Protein AF-A0A0P6F4J8-F1 (afdb_monomer)

Organism: NCBI:txid35525

Secondary structure (DSSP, 8-state):
--SSHHHHHHHHHHHHHHHHHHHHHHHHHHHTSTTS--TTHHHHHHHHHHHHHHHHHHHHHHHHHHHHHHHHHHHHHHHHHHHHHHHTTS----------------SSSHHHHHHHHHHHHHHHTT--------------------TTSHHHHHHHHHHHHHHHHHHHHHHHHHHHHHHHHHHHHHHHHHHHHHHHHHHHHHHHHHHHHHHHHHHHSPPP-----------------PPPPPHHHHHHHHHHHHHHHHHHHHHHHHHHHHHHHHHHHHHHHHHHHHHHHHHHHHHHHHHHHHHHHHHHHHHHHHHHHHHHHHHHHHHHHHHHHHHHHHHHHHHHHHHHHHHHHHHHHHHHHHHHHHHHHHHHHHHHHHHHHSSSS-----------------HHHHHHHHHHHHHHHHHHHHHHHHHHHHHHHHHHHHHHHHHHHHHHHHHHHHHHHHHHHHHHHHHHHHHHHHHHHHHHHHHHHHHHHHHHHHHHHHHHHHHHHHHHHHHHHHHHHHHHHHHHHHHHHHHHHHHHHHHHHHHHHH-SSS-HHHHHHHHHHHHHHHHHHHHHHHHHHHHHHHHHHHHHHHHHHHHHHHHHHHHHHHHHHHHHHHHHHHHHHHHHHHHHHHHHHHHHHHHHHHHT-HHHHHHHHHHHHHHHHHHHHHHHHHHHHHHHHHHHHHHHHHHHHHHHHHHHHHHHHHHHHHHHHTTSSS--------SSSHHHHHHHHHHHHHHHHHHHHHHHHHHHHHHHHHHHHHHHHHHHHHHHHHHHHHHHHHHHHHHHHHHHHHHHHHHHHHHHHHHHHHHHHHHHHHHHHHHHHHHHHHHHHHHHHHHHHHHHHHHHHHHHHHHHHHHHHHHHHHHHHHHHHHHHHHHHHHHHHHHHHHHHHHHHHHHHHHHHHHHHHHHHHHHHHHHHHHHHHHHHHHHHHHHHHHHHHHHHHHHHHHHHHHHHHHHHHHHHHHHHHHHHHHHHHHHHHHHHHHHHHHHHHHHHHHHHHHHHHHHHHHHHHHHHHHHHHHTTSS-------

Foldseek 3Di:
DPPPPPPVVVVVVVVVVVVVVVVVVVVVVVVVVPPDDDPVVVVVVVVVVVVVVVVVVVVVVVVVVVVVVVVVVVVVVVVVVVVVVVVPPDDDDDDDDDDDDDDDDPPPPVVVVVVVVVVVVCVVVVDDDDDDDDDDDDDDDDDDDDDPPCVLVVVLVVLVVVLVVLVVVLVVLVVVLVVVVVVLVVVVVVLVVVVVVLVVVVVVLVVVVVVVVVVVDDDDDDDDDDDDDDDDDDDDDDDDDDPVNVVVSVVVVVVSVVVVVVSVVVVVVSVVVVVVSVVSVVVSVVSVVVSVVSVVVSVVSVVVVVVVVVVVVVVVVVVVVVVVVVVVVVVVVVVVVVVVVVVVVVVVVVVVVVVVVVVVVVVVVVVVVVVVVVVVVVVVVPPPDDDDDDDDYDDDDDDDDDPPVVVVVVVVVVVVVVVVVVVVVVVVVVVVVVVVVVVVVVVVVVVVVVVLVVVLVVLVVVLVVLVVVLVVLVVVLVVLVVVLVVLVVVLVVLVVVLVVLVVVLVVLVVVLVVLVVVLVVLVVVLVVLVVVLVVLVVVVVVVVVVPPDDDPPVVVVSVVVNVVSVVVSVVSVVVSVVSVVVSVVSVVVSVVSVVVSVVSVVVSVVSVVVSVVSVVVSVVSVVVSVVSVVVSVVSVVVSCCSVPCVVVVVVVVVVVVVVVVVVVVVVVVVVVVVVVVVVVVVVVVVVVVVVVVVVVVVVVVVVVVVVVVVVPPPDDDDDDDPDPVPVVVVVVVVVVVVVVVVVVVVVVVVVVVVVVVVVVVVVVVVVVVVVVVVVVVVVVVVVVVVVVVVVVVVVVVVVVVVVVVVVVVVVVVVVVVVVVVVVVVVVVVVVVVVVVVVVVVVVVVVVVVVVVVVVVVVVVVVVVVVVVVVVVVVVVVVVVVVVVVVVVVVVVVVVVVVVVVVVVVVVVVVVVVVVVVVVVVVVVVVVVVVVVVVVVVVVVVVVVVVVVVVVVVVVVVVVVVVVVVVVVVVVVVVVVVVVVVVVVVVVVVVVVVVVVVVVVVVVVVVVVVVVVVVVVVVVVVVVVPPDDDDDDD

pLDDT: mean 71.0, std 16.62, range [27.22, 94.56]

Mean predicted aligned error: 25.78 Å

Structure (mmCIF, N/CA/C/O backbone):
data_AF-A0A0P6F4J8-F1
#
_entry.id   AF-A0A0P6F4J8-F1
#
loop_
_atom_site.group_PDB
_atom_site.id
_atom_site.type_symbol
_atom_site.label_atom_id
_atom_site.label_alt_id
_atom_site.label_comp_id
_atom_site.label_asym_id
_atom_site.label_entity_id
_atom_site.label_seq_id
_atom_site.pdbx_PDB_ins_code
_atom_site.Cartn_x
_atom_site.Cartn_y
_atom_site.Cartn_z
_atom_site.occupancy
_atom_site.B_iso_or_equiv
_atom_site.auth_seq_id
_atom_site.auth_comp_id
_atom_site.auth_asym_id
_atom_site.auth_atom_id
_atom_site.pdbx_PDB_model_num
ATOM 1 N N . MET A 1 1 ? -58.043 21.688 27.753 1.00 37.03 1 MET A N 1
ATOM 2 C CA . MET A 1 1 ? -56.648 21.914 28.200 1.00 37.03 1 MET A CA 1
ATOM 3 C C . MET A 1 1 ? -56.377 23.415 28.419 1.00 37.03 1 MET A C 1
ATOM 5 O O . MET A 1 1 ? -55.490 23.967 27.793 1.00 37.03 1 MET A O 1
ATOM 9 N N . SER A 1 2 ? -57.148 24.103 29.277 1.00 36.81 2 SER A N 1
ATOM 10 C CA . SER A 1 2 ? -57.028 25.565 29.519 1.00 36.81 2 SER A CA 1
ATOM 11 C C . SER A 1 2 ? -56.662 25.908 30.976 1.00 36.81 2 SER A C 1
ATOM 13 O O . SER A 1 2 ? -56.719 27.070 31.363 1.00 36.81 2 SER A O 1
ATOM 15 N N . TRP A 1 3 ? -56.304 24.917 31.799 1.00 38.75 3 TRP A N 1
ATOM 16 C CA . TRP A 1 3 ? -56.063 25.109 33.239 1.00 38.75 3 TRP A CA 1
ATOM 17 C C . TRP A 1 3 ? -54.592 24.994 33.675 1.00 38.75 3 TRP A C 1
ATOM 19 O O . TRP A 1 3 ? -54.271 25.388 34.786 1.00 38.75 3 TRP A O 1
ATOM 29 N N . PHE A 1 4 ? -53.673 24.561 32.800 1.00 37.16 4 PHE A N 1
ATOM 30 C CA . PHE A 1 4 ? -52.240 24.449 33.135 1.00 37.16 4 PHE A CA 1
ATOM 31 C C . PHE A 1 4 ? -51.382 25.669 32.742 1.00 37.16 4 PHE A C 1
ATOM 33 O O . PHE A 1 4 ? -50.273 25.826 33.242 1.00 37.16 4 PHE A O 1
ATOM 40 N N . GLY A 1 5 ? -51.888 26.576 31.897 1.00 37.84 5 GLY A N 1
ATOM 41 C CA . GLY A 1 5 ? -51.100 27.709 31.380 1.00 37.84 5 GLY A CA 1
ATOM 42 C C . GLY A 1 5 ? -50.872 28.865 32.365 1.00 37.84 5 GLY A C 1
ATOM 43 O O . GLY A 1 5 ? -49.982 29.679 32.148 1.00 37.84 5 GLY A O 1
ATOM 44 N N . GLY A 1 6 ? -51.651 28.952 33.450 1.00 40.09 6 GLY A N 1
ATOM 45 C CA . GLY A 1 6 ? -51.560 30.058 34.418 1.00 40.09 6 GLY A CA 1
ATOM 46 C C . GLY A 1 6 ? -50.529 29.861 35.537 1.00 40.09 6 GLY A C 1
ATOM 47 O O . GLY A 1 6 ? -50.125 30.832 36.170 1.00 40.09 6 GLY A O 1
ATOM 48 N N . GLY A 1 7 ? -50.098 28.620 35.797 1.00 43.34 7 GLY A N 1
ATOM 49 C CA . GLY A 1 7 ? -49.161 28.306 36.885 1.00 43.34 7 GLY A CA 1
ATOM 50 C C . GLY A 1 7 ? -47.693 28.544 36.521 1.00 43.34 7 GLY A C 1
ATOM 51 O O . GLY A 1 7 ? -46.921 29.022 37.349 1.00 43.34 7 GLY A O 1
ATOM 52 N N . LEU A 1 8 ? -47.317 28.269 35.268 1.00 44.97 8 LEU A N 1
ATOM 53 C CA . LEU A 1 8 ? -45.930 28.355 34.797 1.00 44.97 8 LEU A CA 1
ATOM 54 C C . LEU A 1 8 ? -45.448 29.798 34.595 1.00 44.97 8 LEU A C 1
ATOM 56 O O . LEU A 1 8 ? -44.313 30.112 34.939 1.00 44.97 8 LEU A O 1
ATOM 60 N N . SER A 1 9 ? -46.318 30.705 34.148 1.00 50.47 9 SER A N 1
ATOM 61 C CA . SER A 1 9 ? -45.982 32.130 33.997 1.00 50.47 9 SER A CA 1
ATOM 62 C C . SER A 1 9 ? -45.728 32.822 35.343 1.00 50.47 9 SER A C 1
ATOM 64 O O . SER A 1 9 ? -44.845 33.672 35.452 1.00 50.47 9 SER A O 1
ATOM 66 N N . ASN A 1 10 ? -46.437 32.404 36.396 1.00 47.03 10 ASN A N 1
ATOM 67 C CA . ASN A 1 10 ? -46.235 32.900 37.759 1.00 47.03 10 ASN A CA 1
ATOM 68 C C . ASN A 1 10 ? -44.957 32.346 38.413 1.00 47.03 10 ASN A C 1
ATOM 70 O O . ASN A 1 10 ? -44.356 33.023 39.246 1.00 47.03 10 ASN A O 1
ATOM 74 N N . LEU A 1 11 ? -44.526 31.136 38.042 1.00 46.44 11 LEU A N 1
ATOM 75 C CA . LEU A 1 11 ? -43.260 30.566 38.508 1.00 46.44 11 LEU A CA 1
ATOM 76 C C . LEU A 1 11 ? -42.067 31.219 37.794 1.00 46.44 11 LEU A C 1
ATOM 78 O O . LEU A 1 11 ? -41.093 31.590 38.439 1.00 46.44 11 LEU A O 1
ATOM 82 N N . GLN A 1 12 ? -42.182 31.451 36.484 1.00 54.62 12 GLN A N 1
ATOM 83 C CA . GLN A 1 12 ? -41.150 32.103 35.676 1.00 54.62 12 GLN A CA 1
ATOM 84 C C . GLN A 1 12 ? -40.943 33.572 36.081 1.00 54.62 12 GLN A C 1
ATOM 86 O O . GLN A 1 12 ? -39.805 34.029 36.172 1.00 54.62 12 GLN A O 1
ATOM 91 N N . GLY A 1 13 ? -42.020 34.289 36.431 1.00 57.09 13 GLY A N 1
ATOM 92 C CA . GLY A 1 13 ? -41.932 35.642 36.994 1.00 57.09 13 GLY A CA 1
ATOM 93 C C . GLY A 1 13 ? -41.244 35.691 38.365 1.00 57.09 13 GLY A C 1
ATOM 94 O O . GLY A 1 13 ? -40.462 36.604 38.620 1.00 57.09 13 GLY A O 1
ATOM 95 N N . LYS A 1 14 ? -41.474 34.687 39.225 1.00 53.94 14 LYS A N 1
ATOM 96 C CA . LYS A 1 14 ? -40.840 34.584 40.554 1.00 53.94 14 LYS A CA 1
ATOM 97 C C . LYS A 1 14 ? -39.374 34.163 40.488 1.00 53.94 14 LYS A C 1
ATOM 99 O O . LYS A 1 14 ? -38.564 34.673 41.253 1.00 53.94 14 LYS A O 1
ATOM 104 N N . ILE A 1 15 ? -39.027 33.270 39.562 1.00 52.97 15 ILE A N 1
ATOM 105 C CA . ILE A 1 15 ? -37.636 32.879 39.314 1.00 52.97 15 ILE A CA 1
ATOM 106 C C . ILE A 1 15 ? -36.874 34.081 38.752 1.00 52.97 15 ILE A C 1
ATOM 108 O O . ILE A 1 15 ? -35.831 34.431 39.285 1.00 52.97 15 ILE A O 1
ATOM 112 N N . SER A 1 16 ? -37.444 34.807 37.784 1.00 53.22 16 SER A N 1
ATOM 113 C CA . SER A 1 16 ? -36.813 36.011 37.234 1.00 53.22 16 SER A CA 1
ATOM 114 C C . SER A 1 16 ? -36.637 37.131 38.268 1.00 53.22 16 SER A C 1
ATOM 116 O O . SER A 1 16 ? -35.628 37.832 38.215 1.00 53.22 16 SER A O 1
ATOM 118 N N . SER A 1 17 ? -37.573 37.309 39.212 1.00 52.72 17 SER A N 1
ATOM 119 C CA . SER A 1 17 ? -37.408 38.289 40.296 1.00 52.72 17 SER A CA 1
ATOM 120 C C . SER A 1 17 ? -36.361 37.852 41.319 1.00 52.72 17 SER A C 1
ATOM 122 O O . SER A 1 17 ? -35.613 38.689 41.808 1.00 52.72 17 SER A O 1
ATOM 124 N N . PHE A 1 18 ? -36.276 36.552 41.614 1.00 55.88 18 PHE A N 1
ATOM 125 C CA . PHE A 1 18 ? -35.283 36.000 42.535 1.00 55.88 18 PHE A CA 1
ATOM 126 C C . PHE A 1 18 ? -33.866 36.084 41.951 1.00 55.88 18 PHE A C 1
ATOM 128 O O . PHE A 1 18 ? -32.946 36.524 42.631 1.00 55.88 18 PHE A O 1
ATOM 135 N N . THR A 1 19 ? -33.690 35.777 40.661 1.00 59.25 19 THR A N 1
ATOM 136 C CA . THR A 1 19 ? -32.399 35.924 39.971 1.00 59.25 19 THR A CA 1
ATOM 137 C C . THR A 1 19 ? -31.962 37.388 39.886 1.00 59.25 19 THR A C 1
ATOM 139 O O . THR A 1 19 ? -30.786 37.683 40.069 1.00 59.25 19 THR A O 1
ATOM 142 N N . ALA A 1 20 ? -32.896 38.324 39.678 1.00 54.84 20 ALA A N 1
ATOM 143 C CA . ALA A 1 20 ? -32.588 39.755 39.710 1.00 54.84 20 ALA A CA 1
ATOM 144 C C . ALA A 1 20 ? -32.183 40.237 41.114 1.00 54.84 20 ALA A C 1
ATOM 146 O O . ALA A 1 20 ? -31.305 41.083 41.230 1.00 54.84 20 ALA A O 1
ATOM 147 N N . GLN A 1 21 ? -32.785 39.684 42.170 1.00 55.25 21 GLN A N 1
ATOM 148 C CA . GLN A 1 21 ? -32.488 40.048 43.557 1.00 55.25 21 GLN A CA 1
ATOM 149 C C . GLN A 1 21 ? -31.117 39.519 44.010 1.00 55.25 21 GLN A C 1
ATOM 151 O O . GLN A 1 21 ? -30.344 40.273 44.591 1.00 55.25 21 GLN A O 1
ATOM 156 N N . VAL A 1 22 ? -30.769 38.281 43.636 1.00 56.81 22 VAL A N 1
ATOM 157 C CA . VAL A 1 22 ? -29.449 37.679 43.905 1.00 56.81 22 VAL A CA 1
ATOM 158 C C . VAL A 1 22 ? -28.335 38.400 43.141 1.00 56.81 22 VAL A C 1
ATOM 160 O O . VAL A 1 22 ? -27.270 38.652 43.694 1.00 56.81 22 VAL A O 1
ATOM 163 N N . LEU A 1 23 ? -28.573 38.797 41.887 1.00 55.44 23 LEU A N 1
ATOM 164 C CA . LEU A 1 23 ? -27.588 39.563 41.114 1.00 55.44 23 LEU A CA 1
ATOM 165 C C . LEU A 1 23 ? -27.377 40.982 41.667 1.00 55.44 23 LEU A C 1
ATOM 167 O O . LEU A 1 23 ? -26.270 41.505 41.568 1.00 55.44 23 LEU A O 1
ATOM 171 N N . ASN A 1 24 ? -28.403 41.587 42.275 1.00 56.62 24 ASN A N 1
ATOM 172 C CA . ASN A 1 24 ? -28.284 42.900 42.912 1.00 56.62 24 ASN A CA 1
ATOM 173 C C . ASN A 1 24 ? -27.569 42.823 44.275 1.00 56.62 24 ASN A C 1
ATOM 175 O O . ASN A 1 24 ? -26.752 43.688 44.564 1.00 56.62 24 ASN A O 1
ATOM 179 N N . GLU A 1 25 ? -27.807 41.773 45.073 1.00 55.16 25 GLU A N 1
ATOM 180 C CA . GLU A 1 25 ? -27.063 41.524 46.324 1.00 55.16 25 GLU A CA 1
ATOM 181 C C . GLU A 1 25 ? -25.579 41.228 46.059 1.00 55.16 25 GLU A C 1
ATOM 183 O O . GLU A 1 25 ? -24.707 41.711 46.782 1.00 55.16 25 GLU A O 1
ATOM 188 N N . VAL A 1 26 ? -25.266 40.499 44.982 1.00 51.97 26 VAL A N 1
ATOM 189 C CA . VAL A 1 26 ? -23.876 40.266 44.563 1.00 51.97 26 VAL A CA 1
ATOM 190 C C . VAL A 1 26 ? -23.226 41.571 44.085 1.00 51.97 26 VAL A C 1
ATOM 192 O O . VAL A 1 26 ? -22.080 41.835 44.443 1.00 51.97 26 VAL A O 1
ATOM 195 N N . ALA A 1 27 ? -23.951 42.433 43.364 1.00 48.09 27 ALA A N 1
ATOM 196 C CA . ALA A 1 27 ? -23.444 43.740 42.940 1.00 48.09 27 ALA A CA 1
ATOM 197 C C . ALA A 1 27 ? -23.188 44.706 44.117 1.00 48.09 27 ALA A C 1
ATOM 199 O O . ALA A 1 27 ? -22.175 45.403 44.110 1.00 48.09 27 ALA A O 1
ATOM 200 N N . GLU A 1 28 ? -24.042 44.712 45.148 1.00 50.22 28 GLU A N 1
ATOM 201 C CA . GLU A 1 28 ? -23.827 45.510 46.368 1.00 50.22 28 GLU A CA 1
ATOM 202 C C . GLU A 1 28 ? -22.652 44.971 47.208 1.00 50.22 28 GLU A C 1
ATOM 204 O O . GLU A 1 28 ? -21.875 45.759 47.746 1.00 50.22 28 GLU A O 1
ATOM 209 N N . SER A 1 29 ? -22.431 43.648 47.234 1.00 48.00 29 SER A N 1
ATOM 210 C CA . SER A 1 29 ? -21.296 43.035 47.951 1.00 48.00 29 SER A CA 1
ATOM 211 C C . SER A 1 29 ? -19.921 43.318 47.326 1.00 48.00 29 SER A C 1
ATOM 213 O O . SER A 1 29 ? -18.907 43.328 48.025 1.00 48.00 29 SER A O 1
ATOM 215 N N . VAL A 1 30 ? -19.872 43.590 46.016 1.00 51.03 30 VAL A N 1
ATOM 216 C CA . VAL A 1 30 ? -18.635 43.960 45.307 1.00 51.03 30 VAL A CA 1
ATOM 217 C C . VAL A 1 30 ? -18.252 45.418 45.592 1.00 51.03 30 VAL A C 1
ATOM 219 O O . VAL A 1 30 ? -17.070 45.747 45.607 1.00 51.03 30 VAL A O 1
ATOM 222 N N . GLN A 1 31 ? -19.222 46.278 45.918 1.00 48.44 31 GLN A N 1
ATOM 223 C CA . GLN A 1 31 ? -18.997 47.708 46.151 1.00 48.44 31 GLN A CA 1
ATOM 224 C C . GLN A 1 31 ? -18.470 48.038 47.564 1.00 48.44 31 GLN A C 1
ATOM 226 O O . GLN A 1 31 ? -17.896 49.107 47.768 1.00 48.44 31 GLN A O 1
ATOM 231 N N . GLU A 1 32 ? -18.602 47.129 48.540 1.00 44.91 32 GLU A N 1
ATOM 232 C CA . GLU A 1 32 ? -18.052 47.308 49.899 1.00 44.91 32 GLU A CA 1
ATOM 233 C C . GLU A 1 32 ? -16.570 46.899 50.039 1.00 44.91 32 GLU A C 1
ATOM 235 O O . GLU A 1 32 ? -15.912 47.316 50.995 1.00 44.91 32 GLU A O 1
ATOM 240 N N . ASN A 1 33 ? -16.001 46.162 49.075 1.00 43.16 33 ASN A N 1
ATOM 241 C CA . ASN A 1 33 ? -14.606 45.689 49.120 1.00 43.16 33 ASN A CA 1
ATOM 242 C C . ASN A 1 33 ? -13.600 46.557 48.331 1.00 43.16 33 ASN A C 1
ATOM 244 O O . ASN A 1 33 ? -12.413 46.237 48.282 1.00 43.16 33 ASN A O 1
ATOM 248 N N . ASP A 1 34 ? -14.031 47.704 47.798 1.00 44.19 34 ASP A N 1
ATOM 249 C CA . ASP A 1 34 ? -13.248 48.593 46.917 1.00 44.19 34 ASP A CA 1
ATOM 250 C C . ASP A 1 34 ? -12.061 49.335 47.580 1.00 44.19 34 ASP A C 1
ATOM 252 O O . ASP A 1 34 ? -11.400 50.155 46.945 1.00 44.19 34 ASP A O 1
ATOM 256 N N . ASN A 1 35 ? -11.736 49.069 48.851 1.00 50.19 35 ASN A N 1
ATOM 257 C CA . ASN A 1 35 ? -10.659 49.783 49.555 1.00 50.19 35 ASN A CA 1
ATOM 258 C C . ASN A 1 35 ? -9.322 49.034 49.671 1.00 50.19 35 ASN A C 1
ATOM 260 O O . ASN A 1 35 ? -8.403 49.568 50.295 1.00 50.19 35 ASN A O 1
ATOM 264 N N . GLN A 1 36 ? -9.157 47.843 49.083 1.00 52.78 36 GLN A N 1
ATOM 265 C CA . GLN A 1 36 ? -7.867 47.133 49.116 1.00 52.78 36 GLN A CA 1
ATOM 266 C C . GLN A 1 36 ? -7.599 46.295 47.863 1.00 52.78 36 GLN A C 1
ATOM 268 O O . GLN A 1 36 ? -7.577 45.073 47.949 1.00 52.78 36 GLN A O 1
ATOM 273 N N . ILE A 1 37 ? -7.345 46.920 46.708 1.00 43.56 37 ILE A N 1
ATOM 274 C CA . ILE A 1 37 ? -6.884 46.177 45.525 1.00 43.56 37 ILE A CA 1
ATOM 275 C C . ILE A 1 37 ? -5.767 46.929 44.776 1.00 43.56 37 ILE A C 1
ATOM 277 O O . ILE A 1 37 ? -5.863 48.120 44.484 1.00 43.56 37 ILE A O 1
ATOM 281 N N . THR A 1 38 ? -4.671 46.210 44.517 1.00 55.75 38 THR A N 1
ATOM 282 C CA . THR A 1 38 ? -3.453 46.612 43.796 1.00 55.75 38 THR A CA 1
ATOM 283 C C . THR A 1 38 ? -3.625 46.574 42.265 1.00 55.75 38 THR A C 1
ATOM 285 O O . THR A 1 38 ? -4.481 45.854 41.756 1.00 55.75 38 THR A O 1
ATOM 288 N N . PRO A 1 39 ? -2.781 47.299 41.498 1.00 50.81 39 PRO A N 1
ATOM 289 C CA . PRO A 1 39 ? -2.942 47.488 40.047 1.00 50.81 39 PRO A CA 1
ATOM 290 C C . PRO A 1 39 ? -2.789 46.230 39.164 1.00 50.81 39 PRO A C 1
ATOM 292 O O . PRO A 1 39 ? -3.039 46.311 37.966 1.00 50.81 39 PRO A O 1
ATOM 295 N N . GLU A 1 40 ? -2.426 45.067 39.714 1.00 49.56 40 GLU A N 1
ATOM 296 C CA . GLU A 1 40 ? -2.385 43.795 38.964 1.00 49.56 40 GLU A CA 1
ATOM 297 C C . GLU A 1 40 ? -3.767 43.137 38.811 1.00 49.56 40 GLU A C 1
ATOM 299 O O . GLU A 1 40 ? -3.983 42.392 37.863 1.00 49.56 40 GLU A O 1
ATOM 304 N N . GLN A 1 41 ? -4.747 43.459 39.663 1.00 46.41 41 GLN A N 1
ATOM 305 C CA . GLN A 1 41 ? -6.102 42.886 39.559 1.00 46.41 41 GLN A CA 1
ATOM 306 C C . GLN A 1 41 ? -7.022 43.671 38.607 1.00 46.41 41 GLN A C 1
ATOM 308 O O . GLN A 1 41 ? -8.098 43.201 38.245 1.00 46.41 41 GLN A O 1
ATOM 313 N N . THR A 1 42 ? -6.608 44.856 38.146 1.00 50.16 42 THR A N 1
ATOM 314 C CA . THR A 1 42 ? -7.381 45.652 37.178 1.00 50.16 42 THR A CA 1
ATOM 315 C C . THR A 1 42 ? -7.328 45.114 35.743 1.00 50.16 42 THR A C 1
ATOM 317 O O . THR A 1 42 ? -8.256 45.377 34.985 1.00 50.16 42 THR A O 1
ATOM 320 N N . GLU A 1 43 ? -6.312 44.332 35.357 1.00 53.03 43 GLU A N 1
ATOM 321 C CA . GLU A 1 43 ? -6.266 43.701 34.022 1.00 53.03 43 GLU A CA 1
ATOM 322 C C . GLU A 1 43 ? -7.156 42.449 33.930 1.00 53.03 43 GLU A C 1
ATOM 324 O O . GLU A 1 43 ? -7.809 42.229 32.908 1.00 53.03 43 GLU A O 1
ATOM 329 N N . GLU A 1 44 ? -7.285 41.684 35.017 1.00 50.41 44 GLU A N 1
ATOM 330 C CA . GLU A 1 44 ? -8.111 40.468 35.066 1.00 50.41 44 GLU A CA 1
ATOM 331 C C . GLU A 1 44 ? -9.621 40.789 35.017 1.00 50.41 44 GLU A C 1
ATOM 333 O O . GLU A 1 44 ? -10.407 40.100 34.358 1.00 50.41 44 GLU A O 1
ATOM 338 N N . VAL A 1 45 ? -10.033 41.913 35.616 1.00 51.22 45 VAL A N 1
ATOM 339 C CA . VAL A 1 45 ? -11.428 42.391 35.592 1.00 51.22 45 VAL A CA 1
ATOM 340 C C . VAL A 1 45 ? -11.836 42.920 34.208 1.00 51.22 45 VAL A C 1
ATOM 342 O O . VAL A 1 45 ? -12.993 42.761 33.804 1.00 51.22 45 VAL A O 1
ATOM 345 N N . VAL A 1 46 ? -10.901 43.492 33.439 1.00 53.03 46 VAL A N 1
ATOM 346 C CA . VAL A 1 46 ? -11.151 43.968 32.062 1.00 53.03 46 VAL A CA 1
ATOM 347 C C . VAL A 1 46 ? -11.248 42.799 31.071 1.00 53.03 46 VAL A C 1
ATOM 349 O O . VAL A 1 46 ? -12.102 42.819 30.183 1.00 53.03 46 VAL A O 1
ATOM 352 N N . GLY A 1 47 ? -10.448 41.741 31.256 1.00 53.91 47 GLY A N 1
ATOM 353 C CA . GLY A 1 47 ? -10.589 40.489 30.500 1.00 53.91 47 GLY A CA 1
ATOM 354 C C . GLY A 1 47 ? -11.933 39.801 30.764 1.00 53.91 47 GLY A C 1
ATOM 355 O O . GLY A 1 47 ? -12.675 39.488 29.830 1.00 53.91 47 GLY A O 1
ATOM 356 N N . SER A 1 48 ? -12.309 39.697 32.041 1.00 51.88 48 SER A N 1
ATOM 357 C CA . SER A 1 48 ? -13.565 39.071 32.475 1.00 51.88 48 SER A CA 1
ATOM 358 C C . SER A 1 48 ? -14.810 39.819 31.974 1.00 51.88 48 SER A C 1
ATOM 360 O O . SER A 1 48 ? -15.819 39.209 31.621 1.00 51.88 48 SER A O 1
ATOM 362 N N . THR A 1 49 ? -14.762 41.152 31.874 1.00 54.16 49 THR A N 1
ATOM 363 C CA . THR A 1 49 ? -15.885 41.944 31.334 1.00 54.16 49 THR A CA 1
ATOM 364 C C . THR A 1 49 ? -16.067 41.780 29.822 1.00 54.16 49 THR A C 1
ATOM 366 O O . THR A 1 49 ? -17.203 41.844 29.344 1.00 54.16 49 THR A O 1
ATOM 369 N N . SER A 1 50 ? -14.995 41.512 29.069 1.00 63.06 50 SER A N 1
ATOM 370 C CA . SER A 1 50 ? -15.081 41.209 27.634 1.00 63.06 50 SER A CA 1
ATOM 371 C C . SER A 1 50 ? -15.693 39.827 27.377 1.00 63.06 50 SER A C 1
ATOM 373 O O . SER A 1 50 ? -16.555 39.693 26.506 1.00 63.06 50 SER A O 1
ATOM 375 N N . GLU A 1 51 ? -15.323 38.817 28.168 1.00 63.06 51 GLU A N 1
ATOM 376 C CA . GLU A 1 51 ? -15.916 37.473 28.079 1.00 63.06 51 GLU A CA 1
ATOM 377 C C . GLU A 1 51 ? -17.396 37.469 28.472 1.00 63.06 51 GLU A C 1
ATOM 379 O O . GLU A 1 51 ? -18.222 36.873 27.780 1.00 63.06 51 GLU A O 1
ATOM 384 N N . ILE A 1 52 ? -17.774 38.217 29.513 1.00 65.19 52 ILE A N 1
ATOM 385 C CA . ILE A 1 52 ? -19.180 38.358 29.917 1.00 65.19 52 ILE A CA 1
ATOM 386 C C . ILE A 1 52 ? -20.012 39.029 28.813 1.00 65.19 52 ILE A C 1
ATOM 388 O O . ILE A 1 52 ? -21.145 38.616 28.561 1.00 65.19 52 ILE A O 1
ATOM 392 N N . LEU A 1 53 ? -19.471 40.032 28.112 1.00 64.12 53 LEU A N 1
ATOM 393 C CA . LEU A 1 53 ? -20.154 40.662 26.975 1.00 64.12 53 LEU A CA 1
ATOM 394 C C . LEU A 1 53 ? -20.304 39.709 25.781 1.00 64.12 53 LEU A C 1
ATOM 396 O O . LEU A 1 53 ? -21.344 39.719 25.117 1.00 64.12 53 LEU A O 1
ATOM 400 N N . GLN A 1 54 ? -19.305 38.863 25.529 1.00 67.00 54 GLN A N 1
ATOM 401 C CA . GLN A 1 54 ? -19.345 37.867 24.460 1.00 67.00 54 GLN A CA 1
ATOM 402 C C . GLN A 1 54 ? -20.353 36.749 24.762 1.00 67.00 54 GLN A C 1
ATOM 404 O O . GLN A 1 54 ? -21.169 36.415 23.900 1.00 67.00 54 GLN A O 1
ATOM 409 N N . LEU A 1 55 ? -20.385 36.261 26.004 1.00 64.75 55 LEU A N 1
ATOM 410 C CA . LEU A 1 55 ? -21.378 35.294 26.473 1.00 64.75 55 LEU A CA 1
ATOM 411 C C . LEU A 1 55 ? -22.794 35.876 26.436 1.00 64.75 55 LEU A C 1
ATOM 413 O O . LEU A 1 55 ? -23.735 35.190 26.046 1.00 64.75 55 LEU A O 1
ATOM 417 N N . LYS A 1 56 ? -22.967 37.161 26.768 1.00 66.62 56 LYS A N 1
ATOM 418 C CA . LYS A 1 56 ? -24.273 37.832 26.693 1.00 66.62 56 LYS A CA 1
ATOM 419 C C . LYS A 1 56 ? -24.794 37.918 25.255 1.00 66.62 56 LYS A C 1
ATOM 421 O O . LYS A 1 56 ? -25.977 37.678 25.026 1.00 66.62 56 LYS A O 1
ATOM 426 N N . LYS A 1 57 ? -23.906 38.185 24.292 1.00 72.44 57 LYS A N 1
ATOM 427 C CA . LYS A 1 57 ? -24.237 38.202 22.861 1.00 72.44 57 LYS A CA 1
ATOM 428 C C . LYS A 1 57 ? -24.614 36.809 22.342 1.00 72.44 57 LYS A C 1
ATOM 430 O O . LYS A 1 57 ? -25.623 36.671 21.659 1.00 72.44 57 LYS A O 1
ATOM 435 N N . GLN A 1 58 ? -23.860 35.775 22.721 1.00 70.75 58 GLN A N 1
ATOM 436 C CA . GLN A 1 58 ? -24.189 34.385 22.378 1.00 70.75 58 GLN A CA 1
ATOM 437 C C . GLN A 1 58 ? -25.534 33.952 22.978 1.00 70.75 58 GLN A C 1
ATOM 439 O O . GLN A 1 58 ? -26.316 33.261 22.329 1.00 70.75 58 GLN A O 1
ATOM 444 N N . ASN A 1 59 ? -25.849 34.407 24.191 1.00 71.69 59 ASN A N 1
ATOM 445 C CA . ASN A 1 59 ? -27.123 34.102 24.836 1.00 71.69 59 ASN A CA 1
ATOM 446 C C . ASN A 1 59 ? -28.308 34.809 24.144 1.00 71.69 59 ASN A C 1
ATOM 448 O O . ASN A 1 59 ? -29.374 34.220 23.985 1.00 71.69 59 ASN A O 1
ATOM 452 N N . GLU A 1 60 ? -28.129 36.044 23.661 1.00 74.06 60 GLU A N 1
ATOM 453 C CA . GLU A 1 60 ? -29.138 36.734 22.837 1.00 74.06 60 GLU A CA 1
ATOM 454 C C . GLU A 1 60 ? -29.382 36.031 21.491 1.00 74.06 60 GLU A C 1
ATOM 456 O O . GLU A 1 60 ? -30.533 35.913 21.060 1.00 74.06 60 GLU A O 1
ATOM 461 N N . GLU A 1 61 ? -28.331 35.506 20.855 1.00 72.94 61 GLU A N 1
ATOM 462 C CA . GLU A 1 61 ? -28.441 34.705 19.628 1.00 72.94 61 GLU A CA 1
ATOM 463 C C . GLU A 1 61 ? -29.192 33.385 19.880 1.00 72.94 61 GLU A C 1
ATOM 465 O O . GLU A 1 61 ? -30.098 33.033 19.120 1.00 72.94 61 GLU A O 1
ATOM 470 N N . LEU A 1 62 ? -28.920 32.704 20.998 1.00 71.50 62 LEU A N 1
ATOM 471 C CA . LEU A 1 62 ? -29.645 31.492 21.400 1.00 71.50 62 LEU A CA 1
ATOM 472 C C . LEU A 1 62 ? -31.122 31.762 21.721 1.00 71.50 62 LEU A C 1
ATOM 474 O O . LEU A 1 62 ? -31.985 30.955 21.373 1.00 71.50 62 LEU A O 1
ATOM 478 N N . ILE A 1 63 ? -31.449 32.907 22.328 1.00 73.94 63 ILE A N 1
ATOM 479 C CA . ILE A 1 63 ? -32.843 33.313 22.578 1.00 73.94 63 ILE A CA 1
ATOM 480 C C . ILE A 1 63 ? -33.595 33.549 21.259 1.00 73.94 63 ILE A C 1
ATOM 482 O O . ILE A 1 63 ? -34.775 33.203 21.151 1.00 73.94 63 ILE A O 1
ATOM 486 N N . LEU A 1 64 ? -32.935 34.116 20.245 1.00 73.38 64 LEU A N 1
ATOM 487 C CA . LEU A 1 64 ? -33.524 34.300 18.915 1.00 73.38 64 LEU A CA 1
ATOM 488 C C . LEU A 1 64 ? -33.761 32.962 18.206 1.00 73.38 64 LEU A C 1
ATOM 490 O O . LEU A 1 64 ? -34.841 32.763 17.649 1.00 73.38 64 LEU A O 1
ATOM 494 N N . ILE A 1 65 ? -32.805 32.033 18.288 1.00 76.12 65 ILE A N 1
ATOM 495 C CA . ILE A 1 65 ? -32.944 30.679 17.733 1.00 76.12 65 ILE A CA 1
ATOM 496 C C . ILE A 1 65 ? -34.085 29.924 18.428 1.00 76.12 65 ILE A C 1
ATOM 498 O O . ILE A 1 65 ? -34.927 29.334 17.754 1.00 76.12 65 ILE A O 1
ATOM 502 N N . ASN A 1 66 ? -34.193 30.006 19.758 1.00 69.06 66 ASN A N 1
ATOM 503 C CA . ASN A 1 66 ? -35.297 29.380 20.490 1.00 69.06 66 ASN A CA 1
ATOM 504 C C . ASN A 1 66 ? -36.664 29.959 20.101 1.00 69.06 66 ASN A C 1
ATOM 506 O O . ASN A 1 66 ? -37.617 29.203 19.928 1.00 69.06 66 ASN A O 1
ATOM 510 N N . ARG A 1 67 ? -36.771 31.277 19.883 1.00 75.25 67 ARG A N 1
ATOM 511 C CA . ARG A 1 67 ? -38.013 31.889 19.371 1.00 75.25 67 ARG A CA 1
ATOM 512 C C . ARG A 1 67 ? -38.390 31.390 17.979 1.00 75.25 67 ARG A C 1
ATOM 514 O O . ARG A 1 67 ? -39.577 31.219 17.696 1.00 75.25 67 ARG A O 1
ATOM 521 N N . GLU A 1 68 ? -37.405 31.166 17.117 1.00 73.31 68 GLU A N 1
ATOM 522 C CA . GLU A 1 68 ? -37.630 30.623 15.777 1.00 73.31 68 GLU A CA 1
ATOM 523 C C . GLU A 1 68 ? -38.104 29.162 15.847 1.00 73.31 68 GLU A C 1
ATOM 525 O O . GLU A 1 68 ? -39.100 28.802 15.220 1.00 73.31 68 GLU A O 1
ATOM 530 N N . ILE A 1 69 ? -37.483 28.343 16.701 1.00 71.94 69 ILE A N 1
ATOM 531 C CA . ILE A 1 69 ? -37.896 26.951 16.940 1.00 71.94 69 ILE A CA 1
ATOM 532 C C . ILE A 1 69 ? -39.317 26.887 17.523 1.00 71.94 69 ILE A C 1
ATOM 534 O O . ILE A 1 69 ? -40.140 26.091 17.066 1.00 71.94 69 ILE A O 1
ATOM 538 N N . GLU A 1 70 ? -39.661 27.754 18.479 1.00 71.56 70 GLU A N 1
ATOM 539 C CA . GLU A 1 70 ? -41.018 27.842 19.038 1.00 71.56 70 GLU A CA 1
ATOM 540 C C . GLU A 1 70 ? -42.062 28.242 17.977 1.00 71.56 70 GLU A C 1
ATOM 542 O O . GLU A 1 70 ? -43.168 27.688 17.942 1.00 71.56 70 GLU A O 1
ATOM 547 N N . SER A 1 71 ? -41.714 29.161 17.069 1.00 73.88 71 SER A N 1
ATOM 548 C CA . SER A 1 71 ? -42.555 29.546 15.926 1.00 73.88 71 SER A CA 1
ATOM 549 C C . SER A 1 71 ? -42.794 28.365 14.974 1.00 73.88 71 SER A C 1
ATOM 551 O O . SER A 1 71 ? -43.934 28.090 14.567 1.00 73.88 71 SER A O 1
ATOM 553 N N . GLN A 1 72 ? -41.744 27.596 14.679 1.00 70.75 72 GLN A N 1
ATOM 554 C CA . GLN A 1 72 ? -41.814 26.409 13.827 1.00 70.75 72 GLN A CA 1
ATOM 555 C C . GLN A 1 72 ? -42.641 25.287 14.472 1.00 70.75 72 GLN A C 1
ATOM 557 O O . GLN A 1 72 ? -43.537 24.740 13.824 1.00 70.75 72 GLN A O 1
ATOM 562 N N . LEU A 1 73 ? -42.455 25.020 15.769 1.00 70.62 73 LEU A N 1
ATOM 563 C CA . LEU A 1 73 ? -43.258 24.059 16.538 1.00 70.62 73 LEU A CA 1
ATOM 564 C C . LEU A 1 73 ? -44.736 24.452 16.607 1.00 70.62 73 LEU A C 1
ATOM 566 O O . LEU A 1 73 ? -45.618 23.592 16.507 1.00 70.62 73 LEU A O 1
ATOM 570 N N . SER A 1 74 ? -45.036 25.746 16.732 1.00 66.88 74 SER A N 1
ATOM 571 C CA . SER A 1 74 ? -46.411 26.255 16.708 1.00 66.88 74 SER A CA 1
ATOM 572 C C . SER A 1 74 ? -47.066 26.051 15.334 1.00 66.88 74 SER A C 1
ATOM 574 O O . SER A 1 74 ? -48.240 25.672 15.240 1.00 66.88 74 SER A O 1
ATOM 576 N N . THR A 1 75 ? -46.287 26.204 14.260 1.00 70.88 75 THR A N 1
ATOM 577 C CA . THR A 1 75 ? -46.724 25.978 12.875 1.00 70.88 75 THR A CA 1
ATOM 578 C C . THR A 1 75 ? -46.986 24.494 12.602 1.00 70.88 75 THR A C 1
ATOM 580 O O . THR A 1 75 ? -48.064 24.142 12.114 1.00 70.88 75 THR A O 1
ATOM 583 N N . LEU A 1 76 ? -46.077 23.612 13.025 1.00 67.69 76 LEU A N 1
ATOM 584 C CA . LEU A 1 76 ? -46.229 22.152 12.973 1.00 67.69 76 LEU A CA 1
ATOM 585 C C . LEU A 1 76 ? -47.430 21.673 13.798 1.00 67.69 76 LEU A C 1
ATOM 587 O O . LEU A 1 76 ? -48.264 20.908 13.318 1.00 67.69 76 LEU A O 1
ATOM 591 N N . SER A 1 77 ? -47.608 22.215 15.003 1.00 67.50 77 SER A N 1
ATOM 592 C CA . SER A 1 77 ? -48.758 21.914 15.866 1.00 67.50 77 SER A CA 1
ATOM 593 C C . SER A 1 77 ? -50.091 22.372 15.263 1.00 67.50 77 SER A C 1
ATOM 595 O O . SER A 1 77 ? -51.149 21.811 15.571 1.00 67.50 77 SER A O 1
ATOM 597 N N . ARG A 1 78 ? -50.081 23.408 14.413 1.00 64.06 78 ARG A N 1
ATOM 598 C CA . ARG A 1 78 ? -51.259 23.869 13.663 1.00 64.06 78 ARG A CA 1
ATOM 599 C C . ARG A 1 78 ? -51.550 22.958 12.471 1.00 64.06 78 ARG A C 1
ATOM 601 O O . ARG A 1 78 ? -52.709 22.615 12.253 1.00 64.06 78 ARG A O 1
ATOM 608 N N . GLN A 1 79 ? -50.519 22.518 11.752 1.00 63.66 79 GLN A N 1
ATOM 609 C CA . GLN A 1 79 ? -50.641 21.542 10.664 1.00 63.66 79 GLN A CA 1
ATOM 610 C C . GLN A 1 79 ? -51.145 20.184 11.175 1.00 63.66 79 GLN A C 1
ATOM 612 O O . GLN A 1 79 ? -52.073 19.617 10.601 1.00 63.66 79 GLN A O 1
ATOM 617 N N . TYR A 1 80 ? -50.640 19.721 12.319 1.00 61.81 80 TYR A N 1
ATOM 618 C CA . TYR A 1 80 ? -51.076 18.476 12.951 1.00 61.81 80 TYR A CA 1
ATOM 619 C C . TYR A 1 80 ? -52.528 18.552 13.453 1.00 61.81 80 TYR A C 1
ATOM 621 O O . TYR A 1 80 ? -53.317 17.627 13.259 1.00 61.81 80 TYR A O 1
ATOM 629 N N . ARG A 1 81 ? -52.946 19.699 14.013 1.00 63.06 81 ARG A N 1
ATOM 630 C CA . ARG A 1 81 ? -54.359 19.940 14.368 1.00 63.06 81 ARG A CA 1
ATOM 631 C C . ARG A 1 81 ? -55.282 19.987 13.151 1.00 63.06 81 ARG A C 1
ATOM 633 O O . ARG A 1 81 ? -56.408 19.499 13.248 1.00 63.06 81 ARG 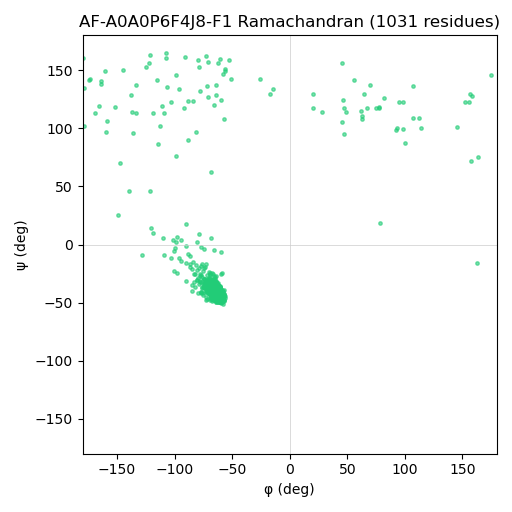A O 1
ATOM 640 N N . ASN A 1 82 ? -54.824 20.521 12.021 1.00 58.06 82 ASN A N 1
ATOM 641 C CA . ASN A 1 82 ? -55.583 20.512 10.768 1.00 58.06 82 ASN A CA 1
ATOM 642 C C . ASN A 1 82 ? -55.714 19.088 10.185 1.00 58.06 82 ASN A C 1
ATOM 644 O O . ASN A 1 82 ? -56.776 18.724 9.689 1.00 58.06 82 ASN A O 1
ATOM 648 N N . LEU A 1 83 ? -54.684 18.246 10.324 1.00 56.44 83 LEU A N 1
ATOM 649 C CA . LEU A 1 83 ? -54.736 16.827 9.944 1.00 56.44 83 LEU A CA 1
ATOM 650 C C . LEU A 1 83 ? -55.692 16.019 10.839 1.00 56.44 83 LEU A C 1
ATOM 652 O O . LEU A 1 83 ? -56.489 15.224 10.343 1.00 56.44 83 LEU A O 1
ATOM 656 N N . LEU A 1 84 ? -55.692 16.279 12.149 1.00 51.28 84 LEU A N 1
ATOM 657 C CA . LEU A 1 84 ? -56.606 15.630 13.097 1.00 51.28 84 LEU A CA 1
ATOM 658 C C . LEU A 1 84 ? -58.069 16.066 12.926 1.00 51.28 84 LEU A C 1
ATOM 660 O O . LEU A 1 84 ? -58.977 15.269 13.157 1.00 51.28 84 LEU A O 1
ATOM 664 N N . SER A 1 85 ? -58.316 17.311 12.508 1.00 46.06 85 SER A N 1
ATOM 665 C CA . SER A 1 85 ? -59.674 17.794 12.205 1.00 46.06 85 SER A CA 1
ATOM 666 C C . SER A 1 85 ? -60.190 17.316 10.843 1.00 46.06 85 SER A C 1
ATOM 668 O O . SER A 1 85 ? -61.395 17.130 10.705 1.00 46.06 85 SER A O 1
ATOM 670 N N . SER A 1 86 ? -59.303 17.010 9.890 1.00 44.00 86 SER A N 1
ATOM 671 C CA . SER A 1 86 ? -59.639 16.296 8.645 1.00 44.00 86 SER A CA 1
ATOM 672 C C . SER A 1 86 ? -60.010 14.822 8.898 1.00 44.00 86 SER A C 1
ATOM 674 O O . SER A 1 86 ? -60.935 14.292 8.288 1.00 44.00 86 SER A O 1
ATOM 676 N N . SER A 1 87 ? -59.347 14.173 9.864 1.00 46.00 87 SER A N 1
ATOM 677 C CA . SER A 1 87 ? -59.567 12.761 10.225 1.00 46.00 87 SER A CA 1
ATOM 678 C C . SER A 1 87 ? -60.865 12.507 11.020 1.00 46.00 87 SER A C 1
ATOM 680 O O . SER A 1 87 ? -61.497 11.464 10.873 1.00 46.00 87 SER A O 1
ATOM 682 N N . LYS A 1 88 ? -61.341 13.479 11.812 1.00 38.88 88 LYS A N 1
ATOM 683 C CA . LYS A 1 88 ? -62.541 13.331 12.667 1.00 38.88 88 LYS A CA 1
ATOM 684 C C . LYS A 1 88 ? -63.899 13.491 11.963 1.00 38.88 88 LYS A C 1
ATOM 686 O O . LYS A 1 88 ? -64.925 13.418 12.632 1.00 38.88 88 LYS A O 1
ATOM 691 N N . GLY A 1 89 ? -63.930 13.709 10.648 1.00 37.66 89 GLY A N 1
ATOM 692 C CA . GLY A 1 89 ? -65.175 13.944 9.904 1.00 37.66 89 GLY A CA 1
ATOM 693 C C . GLY A 1 89 ? -66.044 12.705 9.661 1.00 37.66 89 GLY A C 1
ATOM 694 O O . GLY A 1 89 ? -67.235 12.855 9.418 1.00 37.66 89 GLY A O 1
ATOM 695 N N . ASN A 1 90 ? -65.490 11.494 9.750 1.00 39.50 90 ASN A N 1
ATOM 696 C CA . ASN A 1 90 ? -66.199 10.268 9.388 1.00 39.50 90 ASN A CA 1
ATOM 697 C C . ASN A 1 90 ? -65.931 9.196 10.443 1.00 39.50 90 ASN A C 1
ATOM 699 O O . ASN A 1 90 ? -64.882 8.578 10.384 1.00 39.50 90 ASN A O 1
ATOM 703 N N . HIS A 1 91 ? -66.833 9.040 11.415 1.00 36.00 91 HIS A N 1
ATOM 704 C CA . HIS A 1 91 ? -67.155 7.817 12.177 1.00 36.00 91 HIS A CA 1
ATOM 705 C C . HIS A 1 91 ? -67.794 8.213 13.519 1.00 36.00 91 HIS A C 1
ATOM 707 O O . HIS A 1 91 ? -67.205 8.074 14.587 1.00 36.00 91 HIS A O 1
ATOM 713 N N . GLU A 1 92 ? -69.034 8.700 13.463 1.00 33.25 92 GLU A N 1
ATOM 714 C CA . GLU A 1 92 ? -69.981 8.493 14.560 1.00 33.25 92 GLU A CA 1
ATOM 715 C C . GLU A 1 92 ? -70.896 7.320 14.196 1.00 33.25 92 GLU A C 1
ATOM 717 O O . GLU A 1 92 ? -71.264 7.160 13.032 1.00 33.25 92 GLU A O 1
ATOM 722 N N . THR A 1 93 ? -71.285 6.549 15.219 1.00 32.75 93 THR A N 1
ATOM 723 C CA . THR A 1 93 ? -72.115 5.324 15.208 1.00 32.75 93 THR A CA 1
ATOM 724 C C . THR A 1 93 ? -71.337 4.077 14.747 1.00 32.75 93 THR A C 1
ATOM 726 O O . THR A 1 93 ? -70.832 4.013 13.642 1.00 32.75 93 THR A O 1
ATOM 729 N N . THR A 1 94 ? -71.141 3.016 15.532 1.00 29.52 94 THR A N 1
ATOM 730 C CA . THR A 1 94 ? -72.128 2.284 16.332 1.00 29.52 94 THR A CA 1
ATOM 731 C C . THR A 1 94 ? -71.432 1.400 17.385 1.00 29.52 94 THR A C 1
ATOM 733 O O . THR A 1 94 ? -70.432 0.740 17.137 1.00 29.52 94 THR A O 1
ATOM 736 N N . THR A 1 95 ? -72.029 1.437 18.569 1.00 29.80 95 THR A N 1
ATOM 737 C CA . THR A 1 95 ? -72.060 0.526 19.722 1.00 29.80 95 THR A CA 1
ATOM 738 C C . THR A 1 95 ? -71.821 -0.985 19.523 1.00 29.80 95 THR A C 1
ATOM 740 O O . THR A 1 95 ? -72.464 -1.616 18.691 1.00 29.80 95 THR A O 1
ATOM 743 N N . SER A 1 96 ? -71.118 -1.554 20.519 1.00 27.75 96 SER A N 1
ATOM 744 C CA . SER A 1 96 ? -71.506 -2.683 21.410 1.00 27.75 96 SER A CA 1
ATOM 745 C C . SER A 1 96 ? -70.886 -4.089 21.262 1.00 27.75 96 SER A C 1
ATOM 747 O O . SER A 1 96 ? -70.856 -4.671 20.188 1.00 27.75 96 SER A O 1
ATOM 749 N N . ALA A 1 97 ? -70.567 -4.623 22.458 1.00 29.94 97 ALA A N 1
ATOM 750 C CA . ALA A 1 97 ? -70.609 -6.018 22.926 1.00 29.94 97 ALA A CA 1
ATOM 751 C C . ALA A 1 97 ? -69.353 -6.920 22.814 1.00 29.94 97 ALA A C 1
ATOM 753 O O . ALA A 1 97 ? -69.070 -7.523 21.790 1.00 29.94 97 ALA A O 1
ATOM 754 N N . SER A 1 98 ? -68.653 -7.017 23.956 1.00 30.20 98 SER A N 1
ATOM 755 C CA . SER A 1 98 ? -68.310 -8.230 24.737 1.00 30.20 98 SER A CA 1
ATOM 756 C C . SER A 1 98 ? -68.346 -9.610 24.045 1.00 30.20 98 SER A C 1
ATOM 758 O O . SER A 1 98 ? -69.385 -9.996 23.520 1.00 30.20 98 SER A O 1
ATOM 760 N N . VAL A 1 99 ? -67.271 -10.405 24.173 1.00 31.03 99 VAL A N 1
ATOM 761 C CA . VAL A 1 99 ? -67.161 -11.614 25.035 1.00 31.03 99 VAL A CA 1
ATOM 762 C C . VAL A 1 99 ? -65.806 -12.314 24.791 1.00 31.03 99 VAL A C 1
ATOM 764 O O . VAL A 1 99 ? -65.251 -12.293 23.698 1.00 31.03 99 VAL A O 1
ATOM 767 N N . GLU A 1 100 ? -65.290 -12.880 25.879 1.00 29.45 100 GLU A N 1
ATOM 768 C CA . GLU A 1 100 ? -64.081 -13.680 26.089 1.00 29.45 100 GLU A CA 1
ATOM 769 C C . GLU A 1 100 ? -63.897 -14.905 25.167 1.00 29.45 100 GLU A C 1
ATOM 771 O O . GLU A 1 100 ? -64.864 -15.523 24.728 1.00 29.45 100 GLU A O 1
ATOM 776 N N . GLY A 1 101 ? -62.640 -15.360 25.052 1.00 29.23 101 GLY A N 1
ATOM 777 C CA . GLY A 1 101 ? -62.334 -16.790 25.200 1.00 29.23 101 GLY A CA 1
ATOM 778 C C . GLY A 1 101 ? -61.821 -17.573 23.982 1.00 29.23 101 GLY A C 1
ATOM 779 O O . GLY A 1 101 ? -62.602 -18.128 23.224 1.00 29.23 101 GLY A O 1
ATOM 780 N N . GLN A 1 102 ? -60.496 -17.761 23.966 1.00 30.48 102 GLN A N 1
ATOM 781 C CA . GLN A 1 102 ? -59.746 -18.965 23.560 1.00 30.48 102 GLN A CA 1
ATOM 782 C C . GLN A 1 102 ? -59.524 -19.345 22.076 1.00 30.48 102 GLN A C 1
ATOM 784 O O . GLN A 1 102 ? -60.411 -19.787 21.356 1.00 30.48 102 GLN A O 1
ATOM 789 N N . ASN A 1 103 ? -58.215 -19.364 21.789 1.00 32.88 103 ASN A N 1
ATOM 790 C CA . ASN A 1 103 ? -57.399 -20.310 21.023 1.00 32.88 103 ASN A CA 1
ATOM 791 C C . ASN A 1 103 ? -57.459 -20.350 19.491 1.00 32.88 103 ASN A C 1
ATOM 793 O O . ASN A 1 103 ? -58.435 -20.755 18.871 1.00 32.88 103 ASN A O 1
ATOM 797 N N . ASP A 1 104 ? -56.274 -20.043 18.949 1.00 39.19 104 ASP A N 1
ATOM 798 C CA . ASP A 1 104 ? -55.595 -20.684 17.830 1.00 39.19 104 ASP A CA 1
ATOM 799 C C . ASP A 1 104 ? -56.442 -20.944 16.590 1.00 39.19 104 ASP A C 1
ATOM 801 O O . ASP A 1 104 ? -57.047 -21.999 16.463 1.00 39.19 104 ASP A O 1
ATOM 805 N N . HIS A 1 105 ? -56.379 -20.003 15.641 1.00 39.41 105 HIS A N 1
ATOM 806 C CA . HIS A 1 105 ? -56.263 -20.183 14.180 1.00 39.41 105 HIS A CA 1
ATOM 807 C C . HIS A 1 105 ? -56.645 -18.854 13.503 1.00 39.41 105 HIS A C 1
ATOM 809 O O . HIS A 1 105 ? -57.751 -18.709 12.983 1.00 39.41 105 HIS A O 1
ATOM 815 N N . GLN A 1 106 ? -55.765 -17.841 13.528 1.00 36.75 106 GLN A N 1
ATOM 816 C CA . GLN A 1 106 ? -56.126 -16.539 12.943 1.00 36.75 106 GLN A CA 1
ATOM 817 C C . GLN A 1 106 ? -54.994 -15.701 12.331 1.00 36.75 106 GLN A C 1
ATOM 819 O O . GLN A 1 106 ? -55.167 -14.501 12.164 1.00 36.75 106 GLN A O 1
ATOM 824 N N . SER A 1 107 ? -53.888 -16.304 11.882 1.00 38.03 107 SER A N 1
ATOM 825 C CA . SER A 1 107 ? -52.917 -15.562 11.049 1.00 38.03 107 SER A CA 1
ATOM 826 C C . SER A 1 107 ? -53.238 -15.585 9.549 1.00 38.03 107 SER A C 1
ATOM 828 O O . SER A 1 107 ? -52.758 -14.730 8.821 1.00 38.03 107 SER A O 1
ATOM 830 N N . GLN A 1 108 ? -54.093 -16.496 9.065 1.00 35.81 108 GLN A N 1
ATOM 831 C CA . GLN A 1 108 ? -54.369 -16.630 7.621 1.00 35.81 108 GLN A CA 1
ATOM 832 C C . GLN A 1 108 ? -55.628 -15.895 7.124 1.00 35.81 108 GLN A C 1
ATOM 834 O O . GLN A 1 108 ? -55.828 -15.767 5.920 1.00 35.81 108 GLN A O 1
ATOM 839 N N . VAL A 1 109 ? -56.487 -15.398 8.023 1.00 42.34 109 VAL A N 1
ATOM 840 C CA . VAL A 1 109 ? -57.760 -14.745 7.644 1.00 42.34 109 VAL A CA 1
ATOM 841 C C . VAL A 1 109 ? -57.649 -13.212 7.613 1.00 42.34 109 VAL A C 1
ATOM 843 O O . VAL A 1 109 ? -58.367 -12.568 6.851 1.00 42.34 109 VAL A O 1
ATOM 846 N N . VAL A 1 110 ? -56.709 -12.622 8.360 1.00 40.78 110 VAL A N 1
ATOM 847 C CA . VAL A 1 110 ? -56.500 -11.159 8.418 1.00 40.78 110 VAL A CA 1
ATOM 848 C C . VAL A 1 110 ? -55.842 -10.624 7.137 1.00 40.78 110 VAL A C 1
ATOM 850 O O . VAL A 1 110 ? -56.175 -9.539 6.664 1.00 40.78 110 VAL A O 1
ATOM 853 N N . GLU A 1 111 ? -54.980 -11.417 6.502 1.00 36.97 111 GLU A N 1
ATOM 854 C CA . GLU A 1 111 ? -54.282 -11.023 5.270 1.00 36.97 111 GLU A CA 1
ATOM 855 C C . GLU A 1 111 ? -55.231 -10.934 4.058 1.00 36.97 111 GLU A C 1
ATOM 857 O O . GLU A 1 111 ? -55.097 -10.055 3.204 1.00 36.97 111 GLU A O 1
ATOM 862 N N . LEU A 1 112 ? -56.264 -11.787 4.028 1.00 40.88 112 LEU A N 1
ATOM 863 C CA . LEU A 1 112 ? -57.281 -11.805 2.972 1.00 40.88 112 LEU A CA 1
ATOM 864 C C . LEU A 1 112 ? -58.334 -10.697 3.120 1.00 40.88 112 LEU A C 1
ATOM 866 O O . LEU A 1 112 ? -58.904 -10.279 2.109 1.00 40.88 112 LEU A O 1
ATOM 870 N N . SER A 1 113 ? -58.606 -10.203 4.337 1.00 41.75 113 SER A N 1
ATOM 871 C CA . SER A 1 113 ? -59.499 -9.048 4.522 1.00 41.75 113 SER A CA 1
ATOM 872 C C . SER A 1 113 ? -58.782 -7.747 4.172 1.00 41.75 113 SER A C 1
ATOM 874 O O . SER A 1 113 ? -59.323 -6.941 3.421 1.00 41.75 113 SER A O 1
ATOM 876 N N . TRP A 1 114 ? -57.521 -7.602 4.586 1.00 44.28 114 TRP A N 1
ATOM 877 C CA . TRP A 1 114 ? -56.716 -6.420 4.284 1.00 44.28 114 TRP A CA 1
ATOM 878 C C . TRP A 1 114 ? -56.467 -6.251 2.777 1.00 44.28 114 TRP A C 1
ATOM 880 O O . TRP A 1 114 ? -56.625 -5.155 2.242 1.00 44.28 114 TRP A O 1
ATOM 890 N N . GLN A 1 115 ? -56.202 -7.339 2.042 1.00 39.22 115 GLN A N 1
ATOM 891 C CA . GLN A 1 115 ? -56.110 -7.291 0.575 1.00 39.22 115 GLN A CA 1
ATOM 892 C C . GLN A 1 115 ? -57.423 -6.875 -0.105 1.00 39.22 115 GLN A C 1
ATOM 894 O O . GLN A 1 115 ? -57.397 -6.182 -1.125 1.00 39.22 115 GLN A O 1
ATOM 899 N N . LYS A 1 116 ? -58.572 -7.277 0.449 1.00 51.78 116 LYS A N 1
ATOM 900 C CA . LYS A 1 116 ? -59.894 -6.894 -0.067 1.00 51.78 116 LYS A CA 1
ATOM 901 C C . LYS A 1 116 ? -60.194 -5.419 0.178 1.00 51.78 116 LYS A C 1
ATOM 903 O O . LYS A 1 116 ? -60.707 -4.752 -0.721 1.00 51.78 116 LYS A O 1
ATOM 908 N N . ASP A 1 117 ? -59.818 -4.918 1.347 1.00 50.62 117 ASP A N 1
ATOM 909 C CA . ASP A 1 117 ? -60.031 -3.530 1.753 1.00 50.62 117 ASP A CA 1
ATOM 910 C C . ASP A 1 117 ? -59.112 -2.580 0.973 1.00 50.62 117 ASP A C 1
ATOM 912 O O . ASP A 1 117 ? -59.548 -1.524 0.513 1.00 50.62 117 ASP A O 1
ATOM 916 N N . VAL A 1 118 ? -57.875 -3.002 0.690 1.00 48.81 118 VAL A N 1
ATOM 917 C CA . VAL A 1 118 ? -56.938 -2.269 -0.176 1.00 48.81 118 VAL A CA 1
ATOM 918 C C . VAL A 1 118 ? -57.400 -2.282 -1.641 1.00 48.81 118 VAL A C 1
ATOM 920 O O . VAL A 1 118 ? -57.325 -1.255 -2.315 1.00 48.81 118 VAL A O 1
ATOM 923 N N . GLN A 1 119 ? -57.961 -3.393 -2.140 1.00 47.06 119 GLN A N 1
ATOM 924 C CA . GLN A 1 119 ? -58.564 -3.442 -3.482 1.00 47.06 119 GLN A CA 1
ATOM 925 C C . GLN A 1 119 ? -59.836 -2.587 -3.604 1.00 47.06 119 GLN A C 1
ATOM 927 O O . GLN A 1 119 ? -60.061 -1.977 -4.653 1.00 47.06 119 GLN A O 1
ATOM 932 N N . GLN A 1 120 ? -60.668 -2.513 -2.561 1.00 53.59 120 GLN A N 1
ATOM 933 C CA . GLN A 1 120 ? -61.830 -1.618 -2.533 1.00 53.59 120 GLN A CA 1
ATOM 934 C C . GLN A 1 120 ? -61.419 -0.147 -2.431 1.00 53.59 120 GLN A C 1
ATOM 936 O O . GLN A 1 120 ? -62.012 0.695 -3.110 1.00 53.59 120 GLN A O 1
ATOM 941 N N . TRP A 1 121 ? -60.373 0.156 -1.660 1.00 56.88 121 TRP A N 1
ATOM 942 C CA . TRP A 1 121 ? -59.800 1.495 -1.567 1.00 56.88 121 TRP A CA 1
ATOM 943 C C . TRP A 1 121 ? -59.220 1.954 -2.913 1.00 56.88 121 TRP A C 1
ATOM 945 O O . TRP A 1 121 ? -59.571 3.035 -3.384 1.00 56.88 121 TRP A O 1
ATOM 955 N N . LEU A 1 122 ? -58.459 1.104 -3.612 1.00 48.78 122 LEU A N 1
ATOM 956 C CA . LEU A 1 122 ? -57.933 1.394 -4.955 1.00 48.78 122 LEU A CA 1
ATOM 957 C C . LEU A 1 122 ? -59.047 1.587 -6.002 1.00 48.78 122 LEU A C 1
ATOM 959 O O . LEU A 1 122 ? -58.987 2.530 -6.794 1.00 48.78 122 LEU A O 1
ATOM 963 N N . LYS A 1 123 ? -60.123 0.784 -5.947 1.00 52.69 123 LYS A N 1
ATOM 964 C CA . LYS A 1 123 ? -61.323 0.980 -6.788 1.00 52.69 123 LYS A CA 1
ATOM 965 C C . LYS A 1 123 ? -62.044 2.297 -6.508 1.00 52.69 123 LYS A C 1
ATOM 967 O O . LYS A 1 123 ? -62.568 2.906 -7.436 1.00 52.69 123 LYS A O 1
ATOM 972 N N . SER A 1 124 ? -62.058 2.753 -5.256 1.00 52.75 124 SER A N 1
ATOM 973 C CA . SER A 1 124 ? -62.666 4.037 -4.877 1.00 52.75 124 SER A CA 1
ATOM 974 C C . SER A 1 124 ? -61.854 5.262 -5.332 1.00 52.75 124 SER A C 1
ATOM 976 O O . SER A 1 124 ? -62.407 6.355 -5.410 1.00 52.75 124 SER A O 1
ATOM 978 N N . GLN A 1 125 ? -60.578 5.067 -5.693 1.00 44.84 125 GLN A N 1
ATOM 979 C CA . GLN A 1 125 ? -59.657 6.090 -6.213 1.00 44.84 125 GLN A CA 1
ATOM 980 C C . GLN A 1 125 ? -59.525 6.071 -7.754 1.00 44.84 125 GLN A C 1
ATOM 982 O O . GLN A 1 125 ? -58.772 6.863 -8.315 1.00 44.84 125 GLN A O 1
ATOM 987 N N . GLY A 1 126 ? -60.256 5.193 -8.459 1.00 40.31 126 GLY A N 1
ATOM 988 C CA . GLY A 1 126 ? -60.308 5.168 -9.930 1.00 40.31 126 GLY A CA 1
ATOM 989 C C . GLY A 1 126 ? -59.108 4.522 -10.637 1.00 40.31 126 GLY A C 1
ATOM 990 O O . GLY A 1 126 ? -58.918 4.758 -11.829 1.00 40.31 126 GLY A O 1
ATOM 991 N N . LEU A 1 127 ? -58.307 3.709 -9.941 1.00 46.19 127 LEU A N 1
ATOM 992 C CA . LEU A 1 127 ? -57.148 3.008 -10.505 1.00 46.19 127 LEU A CA 1
ATOM 993 C C . LEU A 1 127 ? -57.419 1.495 -10.564 1.00 46.19 127 LEU A C 1
ATOM 995 O O . LEU A 1 127 ? -57.620 0.857 -9.531 1.00 46.19 127 LEU A O 1
ATOM 999 N N . GLU A 1 128 ? -57.409 0.911 -11.767 1.00 38.62 128 GLU A N 1
ATOM 1000 C CA . GLU A 1 128 ? -57.447 -0.546 -11.969 1.00 38.62 128 GLU A CA 1
ATOM 1001 C C . GLU A 1 128 ? -56.075 -1.064 -12.423 1.00 38.62 128 GLU A C 1
ATOM 1003 O O . GLU A 1 128 ? -55.456 -0.495 -13.322 1.00 38.62 128 GLU A O 1
ATOM 1008 N N . LEU A 1 129 ? -55.618 -2.176 -11.836 1.00 37.03 129 LEU A N 1
ATOM 1009 C CA . LEU A 1 129 ? -54.482 -2.962 -12.329 1.00 37.03 129 LEU A CA 1
ATOM 1010 C C . LEU A 1 129 ? -54.966 -4.360 -12.774 1.00 37.03 129 LEU A C 1
ATOM 1012 O O . LEU A 1 129 ? -55.858 -4.916 -12.127 1.00 37.03 129 LEU A O 1
ATOM 1016 N N . PRO A 1 130 ? -54.421 -4.929 -13.872 1.00 35.22 130 PRO A N 1
ATOM 1017 C CA . PRO A 1 130 ? -54.958 -6.128 -14.522 1.00 35.22 130 PRO A CA 1
ATOM 1018 C C . PRO A 1 130 ? -54.758 -7.417 -13.705 1.00 35.22 130 PRO A C 1
ATOM 1020 O O . PRO A 1 130 ? -53.836 -7.497 -12.890 1.00 35.22 130 PRO A O 1
ATOM 1023 N N . PRO A 1 131 ? -55.583 -8.458 -13.938 1.00 37.06 131 PRO A N 1
ATOM 1024 C CA . PRO A 1 131 ? -55.572 -9.673 -13.137 1.00 37.06 131 PRO A CA 1
ATOM 1025 C C . PRO A 1 131 ? -54.407 -10.605 -13.504 1.00 37.06 131 PRO A C 1
ATOM 1027 O O . PRO A 1 131 ? -54.183 -10.906 -14.671 1.00 37.06 131 PRO A O 1
ATOM 1030 N N . ALA A 1 132 ? -53.719 -11.059 -12.454 1.00 35.06 132 ALA A N 1
ATOM 1031 C CA . ALA A 1 132 ? -52.900 -12.264 -12.301 1.00 35.06 132 ALA A CA 1
ATOM 1032 C C . ALA A 1 132 ? -52.365 -12.970 -13.568 1.00 35.06 132 ALA A C 1
ATOM 1034 O O . ALA A 1 132 ? -53.103 -13.634 -14.293 1.00 35.06 132 ALA A O 1
ATOM 1035 N N . LEU A 1 133 ? -51.034 -13.012 -13.686 1.00 29.20 133 LEU A N 1
ATOM 1036 C CA . LEU A 1 133 ? -50.336 -14.199 -14.176 1.00 29.20 133 LEU A CA 1
ATOM 1037 C C . LEU A 1 133 ? -49.516 -14.788 -13.031 1.00 29.20 133 LEU A C 1
ATOM 1039 O O . LEU A 1 133 ? -48.467 -14.289 -12.636 1.00 29.20 133 LEU A O 1
ATOM 1043 N N . SER A 1 134 ? -50.086 -15.849 -12.481 1.00 33.41 134 SER A N 1
ATOM 1044 C CA . SER A 1 134 ? -49.416 -16.904 -11.746 1.00 33.41 134 SER A CA 1
ATOM 1045 C C . SER A 1 134 ? -48.305 -17.555 -12.578 1.00 33.41 134 SER A C 1
ATOM 1047 O O . SER A 1 134 ? -48.453 -17.716 -13.786 1.00 33.41 134 SER A O 1
ATOM 1049 N N . GLU A 1 135 ? -47.297 -18.044 -11.855 1.00 34.41 135 GLU A N 1
ATOM 1050 C CA . GLU A 1 135 ? -46.235 -18.985 -12.238 1.00 34.41 135 GLU A CA 1
ATOM 1051 C C . GLU A 1 135 ? -44.855 -18.419 -12.623 1.00 34.41 135 GLU A C 1
ATOM 1053 O O . GLU A 1 135 ? -44.664 -17.739 -13.624 1.00 34.41 135 GLU A O 1
ATOM 1058 N N . ARG A 1 136 ? -43.884 -18.920 -11.844 1.00 27.27 136 ARG A N 1
ATOM 1059 C CA . ARG A 1 136 ? -42.445 -19.118 -12.083 1.00 27.27 136 ARG A CA 1
ATOM 1060 C C . ARG A 1 136 ? -41.420 -18.093 -11.566 1.00 27.27 136 ARG A C 1
ATOM 1062 O O . ARG A 1 136 ? -41.079 -17.136 -12.236 1.00 27.27 136 ARG A O 1
ATOM 1069 N N . ILE A 1 137 ? -40.845 -18.482 -10.418 1.00 31.14 137 ILE A N 1
ATOM 1070 C CA . ILE A 1 137 ? -39.409 -18.599 -10.073 1.00 31.14 137 ILE A CA 1
ATOM 1071 C C . ILE A 1 137 ? -38.498 -17.394 -10.409 1.00 31.14 137 ILE A C 1
ATOM 1073 O O . ILE A 1 137 ? -38.186 -17.149 -11.567 1.00 31.14 137 ILE A O 1
ATOM 1077 N N . ILE A 1 138 ? -37.970 -16.758 -9.354 1.00 27.62 138 ILE A N 1
ATOM 1078 C CA . ILE A 1 138 ? -36.545 -16.572 -8.958 1.00 27.62 138 ILE A CA 1
ATOM 1079 C C . ILE A 1 138 ? -36.490 -15.296 -8.083 1.00 27.62 138 ILE A C 1
ATOM 1081 O O . ILE A 1 138 ? -36.905 -14.236 -8.548 1.00 27.62 138 ILE A O 1
ATOM 1085 N N . PRO A 1 139 ? -36.002 -15.354 -6.828 1.00 31.97 139 PRO A N 1
ATOM 1086 C CA . PRO A 1 139 ? -35.959 -14.191 -5.952 1.00 31.97 139 PRO A CA 1
ATOM 1087 C C . PRO A 1 139 ? -34.703 -13.363 -6.238 1.00 31.97 139 PRO A C 1
ATOM 1089 O O . PRO A 1 139 ? -33.590 -13.867 -6.120 1.00 31.97 139 PRO A O 1
ATOM 1092 N N . ASN A 1 140 ? -34.868 -12.081 -6.562 1.00 30.91 140 ASN A N 1
ATOM 1093 C CA . ASN A 1 140 ? -33.803 -11.106 -6.366 1.00 30.91 140 ASN A CA 1
ATOM 1094 C C . ASN A 1 140 ? -34.367 -9.808 -5.782 1.00 30.91 140 ASN A C 1
ATOM 1096 O O . ASN A 1 140 ? -35.173 -9.130 -6.411 1.00 30.91 140 ASN A O 1
ATOM 1100 N N . ARG A 1 141 ? -33.920 -9.570 -4.542 1.00 37.12 141 ARG A N 1
ATOM 1101 C CA . ARG A 1 141 ? -33.757 -8.325 -3.780 1.00 37.12 141 ARG A CA 1
ATOM 1102 C C . ARG A 1 141 ? -34.689 -7.159 -4.112 1.00 37.12 141 ARG A C 1
ATOM 1104 O O . ARG A 1 141 ? -34.502 -6.510 -5.129 1.00 37.12 141 ARG A O 1
ATOM 1111 N N . LEU A 1 142 ? -35.544 -6.813 -3.148 1.00 33.72 142 LEU A N 1
ATOM 1112 C CA . LEU A 1 142 ? -35.947 -5.437 -2.835 1.00 33.72 142 LEU A CA 1
ATOM 1113 C C . LEU A 1 142 ? -36.479 -5.381 -1.385 1.00 33.72 142 LEU A C 1
ATOM 1115 O O . LEU A 1 142 ? -37.579 -5.848 -1.120 1.00 33.72 142 LEU A O 1
ATOM 1119 N N . ASN A 1 143 ? -35.682 -4.805 -0.484 1.00 34.50 143 ASN A N 1
ATOM 1120 C CA . ASN A 1 143 ? -36.068 -4.059 0.730 1.00 34.50 143 ASN A CA 1
ATOM 1121 C C . ASN A 1 143 ? -35.175 -2.793 0.650 1.00 34.50 143 ASN A C 1
ATOM 1123 O O . ASN A 1 143 ? -33.975 -2.969 0.461 1.00 34.50 143 ASN A O 1
ATOM 1127 N N . ARG A 1 144 ? -35.654 -1.546 0.461 1.00 35.88 144 ARG A N 1
ATOM 1128 C CA . ARG A 1 144 ? -36.326 -0.619 1.414 1.00 35.88 144 ARG A CA 1
ATOM 1129 C C . ARG A 1 144 ? -35.586 -0.540 2.763 1.00 35.88 144 ARG A C 1
ATOM 1131 O O . ARG A 1 144 ? -35.387 -1.590 3.355 1.00 35.88 144 ARG A O 1
ATOM 1138 N N . ASP A 1 145 ? -35.149 0.603 3.308 1.00 32.62 145 ASP A N 1
ATOM 1139 C CA . ASP A 1 145 ? -35.579 2.012 3.201 1.00 32.62 145 ASP A CA 1
ATOM 1140 C C . ASP A 1 145 ? -34.457 2.992 3.649 1.00 32.62 145 ASP A C 1
ATOM 1142 O O . ASP A 1 145 ? -33.738 2.683 4.595 1.00 32.62 145 ASP A O 1
ATOM 1146 N N . GLY A 1 146 ? -34.399 4.204 3.063 1.00 27.83 146 GLY A N 1
ATOM 1147 C CA . GLY A 1 146 ? -33.733 5.391 3.643 1.00 27.83 146 GLY A CA 1
ATOM 1148 C C . GLY A 1 146 ? -33.062 6.341 2.629 1.00 27.83 146 GLY A C 1
ATOM 1149 O O . GLY A 1 146 ? -31.946 6.064 2.210 1.00 27.83 146 GLY A O 1
ATOM 1150 N N . PRO A 1 147 ? -33.658 7.491 2.242 1.00 42.53 147 PRO A N 1
ATOM 1151 C CA . PRO A 1 147 ? -32.982 8.457 1.379 1.00 42.53 147 PRO A CA 1
ATOM 1152 C C . PRO A 1 147 ? -32.055 9.326 2.240 1.00 42.53 147 PRO A C 1
ATOM 1154 O O . PRO A 1 147 ? -32.508 10.276 2.876 1.00 42.53 147 PRO A O 1
ATOM 1157 N N . GLY A 1 148 ? -30.771 8.976 2.304 1.00 40.34 148 GLY A N 1
ATOM 1158 C CA . GLY A 1 148 ? -29.770 9.816 2.971 1.00 40.34 148 GLY A CA 1
ATOM 1159 C C . GLY A 1 148 ? -28.445 9.145 3.330 1.00 40.34 148 GLY A C 1
ATOM 1160 O O . GLY A 1 148 ? -27.494 9.866 3.591 1.00 40.34 148 GLY A O 1
ATOM 1161 N N . HIS A 1 149 ? -28.367 7.810 3.323 1.00 43.44 149 HIS A N 1
ATOM 1162 C CA . HIS A 1 149 ? -27.124 7.074 3.611 1.00 43.44 149 HIS A CA 1
ATOM 1163 C C . HIS A 1 149 ? -26.403 6.565 2.352 1.00 43.44 149 HIS A C 1
ATOM 1165 O O . HIS A 1 149 ? -25.190 6.380 2.372 1.00 43.44 149 HIS A O 1
ATOM 1171 N N . ASP A 1 150 ? -27.124 6.405 1.240 1.00 48.53 150 ASP A N 1
ATOM 1172 C CA . ASP A 1 150 ? -26.591 5.686 0.080 1.00 48.53 150 ASP A CA 1
ATOM 1173 C C . ASP A 1 150 ? -25.531 6.478 -0.706 1.00 48.53 150 ASP A C 1
ATOM 1175 O O . ASP A 1 150 ? -24.582 5.882 -1.194 1.00 48.53 150 ASP A O 1
ATOM 1179 N N . GLU A 1 151 ? -25.617 7.812 -0.802 1.00 51.72 151 GLU A N 1
ATOM 1180 C CA . GLU A 1 151 ? -24.637 8.591 -1.588 1.00 51.72 151 GLU A CA 1
ATOM 1181 C C . GLU A 1 151 ? -23.260 8.692 -0.903 1.00 51.72 151 GLU A C 1
ATOM 1183 O O . GLU A 1 151 ? -22.231 8.721 -1.580 1.00 51.72 151 GLU A O 1
ATOM 1188 N N . GLU A 1 152 ? -23.227 8.714 0.433 1.00 50.62 152 GLU A N 1
ATOM 1189 C CA . GLU A 1 152 ? -21.996 8.809 1.230 1.00 50.62 152 GLU A CA 1
ATOM 1190 C C . GLU A 1 152 ? -21.290 7.442 1.332 1.00 50.62 152 GLU A C 1
ATOM 1192 O O . GLU A 1 152 ? -20.078 7.356 1.106 1.00 50.62 152 GLU A O 1
ATOM 1197 N N . ASP A 1 153 ? -22.047 6.356 1.536 1.00 53.06 153 ASP A N 1
ATOM 1198 C CA . ASP A 1 153 ? -21.514 4.986 1.526 1.00 53.06 153 ASP A CA 1
ATOM 1199 C C . ASP A 1 153 ? -21.109 4.524 0.113 1.00 53.06 153 ASP A C 1
ATOM 1201 O O . ASP A 1 153 ? -20.104 3.821 -0.055 1.00 53.06 153 ASP A O 1
ATOM 1205 N N . GLU A 1 154 ? -21.818 4.948 -0.942 1.00 60.28 154 GLU A N 1
ATOM 1206 C CA . GLU A 1 154 ? -21.395 4.708 -2.330 1.00 60.28 154 GLU A CA 1
ATOM 1207 C C . GLU A 1 154 ? -20.109 5.470 -2.675 1.00 60.28 154 GLU A C 1
ATOM 1209 O O . GLU A 1 154 ? -19.232 4.918 -3.345 1.00 60.28 154 GLU A O 1
ATOM 1214 N N . ALA A 1 155 ? -19.941 6.703 -2.185 1.00 58.66 155 ALA A N 1
ATOM 1215 C CA . ALA A 1 155 ? -18.713 7.469 -2.377 1.00 58.66 155 ALA A CA 1
ATOM 1216 C C . ALA A 1 155 ? -17.524 6.843 -1.631 1.00 58.66 155 ALA A C 1
ATOM 1218 O O . ALA A 1 155 ? -16.445 6.707 -2.214 1.00 58.66 155 ALA A O 1
ATOM 1219 N N . TYR A 1 156 ? -17.719 6.395 -0.387 1.00 63.19 156 TYR A N 1
ATOM 1220 C CA . TYR A 1 156 ? -16.687 5.722 0.409 1.00 63.19 156 TYR A CA 1
ATOM 1221 C C . TYR A 1 156 ? -16.285 4.370 -0.200 1.00 63.19 156 TYR A C 1
ATOM 1223 O O . TYR A 1 156 ? -15.100 4.075 -0.383 1.00 63.19 156 TYR A O 1
ATOM 1231 N N . THR A 1 157 ? -17.263 3.562 -0.619 1.00 70.00 157 THR A N 1
ATOM 1232 C CA . THR A 1 157 ? -16.991 2.285 -1.299 1.00 70.00 157 THR A CA 1
ATOM 1233 C C . THR A 1 157 ? -16.361 2.474 -2.681 1.00 70.00 157 THR A C 1
ATOM 1235 O O . THR A 1 157 ? -15.535 1.653 -3.091 1.00 70.00 157 THR A O 1
ATOM 1238 N N . PHE A 1 158 ? -16.684 3.555 -3.396 1.00 73.19 158 PHE A N 1
ATOM 1239 C CA . PHE A 1 158 ? -16.017 3.930 -4.643 1.00 73.19 158 PHE A CA 1
ATOM 1240 C C . PHE A 1 158 ? -14.564 4.360 -4.411 1.00 73.19 158 PHE A C 1
ATOM 1242 O O . PHE A 1 158 ? -13.677 3.913 -5.145 1.00 73.19 158 PHE A O 1
ATOM 1249 N N . LEU A 1 159 ? -14.302 5.169 -3.380 1.00 71.56 159 LEU A N 1
ATOM 1250 C CA . LEU A 1 159 ? -12.954 5.615 -3.028 1.00 71.56 159 LEU A CA 1
ATOM 1251 C C . LEU A 1 159 ? -12.071 4.422 -2.641 1.00 71.56 159 LEU A C 1
ATOM 1253 O O . LEU A 1 159 ? -10.992 4.260 -3.205 1.00 71.56 159 LEU A O 1
ATOM 1257 N N . ASN A 1 160 ? -12.570 3.521 -1.790 1.00 71.31 160 ASN A N 1
ATOM 1258 C CA . ASN A 1 160 ? -11.847 2.312 -1.387 1.00 71.31 160 ASN A CA 1
ATOM 1259 C C . ASN A 1 160 ? -11.584 1.359 -2.559 1.00 71.31 160 ASN A C 1
ATOM 1261 O O . ASN A 1 160 ? -10.487 0.815 -2.681 1.00 71.31 160 ASN A O 1
ATOM 1265 N N . LYS A 1 161 ? -12.541 1.195 -3.481 1.00 77.38 161 LYS A N 1
ATOM 1266 C CA . LYS A 1 161 ? -12.308 0.424 -4.716 1.00 77.38 161 LYS A CA 1
ATOM 1267 C C . LYS A 1 161 ? -11.254 1.067 -5.611 1.00 77.38 161 LYS A C 1
ATOM 1269 O O . LYS A 1 161 ? -10.483 0.352 -6.249 1.00 77.38 161 LYS A O 1
ATOM 1274 N N . LYS A 1 162 ? -11.220 2.399 -5.683 1.00 76.06 162 LYS A N 1
ATOM 1275 C CA . LYS A 1 162 ? -10.241 3.119 -6.497 1.00 76.06 162 LYS A CA 1
ATOM 1276 C C . LYS A 1 162 ? -8.841 3.067 -5.886 1.00 76.06 162 LYS A C 1
ATOM 1278 O O . LYS A 1 162 ? -7.892 2.842 -6.628 1.00 76.06 162 LYS A O 1
ATOM 1283 N N . VAL A 1 163 ? -8.725 3.180 -4.562 1.00 72.88 163 VAL A N 1
ATOM 1284 C CA . VAL A 1 163 ? -7.466 2.978 -3.826 1.00 72.88 163 VAL A CA 1
ATOM 1285 C C . VAL A 1 163 ? -6.946 1.555 -4.043 1.00 72.88 163 VAL A C 1
ATOM 1287 O O . VAL A 1 163 ? -5.816 1.398 -4.489 1.00 72.88 163 VAL A O 1
ATOM 1290 N N . ALA A 1 164 ? -7.789 0.532 -3.875 1.00 72.25 164 ALA A N 1
ATOM 1291 C CA . ALA A 1 164 ? -7.395 -0.861 -4.107 1.00 72.25 164 ALA A CA 1
ATOM 1292 C C . ALA A 1 164 ? -6.945 -1.125 -5.559 1.00 72.25 164 ALA A C 1
ATOM 1294 O O . ALA A 1 164 ? -5.964 -1.825 -5.794 1.00 72.25 164 ALA A O 1
ATOM 1295 N N . SER A 1 165 ? -7.625 -0.528 -6.546 1.00 77.75 165 SER A N 1
ATOM 1296 C CA . SER A 1 165 ? -7.236 -0.647 -7.957 1.00 77.75 165 SER A CA 1
ATOM 1297 C C . SER A 1 165 ? -5.904 0.037 -8.273 1.00 77.75 165 SER A C 1
ATOM 1299 O O . SER A 1 165 ? -5.182 -0.444 -9.144 1.00 77.75 165 SER A O 1
ATOM 1301 N N . LEU A 1 166 ? -5.601 1.171 -7.637 1.00 73.88 166 LEU A N 1
ATOM 1302 C CA . LEU A 1 166 ? -4.330 1.874 -7.827 1.00 73.88 166 LEU A CA 1
ATOM 1303 C C . LEU A 1 166 ? -3.186 1.145 -7.113 1.00 73.88 166 LEU A C 1
ATOM 1305 O O . LEU A 1 166 ? -2.086 1.085 -7.649 1.00 73.88 166 LEU A O 1
ATOM 1309 N N . GLU A 1 167 ? -3.449 0.530 -5.960 1.00 73.00 167 GLU A N 1
ATOM 1310 C CA . GLU A 1 167 ? -2.484 -0.314 -5.246 1.00 73.00 167 GLU A CA 1
ATOM 1311 C C . GLU A 1 167 ? -2.116 -1.572 -6.037 1.00 73.00 167 GLU A C 1
ATOM 1313 O O . GLU A 1 167 ? -0.938 -1.908 -6.130 1.00 73.00 167 GLU A O 1
ATOM 1318 N N . GLU A 1 168 ? -3.092 -2.237 -6.661 1.00 76.38 168 GLU A N 1
ATOM 1319 C CA . GLU A 1 168 ? -2.833 -3.393 -7.528 1.00 76.38 168 GLU A CA 1
ATOM 1320 C C . GLU A 1 168 ? -1.977 -2.995 -8.744 1.00 76.38 168 GLU A C 1
ATOM 1322 O O . GLU A 1 168 ? -0.987 -3.658 -9.050 1.00 76.38 168 GLU A O 1
ATOM 1327 N N . GLN A 1 169 ? -2.272 -1.848 -9.366 1.00 73.81 169 GLN A N 1
ATOM 1328 C CA . GLN A 1 169 ? -1.452 -1.307 -10.457 1.00 73.81 169 GLN A CA 1
ATOM 1329 C C . GLN A 1 169 ? -0.030 -0.955 -10.006 1.00 73.81 169 GLN A C 1
ATOM 1331 O O . GLN A 1 169 ? 0.916 -1.207 -10.749 1.00 73.81 169 GLN A O 1
ATOM 1336 N N . LEU A 1 170 ? 0.136 -0.408 -8.799 1.00 74.38 170 LEU A N 1
ATOM 1337 C CA . LEU A 1 170 ? 1.444 -0.064 -8.242 1.00 74.38 170 LEU A CA 1
ATOM 1338 C C . LEU A 1 170 ? 2.291 -1.317 -7.973 1.00 74.38 170 LEU A C 1
ATOM 1340 O O . LEU A 1 170 ? 3.485 -1.327 -8.258 1.00 74.38 170 LEU A O 1
ATOM 1344 N N . VAL A 1 171 ? 1.673 -2.388 -7.464 1.00 75.69 171 VAL A N 1
ATOM 1345 C CA . VAL A 1 171 ? 2.343 -3.672 -7.196 1.00 75.69 171 VAL A CA 1
ATOM 1346 C C . VAL A 1 171 ? 2.785 -4.350 -8.492 1.00 75.69 171 VAL A C 1
ATOM 1348 O O . VAL A 1 171 ? 3.918 -4.830 -8.570 1.00 75.69 171 VAL A O 1
ATOM 1351 N N . ASP A 1 172 ? 1.931 -4.357 -9.516 1.00 72.38 172 ASP A N 1
ATOM 1352 C CA . ASP A 1 172 ? 2.271 -4.916 -10.827 1.00 72.38 172 ASP A CA 1
ATOM 1353 C C . ASP A 1 172 ? 3.409 -4.130 -11.500 1.00 72.38 172 ASP A C 1
ATOM 1355 O O . ASP A 1 172 ? 4.329 -4.727 -12.070 1.00 72.38 172 ASP A O 1
ATOM 1359 N N . LEU A 1 173 ? 3.392 -2.795 -11.399 1.00 71.06 173 LEU A N 1
ATOM 1360 C CA . LEU A 1 173 ? 4.472 -1.935 -11.894 1.00 71.06 173 LEU A CA 1
ATOM 1361 C C . LEU A 1 173 ? 5.777 -2.131 -11.113 1.00 71.06 173 LEU A C 1
ATOM 1363 O O . LEU A 1 173 ? 6.836 -2.225 -11.733 1.00 71.06 173 LEU A O 1
ATOM 1367 N N . ASP A 1 174 ? 5.724 -2.251 -9.784 1.00 72.38 174 ASP A N 1
ATOM 1368 C CA . ASP A 1 174 ? 6.907 -2.503 -8.952 1.00 72.38 174 ASP A CA 1
ATOM 1369 C C . ASP A 1 174 ? 7.510 -3.893 -9.231 1.00 72.38 174 ASP A C 1
ATOM 1371 O O . ASP A 1 174 ? 8.734 -4.031 -9.291 1.00 72.38 174 ASP A O 1
ATOM 1375 N N . GLN A 1 175 ? 6.690 -4.919 -9.492 1.00 73.25 175 GLN A N 1
ATOM 1376 C CA . GLN A 1 175 ? 7.177 -6.238 -9.920 1.00 73.25 175 GLN A CA 1
ATOM 1377 C C . GLN A 1 175 ? 7.811 -6.207 -11.314 1.00 73.25 175 GLN A C 1
ATOM 1379 O O . GLN A 1 175 ? 8.863 -6.819 -11.519 1.00 73.25 175 GLN A O 1
ATOM 1384 N N . GLN A 1 176 ? 7.219 -5.481 -12.266 1.00 71.00 176 GLN A N 1
ATOM 1385 C CA . GLN A 1 176 ? 7.825 -5.281 -13.585 1.00 71.00 176 GLN A CA 1
ATOM 1386 C C . GLN A 1 176 ? 9.146 -4.511 -13.488 1.00 71.00 176 GLN A C 1
ATOM 1388 O O . GLN A 1 176 ? 10.115 -4.878 -14.156 1.00 71.00 176 GLN A O 1
ATOM 1393 N N . HIS A 1 177 ? 9.213 -3.495 -12.625 1.00 67.62 177 HIS A N 1
ATOM 1394 C CA . HIS A 1 177 ? 10.425 -2.727 -12.368 1.00 67.62 177 HIS A CA 1
ATOM 1395 C C . HIS A 1 177 ? 11.519 -3.606 -11.759 1.00 67.62 177 HIS A C 1
ATOM 1397 O O . HIS A 1 177 ? 12.637 -3.620 -12.265 1.00 67.62 177 HIS A O 1
ATOM 1403 N N . GLN A 1 178 ? 11.193 -4.404 -10.741 1.00 74.62 178 GLN A N 1
ATOM 1404 C CA . GLN A 1 178 ? 12.147 -5.302 -10.092 1.00 74.62 178 GLN A CA 1
ATOM 1405 C C . GLN A 1 178 ? 12.704 -6.344 -11.072 1.00 74.62 178 GLN A C 1
ATOM 1407 O O . GLN A 1 178 ? 13.919 -6.520 -11.157 1.00 74.62 178 GLN A O 1
ATOM 1412 N N . ALA A 1 179 ? 11.840 -6.979 -11.869 1.00 71.19 179 ALA A N 1
ATOM 1413 C CA . ALA A 1 179 ? 12.264 -7.960 -12.866 1.00 71.19 179 ALA A CA 1
ATOM 1414 C C . ALA A 1 179 ? 13.151 -7.334 -13.958 1.00 71.19 179 ALA A C 1
ATOM 1416 O O . ALA A 1 179 ? 14.165 -7.908 -14.355 1.00 71.19 179 ALA A O 1
ATOM 1417 N N . ALA A 1 180 ? 12.802 -6.138 -14.436 1.00 68.00 180 ALA A N 1
ATOM 1418 C CA . ALA A 1 180 ? 13.573 -5.448 -15.464 1.00 68.00 180 ALA A CA 1
ATOM 1419 C C . ALA A 1 180 ? 14.919 -4.916 -14.935 1.00 68.00 180 ALA A C 1
ATOM 1421 O O . ALA A 1 180 ? 15.926 -4.957 -15.646 1.00 68.00 180 ALA A O 1
ATOM 1422 N N . LEU A 1 181 ? 14.962 -4.482 -13.674 1.00 71.06 181 LEU A N 1
ATOM 1423 C CA . LEU A 1 181 ? 16.166 -4.002 -12.999 1.00 71.06 181 LEU A CA 1
ATOM 1424 C C . LEU A 1 181 ? 17.130 -5.160 -12.690 1.00 71.06 181 LEU A C 1
ATOM 1426 O O . LEU A 1 181 ? 18.336 -5.013 -12.876 1.00 71.06 181 LEU A O 1
ATOM 1430 N N . GLU A 1 182 ? 16.620 -6.344 -12.342 1.00 74.94 182 GLU A N 1
ATOM 1431 C CA . GLU A 1 182 ? 17.420 -7.573 -12.221 1.00 74.94 182 GLU A CA 1
ATOM 1432 C C . GLU A 1 182 ? 18.043 -8.002 -13.559 1.00 74.94 182 GLU A C 1
ATOM 1434 O O . GLU A 1 182 ? 19.224 -8.367 -13.606 1.00 74.94 182 GLU A O 1
ATOM 1439 N N . VAL A 1 183 ? 17.296 -7.896 -14.664 1.00 74.81 183 VAL A N 1
ATOM 1440 C CA . VAL A 1 183 ? 17.816 -8.155 -16.019 1.00 74.81 183 VAL A CA 1
ATOM 1441 C C . VAL A 1 183 ? 18.881 -7.124 -16.409 1.00 74.81 183 VAL A C 1
ATOM 1443 O O . VAL A 1 183 ? 19.933 -7.499 -16.932 1.00 74.81 183 VAL A O 1
ATOM 1446 N N . ALA A 1 184 ? 18.661 -5.840 -16.113 1.00 67.94 184 ALA A N 1
ATOM 1447 C CA . ALA A 1 184 ? 19.619 -4.773 -16.397 1.00 67.94 184 ALA A CA 1
ATOM 1448 C C . ALA A 1 184 ? 20.909 -4.906 -15.567 1.00 67.94 184 ALA A C 1
ATOM 1450 O O . ALA A 1 184 ? 22.002 -4.749 -16.109 1.00 67.94 184 ALA A O 1
ATOM 1451 N N . ILE A 1 185 ? 20.808 -5.256 -14.278 1.00 71.00 185 ILE A N 1
ATOM 1452 C CA . ILE A 1 185 ? 21.967 -5.541 -13.416 1.00 71.00 185 ILE A CA 1
ATOM 1453 C C . ILE A 1 185 ? 22.743 -6.746 -13.947 1.00 71.00 185 ILE A C 1
ATOM 1455 O O . ILE A 1 185 ? 23.960 -6.660 -14.102 1.00 71.00 185 ILE A O 1
ATOM 1459 N N . SER A 1 186 ? 22.047 -7.833 -14.289 1.00 70.62 186 SER A N 1
ATOM 1460 C CA . SER A 1 186 ? 22.678 -9.047 -14.818 1.00 70.62 186 SER A CA 1
ATOM 1461 C C . SER A 1 186 ? 23.413 -8.773 -16.134 1.00 70.62 186 SER A C 1
ATOM 1463 O O . SER A 1 186 ? 24.554 -9.194 -16.308 1.00 70.62 186 SER A O 1
ATOM 1465 N N . SER A 1 187 ? 22.800 -8.000 -17.038 1.00 71.56 187 SER A N 1
ATOM 1466 C CA . SER A 1 187 ? 23.416 -7.598 -18.306 1.00 71.56 187 SER A CA 1
ATOM 1467 C C . SER A 1 187 ? 24.608 -6.656 -18.101 1.00 71.56 187 SER A C 1
ATOM 1469 O O . SER A 1 187 ? 25.653 -6.843 -18.723 1.00 71.56 187 SER A O 1
ATOM 1471 N N . ARG A 1 188 ? 24.507 -5.684 -17.185 1.00 76.75 188 ARG A N 1
ATOM 1472 C CA . ARG A 1 188 ? 25.613 -4.786 -16.819 1.00 76.75 188 ARG A CA 1
ATOM 1473 C C . ARG A 1 188 ? 26.802 -5.556 -16.252 1.00 76.75 188 ARG A C 1
ATOM 1475 O O . ARG A 1 188 ? 27.944 -5.247 -16.585 1.00 76.75 188 ARG A O 1
ATOM 1482 N N . ASP A 1 189 ? 26.549 -6.520 -15.376 1.00 73.12 189 ASP A N 1
ATOM 1483 C CA . ASP A 1 189 ? 27.603 -7.291 -14.721 1.00 73.12 189 ASP A CA 1
ATOM 1484 C C . ASP A 1 189 ? 28.279 -8.248 -15.716 1.00 73.12 189 ASP A C 1
ATOM 1486 O O . ASP A 1 189 ? 29.504 -8.375 -15.706 1.00 73.12 189 ASP A O 1
ATOM 1490 N N . GLN A 1 190 ? 27.514 -8.809 -16.657 1.00 74.50 190 GLN A N 1
ATOM 1491 C CA . GLN A 1 190 ? 28.050 -9.581 -17.777 1.00 74.50 190 GLN A CA 1
ATOM 1492 C C . GLN A 1 190 ? 28.937 -8.722 -18.697 1.00 74.50 190 GLN A C 1
ATOM 1494 O O . GLN A 1 190 ? 30.074 -9.098 -18.976 1.00 74.50 190 GLN A O 1
ATOM 1499 N N . LEU A 1 191 ? 28.478 -7.527 -19.088 1.00 70.44 191 LEU A N 1
ATOM 1500 C CA . LEU A 1 191 ? 29.271 -6.593 -19.896 1.00 70.44 191 LEU A CA 1
ATOM 1501 C C . LEU A 1 191 ? 30.520 -6.087 -19.158 1.00 70.44 191 LEU A C 1
ATOM 1503 O O . LEU A 1 191 ? 31.562 -5.878 -19.777 1.00 70.44 191 LEU A O 1
ATOM 1507 N N . LYS A 1 192 ? 30.459 -5.895 -17.834 1.00 71.38 192 LYS A N 1
ATOM 1508 C CA . LYS A 1 192 ? 31.641 -5.553 -17.026 1.00 71.38 192 LYS A CA 1
ATOM 1509 C C . LYS A 1 192 ? 32.679 -6.670 -17.037 1.00 71.38 192 LYS A C 1
ATOM 1511 O O . LYS A 1 192 ? 33.867 -6.372 -17.141 1.00 71.38 192 LYS A O 1
ATOM 1516 N N . GLU A 1 193 ? 32.250 -7.925 -16.932 1.00 76.19 193 GLU A N 1
ATOM 1517 C CA . GLU A 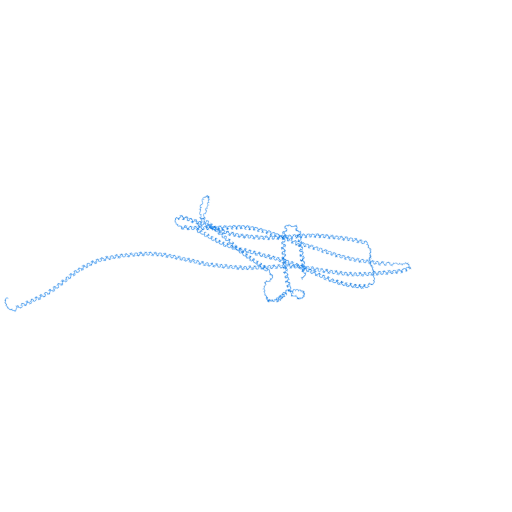1 193 ? 33.161 -9.071 -16.962 1.00 76.19 193 GLU A CA 1
ATOM 1518 C C . GLU A 1 193 ? 33.772 -9.269 -18.355 1.00 76.19 193 GLU A C 1
ATOM 1520 O O . GLU A 1 193 ? 34.981 -9.458 -18.472 1.00 76.19 193 GLU A O 1
ATOM 1525 N N . GLU A 1 194 ? 32.983 -9.125 -19.420 1.00 73.69 194 GLU A N 1
ATOM 1526 C CA . GLU A 1 194 ? 33.475 -9.165 -20.802 1.00 73.69 194 GLU A CA 1
ATOM 1527 C C . GLU A 1 194 ? 34.470 -8.021 -21.089 1.00 73.69 194 GLU A C 1
ATOM 1529 O O . GLU A 1 194 ? 35.548 -8.258 -21.634 1.00 73.69 194 GLU A O 1
ATOM 1534 N N . ASN A 1 195 ? 34.195 -6.792 -20.632 1.00 70.50 195 ASN A N 1
ATOM 1535 C CA . ASN A 1 195 ? 35.122 -5.660 -20.767 1.00 70.50 195 ASN A CA 1
ATOM 1536 C C . ASN A 1 195 ? 36.413 -5.879 -19.956 1.00 70.50 195 ASN A C 1
ATOM 1538 O O . ASN A 1 195 ? 37.514 -5.615 -20.439 1.00 70.50 195 ASN A O 1
ATOM 1542 N N . ARG A 1 196 ? 36.311 -6.447 -18.748 1.00 77.19 196 ARG A N 1
ATOM 1543 C CA . ARG A 1 196 ? 37.473 -6.842 -17.940 1.00 77.19 196 ARG A CA 1
ATOM 1544 C C . ARG A 1 196 ? 38.326 -7.893 -18.659 1.00 77.19 196 ARG A C 1
ATOM 1546 O O . ARG A 1 196 ? 39.551 -7.786 -18.645 1.00 77.19 196 ARG A O 1
ATOM 1553 N N . GLN A 1 197 ? 37.706 -8.879 -19.306 1.00 75.44 197 GLN A N 1
ATOM 1554 C CA . GLN A 1 197 ? 38.411 -9.892 -20.096 1.00 75.44 197 GLN A CA 1
ATOM 1555 C C . GLN A 1 197 ? 39.096 -9.290 -21.328 1.00 75.44 197 GLN A C 1
ATOM 1557 O O . GLN A 1 197 ? 40.265 -9.590 -21.570 1.00 75.44 197 GLN A O 1
ATOM 1562 N N . LEU A 1 198 ? 38.426 -8.389 -22.050 1.00 73.31 198 LEU A N 1
ATOM 1563 C CA . LEU A 1 198 ? 39.007 -7.676 -23.192 1.00 73.31 198 LEU A CA 1
ATOM 1564 C C . LEU A 1 198 ? 40.187 -6.782 -22.780 1.00 73.31 198 LEU A C 1
ATOM 1566 O O . LEU A 1 198 ? 41.211 -6.766 -23.459 1.00 73.31 198 LEU A O 1
ATOM 1570 N N . GLN A 1 199 ? 40.101 -6.085 -21.642 1.00 70.06 199 GLN A N 1
ATOM 1571 C CA . GLN A 1 199 ? 41.214 -5.289 -21.108 1.00 70.06 199 GLN A CA 1
ATOM 1572 C C . GLN A 1 199 ? 42.417 -6.158 -20.723 1.00 70.06 199 GLN A C 1
ATOM 1574 O O . GLN A 1 199 ? 43.558 -5.779 -20.995 1.00 70.06 199 GLN A O 1
ATOM 1579 N N . LEU A 1 200 ? 42.178 -7.332 -20.128 1.00 75.56 200 LEU A N 1
ATOM 1580 C CA . LEU A 1 200 ? 43.235 -8.294 -19.812 1.00 75.56 200 LEU A CA 1
ATOM 1581 C C . LEU A 1 200 ? 43.911 -8.825 -21.083 1.00 75.56 200 LEU A C 1
ATOM 1583 O O . LEU A 1 200 ? 45.138 -8.861 -21.134 1.00 75.56 200 LEU A O 1
ATOM 1587 N N . GLN A 1 201 ? 43.137 -9.167 -22.117 1.00 73.19 201 GLN A N 1
ATOM 1588 C CA . GLN A 1 201 ? 43.669 -9.618 -23.409 1.00 73.19 201 GLN A CA 1
ATOM 1589 C C . GLN A 1 201 ? 44.460 -8.516 -24.124 1.00 73.19 201 GLN A C 1
ATOM 1591 O O . GLN A 1 201 ? 45.566 -8.768 -24.598 1.00 73.19 201 GLN A O 1
ATOM 1596 N N . LEU A 1 202 ? 43.958 -7.276 -24.139 1.00 71.31 202 LEU A N 1
ATOM 1597 C CA . LEU A 1 202 ? 44.666 -6.134 -24.722 1.00 71.31 202 LEU A CA 1
ATOM 1598 C C . LEU A 1 202 ? 45.991 -5.859 -23.998 1.00 71.31 202 LEU A C 1
ATOM 1600 O O . LEU A 1 202 ? 47.008 -5.606 -24.641 1.00 71.31 202 LEU A O 1
ATOM 1604 N N . MET A 1 203 ? 45.997 -5.928 -22.666 1.00 75.56 203 MET A N 1
ATOM 1605 C CA . MET A 1 203 ? 47.211 -5.766 -21.866 1.00 75.56 203 MET A CA 1
ATOM 1606 C C . MET A 1 203 ? 48.231 -6.873 -22.159 1.00 75.56 203 MET A C 1
ATOM 1608 O O . MET A 1 203 ? 49.427 -6.599 -22.194 1.00 75.56 203 MET A O 1
ATOM 1612 N N . GLN A 1 204 ? 47.767 -8.096 -22.418 1.00 73.25 204 GLN A N 1
ATOM 1613 C CA . GLN A 1 204 ? 48.608 -9.232 -22.790 1.00 73.25 204 GLN A CA 1
ATOM 1614 C C . GLN A 1 204 ? 49.259 -9.019 -24.166 1.00 73.25 204 GLN A C 1
ATOM 1616 O O . GLN A 1 204 ? 50.478 -9.082 -24.272 1.00 73.25 204 GLN A O 1
ATOM 1621 N N . VAL A 1 205 ? 48.476 -8.607 -25.170 1.00 71.06 205 VAL A N 1
ATOM 1622 C CA . VAL A 1 205 ? 48.972 -8.259 -26.516 1.00 71.06 205 VAL A CA 1
ATOM 1623 C C . VAL A 1 205 ? 49.961 -7.085 -26.480 1.00 71.06 205 VAL A C 1
ATOM 1625 O O . VAL A 1 205 ? 50.963 -7.083 -27.196 1.00 71.06 205 VAL A O 1
ATOM 1628 N N . LEU A 1 206 ? 49.715 -6.077 -25.636 1.00 69.38 206 LEU A N 1
ATOM 1629 C CA . LEU A 1 206 ? 50.642 -4.957 -25.448 1.00 69.38 206 LEU A CA 1
ATOM 1630 C C . LEU A 1 206 ? 51.952 -5.396 -24.780 1.00 69.38 206 LEU A C 1
ATOM 1632 O O . LEU A 1 206 ? 53.011 -4.928 -25.196 1.00 69.38 206 LEU A O 1
ATOM 1636 N N . ASN A 1 207 ? 51.894 -6.299 -23.797 1.00 72.50 207 ASN A N 1
ATOM 1637 C CA . ASN A 1 207 ? 53.079 -6.867 -23.149 1.00 72.50 207 ASN A CA 1
ATOM 1638 C C . ASN A 1 207 ? 53.913 -7.699 -24.131 1.00 72.50 207 ASN A C 1
ATOM 1640 O O . ASN A 1 207 ? 55.125 -7.505 -24.206 1.00 72.50 207 ASN A O 1
ATOM 1644 N N . ASP A 1 208 ? 53.265 -8.556 -24.924 1.00 68.00 208 ASP A N 1
ATOM 1645 C CA . ASP A 1 208 ? 53.916 -9.387 -25.942 1.00 68.00 208 ASP A CA 1
ATOM 1646 C C . ASP A 1 208 ? 54.612 -8.502 -26.991 1.00 68.00 208 ASP A C 1
ATOM 1648 O O . ASP A 1 208 ? 55.794 -8.679 -27.291 1.00 68.00 208 ASP A O 1
ATOM 1652 N N . ARG A 1 209 ? 53.937 -7.437 -27.451 1.00 66.06 209 ARG A N 1
ATOM 1653 C CA . ARG A 1 209 ? 54.521 -6.425 -28.347 1.00 66.06 209 ARG A CA 1
ATOM 1654 C C . ARG A 1 209 ? 55.699 -5.680 -27.708 1.00 66.06 209 ARG A C 1
ATOM 1656 O O . ARG A 1 209 ? 56.663 -5.350 -28.400 1.00 66.06 209 ARG A O 1
ATOM 1663 N N . GLN A 1 210 ? 55.641 -5.375 -26.413 1.00 64.69 210 GLN A N 1
ATOM 1664 C CA . GLN A 1 210 ? 56.723 -4.686 -25.703 1.00 64.69 210 GLN A CA 1
ATOM 1665 C C . GLN A 1 210 ? 57.948 -5.603 -25.527 1.00 64.69 210 GLN A C 1
ATOM 1667 O O . GLN A 1 210 ? 59.080 -5.150 -25.709 1.00 64.69 210 GLN A O 1
ATOM 1672 N N . GLN A 1 211 ? 57.734 -6.901 -25.288 1.00 60.91 211 GLN A N 1
ATOM 1673 C CA . GLN A 1 211 ? 58.771 -7.941 -25.304 1.00 60.91 211 GLN A CA 1
ATOM 1674 C C . GLN A 1 211 ? 59.396 -8.118 -26.702 1.00 60.91 211 GLN A C 1
ATOM 1676 O O . GLN A 1 211 ? 60.617 -8.234 -26.836 1.00 60.91 211 GLN A O 1
ATOM 1681 N N . GLU A 1 212 ? 58.593 -8.056 -27.766 1.00 59.16 212 GLU A N 1
ATOM 1682 C CA . GLU A 1 212 ? 59.073 -8.088 -29.156 1.00 59.16 212 GLU A CA 1
ATOM 1683 C C . GLU A 1 212 ? 59.851 -6.822 -29.563 1.00 59.16 212 GLU A C 1
ATOM 1685 O O . GLU A 1 212 ? 60.796 -6.883 -30.353 1.00 59.16 212 GLU A O 1
ATOM 1690 N N . GLN A 1 213 ? 59.504 -5.655 -29.012 1.00 57.00 213 GLN A N 1
ATOM 1691 C CA . GLN A 1 213 ? 60.274 -4.424 -29.219 1.00 57.00 213 GLN A CA 1
ATOM 1692 C C . GLN A 1 213 ? 61.611 -4.446 -28.464 1.00 57.00 213 GLN A C 1
ATOM 1694 O O . GLN A 1 213 ? 62.620 -4.007 -29.016 1.00 57.00 213 GLN A O 1
ATOM 1699 N N . GLN A 1 214 ? 61.649 -5.013 -27.253 1.00 54.25 214 GLN A N 1
ATOM 1700 C CA . GLN A 1 214 ? 62.882 -5.179 -26.472 1.00 54.25 214 GLN A CA 1
ATOM 1701 C C . GLN A 1 214 ? 63.851 -6.199 -27.090 1.00 54.25 214 GLN A C 1
ATOM 1703 O O . GLN A 1 214 ? 65.062 -6.019 -27.004 1.00 54.25 214 GLN A O 1
ATOM 1708 N N . THR A 1 215 ? 63.347 -7.228 -27.776 1.00 51.94 215 THR A N 1
ATOM 1709 C CA . THR A 1 215 ? 64.185 -8.188 -28.524 1.00 51.94 215 THR A CA 1
ATOM 1710 C C . THR A 1 215 ? 64.704 -7.634 -29.859 1.00 51.94 215 THR A C 1
ATOM 1712 O O . THR A 1 215 ? 65.709 -8.128 -30.370 1.00 51.94 215 THR A O 1
ATOM 1715 N N . LYS A 1 216 ? 64.090 -6.570 -30.406 1.00 47.72 216 LYS A N 1
ATOM 1716 C CA . LYS A 1 216 ? 64.601 -5.816 -31.572 1.00 47.72 216 LYS A CA 1
ATOM 1717 C C . LYS A 1 216 ? 65.649 -4.755 -31.214 1.00 47.72 216 LYS A C 1
ATOM 1719 O O . LYS A 1 216 ? 66.472 -4.421 -32.066 1.00 47.72 216 LYS A O 1
ATOM 1724 N N . SER A 1 217 ? 65.663 -4.230 -29.987 1.00 43.88 217 SER A N 1
ATOM 1725 C CA . SER A 1 217 ? 66.709 -3.310 -29.520 1.00 43.88 217 SER A CA 1
ATOM 1726 C C . SER A 1 217 ? 67.892 -4.079 -28.915 1.00 43.88 217 SER A C 1
ATOM 1728 O O . SER A 1 217 ? 67.921 -4.350 -27.718 1.00 43.88 217 SER A O 1
ATOM 1730 N N . GLY A 1 218 ? 68.882 -4.428 -29.742 1.00 40.72 218 GLY A N 1
ATOM 1731 C CA . GLY A 1 218 ? 70.197 -4.886 -29.266 1.00 40.72 218 GLY A CA 1
ATOM 1732 C C . GLY A 1 218 ? 70.924 -3.816 -28.421 1.00 40.72 218 GLY A C 1
ATOM 1733 O O . GLY A 1 218 ? 70.590 -2.633 -28.514 1.00 40.72 218 GLY A O 1
ATOM 1734 N N . PRO A 1 219 ? 71.909 -4.204 -27.587 1.00 46.00 219 PRO A N 1
ATOM 1735 C CA . PRO A 1 219 ? 72.389 -3.393 -26.469 1.00 46.00 219 PRO A CA 1
ATOM 1736 C C . PRO A 1 219 ? 73.185 -2.165 -26.935 1.00 46.00 219 PRO A C 1
ATOM 1738 O O . PRO A 1 219 ? 74.176 -2.291 -27.655 1.00 46.00 219 PRO A O 1
ATOM 1741 N N . LEU A 1 220 ? 72.794 -0.974 -26.468 1.00 37.31 220 LEU A N 1
ATOM 1742 C CA . LEU A 1 220 ? 73.659 0.207 -26.458 1.00 37.31 220 LEU A CA 1
ATOM 1743 C C . LEU A 1 220 ? 74.400 0.265 -25.111 1.00 37.31 220 LEU A C 1
ATOM 1745 O O . LEU A 1 220 ? 73.774 0.363 -24.060 1.00 37.31 220 LEU A O 1
ATOM 1749 N N . PHE A 1 221 ? 75.728 0.167 -25.195 1.00 38.59 221 PHE A N 1
ATOM 1750 C CA . PHE A 1 221 ? 76.765 0.371 -24.171 1.00 38.59 221 PHE A CA 1
ATOM 1751 C C . PHE A 1 221 ? 76.366 1.077 -22.857 1.00 38.59 221 PHE A C 1
ATOM 1753 O O . PHE A 1 221 ? 75.895 2.215 -22.899 1.00 38.59 221 PHE A O 1
ATOM 1760 N N . PRO A 1 222 ? 76.784 0.530 -21.700 1.00 42.09 222 PRO A N 1
ATOM 1761 C CA . PRO A 1 222 ? 77.161 1.310 -20.529 1.00 42.09 222 PRO A CA 1
ATOM 1762 C C . PRO A 1 222 ? 78.685 1.508 -20.485 1.00 42.09 222 PRO A C 1
ATOM 1764 O O . PRO A 1 222 ? 79.457 0.570 -20.676 1.00 42.09 222 PRO A O 1
ATOM 1767 N N . ILE A 1 223 ? 79.103 2.746 -20.229 1.00 38.81 223 ILE A N 1
ATOM 1768 C CA . ILE A 1 223 ? 80.455 3.073 -19.770 1.00 38.81 223 ILE A CA 1
ATOM 1769 C C . ILE A 1 223 ? 80.583 2.600 -18.315 1.00 38.81 223 ILE A C 1
ATOM 1771 O O . ILE A 1 223 ? 79.656 2.784 -17.530 1.00 38.81 223 ILE A O 1
ATOM 1775 N N . ASP A 1 224 ? 81.729 1.979 -18.046 1.00 37.28 224 ASP A N 1
ATOM 1776 C CA . ASP A 1 224 ? 82.312 1.508 -16.787 1.00 37.28 224 ASP A CA 1
ATOM 1777 C C . ASP A 1 224 ? 81.733 2.075 -15.476 1.00 37.28 224 ASP A C 1
ATOM 1779 O O . ASP A 1 224 ? 81.717 3.285 -15.270 1.00 37.28 224 ASP A O 1
ATOM 1783 N N . GLU A 1 225 ? 81.392 1.184 -14.539 1.00 42.22 225 GLU A N 1
ATOM 1784 C CA . GLU A 1 225 ? 82.147 1.032 -13.283 1.00 42.22 225 GLU A CA 1
ATOM 1785 C C . GLU A 1 225 ? 81.748 -0.279 -12.564 1.00 42.22 225 GLU A C 1
ATOM 1787 O O . GLU A 1 225 ? 80.591 -0.508 -12.226 1.00 42.22 225 GLU A O 1
ATOM 1792 N N . GLU A 1 226 ? 82.758 -1.141 -12.401 1.00 43.25 226 GLU A N 1
ATOM 1793 C CA . GLU A 1 226 ? 82.926 -2.247 -11.443 1.00 43.25 226 GLU A CA 1
ATOM 1794 C C . GLU A 1 226 ? 81.766 -3.232 -11.198 1.00 43.25 226 GLU A C 1
ATOM 1796 O O . GLU A 1 226 ? 80.857 -2.992 -10.407 1.00 43.25 226 GLU A O 1
ATOM 1801 N N . SER A 1 227 ? 81.888 -4.449 -11.744 1.00 34.06 227 SER A N 1
ATOM 1802 C CA . SER A 1 227 ? 81.313 -5.660 -11.138 1.00 34.06 227 SER A CA 1
ATOM 1803 C C . SER A 1 227 ? 82.127 -6.899 -11.520 1.00 34.06 227 SER A C 1
ATOM 1805 O O . SER A 1 227 ? 82.260 -7.242 -12.695 1.00 34.06 227 SER A O 1
ATOM 1807 N N . GLU A 1 228 ? 82.685 -7.547 -10.499 1.00 42.16 228 GLU A N 1
ATOM 1808 C CA . GLU A 1 228 ? 83.237 -8.898 -10.536 1.00 42.16 228 GLU A CA 1
ATOM 1809 C C . GLU A 1 228 ? 82.141 -9.941 -10.826 1.00 42.16 228 GLU A C 1
ATOM 1811 O O . GLU A 1 228 ? 81.066 -9.914 -10.236 1.00 42.16 228 GLU A O 1
ATOM 1816 N N . GLU A 1 229 ? 82.512 -10.884 -11.694 1.00 41.16 229 GLU A N 1
ATOM 1817 C CA . GLU A 1 229 ? 82.227 -12.323 -11.635 1.00 41.16 229 GLU A CA 1
ATOM 1818 C C . GLU A 1 229 ? 80.794 -12.899 -11.797 1.00 41.16 229 GLU A C 1
ATOM 1820 O O . GLU A 1 229 ? 79.936 -12.821 -10.923 1.00 41.16 229 GLU A O 1
ATOM 1825 N N . VAL A 1 230 ? 80.684 -13.693 -12.881 1.00 41.72 230 VAL A N 1
ATOM 1826 C CA . VAL A 1 230 ? 80.281 -15.124 -12.927 1.00 41.72 230 VAL A CA 1
ATOM 1827 C C . VAL A 1 230 ? 78.939 -15.483 -13.596 1.00 41.72 230 VAL A C 1
ATOM 1829 O O . VAL A 1 230 ? 77.853 -15.273 -13.071 1.00 41.72 230 VAL A O 1
ATOM 1832 N N . ASP A 1 231 ? 79.122 -16.111 -14.768 1.00 38.81 231 ASP A N 1
ATOM 1833 C CA . ASP A 1 231 ? 78.464 -17.280 -15.376 1.00 38.81 231 ASP A CA 1
ATOM 1834 C C . ASP A 1 231 ? 76.931 -17.412 -15.396 1.00 38.81 231 ASP A C 1
ATOM 1836 O O . ASP A 1 231 ? 76.285 -17.701 -14.394 1.00 38.81 231 ASP A O 1
ATOM 1840 N N . ALA A 1 232 ? 76.373 -17.437 -16.613 1.00 37.56 232 ALA A N 1
ATOM 1841 C CA . ALA A 1 232 ? 76.055 -18.675 -17.349 1.00 37.56 232 ALA A CA 1
ATOM 1842 C C . ALA A 1 232 ? 74.878 -18.447 -18.316 1.00 37.56 232 ALA A C 1
ATOM 1844 O O . ALA A 1 232 ? 73.773 -18.096 -17.908 1.00 37.56 232 ALA A O 1
ATOM 1845 N N . GLU A 1 233 ? 75.101 -18.715 -19.605 1.00 42.62 233 GLU A N 1
ATOM 1846 C CA . GLU A 1 233 ? 74.025 -18.920 -20.584 1.00 42.62 233 GLU A CA 1
ATOM 1847 C C . GLU A 1 233 ? 73.159 -20.143 -20.206 1.00 42.62 233 GLU A C 1
ATOM 1849 O O . GLU A 1 233 ? 73.642 -21.093 -19.580 1.00 42.62 233 GLU A O 1
ATOM 1854 N N . PRO A 1 234 ? 71.900 -20.186 -20.677 1.00 47.44 234 PRO A N 1
ATOM 1855 C CA . PRO A 1 234 ? 71.680 -21.054 -21.829 1.00 47.44 234 PRO A CA 1
ATOM 1856 C C . PRO A 1 234 ? 70.863 -20.388 -22.941 1.00 47.44 234 PRO A C 1
ATOM 1858 O O . PRO A 1 234 ? 69.842 -19.735 -22.735 1.00 47.44 234 PRO A O 1
ATOM 1861 N N . THR A 1 235 ? 71.340 -20.633 -24.151 1.00 44.06 235 THR A N 1
ATOM 1862 C CA . THR A 1 235 ? 70.748 -20.341 -25.450 1.00 44.06 235 THR A CA 1
ATOM 1863 C C . THR A 1 235 ? 69.389 -21.033 -25.632 1.00 44.06 235 THR A C 1
ATOM 1865 O O . THR A 1 235 ? 69.283 -22.257 -25.545 1.00 44.06 235 THR A O 1
ATOM 1868 N N . VAL A 1 236 ? 68.348 -20.251 -25.940 1.00 39.06 236 VAL A N 1
ATOM 1869 C CA . VAL A 1 236 ? 67.083 -20.737 -26.515 1.00 39.06 236 VAL A CA 1
ATOM 1870 C C . VAL A 1 236 ? 66.910 -20.070 -27.876 1.00 39.06 236 VAL A C 1
ATOM 1872 O O . VAL A 1 236 ? 66.740 -18.858 -27.964 1.00 39.06 236 VAL A O 1
ATOM 1875 N N . ASP A 1 237 ? 66.979 -20.884 -28.930 1.00 45.38 237 ASP A N 1
ATOM 1876 C CA . ASP A 1 237 ? 66.653 -20.521 -30.310 1.00 45.38 237 ASP A CA 1
ATOM 1877 C C . ASP A 1 237 ? 65.213 -19.985 -30.406 1.00 45.38 237 ASP A C 1
ATOM 1879 O O . ASP A 1 237 ? 64.246 -20.752 -30.350 1.00 45.38 237 ASP A O 1
ATOM 1883 N N . THR A 1 238 ? 65.051 -18.678 -30.614 1.00 39.06 238 THR A N 1
ATOM 1884 C CA . THR A 1 238 ? 63.793 -18.073 -31.069 1.00 39.06 238 THR A CA 1
ATOM 1885 C C . THR A 1 238 ? 63.897 -17.734 -32.556 1.00 39.06 238 THR A C 1
ATOM 1887 O O . THR A 1 238 ? 64.805 -17.041 -33.013 1.00 39.06 238 THR A O 1
ATOM 1890 N N . LYS A 1 239 ? 62.972 -18.290 -33.347 1.00 46.41 239 LYS A N 1
ATOM 1891 C CA . LYS A 1 239 ? 62.848 -18.027 -34.789 1.00 46.41 239 LYS A CA 1
ATOM 1892 C C . LYS A 1 239 ? 62.641 -16.525 -35.055 1.00 46.41 239 LYS A C 1
ATOM 1894 O O . LYS A 1 239 ? 61.952 -15.877 -34.272 1.00 46.41 239 LYS A O 1
ATOM 1899 N N . PRO A 1 240 ? 63.153 -15.987 -36.178 1.00 45.09 240 PRO A N 1
ATOM 1900 C CA . PRO A 1 240 ? 62.921 -14.598 -36.553 1.00 45.09 240 PRO A CA 1
ATOM 1901 C C . PRO A 1 240 ? 61.436 -14.383 -36.872 1.00 45.09 240 PRO A C 1
ATOM 1903 O O . PRO A 1 240 ? 60.889 -15.030 -37.765 1.00 45.09 240 PRO A O 1
ATOM 1906 N N . VAL A 1 241 ? 60.804 -13.483 -36.119 1.00 50.69 241 VAL A N 1
ATOM 1907 C CA . VAL A 1 241 ? 59.428 -13.011 -36.327 1.00 50.69 241 VAL A CA 1
ATOM 1908 C C . VAL A 1 241 ? 59.351 -12.283 -37.671 1.00 50.69 241 VAL A C 1
ATOM 1910 O O . VAL A 1 241 ? 60.182 -11.420 -37.968 1.00 50.69 241 VAL A O 1
ATOM 1913 N N . THR A 1 242 ? 58.389 -12.671 -38.507 1.00 59.09 242 THR A N 1
ATOM 1914 C CA . THR A 1 242 ? 58.237 -12.188 -39.886 1.00 59.09 242 THR A CA 1
ATOM 1915 C C . THR A 1 242 ? 57.339 -10.952 -39.963 1.00 59.09 242 THR A C 1
ATOM 1917 O O . THR A 1 242 ? 56.568 -10.659 -39.056 1.00 59.09 242 THR A O 1
ATOM 1920 N N . GLU A 1 243 ? 57.427 -10.196 -41.057 1.00 57.88 243 GLU A N 1
ATOM 1921 C CA . GLU A 1 243 ? 56.596 -9.004 -41.302 1.00 57.88 243 GLU A CA 1
ATOM 1922 C C . GLU A 1 243 ? 55.087 -9.338 -41.329 1.00 57.88 243 GLU A C 1
ATOM 1924 O O . GLU A 1 243 ? 54.258 -8.510 -40.953 1.00 57.88 243 GLU A O 1
ATOM 1929 N N . ASP A 1 244 ? 54.742 -10.588 -41.660 1.00 59.44 244 ASP A N 1
ATOM 1930 C CA . ASP A 1 244 ? 53.383 -11.136 -41.574 1.00 59.44 244 ASP A CA 1
ATOM 1931 C C . ASP A 1 244 ? 52.876 -11.271 -40.126 1.00 59.44 244 ASP A C 1
ATOM 1933 O O . ASP A 1 244 ? 51.679 -11.118 -39.886 1.00 59.44 244 ASP A O 1
ATOM 1937 N N . ASP A 1 245 ? 53.758 -11.514 -39.151 1.00 58.12 245 ASP A N 1
ATOM 1938 C CA . ASP A 1 245 ? 53.382 -11.630 -37.734 1.00 58.12 245 ASP A CA 1
ATOM 1939 C C . ASP A 1 245 ? 53.058 -10.249 -37.135 1.00 58.12 245 ASP A C 1
ATOM 1941 O O . ASP A 1 245 ? 52.088 -10.098 -36.395 1.00 58.12 245 ASP A O 1
ATOM 1945 N N . ILE A 1 246 ? 53.794 -9.209 -37.548 1.00 63.56 246 ILE A N 1
ATOM 1946 C CA . ILE A 1 246 ? 53.520 -7.806 -37.179 1.00 63.56 246 ILE A CA 1
ATOM 1947 C C . ILE A 1 246 ? 52.176 -7.353 -37.756 1.00 63.56 246 ILE A C 1
ATOM 1949 O O . ILE A 1 246 ? 51.399 -6.680 -37.081 1.00 63.56 246 ILE A O 1
ATOM 1953 N N . LYS A 1 247 ? 51.886 -7.747 -39.000 1.00 71.38 247 LYS A N 1
ATOM 1954 C CA . LYS A 1 247 ? 50.633 -7.404 -39.676 1.00 71.38 247 LYS A CA 1
ATOM 1955 C C . LYS A 1 247 ? 49.425 -8.080 -39.024 1.00 71.38 247 LYS A C 1
ATOM 1957 O O . LYS A 1 247 ? 48.391 -7.442 -38.866 1.00 71.38 247 LYS A O 1
ATOM 1962 N N . ARG A 1 248 ? 49.576 -9.331 -38.569 1.00 70.00 248 ARG A N 1
ATOM 1963 C CA . ARG A 1 248 ? 48.554 -10.019 -37.758 1.00 70.00 248 ARG A CA 1
ATOM 1964 C C . ARG A 1 248 ? 48.301 -9.308 -36.430 1.00 70.00 248 ARG A C 1
ATOM 1966 O O . ARG A 1 248 ? 47.149 -9.092 -36.086 1.00 70.00 248 ARG A O 1
ATOM 1973 N N . LEU A 1 249 ? 49.353 -8.869 -35.737 1.00 68.06 249 LEU A N 1
ATOM 1974 C CA . LEU A 1 249 ? 49.230 -8.081 -34.503 1.00 68.06 249 LEU A CA 1
ATOM 1975 C C . LEU A 1 249 ? 48.529 -6.724 -34.724 1.00 68.06 249 LEU A C 1
ATOM 1977 O O . LEU A 1 249 ? 47.761 -6.285 -33.866 1.00 68.06 249 LEU A O 1
ATOM 1981 N N . GLU A 1 250 ? 48.746 -6.057 -35.864 1.00 73.00 250 GLU A N 1
ATOM 1982 C CA . GLU A 1 250 ? 48.004 -4.840 -36.240 1.00 73.00 250 GLU A CA 1
ATOM 1983 C C . GLU A 1 250 ? 46.530 -5.118 -36.573 1.00 73.00 250 GLU A C 1
ATOM 1985 O O . GLU A 1 250 ? 45.650 -4.347 -36.173 1.00 73.00 250 GLU A O 1
ATOM 1990 N N . ASP A 1 251 ? 46.242 -6.215 -37.274 1.00 72.88 251 ASP A N 1
ATOM 1991 C CA . ASP A 1 251 ? 44.875 -6.640 -37.581 1.00 72.88 251 ASP A CA 1
ATOM 1992 C C . ASP A 1 251 ? 44.106 -7.016 -36.302 1.00 72.88 251 ASP A C 1
ATOM 1994 O O . ASP A 1 251 ? 42.957 -6.594 -36.128 1.00 72.88 251 ASP A O 1
ATOM 1998 N N . ASP A 1 252 ? 44.752 -7.705 -35.360 1.00 71.75 252 ASP A N 1
ATOM 1999 C CA . ASP A 1 252 ? 44.193 -8.027 -34.045 1.00 71.75 252 ASP A CA 1
ATOM 2000 C C . ASP A 1 252 ? 43.926 -6.743 -33.238 1.00 71.75 252 ASP A C 1
ATOM 2002 O O . ASP A 1 252 ? 42.829 -6.551 -32.710 1.00 71.75 252 ASP A O 1
ATOM 2006 N N . GLN A 1 253 ? 44.859 -5.782 -33.231 1.00 71.31 253 GLN A N 1
ATOM 2007 C CA . GLN A 1 253 ? 44.674 -4.484 -32.566 1.00 71.31 253 GLN A CA 1
ATOM 2008 C C . GLN A 1 253 ? 43.498 -3.677 -33.156 1.00 71.31 253 GLN A C 1
ATOM 2010 O O . GLN A 1 253 ? 42.733 -3.043 -32.420 1.00 71.31 253 GLN A O 1
ATOM 2015 N N . ASN A 1 254 ? 43.324 -3.699 -34.478 1.00 73.75 254 ASN A N 1
ATOM 2016 C CA . ASN A 1 254 ? 42.199 -3.048 -35.155 1.00 73.75 254 ASN A CA 1
ATOM 2017 C C . ASN A 1 254 ? 40.865 -3.775 -34.928 1.00 73.75 254 ASN A C 1
ATOM 2019 O O . ASN A 1 254 ? 39.800 -3.151 -35.003 1.00 73.75 254 ASN A O 1
ATOM 2023 N N . THR A 1 255 ? 40.909 -5.078 -34.656 1.00 74.75 255 THR A N 1
ATOM 2024 C CA . THR A 1 255 ? 39.739 -5.879 -34.283 1.00 74.75 255 THR A CA 1
ATOM 2025 C C . THR A 1 255 ? 39.301 -5.535 -32.859 1.00 74.75 255 THR A C 1
ATOM 2027 O O . THR A 1 255 ? 38.156 -5.125 -32.674 1.00 74.75 255 THR A O 1
ATOM 2030 N N . PHE A 1 256 ? 40.234 -5.488 -31.901 1.00 69.38 256 PHE A N 1
ATOM 2031 C CA . PHE A 1 256 ? 39.958 -5.033 -30.532 1.00 69.38 256 PHE A CA 1
ATOM 2032 C C . PHE A 1 256 ? 39.421 -3.598 -30.473 1.00 69.38 256 PHE A C 1
ATOM 2034 O O . PHE A 1 256 ? 38.486 -3.313 -29.729 1.00 69.38 256 PHE A O 1
ATOM 2041 N N . ARG A 1 257 ? 39.948 -2.670 -31.286 1.00 71.88 257 ARG A N 1
ATOM 2042 C CA . ARG A 1 257 ? 39.400 -1.300 -31.360 1.00 71.88 257 ARG A CA 1
ATOM 2043 C C . ARG A 1 257 ? 37.946 -1.273 -31.834 1.00 71.88 257 ARG A C 1
ATOM 2045 O O . ARG A 1 257 ? 37.161 -0.484 -31.314 1.00 71.88 257 ARG A O 1
ATOM 2052 N N . ARG A 1 258 ? 37.577 -2.121 -32.799 1.00 75.50 258 ARG A N 1
ATOM 2053 C CA . ARG A 1 258 ? 36.186 -2.244 -33.266 1.00 75.50 258 ARG A CA 1
ATOM 2054 C C . ARG A 1 258 ? 35.277 -2.827 -32.189 1.00 75.50 258 ARG A C 1
ATOM 2056 O O . ARG A 1 258 ? 34.177 -2.314 -32.003 1.00 75.50 258 ARG A O 1
ATOM 2063 N N . GLU A 1 259 ? 35.748 -3.838 -31.469 1.00 74.12 259 GLU A N 1
ATOM 2064 C CA . GLU A 1 259 ? 35.012 -4.448 -30.358 1.00 74.12 259 GLU A CA 1
ATOM 2065 C C . GLU A 1 259 ? 34.803 -3.461 -29.202 1.00 74.12 259 GLU A C 1
ATOM 2067 O O . GLU A 1 259 ? 33.695 -3.362 -28.684 1.00 74.12 259 GLU A O 1
ATOM 2072 N N . ILE A 1 260 ? 35.805 -2.638 -28.867 1.00 72.44 260 ILE A N 1
ATOM 2073 C CA . ILE A 1 260 ? 35.682 -1.569 -27.858 1.00 72.44 260 ILE A CA 1
ATOM 2074 C C . ILE A 1 260 ? 34.619 -0.534 -28.258 1.00 72.44 260 ILE A C 1
ATOM 2076 O O . ILE A 1 260 ? 33.818 -0.119 -27.420 1.00 72.44 260 ILE A O 1
ATOM 2080 N N . VAL A 1 261 ? 34.569 -0.132 -29.533 1.00 73.50 261 VAL A N 1
ATOM 2081 C CA . VAL A 1 261 ? 33.551 0.813 -30.031 1.00 73.50 261 VAL A CA 1
ATOM 2082 C C . VAL A 1 261 ? 32.151 0.190 -30.005 1.00 73.50 261 VAL A C 1
ATOM 2084 O O . VAL A 1 261 ? 31.194 0.861 -29.618 1.00 73.50 261 VAL A O 1
ATOM 2087 N N . GLN A 1 262 ? 32.013 -1.094 -30.355 1.00 74.12 262 GLN A N 1
ATOM 2088 C CA . GLN A 1 262 ? 30.747 -1.819 -30.186 1.00 74.12 262 GLN A CA 1
ATOM 2089 C C . GLN A 1 262 ? 30.322 -1.885 -28.715 1.00 74.12 262 GLN A C 1
ATOM 2091 O O . GLN A 1 262 ? 29.153 -1.651 -28.409 1.00 74.12 262 GLN A O 1
ATOM 2096 N N . PHE A 1 263 ? 31.266 -2.117 -27.803 1.00 73.56 263 PHE A N 1
ATOM 2097 C CA . PHE A 1 263 ? 31.021 -2.098 -26.363 1.00 73.56 263 PHE A CA 1
ATOM 2098 C C . PHE A 1 263 ? 30.532 -0.734 -25.871 1.00 73.56 263 PHE A C 1
ATOM 2100 O O . PHE A 1 263 ? 29.571 -0.658 -25.110 1.00 73.56 263 PHE A O 1
ATOM 2107 N N . GLN A 1 264 ? 31.148 0.357 -26.333 1.00 71.62 264 GLN A N 1
ATOM 2108 C CA . GLN A 1 264 ? 30.714 1.717 -26.003 1.00 71.62 264 GLN A CA 1
ATOM 2109 C C . GLN A 1 264 ? 29.299 2.007 -26.518 1.00 71.62 264 GLN A C 1
ATOM 2111 O O . GLN A 1 264 ? 28.501 2.604 -25.799 1.00 71.62 264 GLN A O 1
ATOM 2116 N N . GLN A 1 265 ? 28.950 1.539 -27.720 1.00 75.88 265 GLN A N 1
ATOM 2117 C CA . GLN A 1 265 ? 27.593 1.677 -28.259 1.00 75.88 265 GLN A CA 1
ATOM 2118 C C . GLN A 1 265 ? 26.561 0.873 -27.458 1.00 75.88 265 GLN A C 1
ATOM 2120 O O . GLN A 1 265 ? 25.472 1.377 -27.188 1.00 75.88 265 GLN A O 1
ATOM 2125 N N . GLN A 1 266 ? 26.897 -0.348 -27.035 1.00 74.56 266 GLN A N 1
ATOM 2126 C CA . GLN A 1 266 ? 26.028 -1.162 -26.178 1.00 74.56 266 GLN A CA 1
ATOM 2127 C C . GLN A 1 266 ? 25.854 -0.545 -24.784 1.00 74.56 266 GLN A C 1
ATOM 2129 O O . GLN A 1 266 ? 24.743 -0.520 -24.256 1.00 74.56 266 GLN A O 1
ATOM 2134 N N . PHE A 1 267 ? 26.922 0.012 -24.209 1.00 72.25 267 PHE A N 1
ATOM 2135 C CA . PHE A 1 267 ? 26.868 0.709 -22.925 1.00 72.25 267 PHE A CA 1
ATOM 2136 C C . PHE A 1 267 ? 26.020 1.985 -23.006 1.00 72.25 267 PHE A C 1
ATOM 2138 O O . PHE A 1 267 ? 25.233 2.262 -22.104 1.00 72.25 267 PHE A O 1
ATOM 2145 N N . GLN A 1 268 ? 26.120 2.728 -24.111 1.00 72.31 268 GLN A N 1
ATOM 2146 C CA . GLN A 1 268 ? 25.290 3.906 -24.353 1.00 72.31 268 GLN A CA 1
ATOM 2147 C C . GLN A 1 268 ? 23.807 3.534 -24.489 1.00 72.31 268 GLN A C 1
ATOM 2149 O O . GLN A 1 268 ? 22.969 4.151 -23.840 1.00 72.31 268 GLN A O 1
ATOM 2154 N N . ALA A 1 269 ? 23.483 2.478 -25.242 1.00 72.94 269 ALA A N 1
ATOM 2155 C CA . ALA A 1 269 ? 22.110 1.982 -25.360 1.00 72.94 269 ALA A CA 1
ATOM 2156 C C . ALA A 1 269 ? 21.532 1.518 -24.006 1.00 72.94 269 ALA A C 1
ATOM 2158 O O . ALA A 1 269 ? 20.359 1.748 -23.714 1.00 72.94 269 ALA A O 1
ATOM 2159 N N . MET A 1 270 ? 22.360 0.909 -23.151 1.00 70.94 270 MET A N 1
ATOM 2160 C CA . MET A 1 270 ? 21.976 0.539 -21.785 1.00 70.94 270 MET A CA 1
ATOM 2161 C C . MET A 1 270 ? 21.763 1.769 -20.890 1.00 70.94 270 MET A C 1
ATOM 2163 O O . MET A 1 270 ? 20.808 1.803 -20.118 1.00 70.94 270 MET A O 1
ATOM 2167 N N . SER A 1 271 ? 22.610 2.793 -21.016 1.00 73.06 271 SER A N 1
ATOM 2168 C CA . SER A 1 271 ? 22.473 4.074 -20.310 1.00 73.06 271 SER A CA 1
ATOM 2169 C C . SER A 1 271 ? 21.182 4.807 -20.695 1.00 73.06 271 SER A C 1
ATOM 2171 O O . SER A 1 271 ? 20.454 5.303 -19.836 1.00 73.06 271 SER A O 1
ATOM 2173 N N . ASP A 1 272 ? 20.825 4.796 -21.980 1.00 72.50 272 ASP A N 1
ATOM 2174 C CA . ASP A 1 272 ? 19.571 5.381 -22.458 1.00 72.50 272 ASP A CA 1
ATOM 2175 C C . ASP A 1 272 ? 18.345 4.578 -21.978 1.00 72.50 272 ASP A C 1
ATOM 2177 O O . ASP A 1 272 ? 17.319 5.163 -21.629 1.00 72.50 272 ASP A O 1
ATOM 2181 N N . SER A 1 273 ? 18.461 3.248 -21.857 1.00 71.62 273 SER A N 1
ATOM 2182 C CA . SER A 1 273 ? 17.431 2.421 -21.211 1.00 71.62 273 SER A CA 1
ATOM 2183 C C . SER A 1 273 ? 17.287 2.727 -19.713 1.00 71.62 273 SER A C 1
ATOM 2185 O O . SER A 1 273 ? 16.167 2.709 -19.207 1.00 71.62 273 SER A O 1
ATOM 2187 N N . LEU A 1 274 ? 18.384 3.032 -19.008 1.00 70.62 274 LEU A N 1
ATOM 2188 C CA . LEU A 1 274 ? 18.390 3.432 -17.591 1.00 70.62 274 LEU A CA 1
ATOM 2189 C C . LEU A 1 274 ? 17.662 4.762 -17.350 1.00 70.62 274 LEU A C 1
ATOM 2191 O O . LEU A 1 274 ? 16.879 4.855 -16.410 1.00 70.62 274 LEU A O 1
ATOM 2195 N N . LYS A 1 275 ? 17.799 5.740 -18.250 1.00 72.19 275 LYS A N 1
ATOM 2196 C CA . LYS A 1 275 ? 17.008 6.988 -18.200 1.00 72.19 275 LYS A CA 1
ATOM 2197 C C . LYS A 1 275 ? 15.503 6.747 -18.357 1.00 72.19 275 LYS A C 1
ATOM 2199 O O . LYS A 1 275 ? 14.689 7.431 -17.742 1.00 72.19 275 LYS A O 1
ATOM 2204 N N . GLY A 1 276 ? 15.117 5.753 -19.162 1.00 71.06 276 GLY A N 1
ATOM 2205 C CA . GLY A 1 276 ? 13.724 5.309 -19.257 1.00 71.06 276 GLY A CA 1
ATOM 2206 C C . GLY A 1 276 ? 13.178 4.795 -17.918 1.00 71.06 276 GLY A C 1
ATOM 2207 O O . GLY A 1 276 ? 12.035 5.091 -17.572 1.00 71.06 276 GLY A O 1
ATOM 2208 N N . PHE A 1 277 ? 14.006 4.096 -17.131 1.00 65.50 277 PHE A N 1
ATOM 2209 C CA . PHE A 1 277 ? 13.643 3.636 -15.786 1.00 65.50 277 PHE A CA 1
ATOM 2210 C C . PHE A 1 277 ? 13.485 4.787 -14.790 1.00 65.50 277 PHE A C 1
ATOM 2212 O O . PHE A 1 277 ? 12.535 4.771 -14.014 1.00 65.50 277 PHE A O 1
ATOM 2219 N N . GLU A 1 278 ? 14.333 5.816 -14.846 1.00 71.19 278 GLU A N 1
ATOM 2220 C CA . GLU A 1 278 ? 14.202 7.012 -13.996 1.00 71.19 278 GLU A CA 1
ATOM 2221 C C . GLU A 1 278 ? 12.864 7.736 -14.226 1.00 71.19 278 GLU A C 1
ATOM 2223 O O . GLU A 1 278 ? 12.197 8.138 -13.271 1.00 71.19 278 GLU A O 1
ATOM 2228 N N . SER A 1 279 ? 12.408 7.829 -15.481 1.00 70.69 279 SER A N 1
ATOM 2229 C CA . SER A 1 279 ? 11.103 8.419 -15.811 1.00 70.69 279 SER A CA 1
ATOM 2230 C C . SER A 1 279 ? 9.923 7.604 -15.271 1.00 70.69 279 SER A C 1
ATOM 2232 O O . SER A 1 279 ? 8.917 8.186 -14.868 1.00 70.69 279 SER A O 1
ATOM 2234 N N . ILE A 1 280 ? 10.022 6.273 -15.269 1.00 69.62 280 ILE A N 1
ATOM 2235 C CA . ILE A 1 280 ? 8.991 5.392 -14.697 1.00 69.62 280 ILE A CA 1
ATOM 2236 C C . ILE A 1 280 ? 9.023 5.478 -13.166 1.00 69.62 280 ILE A C 1
ATOM 2238 O O . ILE A 1 280 ? 7.975 5.525 -12.527 1.00 69.62 280 ILE A O 1
ATOM 2242 N N . GLN A 1 281 ? 10.211 5.575 -12.564 1.00 70.00 281 GLN A N 1
ATOM 2243 C CA . GLN A 1 281 ? 10.383 5.743 -11.121 1.00 70.00 281 GLN A CA 1
ATOM 2244 C C . GLN A 1 281 ? 9.772 7.062 -10.620 1.00 70.00 281 GLN A C 1
ATOM 2246 O O . GLN A 1 281 ? 9.145 7.088 -9.561 1.00 70.00 281 GLN A O 1
ATOM 2251 N N . PHE A 1 282 ? 9.889 8.134 -11.409 1.00 72.38 282 PHE A N 1
ATOM 2252 C CA . PHE A 1 282 ? 9.228 9.411 -11.146 1.00 72.38 282 PHE A CA 1
ATOM 2253 C C . PHE A 1 282 ? 7.695 9.280 -11.144 1.00 72.38 282 PHE A C 1
ATOM 2255 O O . PHE A 1 282 ? 7.048 9.690 -10.183 1.00 72.38 282 PHE A O 1
ATOM 2262 N N . GLN A 1 283 ? 7.119 8.617 -12.155 1.00 71.88 283 GLN A N 1
ATOM 2263 C CA . GLN A 1 283 ? 5.673 8.345 -12.220 1.00 71.88 283 GLN A CA 1
ATOM 2264 C C . GLN A 1 283 ? 5.188 7.488 -11.039 1.00 71.88 283 GLN A C 1
ATOM 2266 O O . GLN A 1 283 ? 4.098 7.695 -10.512 1.00 71.88 283 GLN A O 1
ATOM 2271 N N . ASN A 1 284 ? 6.019 6.552 -10.580 1.00 69.81 284 ASN A N 1
ATOM 2272 C CA . ASN A 1 284 ? 5.728 5.711 -9.421 1.00 69.81 284 ASN A CA 1
ATOM 2273 C C . ASN A 1 284 ? 5.703 6.518 -8.109 1.00 69.81 284 ASN A C 1
ATOM 2275 O O . ASN A 1 284 ? 4.896 6.247 -7.220 1.00 69.81 284 ASN A O 1
ATOM 2279 N N . ASN A 1 285 ? 6.562 7.532 -7.986 1.00 75.00 285 ASN A N 1
ATOM 2280 C CA . ASN A 1 285 ? 6.549 8.444 -6.844 1.00 75.00 285 ASN A CA 1
ATOM 2281 C C . ASN A 1 285 ? 5.330 9.379 -6.867 1.00 75.00 285 ASN A C 1
ATOM 2283 O O . ASN A 1 285 ? 4.739 9.605 -5.813 1.00 75.00 285 ASN A O 1
ATOM 2287 N N . GLU A 1 286 ? 4.907 9.860 -8.042 1.00 76.50 286 GLU A N 1
ATOM 2288 C CA . GLU A 1 286 ? 3.661 10.631 -8.187 1.00 76.50 286 GLU A CA 1
ATOM 2289 C C . GLU A 1 286 ? 2.431 9.799 -7.794 1.00 76.50 286 GLU A C 1
ATOM 2291 O O . GLU A 1 286 ? 1.612 10.249 -6.993 1.00 76.50 286 GLU A O 1
ATOM 2296 N N . LEU A 1 287 ? 2.337 8.551 -8.268 1.00 73.44 287 LEU A N 1
ATOM 2297 C CA . LEU A 1 287 ? 1.251 7.639 -7.887 1.00 73.44 287 LEU A CA 1
ATOM 2298 C C . LEU A 1 287 ? 1.260 7.322 -6.386 1.00 73.44 287 LEU A C 1
ATOM 2300 O O . LEU A 1 287 ? 0.201 7.281 -5.760 1.00 73.44 287 LEU A O 1
ATOM 2304 N N . LYS A 1 288 ? 2.440 7.146 -5.772 1.00 75.06 288 LYS A N 1
ATOM 2305 C CA . LYS A 1 288 ? 2.561 6.969 -4.314 1.00 75.06 288 LYS A CA 1
ATOM 2306 C C . LYS A 1 288 ? 2.044 8.185 -3.549 1.00 75.06 288 LYS A C 1
ATOM 2308 O O . LYS A 1 288 ? 1.309 7.997 -2.581 1.00 75.06 288 LYS A O 1
ATOM 2313 N N . GLN A 1 289 ? 2.374 9.398 -3.996 1.00 77.12 289 GLN A N 1
ATOM 2314 C CA . GLN A 1 289 ? 1.867 10.637 -3.398 1.00 77.12 289 GLN A CA 1
ATOM 2315 C C . GLN A 1 289 ? 0.339 10.758 -3.524 1.00 77.12 289 GLN A C 1
ATOM 2317 O O . GLN A 1 289 ? -0.337 11.123 -2.558 1.00 77.12 289 GLN A O 1
ATOM 2322 N N . GLU A 1 290 ? -0.223 10.392 -4.678 1.00 76.44 290 GLU A N 1
ATOM 2323 C CA . GLU A 1 290 ? -1.671 10.413 -4.913 1.00 76.44 290 GLU A CA 1
ATOM 2324 C C . GLU A 1 290 ? -2.409 9.382 -4.036 1.00 76.44 290 GLU A C 1
ATOM 2326 O O . GLU A 1 290 ? -3.428 9.705 -3.423 1.00 76.44 290 GLU A O 1
ATOM 2331 N N . ILE A 1 291 ? -1.853 8.173 -3.876 1.00 73.88 291 ILE A N 1
ATOM 2332 C CA . ILE A 1 291 ? -2.384 7.152 -2.957 1.00 73.88 291 ILE A CA 1
ATOM 2333 C C . ILE A 1 291 ? -2.340 7.642 -1.504 1.00 73.88 291 ILE A C 1
ATOM 2335 O O . ILE A 1 291 ? -3.317 7.463 -0.774 1.00 73.88 291 ILE A O 1
ATOM 2339 N N . THR A 1 292 ? -1.253 8.285 -1.062 1.00 75.50 292 THR A N 1
ATOM 2340 C CA . THR A 1 292 ? -1.181 8.831 0.304 1.00 75.50 292 THR A CA 1
ATOM 2341 C C . THR A 1 292 ? -2.212 9.931 0.549 1.00 75.50 292 THR A C 1
ATOM 2343 O O . THR A 1 292 ? -2.894 9.892 1.571 1.00 75.50 292 THR A O 1
ATOM 2346 N N . ALA A 1 293 ? -2.421 10.841 -0.407 1.00 75.94 293 ALA A N 1
ATOM 2347 C CA . ALA A 1 293 ? -3.442 11.885 -0.293 1.00 75.94 293 ALA A CA 1
ATOM 2348 C C . ALA A 1 293 ? -4.871 11.302 -0.252 1.00 75.94 293 ALA A C 1
ATOM 2350 O O . ALA A 1 293 ? -5.731 11.757 0.511 1.00 75.94 293 ALA A O 1
ATOM 2351 N N . LEU A 1 294 ? -5.137 10.250 -1.033 1.00 73.69 294 LEU A N 1
ATOM 2352 C CA . LEU A 1 294 ? -6.419 9.540 -0.996 1.00 73.69 294 LEU A CA 1
ATOM 2353 C C . LEU A 1 294 ? -6.639 8.795 0.330 1.00 73.69 294 LEU A C 1
ATOM 2355 O O . LEU A 1 294 ? -7.759 8.766 0.835 1.00 73.69 294 LEU A O 1
ATOM 2359 N N . ARG A 1 295 ? -5.585 8.249 0.946 1.00 75.25 295 ARG A N 1
ATOM 2360 C CA . ARG A 1 295 ? -5.674 7.623 2.277 1.00 75.25 295 ARG A CA 1
ATOM 2361 C C . ARG A 1 295 ? -5.936 8.636 3.389 1.00 75.25 295 ARG A C 1
ATOM 2363 O O . ARG A 1 295 ? -6.756 8.368 4.260 1.00 75.25 295 ARG A O 1
ATOM 2370 N N . GLU A 1 296 ? -5.293 9.801 3.352 1.00 77.75 296 GLU A N 1
ATOM 2371 C CA . GLU A 1 296 ? -5.549 10.873 4.325 1.00 77.75 296 GLU A CA 1
ATOM 2372 C C . GLU A 1 296 ? -6.993 11.376 4.247 1.00 77.75 296 GLU A C 1
ATOM 2374 O O . GLU A 1 296 ? -7.648 11.578 5.271 1.00 77.75 296 GLU A O 1
ATOM 2379 N N . THR A 1 297 ? -7.523 11.532 3.031 1.00 74.62 297 THR A N 1
ATOM 2380 C CA . THR A 1 297 ? -8.921 11.938 2.836 1.00 74.62 297 THR A CA 1
ATOM 2381 C C . THR A 1 297 ? -9.908 10.859 3.277 1.00 74.62 297 THR A C 1
ATOM 2383 O O . THR A 1 297 ? -10.884 11.198 3.945 1.00 74.62 297 THR A O 1
ATOM 2386 N N . ALA A 1 298 ? -9.637 9.579 2.995 1.00 69.06 298 ALA A N 1
ATOM 2387 C CA . ALA A 1 298 ? -10.444 8.458 3.482 1.00 69.06 298 ALA A CA 1
ATOM 2388 C C . ALA A 1 298 ? -10.442 8.361 5.018 1.00 69.06 298 ALA A C 1
ATOM 2390 O O . ALA A 1 298 ? -11.502 8.229 5.625 1.00 69.06 298 ALA A O 1
ATOM 2391 N N . SER A 1 299 ? -9.273 8.503 5.650 1.00 73.50 299 SER A N 1
ATOM 2392 C CA . SER A 1 299 ? -9.123 8.454 7.110 1.00 73.50 299 SER A CA 1
ATOM 2393 C C . SER A 1 299 ? -9.837 9.617 7.804 1.00 73.50 299 SER A C 1
ATOM 2395 O O . SER A 1 299 ? -10.492 9.427 8.828 1.00 73.50 299 SER A O 1
ATOM 2397 N N . LYS A 1 300 ? -9.785 10.820 7.219 1.00 77.50 300 LYS A N 1
ATOM 2398 C CA . LYS A 1 300 ? -10.537 11.974 7.721 1.00 77.50 300 LYS A CA 1
ATOM 2399 C C . LYS A 1 300 ? -12.048 11.745 7.649 1.00 77.50 300 LYS A C 1
ATOM 2401 O O . LYS A 1 300 ? -12.755 12.040 8.606 1.00 77.50 300 LYS A O 1
ATOM 2406 N N . TRP A 1 301 ? -12.525 11.176 6.545 1.00 72.00 301 TRP A N 1
ATOM 2407 C CA . TRP A 1 301 ? -13.932 10.821 6.367 1.00 72.00 301 TRP A CA 1
ATOM 2408 C C . TRP A 1 301 ? -14.409 9.759 7.362 1.00 72.00 301 TRP A C 1
ATOM 2410 O O . TRP A 1 301 ? -15.502 9.871 7.912 1.00 72.00 301 TRP A O 1
ATOM 2420 N N . GLU A 1 302 ? -13.578 8.755 7.629 1.00 70.94 302 GLU A N 1
ATOM 2421 C CA . GLU A 1 302 ? -13.855 7.715 8.621 1.00 70.94 302 GLU A CA 1
ATOM 2422 C C . GLU A 1 302 ? -13.919 8.294 10.042 1.00 70.94 302 GLU A C 1
ATOM 2424 O O . GLU A 1 302 ? -14.845 7.988 10.792 1.00 70.94 302 GLU A O 1
ATOM 2429 N N . SER A 1 303 ? -13.005 9.208 10.384 1.00 75.94 303 SER A N 1
ATOM 2430 C CA . SER A 1 303 ? -13.029 9.929 11.661 1.00 75.94 303 SER A CA 1
ATOM 2431 C C . SER A 1 303 ? -14.286 10.794 11.818 1.00 75.94 303 SER A C 1
ATOM 2433 O O . SER A 1 303 ? -14.913 10.772 12.879 1.00 75.94 303 SER A O 1
ATOM 2435 N N . ASP A 1 304 ? -14.702 11.499 10.762 1.00 74.06 304 ASP A N 1
ATOM 2436 C CA . ASP A 1 304 ? -15.928 12.306 10.765 1.00 74.06 304 ASP A CA 1
ATOM 2437 C C . ASP A 1 304 ? -17.189 11.426 10.906 1.00 74.06 304 ASP A C 1
ATOM 2439 O O . ASP A 1 304 ? -18.114 11.781 11.646 1.00 74.06 304 ASP A O 1
ATOM 2443 N N . CYS A 1 305 ? -17.219 10.250 10.265 1.00 68.69 305 CYS A N 1
ATOM 2444 C CA . CYS A 1 305 ? -18.309 9.278 10.410 1.00 68.69 305 CYS A CA 1
ATOM 2445 C C . CYS A 1 305 ? -18.379 8.706 11.832 1.00 68.69 305 CYS A C 1
ATOM 2447 O O . CYS A 1 305 ? -19.454 8.711 12.432 1.00 68.69 305 CYS A O 1
ATOM 2449 N N . GLN A 1 306 ? -17.245 8.299 12.411 1.00 74.50 306 GLN A N 1
ATOM 2450 C CA . GLN A 1 306 ? -17.174 7.803 13.791 1.00 74.50 306 GLN A CA 1
ATOM 2451 C C . GLN A 1 306 ? -17.595 8.874 14.808 1.00 74.50 306 GLN A C 1
ATOM 2453 O O . GLN A 1 306 ? -18.329 8.585 15.753 1.00 74.50 306 GLN A O 1
ATOM 2458 N N . ALA A 1 307 ? -17.200 10.134 14.601 1.00 77.44 307 ALA A N 1
ATOM 2459 C CA . ALA A 1 307 ? -17.624 11.245 15.452 1.00 77.44 307 ALA A CA 1
ATOM 2460 C C . ALA A 1 307 ? -19.142 11.495 15.374 1.00 77.44 307 ALA A C 1
ATOM 2462 O O . ALA A 1 307 ? -19.780 11.818 16.380 1.00 77.44 307 ALA A O 1
ATOM 2463 N N . LYS A 1 308 ? -19.738 11.337 14.187 1.00 78.19 308 LYS A N 1
ATOM 2464 C CA . LYS A 1 308 ? -21.187 11.459 13.975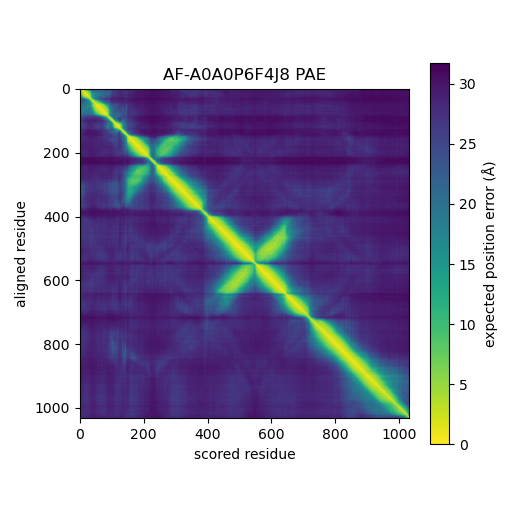 1.00 78.19 308 LYS A CA 1
ATOM 2465 C C . LYS A 1 308 ? -21.952 10.290 14.603 1.00 78.19 308 LYS A C 1
ATOM 2467 O O . LYS A 1 308 ? -22.996 10.516 15.211 1.00 78.19 308 LYS A O 1
ATOM 2472 N N . GLU A 1 309 ? -21.420 9.074 14.515 1.00 77.56 309 GLU A N 1
ATOM 2473 C CA . GLU A 1 309 ? -21.981 7.877 15.152 1.00 77.56 309 GLU A CA 1
ATOM 2474 C C . GLU A 1 309 ? -21.930 7.966 16.685 1.00 77.56 309 GLU A C 1
ATOM 2476 O O . GLU A 1 309 ? -22.930 7.693 17.351 1.00 77.56 309 GLU A O 1
ATOM 2481 N N . LEU A 1 310 ? -20.817 8.447 17.251 1.00 79.31 310 LEU A N 1
ATOM 2482 C CA . LEU A 1 310 ? -20.700 8.724 18.686 1.00 79.31 310 LEU A CA 1
ATOM 2483 C C . LEU A 1 310 ? -21.749 9.735 19.157 1.00 79.31 310 LEU A C 1
ATOM 2485 O O . LEU A 1 310 ? -22.447 9.464 20.131 1.00 79.31 310 LEU A O 1
ATOM 2489 N N . ARG A 1 311 ? -21.937 10.847 18.432 1.00 82.19 311 ARG A N 1
ATOM 2490 C CA . ARG A 1 311 ? -22.986 11.831 18.758 1.00 82.19 311 ARG A CA 1
ATOM 2491 C C . ARG A 1 311 ? -24.390 11.237 18.704 1.00 82.19 311 ARG A C 1
ATOM 2493 O O . ARG A 1 311 ? -25.195 11.507 19.588 1.00 82.19 311 ARG A O 1
ATOM 2500 N N . LEU A 1 312 ? -24.691 10.418 17.697 1.00 79.75 312 LEU A N 1
ATOM 2501 C CA . LEU A 1 312 ? -25.991 9.751 17.603 1.00 79.75 312 LEU A CA 1
ATOM 2502 C C . LEU A 1 312 ? -26.202 8.758 18.750 1.00 79.75 312 LEU A C 1
ATOM 2504 O O . LEU A 1 312 ? -27.306 8.677 19.285 1.00 79.75 312 LEU A O 1
ATOM 2508 N N . ASN A 1 313 ? -25.162 8.038 19.173 1.00 78.06 313 ASN A N 1
ATOM 2509 C CA . ASN A 1 313 ? -25.232 7.155 20.337 1.00 78.06 313 ASN A CA 1
ATOM 2510 C C . ASN A 1 313 ? -25.418 7.936 21.646 1.00 78.06 313 ASN A C 1
ATOM 2512 O O . ASN A 1 313 ? -26.237 7.539 22.476 1.00 78.06 313 ASN A O 1
ATOM 2516 N N . GLU A 1 314 ? -24.738 9.068 21.821 1.00 84.06 314 GLU A N 1
ATOM 2517 C CA . GLU A 1 314 ? -24.960 9.980 22.951 1.00 84.06 314 GLU A CA 1
ATOM 2518 C C . GLU A 1 314 ? -26.409 10.495 22.978 1.00 84.06 314 GLU A C 1
ATOM 2520 O O . GLU A 1 314 ? -27.086 10.395 24.000 1.00 84.06 314 GLU A O 1
ATOM 2525 N N . GLU A 1 315 ? -26.947 10.946 21.843 1.00 85.12 315 GLU A N 1
ATOM 2526 C CA . GLU A 1 315 ? -28.350 11.368 21.737 1.00 85.12 315 GLU A CA 1
ATOM 2527 C C . GLU A 1 315 ? -29.329 10.220 22.034 1.00 85.12 315 GLU A C 1
ATOM 2529 O O . GLU A 1 315 ? -30.341 10.417 22.710 1.00 85.12 315 GLU A O 1
ATOM 2534 N N . ASN A 1 316 ? -29.032 9.003 21.577 1.00 81.06 316 ASN A N 1
ATOM 2535 C CA . ASN A 1 316 ? -29.885 7.836 21.796 1.00 81.06 316 ASN A CA 1
ATOM 2536 C C . ASN A 1 316 ? -29.857 7.380 23.267 1.00 81.06 316 ASN A C 1
ATOM 2538 O O . ASN A 1 316 ? -30.892 7.010 23.827 1.00 81.06 316 ASN A O 1
ATOM 2542 N N . THR A 1 317 ? -28.699 7.465 23.930 1.00 86.44 317 THR A N 1
ATOM 2543 C CA . THR A 1 317 ? -28.588 7.196 25.374 1.00 86.44 317 THR A CA 1
ATOM 2544 C C . THR A 1 317 ? -29.329 8.242 26.207 1.00 86.44 317 THR A C 1
ATOM 2546 O O . THR A 1 317 ? -30.064 7.865 27.122 1.00 86.44 317 THR A O 1
ATOM 2549 N N . ASP A 1 318 ? -29.248 9.527 25.849 1.00 85.44 318 ASP A N 1
ATOM 2550 C CA . ASP A 1 318 ? -30.007 10.597 26.509 1.00 85.44 318 ASP A CA 1
ATOM 2551 C C . ASP A 1 318 ? -31.526 10.440 26.295 1.00 85.44 318 ASP A C 1
ATOM 2553 O O . ASP A 1 318 ? -32.322 10.572 27.229 1.00 85.44 318 ASP A O 1
ATOM 2557 N N . LEU A 1 319 ? -31.958 10.067 25.085 1.00 85.62 319 LEU A N 1
ATOM 2558 C CA . LEU A 1 319 ? -33.363 9.753 24.802 1.00 85.62 319 LEU A CA 1
ATOM 2559 C C . LEU A 1 319 ? -33.860 8.542 25.600 1.00 85.62 319 LEU A C 1
ATOM 2561 O O . LEU A 1 319 ? -34.985 8.568 26.107 1.00 85.62 319 LEU A O 1
ATOM 2565 N N . LYS A 1 320 ? -33.033 7.506 25.758 1.00 86.69 320 LYS A N 1
ATOM 2566 C CA . LYS A 1 320 ? -33.361 6.332 26.571 1.00 86.69 320 LYS A CA 1
ATOM 2567 C C . LYS A 1 320 ? -33.488 6.693 28.053 1.00 86.69 320 LYS A C 1
ATOM 2569 O O . LYS A 1 320 ? -34.488 6.334 28.672 1.00 86.69 320 LYS A O 1
ATOM 2574 N N . ALA A 1 321 ? -32.563 7.492 28.587 1.00 84.25 321 ALA A N 1
ATOM 2575 C CA . ALA A 1 321 ? -32.637 8.002 29.956 1.00 84.25 321 ALA A CA 1
ATOM 2576 C C . ALA A 1 321 ? -33.900 8.856 30.183 1.00 84.25 321 ALA A C 1
ATOM 2578 O O . ALA A 1 321 ? -34.600 8.699 31.186 1.00 84.25 321 ALA A O 1
ATOM 2579 N N . LYS A 1 322 ? -34.260 9.716 29.219 1.00 86.81 322 LYS A N 1
ATOM 2580 C CA . LYS A 1 322 ? -35.513 10.492 29.250 1.00 86.81 322 LYS A CA 1
ATOM 2581 C C . LYS A 1 322 ? -36.753 9.599 29.204 1.00 86.81 322 LYS A C 1
ATOM 2583 O O . LYS A 1 322 ? -37.731 9.883 29.898 1.00 86.81 322 LYS A O 1
ATOM 2588 N N . PHE A 1 323 ? -36.733 8.527 28.415 1.00 84.38 323 PHE A N 1
ATOM 2589 C CA . PHE A 1 323 ? -37.835 7.570 28.350 1.00 84.38 323 PHE A CA 1
ATOM 2590 C C . PHE A 1 323 ? -38.012 6.811 29.672 1.00 84.38 323 PHE A C 1
ATOM 2592 O O . PHE A 1 323 ? -39.130 6.729 30.180 1.00 84.38 323 PHE A O 1
ATOM 2599 N N . GLU A 1 324 ? -36.923 6.332 30.275 1.00 86.62 324 GLU A N 1
ATOM 2600 C CA . GLU A 1 324 ? -36.935 5.669 31.587 1.00 86.62 324 GLU A CA 1
ATOM 2601 C C . GLU A 1 324 ? -37.422 6.618 32.696 1.00 86.62 324 GLU A C 1
ATOM 2603 O O . GLU A 1 324 ? -38.263 6.245 33.522 1.00 86.62 324 GLU A O 1
ATOM 2608 N N . ALA A 1 325 ? -37.000 7.887 32.665 1.00 83.44 325 ALA A N 1
ATOM 2609 C CA . ALA A 1 325 ? -37.503 8.916 33.572 1.00 83.44 325 ALA A CA 1
ATOM 2610 C C . ALA A 1 325 ? -39.023 9.122 33.418 1.00 83.44 325 ALA A C 1
ATOM 2612 O O . ALA A 1 325 ? -39.753 9.110 34.412 1.00 83.44 325 ALA A O 1
ATOM 2613 N N . LEU A 1 326 ? -39.533 9.228 32.187 1.00 82.94 326 LEU A N 1
ATOM 2614 C CA . LEU A 1 326 ? -40.975 9.331 31.926 1.00 82.94 326 LEU A CA 1
ATOM 2615 C C . LEU A 1 326 ? -41.743 8.068 32.346 1.00 82.94 326 LEU A C 1
ATOM 2617 O O . LEU A 1 326 ? -42.874 8.166 32.829 1.00 82.94 326 LEU A O 1
ATOM 2621 N N . GLN A 1 327 ? -41.145 6.886 32.201 1.00 85.88 327 GLN A N 1
ATOM 2622 C CA . GLN A 1 327 ? -41.736 5.625 32.641 1.00 85.88 327 GLN A CA 1
ATOM 2623 C C . GLN A 1 327 ? -41.861 5.568 34.169 1.00 85.88 327 GLN A C 1
ATOM 2625 O O . GLN A 1 327 ? -42.932 5.229 34.680 1.00 85.88 327 GLN A O 1
ATOM 2630 N N . SER A 1 328 ? -40.816 5.970 34.899 1.00 85.25 328 SER A N 1
ATOM 2631 C CA . SER A 1 328 ? -40.853 6.069 36.364 1.00 85.25 328 SER A CA 1
ATOM 2632 C C . SER A 1 328 ? -41.896 7.089 36.839 1.00 85.25 328 SER A C 1
ATOM 2634 O O . SER A 1 328 ? -42.682 6.809 37.746 1.00 85.25 328 SER A O 1
ATOM 2636 N N . GLN A 1 329 ? -42.007 8.232 36.155 1.00 87.94 329 GLN A N 1
ATOM 2637 C CA . GLN A 1 329 ? -43.026 9.237 36.447 1.00 87.94 329 GLN A CA 1
ATOM 2638 C C . GLN A 1 329 ? -44.445 8.694 36.214 1.00 87.94 329 GLN A C 1
ATOM 2640 O O . GLN A 1 329 ? -45.340 8.945 37.022 1.00 87.94 329 GLN A O 1
ATOM 2645 N N . ASN A 1 330 ? -44.659 7.902 35.160 1.00 81.25 330 ASN A N 1
ATOM 2646 C CA . ASN A 1 330 ? -45.940 7.238 34.907 1.00 81.25 330 ASN A CA 1
ATOM 2647 C C . ASN A 1 330 ? -46.285 6.188 35.974 1.00 81.25 330 ASN A C 1
ATOM 2649 O O . ASN A 1 330 ? -47.445 6.089 36.374 1.00 81.25 330 ASN A O 1
ATOM 2653 N N . GLN A 1 331 ? -45.303 5.437 36.479 1.00 84.62 331 GLN A N 1
ATOM 2654 C CA . GLN A 1 331 ? -45.519 4.510 37.597 1.00 84.62 331 GLN A CA 1
ATOM 2655 C C . GLN A 1 331 ? -45.928 5.251 38.877 1.00 84.62 331 GLN A C 1
ATOM 2657 O O . GLN A 1 331 ? -46.857 4.820 39.562 1.00 84.62 331 GLN A O 1
ATOM 2662 N N . ILE A 1 332 ? -45.304 6.398 39.167 1.00 85.94 332 ILE A N 1
ATOM 2663 C CA . ILE A 1 332 ? -45.687 7.258 40.298 1.00 85.94 332 ILE A CA 1
ATOM 2664 C C . ILE A 1 332 ? -47.110 7.797 40.109 1.00 85.94 332 ILE A C 1
ATOM 2666 O O . ILE A 1 332 ? -47.916 7.747 41.033 1.00 85.94 332 ILE A O 1
ATOM 2670 N N . LEU A 1 333 ? -47.468 8.267 38.913 1.00 82.00 333 LEU A N 1
ATOM 2671 C CA . LEU A 1 333 ? -48.832 8.732 38.636 1.00 82.00 333 LEU A CA 1
ATOM 2672 C C . LEU A 1 333 ? -49.865 7.604 38.761 1.00 82.00 333 LEU A C 1
ATOM 2674 O O . LEU A 1 333 ? -50.962 7.827 39.277 1.00 82.00 333 LEU A O 1
ATOM 2678 N N . SER A 1 334 ? -49.519 6.386 38.346 1.00 82.56 334 SER A N 1
ATOM 2679 C CA . SER A 1 334 ? -50.374 5.208 38.509 1.00 82.56 334 SER A CA 1
ATOM 2680 C C . SER A 1 334 ? -50.590 4.862 39.988 1.00 82.56 334 SER A C 1
ATOM 2682 O O . SER A 1 334 ? -51.730 4.642 40.404 1.00 82.56 334 SER A O 1
ATOM 2684 N N . SER A 1 335 ? -49.538 4.917 40.816 1.00 83.19 335 SER A N 1
ATOM 2685 C CA . SER A 1 335 ? -49.663 4.697 42.263 1.00 83.19 335 SER A CA 1
ATOM 2686 C C . SER A 1 335 ? -50.481 5.799 42.942 1.00 83.19 335 SER A C 1
ATOM 2688 O O . SER A 1 335 ? -51.365 5.499 43.745 1.00 83.19 335 SER A O 1
ATOM 2690 N N . MET A 1 336 ? -50.282 7.064 42.556 1.00 81.88 336 MET A N 1
ATOM 2691 C CA . MET A 1 336 ? -51.092 8.184 43.044 1.00 81.88 336 MET A CA 1
ATOM 2692 C C . MET A 1 336 ? -52.564 8.036 42.657 1.00 81.88 336 MET A C 1
ATOM 2694 O O . MET A 1 336 ? -53.427 8.338 43.474 1.00 81.88 336 MET A O 1
ATOM 2698 N N . THR A 1 337 ? -52.862 7.534 41.456 1.00 83.75 337 THR A N 1
ATOM 2699 C CA . THR A 1 337 ? -54.242 7.272 41.013 1.00 83.75 337 THR A CA 1
ATOM 2700 C C . THR A 1 337 ? -54.892 6.186 41.872 1.00 83.75 337 THR A C 1
ATOM 2702 O O . THR A 1 337 ? -56.006 6.375 42.347 1.00 83.75 337 THR A O 1
ATOM 2705 N N . SER A 1 338 ? -54.167 5.106 42.182 1.00 84.69 338 SER A N 1
ATOM 2706 C CA . SER A 1 338 ? -54.649 4.053 43.088 1.00 84.69 338 SER A CA 1
ATOM 2707 C C . SER A 1 338 ? -54.895 4.558 44.518 1.00 84.69 338 SER A C 1
ATOM 2709 O O . SER A 1 338 ? -55.889 4.185 45.147 1.00 84.69 338 SER A O 1
ATOM 2711 N N . VAL A 1 339 ? -54.027 5.437 45.034 1.00 85.25 339 VAL A N 1
ATOM 2712 C CA . VAL A 1 339 ? -54.243 6.100 46.331 1.00 85.25 339 VAL A CA 1
ATOM 2713 C C . VAL A 1 339 ? -55.472 7.006 46.273 1.00 85.25 339 VAL A C 1
ATOM 2715 O O . VAL A 1 339 ? -56.277 6.989 47.203 1.00 85.25 339 VAL A O 1
ATOM 2718 N N . LEU A 1 340 ? -55.651 7.757 45.183 1.00 84.06 340 LEU A N 1
ATOM 2719 C CA . LEU A 1 340 ? -56.814 8.619 44.993 1.00 84.06 340 LEU A CA 1
ATOM 2720 C C . LEU A 1 340 ? -58.109 7.799 44.993 1.00 84.06 340 LEU A C 1
ATOM 2722 O O . LEU A 1 340 ? -59.027 8.151 45.726 1.00 84.06 340 LEU A O 1
ATOM 2726 N N . ASP A 1 341 ? -58.138 6.679 44.263 1.00 82.94 341 ASP A N 1
ATOM 2727 C CA . ASP A 1 341 ? -59.278 5.759 44.200 1.00 82.94 341 ASP A CA 1
ATOM 2728 C C . ASP A 1 341 ? -59.639 5.217 45.590 1.00 82.94 341 ASP A C 1
ATOM 2730 O O . ASP A 1 341 ? -60.815 5.177 45.975 1.00 82.94 341 ASP A O 1
ATOM 2734 N N . ARG A 1 342 ? -58.625 4.856 46.388 1.00 85.44 342 ARG A N 1
ATOM 2735 C CA . ARG A 1 342 ? -58.809 4.412 47.774 1.00 85.44 342 ARG A CA 1
ATOM 2736 C C . ARG A 1 342 ? -59.410 5.512 48.646 1.00 85.44 342 ARG A C 1
ATOM 2738 O O . ARG A 1 342 ? -60.399 5.255 49.328 1.00 85.44 342 ARG A O 1
ATOM 2745 N N . VAL A 1 343 ? -58.870 6.728 48.579 1.00 82.62 343 VAL A N 1
ATOM 2746 C CA . VAL A 1 343 ? -59.382 7.882 49.335 1.00 82.62 343 VAL A CA 1
ATOM 2747 C C . VAL A 1 343 ? -60.811 8.227 48.912 1.00 82.62 343 VAL A C 1
ATOM 2749 O O . VAL A 1 343 ? -61.653 8.495 49.766 1.00 82.62 343 VAL A O 1
ATOM 2752 N N . THR A 1 344 ? -61.141 8.172 47.619 1.00 85.62 344 THR A N 1
ATOM 2753 C CA . THR A 1 344 ? -62.524 8.378 47.160 1.00 85.62 344 THR A CA 1
ATOM 2754 C C . THR A 1 344 ? -63.476 7.297 47.662 1.00 85.62 344 THR A C 1
ATOM 2756 O O . THR A 1 344 ? -64.606 7.615 48.030 1.00 85.62 344 THR A O 1
ATOM 2759 N N . ASN A 1 345 ? -63.037 6.039 47.737 1.00 86.44 345 ASN A N 1
ATOM 2760 C CA . ASN A 1 345 ? -63.848 4.956 48.292 1.00 86.44 345 ASN A CA 1
ATOM 2761 C C . ASN A 1 345 ? -64.050 5.106 49.808 1.00 86.44 345 ASN A C 1
ATOM 2763 O O . ASN A 1 345 ? -65.162 4.905 50.295 1.00 86.44 345 ASN A O 1
ATOM 2767 N N . GLU A 1 346 ? -63.013 5.506 50.548 1.00 85.94 346 GLU A N 1
ATOM 2768 C CA . GLU A 1 346 ? -63.100 5.797 51.986 1.00 85.94 346 GLU A CA 1
ATOM 2769 C C . GLU A 1 346 ? -64.023 6.994 52.264 1.00 85.94 346 GLU A C 1
ATOM 2771 O O . GLU A 1 346 ? -64.886 6.908 53.137 1.00 85.94 346 GLU A O 1
ATOM 2776 N N . ASN A 1 347 ? -63.935 8.065 51.468 1.00 83.62 347 ASN A N 1
ATOM 2777 C CA . ASN A 1 347 ? -64.847 9.209 51.566 1.00 83.62 347 ASN A CA 1
ATOM 2778 C C . ASN A 1 347 ? -66.300 8.813 51.289 1.00 83.62 347 ASN A C 1
ATOM 2780 O O . ASN A 1 347 ? -67.189 9.210 52.036 1.00 83.62 347 ASN A O 1
ATOM 2784 N N . ARG A 1 348 ? -66.550 7.976 50.276 1.00 86.56 348 ARG A N 1
ATOM 2785 C CA . ARG A 1 348 ? -67.897 7.467 49.982 1.00 86.56 348 ARG A CA 1
ATOM 2786 C C . ARG A 1 348 ? -68.457 6.618 51.129 1.00 86.56 348 ARG A C 1
ATOM 2788 O O . ARG A 1 348 ? -69.653 6.668 51.413 1.00 86.56 348 ARG A O 1
ATOM 2795 N N . LEU A 1 349 ? -67.604 5.841 51.798 1.00 86.25 349 LEU A N 1
ATOM 2796 C CA . LEU A 1 349 ? -67.986 5.057 52.974 1.00 86.25 349 LEU A CA 1
ATOM 2797 C C . LEU A 1 349 ? -68.308 5.966 54.172 1.00 86.25 349 LEU A C 1
ATOM 2799 O O . LEU A 1 349 ? -69.290 5.740 54.877 1.00 86.25 349 LEU A O 1
ATOM 2803 N N . LEU A 1 350 ? -67.504 7.011 54.386 1.00 84.44 350 LEU A N 1
ATOM 2804 C CA . LEU A 1 350 ? -67.735 8.013 55.427 1.00 84.44 350 LEU A CA 1
ATOM 2805 C C . LEU A 1 350 ? -69.023 8.805 55.187 1.00 84.44 350 LEU A C 1
ATOM 2807 O O . LEU A 1 350 ? -69.779 8.997 56.135 1.00 84.44 350 LEU A O 1
ATOM 2811 N N . GLU A 1 351 ? -69.309 9.208 53.947 1.00 84.62 351 GLU A N 1
ATOM 2812 C CA . GLU A 1 351 ? -70.581 9.839 53.574 1.00 84.62 351 GLU A CA 1
ATOM 2813 C C . GLU A 1 351 ? -71.763 8.920 53.896 1.00 84.62 351 GLU A C 1
ATOM 2815 O O . GLU A 1 351 ? -72.686 9.342 54.586 1.00 84.62 351 GLU A O 1
ATOM 2820 N N . SER A 1 352 ? -71.695 7.638 53.518 1.00 85.75 352 SER A N 1
ATOM 2821 C CA . SER A 1 352 ? -72.739 6.659 53.851 1.00 85.75 352 SER A CA 1
ATOM 2822 C C . SER A 1 352 ? -72.934 6.483 55.363 1.00 85.75 352 SER A C 1
ATOM 2824 O O . SER A 1 352 ? -74.065 6.324 55.826 1.00 85.75 352 SER A O 1
ATOM 2826 N N . ASN A 1 353 ? -71.850 6.502 56.143 1.00 87.00 353 ASN A N 1
ATOM 2827 C CA . ASN A 1 353 ? -71.917 6.400 57.601 1.00 87.00 353 ASN A CA 1
ATOM 2828 C C . ASN A 1 353 ? -72.498 7.671 58.236 1.00 87.00 353 ASN A C 1
ATOM 2830 O O . ASN A 1 353 ? -73.261 7.579 59.197 1.00 87.00 353 ASN A O 1
ATOM 2834 N N . LEU A 1 354 ? -72.159 8.850 57.708 1.00 85.12 354 LEU A N 1
ATOM 2835 C CA . LEU A 1 354 ? -72.719 10.127 58.151 1.00 85.12 354 LEU A CA 1
ATOM 2836 C C . LEU A 1 354 ? -74.207 10.239 57.817 1.00 85.12 354 LEU A C 1
ATOM 2838 O O . LEU A 1 354 ? -74.968 10.714 58.655 1.00 85.12 354 LEU A O 1
ATOM 2842 N N . GLU A 1 355 ? -74.631 9.765 56.647 1.00 86.88 355 GLU A N 1
ATOM 2843 C CA . GLU A 1 355 ? -76.042 9.692 56.256 1.00 86.88 355 GLU A CA 1
ATOM 2844 C C . GLU A 1 355 ? -76.823 8.812 57.247 1.00 86.88 355 GLU A C 1
ATOM 2846 O O . GLU A 1 355 ? -77.805 9.258 57.836 1.00 86.88 355 GLU A O 1
ATOM 2851 N N . SER A 1 356 ? -76.312 7.612 57.551 1.00 86.19 356 SER A N 1
ATOM 2852 C CA . SER A 1 356 ? -76.915 6.698 58.534 1.00 86.19 356 SER A CA 1
ATOM 2853 C C . SER A 1 356 ? -76.935 7.272 59.960 1.00 86.19 356 SER A C 1
ATOM 2855 O O . SER A 1 356 ? -77.915 7.121 60.701 1.00 86.19 356 SER A O 1
ATOM 2857 N N . ALA A 1 357 ? -75.871 7.971 60.364 1.00 82.50 357 ALA A N 1
ATOM 2858 C CA . ALA A 1 357 ? -75.823 8.658 61.650 1.00 82.50 357 ALA A CA 1
ATOM 2859 C C . ALA A 1 357 ? -76.835 9.814 61.711 1.00 82.50 357 ALA A C 1
ATOM 2861 O O . ALA A 1 357 ? -77.505 9.971 62.732 1.00 82.50 357 ALA A O 1
ATOM 2862 N N . ASN A 1 358 ? -76.995 10.581 60.628 1.00 86.00 358 ASN A N 1
ATOM 2863 C CA . ASN A 1 358 ? -77.996 11.641 60.522 1.00 86.00 358 ASN A CA 1
ATOM 2864 C C . ASN A 1 358 ? -79.421 11.087 60.563 1.00 86.00 358 ASN A C 1
ATOM 2866 O O . ASN A 1 358 ? -80.244 11.630 61.294 1.00 86.00 358 ASN A O 1
ATOM 2870 N N . GLU A 1 359 ? -79.708 9.985 59.868 1.00 86.69 359 GLU A N 1
ATOM 2871 C CA . GLU A 1 359 ? -80.998 9.290 59.970 1.00 86.69 359 GLU A CA 1
ATOM 2872 C C . GLU A 1 359 ? -81.279 8.856 61.415 1.00 86.69 359 GLU A C 1
ATOM 2874 O O . GLU A 1 359 ? -82.361 9.095 61.951 1.00 86.69 359 GLU A O 1
ATOM 2879 N N . THR A 1 360 ? -80.277 8.293 62.096 1.00 84.94 360 THR A N 1
ATOM 2880 C CA . THR A 1 360 ? -80.398 7.879 63.502 1.00 84.94 360 THR A CA 1
ATOM 2881 C C . THR A 1 360 ? -80.633 9.072 64.432 1.00 84.94 360 THR A C 1
ATOM 2883 O O . THR A 1 360 ? -81.449 8.999 65.355 1.00 84.94 360 THR A O 1
ATOM 2886 N N . LEU A 1 361 ? -79.918 10.178 64.217 1.00 83.19 361 LEU A N 1
ATOM 2887 C CA . LEU A 1 361 ? -80.095 11.409 64.983 1.00 83.19 361 LEU A CA 1
ATOM 2888 C C . LEU A 1 361 ? -81.463 12.040 64.726 1.00 83.19 361 LEU A C 1
ATOM 2890 O O . LEU A 1 361 ? -82.074 12.518 65.678 1.00 83.19 361 LEU A O 1
ATOM 2894 N N . GLN A 1 362 ? -81.969 11.983 63.494 1.00 84.56 362 GLN A N 1
ATOM 2895 C CA . GLN A 1 362 ? -83.305 12.455 63.156 1.00 84.56 362 GLN A CA 1
ATOM 2896 C C . GLN A 1 362 ? -84.372 11.635 63.886 1.00 84.56 362 GLN A C 1
ATOM 2898 O O . GLN A 1 362 ? -85.190 12.212 64.594 1.00 84.56 362 GLN A O 1
ATOM 2903 N N . VAL A 1 363 ? -84.286 10.299 63.847 1.00 87.38 363 VAL A N 1
ATOM 2904 C CA . VAL A 1 363 ? -85.193 9.408 64.596 1.00 87.38 363 VAL A CA 1
ATOM 2905 C C . VAL A 1 363 ? -85.160 9.708 66.097 1.00 87.38 363 VAL A C 1
ATOM 2907 O O . VAL A 1 363 ? -86.200 9.757 66.754 1.00 87.38 363 VAL A O 1
ATOM 2910 N N . LYS A 1 364 ? -83.970 9.942 66.665 1.00 84.19 364 LYS A N 1
ATOM 2911 C CA . LYS A 1 364 ? -83.846 10.333 68.076 1.00 84.19 364 LYS A CA 1
ATOM 2912 C C . LYS A 1 364 ? -84.400 11.731 68.351 1.00 84.19 364 LYS A C 1
ATOM 2914 O O . LYS A 1 364 ? -84.962 11.930 69.423 1.00 84.19 364 LYS A O 1
ATOM 2919 N N . SER A 1 365 ? -84.241 12.689 67.439 1.00 86.38 365 SER A N 1
ATOM 2920 C CA . SER A 1 365 ? -84.804 14.037 67.597 1.00 86.38 365 SER A CA 1
ATOM 2921 C C . SER A 1 365 ? -86.323 13.992 67.575 1.00 86.38 365 SER A C 1
ATOM 2923 O O . SER A 1 365 ? -86.951 14.600 68.438 1.00 86.38 365 SER A O 1
ATOM 2925 N N . ASP A 1 366 ? -86.899 13.215 66.659 1.00 83.75 366 ASP A N 1
ATOM 2926 C CA . ASP A 1 366 ? -88.342 13.015 66.560 1.00 83.75 366 ASP A CA 1
ATOM 2927 C C . ASP A 1 366 ? -88.868 12.350 67.848 1.00 83.75 366 ASP A C 1
ATOM 2929 O O . ASP A 1 366 ? -89.864 12.792 68.422 1.00 83.75 366 ASP A O 1
ATOM 2933 N N . LEU A 1 367 ? -88.141 11.358 68.385 1.00 87.12 367 LEU A N 1
ATOM 2934 C CA . LEU A 1 367 ? -88.454 10.731 69.675 1.00 87.12 367 LEU A CA 1
ATOM 2935 C C . LEU A 1 367 ? -88.360 11.724 70.845 1.00 87.12 367 LEU A C 1
ATOM 2937 O O . LEU A 1 367 ? -89.190 11.695 71.750 1.00 87.12 367 LEU A O 1
ATOM 2941 N N . ILE A 1 368 ? -87.362 12.610 70.854 1.00 82.69 368 ILE A N 1
ATOM 2942 C CA . ILE A 1 368 ? -87.230 13.659 71.874 1.00 82.69 368 ILE A CA 1
ATOM 2943 C C . ILE A 1 368 ? -88.370 14.673 71.758 1.00 82.69 368 ILE A C 1
ATOM 2945 O O . ILE A 1 368 ? -88.879 15.117 72.786 1.00 82.69 368 ILE A O 1
ATOM 2949 N N . GLU A 1 369 ? -88.789 15.054 70.552 1.00 82.81 369 GLU A N 1
ATOM 2950 C CA . GLU A 1 369 ? -89.970 15.900 70.357 1.00 82.81 369 GLU A CA 1
ATOM 2951 C C . GLU A 1 369 ? -91.245 15.211 70.843 1.00 82.81 369 GLU A C 1
ATOM 2953 O O . GLU A 1 369 ? -92.055 15.843 71.524 1.00 82.81 369 GLU A O 1
ATOM 2958 N N . GLN A 1 370 ? -91.378 13.908 70.599 1.00 81.62 370 GLN A N 1
ATOM 2959 C CA . GLN A 1 370 ? -92.483 13.102 71.105 1.00 81.62 370 GLN A CA 1
ATOM 2960 C C . GLN A 1 370 ? -92.482 13.036 72.641 1.00 81.62 370 GLN A C 1
ATOM 2962 O O . GLN A 1 370 ? -93.494 13.341 73.270 1.00 81.62 370 GLN A O 1
ATOM 2967 N N . LEU A 1 371 ? -91.331 12.762 73.262 1.00 81.06 371 LEU A N 1
ATOM 2968 C CA . LEU A 1 371 ? -91.173 12.775 74.719 1.00 81.06 371 LEU A CA 1
ATOM 2969 C C . LEU A 1 371 ? -91.391 14.167 75.313 1.00 81.06 371 LEU A C 1
ATOM 2971 O O . LEU A 1 371 ? -91.944 14.272 76.399 1.00 81.06 371 LEU A O 1
ATOM 2975 N N . LYS A 1 372 ? -90.999 15.249 74.627 1.00 80.94 372 LYS A N 1
ATOM 2976 C CA . LYS A 1 372 ? -91.302 16.627 75.049 1.00 80.94 372 LYS A CA 1
ATOM 2977 C C . LYS A 1 372 ? -92.794 16.927 74.968 1.00 80.94 372 LYS A C 1
ATOM 2979 O O . LYS A 1 372 ? -93.300 17.604 75.857 1.00 80.94 372 LYS A O 1
ATOM 2984 N N . ALA A 1 373 ? -93.495 16.438 73.947 1.00 77.62 373 ALA A N 1
ATOM 2985 C CA . ALA A 1 373 ? -94.947 16.558 73.851 1.00 77.62 373 ALA A CA 1
ATOM 2986 C C . ALA A 1 373 ? -95.645 15.771 74.975 1.00 77.62 373 ALA A C 1
ATOM 2988 O O . ALA A 1 373 ? -96.565 16.289 75.609 1.00 77.62 373 ALA A O 1
ATOM 2989 N N . GLU A 1 374 ? -95.155 14.570 75.295 1.00 77.94 374 GLU A N 1
ATOM 2990 C CA . GLU A 1 374 ? -95.622 13.769 76.431 1.00 77.94 374 GLU A CA 1
ATOM 2991 C C . GLU A 1 374 ? -95.309 14.441 77.776 1.00 77.94 374 GLU A C 1
ATOM 2993 O O . GLU A 1 374 ? -96.192 14.541 78.625 1.00 77.94 374 GLU A O 1
ATOM 2998 N N . LEU A 1 375 ? -94.109 14.997 77.966 1.00 74.38 375 LEU A N 1
ATOM 2999 C CA . LEU A 1 375 ? -93.736 15.752 79.167 1.00 74.38 375 LEU A CA 1
ATOM 3000 C C . LEU A 1 375 ? -94.552 17.031 79.312 1.00 74.38 375 LEU A C 1
ATOM 3002 O O . LEU A 1 375 ? -94.994 17.318 80.413 1.00 74.38 375 LEU A O 1
ATOM 3006 N N . LEU A 1 376 ? -94.812 17.771 78.231 1.00 69.44 376 LEU A N 1
ATOM 3007 C CA . LEU A 1 376 ? -95.717 18.921 78.254 1.00 69.44 376 LEU A CA 1
ATOM 3008 C C . LEU A 1 376 ? -97.136 18.490 78.631 1.00 69.44 376 LEU A C 1
ATOM 3010 O O . LEU A 1 376 ? -97.763 19.176 79.432 1.00 69.44 376 LEU A O 1
ATOM 3014 N N . SER A 1 377 ? -97.604 17.334 78.145 1.00 67.75 377 SER A N 1
ATOM 3015 C CA . SER A 1 377 ? -98.903 16.770 78.536 1.00 67.75 377 SER A CA 1
ATOM 3016 C C . SER A 1 377 ? -98.946 16.355 80.017 1.00 67.75 377 SER A C 1
ATOM 3018 O O . SER A 1 377 ? -99.928 16.615 80.715 1.00 67.75 377 SER A O 1
ATOM 3020 N N . LEU A 1 378 ? -97.854 15.791 80.543 1.00 64.88 378 LEU A N 1
ATOM 3021 C CA . LEU A 1 378 ? -97.713 15.404 81.947 1.00 64.88 378 LEU A CA 1
ATOM 3022 C C . LEU A 1 378 ? -97.512 16.619 82.861 1.00 64.88 378 LEU A C 1
ATOM 3024 O O . LEU A 1 378 ? -98.047 16.646 83.962 1.00 64.88 378 LEU A O 1
ATOM 3028 N N . GLN A 1 379 ? -96.826 17.659 82.394 1.00 56.34 379 GLN A N 1
ATOM 3029 C CA . GLN A 1 379 ? -96.603 18.913 83.109 1.00 56.34 379 GLN A CA 1
ATOM 3030 C C . GLN A 1 379 ? -97.873 19.779 83.131 1.00 56.34 379 GLN A C 1
ATOM 3032 O O . GLN A 1 379 ? -98.123 20.450 84.131 1.00 56.34 379 GLN A O 1
ATOM 3037 N N . THR A 1 380 ? -98.741 19.691 82.112 1.00 54.72 380 THR A N 1
ATOM 3038 C CA . THR A 1 380 ? -100.122 20.201 82.201 1.00 54.72 380 THR A CA 1
ATOM 3039 C C . THR A 1 380 ? -100.998 19.387 83.158 1.00 54.72 380 THR A C 1
ATOM 3041 O O . THR A 1 380 ? -101.932 19.944 83.726 1.00 54.72 380 THR A O 1
ATOM 3044 N N . ASN A 1 381 ? -100.672 18.112 83.405 1.00 53.84 381 ASN A N 1
ATOM 3045 C CA . ASN A 1 381 ? -101.392 17.246 84.349 1.00 53.84 381 ASN A CA 1
ATOM 3046 C C . ASN A 1 381 ? -100.837 17.289 85.794 1.00 53.84 381 ASN A C 1
ATOM 3048 O O . ASN A 1 381 ? -101.535 16.877 86.714 1.00 53.84 381 ASN A O 1
ATOM 3052 N N . GLN A 1 382 ? -99.619 17.801 86.019 1.00 49.56 382 GLN A N 1
ATOM 3053 C CA . GLN A 1 382 ? -98.949 17.875 87.334 1.00 49.56 382 GLN A CA 1
ATOM 3054 C C . GLN A 1 382 ? -98.820 19.304 87.905 1.00 49.56 382 GLN A C 1
ATOM 3056 O O . GLN A 1 382 ? -98.235 19.496 88.967 1.00 49.56 382 GLN A O 1
ATOM 3061 N N . GLN A 1 383 ? -99.400 20.326 87.260 1.00 43.00 383 GLN A N 1
ATOM 3062 C CA . GLN A 1 383 ? -99.538 21.673 87.851 1.00 43.00 383 GLN A CA 1
ATOM 3063 C C . GLN A 1 383 ? -100.694 21.800 88.865 1.00 43.00 383 GLN A C 1
ATOM 3065 O O . GLN A 1 383 ? -100.967 22.886 89.377 1.00 43.00 383 GLN A O 1
ATOM 3070 N N . THR A 1 384 ? -101.313 20.682 89.236 1.00 38.66 384 THR A N 1
ATOM 3071 C CA . THR A 1 384 ? -102.080 20.516 90.472 1.00 38.66 384 THR A CA 1
ATOM 3072 C C . THR A 1 384 ? -101.304 19.590 91.409 1.00 38.66 384 THR A C 1
ATOM 3074 O O . THR A 1 384 ? -101.195 18.406 91.128 1.00 38.66 384 THR A O 1
ATOM 3077 N N . GLU A 1 385 ? -100.829 20.154 92.527 1.00 36.28 385 GLU A N 1
ATOM 3078 C CA . GLU A 1 385 ? -100.350 19.480 93.757 1.00 36.28 385 GLU A CA 1
ATOM 3079 C C . GLU A 1 385 ? -98.819 19.305 93.995 1.00 36.28 385 GLU A C 1
ATOM 3081 O O . GLU A 1 385 ? -98.216 18.279 93.729 1.00 36.28 385 GLU A O 1
ATOM 3086 N N . ILE A 1 386 ? -98.234 20.354 94.607 1.00 33.88 386 ILE A N 1
ATOM 3087 C CA . ILE A 1 386 ? -97.418 20.387 95.856 1.00 33.88 386 ILE A CA 1
ATOM 3088 C C . ILE A 1 386 ? -96.055 19.627 95.962 1.00 33.88 386 ILE A C 1
ATOM 3090 O O . ILE A 1 386 ? -96.003 18.426 96.173 1.00 33.88 386 ILE A O 1
ATOM 3094 N N . SER A 1 387 ? -94.982 20.446 96.029 1.00 28.98 387 SER A N 1
ATOM 3095 C CA . SER A 1 387 ? -93.851 20.577 97.005 1.00 28.98 387 SER A CA 1
ATOM 3096 C C . SER A 1 387 ? -92.892 19.409 97.398 1.00 28.98 387 SER A C 1
ATOM 3098 O O . SER A 1 387 ? -93.347 18.301 97.652 1.00 28.98 387 SER A O 1
ATOM 3100 N N . PRO A 1 388 ? -91.562 19.664 97.587 1.00 43.16 388 PRO A N 1
ATOM 3101 C CA . PRO A 1 388 ? -90.503 18.641 97.610 1.00 43.16 388 PRO A CA 1
ATOM 3102 C C . PRO A 1 388 ? -89.891 18.345 99.001 1.00 43.16 388 PRO A C 1
ATOM 3104 O O . PRO A 1 388 ? -89.915 19.196 99.893 1.00 43.16 388 PRO A O 1
ATOM 3107 N N . PHE A 1 389 ? -89.244 17.180 99.162 1.00 27.22 389 PHE A N 1
ATOM 3108 C CA . PHE A 1 389 ? -88.351 16.884 100.297 1.00 27.22 389 PHE A CA 1
ATOM 3109 C C . PHE A 1 389 ? -87.146 16.001 99.899 1.00 27.22 389 PHE A C 1
ATOM 3111 O O . PHE A 1 389 ? -87.209 15.219 98.957 1.00 27.22 389 PHE A O 1
ATOM 3118 N N . VAL A 1 390 ? -86.043 16.204 100.626 1.00 35.66 390 VAL A N 1
ATOM 3119 C CA . VAL A 1 390 ? -84.630 15.809 100.419 1.00 35.66 390 VAL A CA 1
ATOM 3120 C C . VAL A 1 390 ? -84.235 14.671 101.388 1.00 35.66 390 VAL A C 1
ATOM 3122 O O . VAL A 1 390 ? -84.952 14.496 102.362 1.00 35.66 390 VAL A O 1
ATOM 3125 N N . VAL A 1 391 ? -83.104 13.959 101.169 1.00 29.61 391 VAL A N 1
ATOM 3126 C CA . VAL A 1 391 ? -82.111 13.365 102.145 1.00 29.61 391 VAL A CA 1
ATOM 3127 C C . VAL A 1 391 ? -81.349 12.213 101.426 1.00 29.61 391 VAL A C 1
ATOM 3129 O O . VAL A 1 391 ? -81.997 11.472 100.703 1.00 29.61 391 VAL A O 1
ATOM 3132 N N . ARG A 1 392 ? -80.007 12.052 101.333 1.00 27.33 392 ARG A N 1
ATOM 3133 C CA . ARG A 1 392 ? -78.782 12.027 102.197 1.00 27.33 392 ARG A CA 1
ATOM 3134 C C . ARG A 1 392 ? -78.451 10.697 102.937 1.00 27.33 392 ARG A C 1
ATOM 3136 O O . ARG A 1 392 ? -79.225 10.273 103.780 1.00 27.33 392 ARG A O 1
ATOM 3143 N N . ASN A 1 393 ? -77.202 10.236 102.716 1.00 29.94 393 ASN A N 1
ATOM 3144 C CA . ASN A 1 393 ? -76.196 9.630 103.634 1.00 29.94 393 ASN A CA 1
ATOM 3145 C C . ASN A 1 393 ? -76.003 8.094 103.840 1.00 29.94 393 ASN A C 1
ATOM 3147 O O . ASN A 1 393 ? -76.895 7.404 104.312 1.00 29.94 393 ASN A O 1
ATOM 3151 N N . ASP A 1 394 ? -74.746 7.675 103.570 1.00 27.56 394 ASP A N 1
ATOM 3152 C CA . ASP A 1 394 ? -73.700 6.998 104.399 1.00 27.56 394 ASP A CA 1
ATOM 3153 C C . ASP A 1 394 ? -73.810 5.566 105.004 1.00 27.56 394 ASP A C 1
ATOM 3155 O O . ASP A 1 394 ? -74.742 5.272 105.738 1.00 27.56 394 ASP A O 1
ATOM 3159 N N . ALA A 1 395 ? -72.734 4.771 104.749 1.00 31.61 395 ALA A N 1
ATOM 3160 C CA . ALA A 1 395 ? -71.815 3.973 105.629 1.00 31.61 395 ALA A CA 1
ATOM 3161 C C . ALA A 1 395 ? -72.371 3.079 106.780 1.00 31.61 395 ALA A C 1
ATOM 3163 O O . ALA A 1 395 ? -73.398 3.393 107.352 1.00 31.61 395 ALA A O 1
ATOM 3164 N N . SER A 1 396 ? -71.756 2.015 107.330 1.00 37.19 396 SER A N 1
ATOM 3165 C CA . SER A 1 396 ? -70.528 1.184 107.214 1.00 37.19 396 SER A CA 1
ATOM 3166 C C . SER A 1 396 ? -70.629 0.080 108.306 1.00 37.19 396 SER A C 1
ATOM 3168 O O . SER A 1 396 ? -71.359 0.287 109.275 1.00 37.19 396 SER A O 1
ATOM 3170 N N . THR A 1 397 ? -69.893 -1.048 108.234 1.00 33.25 397 THR A N 1
ATOM 3171 C CA . THR A 1 397 ? -69.311 -1.767 109.414 1.00 33.25 397 THR A CA 1
ATOM 3172 C C . THR A 1 397 ? -68.398 -2.948 109.018 1.00 33.25 397 THR A C 1
ATOM 3174 O O . THR A 1 397 ? -68.709 -3.690 108.093 1.00 33.25 397 THR A O 1
ATOM 3177 N N . GLU A 1 398 ? -67.294 -3.136 109.755 1.00 32.22 398 GLU A N 1
ATOM 3178 C CA . GLU A 1 398 ? -66.288 -4.224 109.672 1.00 32.22 398 GLU A CA 1
ATOM 3179 C C . GLU A 1 398 ? -66.167 -4.968 111.028 1.00 32.22 398 GLU A C 1
ATOM 3181 O O . GLU A 1 398 ? -66.412 -4.338 112.064 1.00 32.22 398 GLU A O 1
ATOM 3186 N N . PRO A 1 399 ? -65.707 -6.245 111.064 1.00 43.78 399 PRO A N 1
ATOM 3187 C CA . PRO A 1 399 ? -65.258 -6.921 112.287 1.00 43.78 399 PRO A CA 1
ATOM 3188 C C . PRO A 1 399 ? -63.791 -7.443 112.276 1.00 43.78 399 PRO A C 1
ATOM 3190 O O . PRO A 1 399 ? -63.145 -7.594 111.245 1.00 43.78 399 PRO A O 1
ATOM 3193 N N . HIS A 1 400 ? -63.310 -7.724 113.493 1.00 39.31 400 HIS A N 1
ATOM 3194 C CA . HIS A 1 400 ? -61.974 -8.119 113.991 1.00 39.31 400 HIS A CA 1
ATOM 3195 C C . HIS A 1 400 ? -61.250 -9.316 113.308 1.00 39.31 400 HIS A C 1
ATOM 3197 O O . HIS A 1 400 ? -61.869 -10.350 113.071 1.00 39.31 400 HIS A O 1
ATOM 3203 N N . LEU A 1 401 ? -59.913 -9.232 113.150 1.00 48.09 401 LEU A N 1
ATOM 3204 C CA . LEU A 1 401 ? -58.994 -10.305 112.693 1.00 48.09 401 LEU A CA 1
ATOM 3205 C C . LEU A 1 401 ? -57.841 -10.573 113.692 1.00 48.09 401 LEU A C 1
ATOM 3207 O O . LEU A 1 401 ? -57.438 -9.680 114.439 1.00 48.09 401 LEU A O 1
ATOM 3211 N N . ASP A 1 402 ? -57.332 -11.811 113.689 1.00 50.81 402 ASP A N 1
ATOM 3212 C CA . ASP A 1 402 ? -56.355 -12.388 114.632 1.00 50.81 402 ASP A CA 1
ATOM 3213 C C . ASP A 1 402 ? -54.889 -12.146 114.188 1.00 50.81 402 ASP A C 1
ATOM 3215 O O . ASP A 1 402 ? -54.480 -12.484 113.077 1.00 50.81 402 ASP A O 1
ATOM 3219 N N . TRP A 1 403 ? -54.092 -11.514 115.053 1.00 59.88 403 TRP A N 1
ATOM 3220 C CA . TRP A 1 403 ? -52.784 -10.899 114.747 1.00 59.88 403 TRP A CA 1
ATOM 3221 C C . TRP A 1 403 ? -51.604 -11.864 114.453 1.00 59.88 403 TRP A C 1
ATOM 3223 O O . TRP A 1 403 ? -50.744 -11.513 113.642 1.00 59.88 403 TRP A O 1
ATOM 3233 N N . PRO A 1 404 ? -51.512 -13.077 115.037 1.00 62.25 404 PRO A N 1
ATOM 3234 C CA . PRO A 1 404 ? -50.383 -13.986 114.791 1.00 62.25 404 PRO A CA 1
ATOM 3235 C C . PRO A 1 404 ? -50.341 -14.576 113.372 1.00 62.25 404 PRO A C 1
ATOM 3237 O O . PRO A 1 404 ? -49.258 -14.818 112.837 1.00 62.25 404 PRO A O 1
ATOM 3240 N N . ASP A 1 405 ? -51.503 -14.783 112.749 1.00 59.50 405 ASP A N 1
ATOM 3241 C CA . ASP A 1 405 ? -51.601 -15.312 111.382 1.00 59.50 405 ASP A CA 1
ATOM 3242 C C . ASP A 1 405 ? -51.182 -14.277 110.338 1.00 59.50 405 ASP A C 1
ATOM 3244 O O . ASP A 1 405 ? -50.483 -14.598 109.375 1.00 59.50 405 ASP A O 1
ATOM 3248 N N . ILE A 1 406 ? -51.523 -13.014 110.591 1.00 66.12 406 ILE A N 1
ATOM 3249 C CA . ILE A 1 406 ? -51.098 -11.880 109.772 1.00 66.12 406 ILE A CA 1
ATOM 3250 C C . ILE A 1 406 ? -49.574 -11.721 109.844 1.00 66.12 406 ILE A C 1
ATOM 3252 O O . ILE A 1 406 ? -48.932 -11.526 108.815 1.00 66.12 406 ILE A O 1
ATOM 3256 N N . GLN A 1 407 ? -48.973 -11.871 111.029 1.00 67.38 407 GLN A N 1
ATOM 3257 C CA . GLN A 1 407 ? -47.525 -11.727 111.195 1.00 67.38 407 GLN A CA 1
ATOM 3258 C C . GLN A 1 407 ? -46.736 -12.789 110.411 1.00 67.38 407 GLN A C 1
ATOM 3260 O O . GLN A 1 407 ? -45.775 -12.459 109.722 1.00 67.38 407 GLN A O 1
ATOM 3265 N N . ARG A 1 408 ? -47.181 -14.049 110.437 1.00 73.50 408 ARG A N 1
ATOM 3266 C CA . ARG A 1 408 ? -46.550 -15.143 109.682 1.00 73.50 408 ARG A CA 1
ATOM 3267 C C . ARG A 1 408 ? -46.667 -14.958 108.164 1.00 73.50 408 ARG A C 1
ATOM 3269 O O . ARG A 1 408 ? -45.700 -15.199 107.449 1.00 73.50 408 ARG A O 1
ATOM 3276 N N . GLN A 1 409 ? -47.815 -14.477 107.681 1.00 73.06 409 GLN A N 1
ATOM 3277 C CA . GLN A 1 409 ? -48.004 -14.144 106.263 1.00 73.06 409 GLN A CA 1
ATOM 3278 C C . GLN A 1 409 ? -47.146 -12.948 105.822 1.00 73.06 409 GLN A C 1
ATOM 3280 O O . GLN A 1 409 ? -46.689 -12.905 104.680 1.00 73.06 409 GLN A O 1
ATOM 3285 N N . ILE A 1 410 ? -46.904 -11.978 106.711 1.00 73.44 410 ILE A N 1
ATOM 3286 C CA . ILE A 1 410 ? -45.997 -10.852 106.447 1.00 73.44 410 ILE A CA 1
ATOM 3287 C C . ILE A 1 410 ? -44.546 -11.336 106.345 1.00 73.44 410 ILE A C 1
ATOM 3289 O O . ILE A 1 410 ? -43.838 -10.911 105.432 1.00 73.44 410 ILE A O 1
ATOM 3293 N N . ASP A 1 411 ? -44.114 -12.233 107.232 1.00 76.94 411 ASP A N 1
ATOM 3294 C CA . ASP A 1 411 ? -42.742 -12.750 107.238 1.00 76.94 411 ASP A CA 1
ATOM 3295 C C . ASP A 1 411 ? -42.456 -13.616 105.991 1.00 76.94 411 ASP A C 1
ATOM 3297 O O . ASP A 1 411 ? -41.448 -13.398 105.316 1.00 76.94 411 ASP A O 1
ATOM 3301 N N . GLU A 1 412 ? -43.377 -14.508 105.597 1.00 78.25 412 GLU A N 1
ATOM 3302 C CA . GLU A 1 412 ? -43.273 -15.282 104.343 1.00 78.25 412 GLU A CA 1
ATOM 3303 C C . GLU A 1 412 ? -43.272 -14.380 103.100 1.00 78.25 412 GLU A C 1
ATOM 3305 O O . GLU A 1 412 ? -42.488 -14.586 102.170 1.00 78.25 412 GLU A O 1
ATOM 3310 N N . LYS A 1 413 ? -44.105 -13.331 103.087 1.00 77.25 413 LYS A N 1
ATOM 3311 C CA . LYS A 1 413 ? -44.130 -12.357 101.991 1.00 77.25 413 LYS A CA 1
ATOM 3312 C C . LYS A 1 413 ? -42.812 -11.591 101.886 1.00 77.25 413 LYS A C 1
ATOM 3314 O O . LYS A 1 413 ? -42.326 -11.391 100.777 1.00 77.25 413 LYS A O 1
ATOM 3319 N N . CYS A 1 414 ? -42.220 -11.178 103.006 1.00 78.88 414 CYS A N 1
ATOM 3320 C CA . CYS A 1 414 ? -40.919 -10.507 103.012 1.00 78.88 414 CYS A CA 1
ATOM 3321 C C . CYS A 1 414 ? -39.808 -11.413 102.463 1.00 78.88 414 CYS A C 1
ATOM 3323 O O . CYS A 1 414 ? -38.937 -10.937 101.737 1.00 78.88 414 CYS A O 1
ATOM 3325 N N . GLN A 1 415 ? -39.861 -12.711 102.763 1.00 79.31 415 GLN A N 1
ATOM 3326 C CA . GLN A 1 415 ? -38.866 -13.685 102.320 1.00 79.31 415 GLN A CA 1
ATOM 3327 C C . GLN A 1 415 ? -38.974 -13.974 100.814 1.00 79.31 415 GLN A C 1
ATOM 3329 O O . GLN A 1 415 ? -37.984 -13.855 100.095 1.00 79.31 415 GLN A O 1
ATOM 3334 N N . LEU A 1 416 ? -40.189 -14.210 100.309 1.00 76.81 416 LEU A N 1
ATOM 3335 C CA . LEU A 1 416 ? -40.444 -14.360 98.870 1.00 76.81 416 LEU A CA 1
ATOM 3336 C C . LEU A 1 416 ? -40.116 -13.084 98.084 1.00 76.81 416 LEU A C 1
ATOM 3338 O O . LEU A 1 416 ? -39.668 -13.145 96.941 1.00 76.81 416 LEU A O 1
ATOM 3342 N N . GLN A 1 417 ? -40.324 -11.914 98.689 1.00 79.38 417 GLN A N 1
ATOM 3343 C CA . GLN A 1 417 ? -40.001 -10.640 98.056 1.00 79.38 417 GLN A CA 1
ATOM 3344 C C . GLN A 1 417 ? -38.487 -10.388 98.002 1.00 79.38 417 GLN A C 1
ATOM 3346 O O . GLN A 1 417 ? -38.018 -9.803 97.030 1.00 79.38 417 GLN A O 1
ATOM 3351 N N . ALA A 1 418 ? -37.718 -10.876 98.979 1.00 78.56 418 ALA A N 1
ATOM 3352 C CA . ALA A 1 418 ? -36.257 -10.845 98.932 1.00 78.56 418 ALA A CA 1
ATOM 3353 C C . ALA A 1 418 ? -35.694 -11.774 97.839 1.00 78.56 418 ALA A C 1
ATOM 3355 O O . ALA A 1 418 ? -34.871 -11.334 97.041 1.00 78.56 418 ALA A O 1
ATOM 3356 N N . GLU A 1 419 ? -36.193 -13.010 97.739 1.00 80.56 419 GLU A N 1
ATOM 3357 C CA . GLU A 1 419 ? -35.784 -13.964 96.693 1.00 80.56 419 GLU A CA 1
ATOM 3358 C C . GLU A 1 419 ? -36.145 -13.467 95.281 1.00 80.56 419 GLU A C 1
ATOM 3360 O O . GLU A 1 419 ? -35.368 -13.623 94.338 1.00 80.56 419 GLU A O 1
ATOM 3365 N N . LEU A 1 420 ? -37.302 -12.811 95.128 1.00 78.62 420 LEU A N 1
ATOM 3366 C CA . LEU A 1 420 ? -37.718 -12.206 93.861 1.00 78.62 420 LEU A CA 1
ATOM 3367 C C . LEU A 1 420 ? -36.789 -11.060 93.436 1.00 78.62 420 LEU A C 1
ATOM 3369 O O . LEU A 1 420 ? -36.458 -10.946 92.255 1.00 78.62 420 LEU A O 1
ATOM 3373 N N . GLU A 1 421 ? -36.386 -10.196 94.370 1.00 80.81 421 GLU A N 1
ATOM 3374 C CA . GLU A 1 421 ? -35.463 -9.095 94.072 1.00 80.81 421 GLU A CA 1
ATOM 3375 C C . GLU A 1 421 ? -34.040 -9.600 93.782 1.00 80.81 421 GLU A C 1
ATOM 3377 O O . GLU A 1 421 ? -33.383 -9.077 92.882 1.00 80.81 421 GLU A O 1
ATOM 3382 N N . GLU A 1 422 ? -33.591 -10.672 94.440 1.00 81.31 422 GLU A N 1
ATOM 3383 C CA . GLU A 1 422 ? -32.307 -11.321 94.146 1.00 81.31 422 GLU A CA 1
ATOM 3384 C C . GLU A 1 422 ? -32.292 -11.959 92.745 1.00 81.31 422 GLU A C 1
ATOM 3386 O O . GLU A 1 422 ? -31.356 -11.748 91.971 1.00 81.31 422 GLU A O 1
ATOM 3391 N N . LEU A 1 423 ? -33.369 -12.651 92.353 1.00 76.19 423 LEU A N 1
ATOM 3392 C CA . LEU A 1 423 ? -33.534 -13.200 91.000 1.00 76.19 423 LEU A CA 1
ATOM 3393 C C . LEU A 1 423 ? -33.593 -12.113 89.921 1.00 76.19 423 LEU A C 1
ATOM 3395 O O . LEU A 1 423 ? -32.992 -12.270 88.854 1.00 76.19 423 LEU A O 1
ATOM 3399 N N . LYS A 1 424 ? -34.288 -10.999 90.183 1.00 79.44 424 LYS A N 1
ATOM 3400 C CA . LYS A 1 424 ? -34.304 -9.848 89.267 1.00 79.44 424 LYS A CA 1
ATOM 3401 C C . LYS A 1 424 ? -32.913 -9.247 89.112 1.00 79.44 424 LYS A C 1
ATOM 3403 O O . LYS A 1 424 ? -32.521 -8.982 87.982 1.00 79.44 424 LYS A O 1
ATOM 3408 N N . ALA A 1 425 ? -32.172 -9.075 90.207 1.00 76.50 425 ALA A N 1
ATOM 3409 C CA . ALA A 1 425 ? -30.812 -8.543 90.180 1.00 76.50 425 ALA A CA 1
ATOM 3410 C C . ALA A 1 425 ? -29.842 -9.462 89.417 1.00 76.50 425 ALA A C 1
ATOM 3412 O O . ALA A 1 425 ? -29.010 -8.987 88.645 1.00 76.50 425 ALA A O 1
ATOM 3413 N N . HIS A 1 426 ? -29.974 -10.782 89.571 1.00 78.19 426 HIS A N 1
ATOM 3414 C CA . HIS A 1 426 ? -29.165 -11.743 88.821 1.00 78.19 426 HIS A CA 1
ATOM 3415 C C . HIS A 1 426 ? -29.490 -11.738 87.322 1.00 78.19 426 HIS A C 1
ATOM 3417 O O . HIS A 1 426 ? -28.580 -11.785 86.492 1.00 78.19 426 HIS A O 1
ATOM 3423 N N . LYS A 1 427 ? -30.779 -11.644 86.968 1.00 79.88 427 LYS A N 1
ATOM 3424 C CA . LYS A 1 427 ? -31.227 -11.555 85.575 1.00 79.88 427 LYS A CA 1
ATOM 3425 C C . LYS A 1 427 ? -30.736 -10.271 84.909 1.00 79.88 427 LYS A C 1
ATOM 3427 O O . LYS A 1 427 ? -30.150 -10.345 83.835 1.00 79.88 427 LYS A O 1
ATOM 3432 N N . THR A 1 428 ? -30.911 -9.120 85.558 1.00 76.19 428 THR A N 1
ATOM 3433 C CA . THR A 1 428 ? -30.442 -7.842 85.010 1.00 76.19 428 THR A CA 1
ATOM 3434 C C . THR A 1 428 ? -28.925 -7.817 84.880 1.00 76.19 428 THR A C 1
ATOM 3436 O O . THR A 1 428 ? -28.438 -7.401 83.837 1.00 76.19 428 THR A O 1
ATOM 3439 N N . SER A 1 429 ? -28.181 -8.342 85.862 1.00 78.62 429 SER A N 1
ATOM 3440 C CA . SER A 1 429 ? -26.721 -8.478 85.784 1.00 78.62 429 SER A CA 1
ATOM 3441 C C . SER A 1 429 ? -26.281 -9.337 84.593 1.00 78.62 429 SER A C 1
ATOM 3443 O O . SER A 1 429 ? -25.388 -8.933 83.849 1.00 78.62 429 SER A O 1
ATOM 3445 N N . SER A 1 430 ? -26.909 -10.499 84.390 1.00 78.56 430 SER A N 1
ATOM 3446 C CA . SER A 1 430 ? -26.605 -11.398 83.271 1.00 78.56 430 SER A CA 1
ATOM 3447 C C . SER A 1 430 ? -26.921 -10.761 81.916 1.00 78.56 430 SER A C 1
ATOM 3449 O O . SER A 1 430 ? -26.132 -10.884 80.980 1.00 78.56 430 SER A O 1
ATOM 3451 N N . GLU A 1 431 ? -28.064 -10.082 81.801 1.00 75.62 431 GLU A N 1
ATOM 3452 C CA . GLU A 1 431 ? -28.465 -9.379 80.579 1.00 75.62 431 GLU A CA 1
ATOM 3453 C C . GLU A 1 431 ? -27.515 -8.211 80.281 1.00 75.62 431 GLU A C 1
ATOM 3455 O O . GLU A 1 431 ? -27.082 -8.058 79.141 1.00 75.62 431 GLU A O 1
ATOM 3460 N N . THR A 1 432 ? -27.104 -7.439 81.295 1.00 77.38 432 THR A N 1
ATOM 3461 C CA . THR A 1 432 ? -26.143 -6.340 81.107 1.00 77.38 432 THR A CA 1
ATOM 3462 C C . THR A 1 432 ? -24.771 -6.821 80.647 1.00 77.38 432 THR A C 1
ATOM 3464 O O . THR A 1 432 ? -24.227 -6.237 79.715 1.00 77.38 432 THR A O 1
ATOM 3467 N N . SER A 1 433 ? -24.232 -7.908 81.216 1.00 78.19 433 SER A N 1
ATOM 3468 C CA . SER A 1 433 ? -22.942 -8.456 80.771 1.00 78.19 433 SER A CA 1
ATOM 3469 C C . SER A 1 433 ? -23.004 -8.981 79.335 1.00 78.19 433 SER A C 1
ATOM 3471 O O . SER A 1 433 ? -22.076 -8.758 78.562 1.00 78.19 433 SER A O 1
ATOM 3473 N N . ARG A 1 434 ? -24.121 -9.607 78.938 1.00 81.06 434 ARG A N 1
ATOM 3474 C CA . ARG A 1 434 ? -24.315 -10.081 77.561 1.00 81.06 434 ARG A CA 1
ATOM 3475 C C . ARG A 1 434 ? -24.440 -8.931 76.559 1.00 81.06 434 ARG A C 1
ATOM 3477 O O . ARG A 1 434 ? -23.905 -9.021 75.459 1.00 81.06 434 ARG A O 1
ATOM 3484 N N . ILE A 1 435 ? -25.121 -7.847 76.934 1.00 74.00 435 ILE A N 1
ATOM 3485 C CA . ILE A 1 435 ? -25.222 -6.636 76.105 1.00 74.00 435 ILE A CA 1
ATOM 3486 C C . ILE A 1 435 ? -23.849 -5.963 75.961 1.00 74.00 435 ILE A C 1
ATOM 3488 O O . ILE A 1 435 ? -23.511 -5.521 74.866 1.00 74.00 435 ILE A O 1
ATOM 3492 N N . GLU A 1 436 ? -23.035 -5.920 77.019 1.00 82.25 436 GLU A N 1
ATOM 3493 C CA . GLU A 1 436 ? -21.662 -5.394 76.954 1.00 82.25 436 GLU A CA 1
ATOM 3494 C C . GLU A 1 436 ? -20.745 -6.225 76.044 1.00 82.25 436 GLU A C 1
ATOM 3496 O O . GLU A 1 436 ? -19.953 -5.653 75.294 1.00 82.25 436 GLU A O 1
ATOM 3501 N N . GLU A 1 437 ? -20.857 -7.557 76.073 1.00 80.12 437 GLU A N 1
ATOM 3502 C CA . GLU A 1 437 ? -20.129 -8.445 75.155 1.00 80.12 437 GLU A CA 1
ATOM 3503 C C . GLU A 1 437 ? -20.525 -8.195 73.695 1.00 80.12 437 GLU A C 1
ATOM 3505 O O . GLU A 1 437 ? -19.654 -7.957 72.859 1.00 80.12 437 GLU A O 1
ATOM 3510 N N . LEU A 1 438 ? -21.831 -8.156 73.403 1.00 75.31 438 LEU A N 1
ATOM 3511 C CA . LEU A 1 438 ? -22.344 -7.872 72.057 1.00 75.31 438 LEU A CA 1
ATOM 3512 C C . LEU A 1 438 ? -21.985 -6.456 71.583 1.00 75.31 438 LEU A C 1
ATOM 3514 O O . LEU A 1 438 ? -21.729 -6.241 70.400 1.00 75.31 438 LEU A O 1
ATOM 3518 N N . SER A 1 439 ? -21.940 -5.480 72.494 1.00 79.25 439 SER A N 1
ATOM 3519 C CA . SER A 1 439 ? -21.516 -4.116 72.174 1.00 79.25 439 SER A CA 1
ATOM 3520 C C . SER A 1 439 ? -20.045 -4.072 71.767 1.00 79.25 439 SER A C 1
ATOM 3522 O O . SER A 1 439 ? -19.724 -3.421 70.778 1.00 79.25 439 SER A O 1
ATOM 3524 N N . LYS A 1 440 ? -19.162 -4.783 72.482 1.00 84.12 440 LYS A N 1
ATOM 3525 C CA . LYS A 1 440 ? -17.735 -4.877 72.129 1.00 84.12 440 LYS A CA 1
ATOM 3526 C C . LYS A 1 440 ? -17.512 -5.612 70.811 1.00 84.12 440 LYS A C 1
ATOM 3528 O O . LYS A 1 440 ? -16.663 -5.203 70.027 1.00 84.12 440 LYS A O 1
ATOM 3533 N N . GLU A 1 441 ? -18.268 -6.675 70.550 1.00 78.50 441 GLU A N 1
ATOM 3534 C CA . GLU A 1 441 ? -18.161 -7.425 69.294 1.00 78.50 441 GLU A CA 1
ATOM 3535 C C . GLU A 1 441 ? -18.630 -6.582 68.092 1.00 78.50 441 GLU A C 1
ATOM 3537 O O . GLU A 1 441 ? -17.963 -6.555 67.056 1.00 78.50 441 GLU A O 1
ATOM 3542 N N . ASN A 1 442 ? -19.701 -5.797 68.260 1.00 71.38 442 ASN A N 1
ATOM 3543 C CA . ASN A 1 442 ? -20.138 -4.817 67.261 1.00 71.38 442 ASN A CA 1
ATOM 3544 C C . ASN A 1 442 ? -19.107 -3.705 67.028 1.00 71.38 442 ASN A C 1
ATOM 3546 O O . ASN A 1 442 ? -18.915 -3.285 65.890 1.00 71.38 442 ASN A O 1
ATOM 3550 N N . GLU A 1 443 ? -18.436 -3.230 68.077 1.00 83.06 443 GLU A N 1
ATOM 3551 C CA . GLU A 1 443 ? -17.399 -2.197 67.963 1.00 83.06 443 GLU A CA 1
ATOM 3552 C C . GLU A 1 443 ? -16.213 -2.694 67.117 1.00 83.06 443 GLU A C 1
ATOM 3554 O O . GLU A 1 443 ? -15.777 -2.004 66.195 1.00 83.06 443 GLU A O 1
ATOM 3559 N N . ILE A 1 444 ? -15.779 -3.943 67.336 1.00 80.94 444 ILE A N 1
ATOM 3560 C CA . ILE A 1 444 ? -14.717 -4.595 66.552 1.00 80.94 444 ILE A CA 1
ATOM 3561 C C . ILE A 1 444 ? -15.129 -4.767 65.082 1.00 80.94 444 ILE A C 1
ATOM 3563 O O . ILE A 1 444 ? -14.337 -4.481 64.184 1.00 80.94 444 ILE A O 1
ATOM 3567 N N . LEU A 1 445 ? -16.366 -5.198 64.812 1.00 73.38 445 LEU A N 1
ATOM 3568 C CA . LEU A 1 445 ? -16.876 -5.349 63.443 1.00 73.38 445 LEU A CA 1
ATOM 3569 C C . LEU A 1 445 ? -16.962 -4.008 62.701 1.00 73.38 445 LEU A C 1
ATOM 3571 O O . LEU A 1 445 ? -16.621 -3.929 61.520 1.00 73.38 445 LEU A O 1
ATOM 3575 N N . VAL A 1 446 ? -17.391 -2.943 63.383 1.00 77.31 446 VAL A N 1
ATOM 3576 C CA . VAL A 1 446 ? -17.435 -1.589 62.809 1.00 77.31 446 VAL A CA 1
ATOM 3577 C C . VAL A 1 446 ? -16.028 -1.095 62.474 1.00 77.31 446 VAL A C 1
ATOM 3579 O O . VAL A 1 446 ? -15.825 -0.510 61.407 1.00 77.31 446 VAL A O 1
ATOM 3582 N N . GLU A 1 447 ? -15.050 -1.360 63.339 1.00 81.69 447 GLU A N 1
ATOM 3583 C CA . GLU A 1 447 ? -13.660 -0.975 63.103 1.00 81.69 447 GLU A CA 1
ATOM 3584 C C . GLU A 1 447 ? -13.063 -1.722 61.897 1.00 81.69 447 GLU A C 1
ATOM 3586 O O . GLU A 1 447 ? -12.534 -1.072 60.990 1.00 81.69 447 GLU A O 1
ATOM 3591 N N . GLN A 1 448 ? -13.286 -3.038 61.791 1.00 75.44 448 GLN A N 1
ATOM 3592 C CA . GLN A 1 448 ? -12.877 -3.860 60.639 1.00 75.44 448 GLN A CA 1
ATOM 3593 C C . GLN A 1 448 ? -13.533 -3.411 59.322 1.00 75.44 448 GLN A C 1
ATOM 3595 O O . GLN A 1 448 ? -12.860 -3.281 58.297 1.00 75.44 448 GLN A O 1
ATOM 3600 N N . MET A 1 449 ? -14.833 -3.099 59.342 1.00 70.81 449 MET A N 1
ATOM 3601 C CA . MET A 1 449 ? -15.548 -2.545 58.184 1.00 70.81 449 MET A CA 1
ATOM 3602 C C . MET A 1 449 ? -14.988 -1.180 57.765 1.00 70.81 449 MET A C 1
ATOM 3604 O O . MET A 1 449 ? -14.925 -0.870 56.573 1.00 70.81 449 MET A O 1
ATOM 3608 N N . SER A 1 450 ? -14.563 -0.355 58.729 1.00 76.81 450 SER A N 1
ATOM 3609 C CA . SER A 1 450 ? -13.962 0.953 58.455 1.00 76.81 450 SER A CA 1
ATOM 3610 C C . SER A 1 450 ? -12.574 0.837 57.814 1.00 76.81 450 SER A C 1
ATOM 3612 O O . SER A 1 450 ? -12.259 1.606 56.903 1.00 76.81 450 SER A O 1
ATOM 3614 N N . GLU A 1 451 ? -11.763 -0.135 58.241 1.00 77.62 451 GLU A N 1
ATOM 3615 C CA . GLU A 1 451 ? -10.447 -0.417 57.660 1.00 77.62 451 GLU A CA 1
ATOM 3616 C C . GLU A 1 451 ? -10.570 -0.981 56.244 1.00 77.62 451 GLU A C 1
ATOM 3618 O O . GLU A 1 451 ? -9.896 -0.488 55.338 1.00 77.62 451 GLU A O 1
ATOM 3623 N N . ALA A 1 452 ? -11.499 -1.914 56.015 1.00 71.56 452 ALA A N 1
ATOM 3624 C CA . ALA A 1 452 ? -11.786 -2.444 54.683 1.00 71.56 452 ALA A CA 1
ATOM 3625 C C . ALA A 1 452 ? -12.243 -1.339 53.712 1.00 71.56 452 ALA A C 1
ATOM 3627 O O . ALA A 1 452 ? -11.776 -1.274 52.576 1.00 71.56 452 ALA A O 1
ATOM 3628 N N . ARG A 1 453 ? -13.089 -0.402 54.169 1.00 74.56 453 ARG A N 1
ATOM 3629 C CA . ARG A 1 453 ? -13.510 0.759 53.362 1.00 74.56 453 ARG A CA 1
ATOM 3630 C C . ARG A 1 453 ? -12.361 1.707 53.032 1.00 74.56 453 ARG A C 1
ATOM 3632 O O . ARG A 1 453 ? -12.301 2.226 51.921 1.00 74.56 453 ARG A O 1
ATOM 3639 N N . LYS A 1 454 ? -11.454 1.948 53.983 1.00 78.12 454 LYS A N 1
ATOM 3640 C CA . LYS A 1 454 ? -10.256 2.770 53.748 1.00 78.12 454 LYS A CA 1
ATOM 3641 C C . LYS A 1 454 ? -9.320 2.107 52.736 1.00 78.12 454 LYS A C 1
ATOM 3643 O O . LYS A 1 454 ? -8.833 2.800 51.849 1.00 78.12 454 LYS A O 1
ATOM 3648 N N . ALA A 1 455 ? -9.113 0.794 52.837 1.00 75.25 455 ALA A N 1
ATOM 3649 C CA . ALA A 1 455 ? -8.313 0.032 51.880 1.00 75.25 455 ALA A CA 1
ATOM 3650 C C . ALA A 1 455 ? -8.932 0.060 50.473 1.00 75.25 455 ALA A C 1
ATOM 3652 O O . ALA A 1 455 ? -8.237 0.376 49.512 1.00 75.25 455 ALA A O 1
ATOM 3653 N N . PHE A 1 456 ? -10.248 -0.157 50.363 1.00 74.19 456 PHE A N 1
ATOM 3654 C CA . PHE A 1 456 ? -10.979 -0.083 49.095 1.00 74.19 456 PHE A CA 1
ATOM 3655 C C . PHE A 1 456 ? -10.856 1.295 48.428 1.00 74.19 456 PHE A C 1
ATOM 3657 O O . PHE A 1 456 ? -10.467 1.388 47.266 1.00 74.19 456 PHE A O 1
ATOM 3664 N N . ASN A 1 457 ? -11.101 2.374 49.178 1.00 77.62 457 ASN A N 1
ATOM 3665 C CA . ASN A 1 457 ? -10.966 3.736 48.656 1.00 77.62 457 ASN A CA 1
ATOM 3666 C C . ASN A 1 457 ? -9.518 4.051 48.248 1.00 77.62 457 ASN A C 1
ATOM 3668 O O . ASN A 1 457 ? -9.295 4.728 47.250 1.00 77.62 457 ASN A O 1
ATOM 3672 N N . SER A 1 458 ? -8.529 3.551 48.997 1.00 80.06 458 SER A N 1
ATOM 3673 C CA . SER A 1 458 ? -7.114 3.722 48.653 1.00 80.06 458 SER A CA 1
ATOM 3674 C C . SER A 1 458 ? -6.751 3.021 47.340 1.00 80.06 458 SER A C 1
ATOM 3676 O O . SER A 1 458 ? -6.039 3.611 46.531 1.00 80.06 458 SER A O 1
ATOM 3678 N N . SER A 1 459 ? -7.232 1.795 47.106 1.00 75.25 459 SER A N 1
ATOM 3679 C CA . SER A 1 459 ? -7.012 1.078 45.840 1.00 75.25 459 SER A CA 1
ATOM 3680 C C . SER A 1 459 ? -7.737 1.737 44.666 1.00 75.25 459 SER A C 1
ATOM 3682 O O . SER A 1 459 ? -7.186 1.791 43.569 1.00 75.25 459 SER A O 1
ATOM 3684 N N . GLN A 1 460 ? -8.932 2.293 44.888 1.00 77.50 460 GLN A N 1
ATOM 3685 C CA . GLN A 1 460 ? -9.655 3.038 43.857 1.00 77.50 460 GLN A CA 1
ATOM 3686 C C . GLN A 1 460 ? -8.898 4.307 43.430 1.00 77.50 460 GLN A C 1
ATOM 3688 O O . GLN A 1 460 ? -8.709 4.525 42.237 1.00 77.50 460 GLN A O 1
ATOM 3693 N N . ILE A 1 461 ? -8.403 5.101 44.387 1.00 79.25 461 ILE A N 1
ATOM 3694 C CA . ILE A 1 461 ? -7.621 6.316 44.095 1.00 79.25 461 ILE A CA 1
ATOM 3695 C C . ILE A 1 461 ? -6.339 5.968 43.327 1.00 79.25 461 ILE A C 1
ATOM 3697 O O . ILE A 1 461 ? -6.023 6.620 42.337 1.00 79.25 461 ILE A O 1
ATOM 3701 N N . GLN A 1 462 ? -5.627 4.910 43.729 1.00 78.31 462 GLN A N 1
ATOM 3702 C CA . GLN A 1 462 ? -4.418 4.462 43.025 1.00 78.31 462 GLN A CA 1
ATOM 3703 C C . GLN A 1 462 ? -4.705 4.017 41.585 1.00 78.31 462 GLN A C 1
ATOM 3705 O O . GLN A 1 462 ? -3.900 4.278 40.692 1.00 78.31 462 GLN A O 1
ATOM 3710 N N . MET A 1 463 ? -5.849 3.372 41.340 1.00 79.81 463 MET A N 1
ATOM 3711 C CA . MET A 1 463 ? -6.272 2.987 39.993 1.00 79.81 463 MET A CA 1
ATOM 3712 C C . MET A 1 463 ? -6.583 4.217 39.125 1.00 79.81 463 MET A C 1
ATOM 3714 O O . MET A 1 463 ? -6.131 4.281 37.984 1.00 79.81 463 MET A O 1
ATOM 3718 N N . GLU A 1 464 ? -7.299 5.204 39.669 1.00 79.06 464 GLU A N 1
ATOM 3719 C CA . GLU A 1 464 ? -7.625 6.457 38.972 1.00 79.06 464 GLU A CA 1
ATOM 3720 C C . GLU A 1 464 ? -6.359 7.286 38.662 1.00 79.06 464 GLU A C 1
ATOM 3722 O O . GLU A 1 464 ? -6.206 7.797 37.551 1.00 79.06 464 GLU A O 1
ATOM 3727 N N . GLU A 1 465 ? -5.401 7.364 39.594 1.00 82.25 465 GLU A N 1
ATOM 3728 C CA . GLU A 1 465 ? -4.101 8.024 39.384 1.00 82.25 465 GLU A CA 1
ATOM 3729 C C . GLU A 1 465 ? -3.243 7.310 38.319 1.00 82.25 465 GLU A C 1
ATOM 3731 O O . GLU A 1 465 ? -2.630 7.961 37.464 1.00 82.25 465 GLU A O 1
ATOM 3736 N N . ALA A 1 466 ? -3.219 5.973 38.320 1.00 76.88 466 ALA A N 1
ATOM 3737 C CA . ALA A 1 466 ? -2.522 5.182 37.303 1.00 76.88 466 ALA A CA 1
ATOM 3738 C C . ALA A 1 466 ? -3.160 5.330 35.907 1.00 76.88 466 ALA A C 1
ATOM 3740 O O . ALA A 1 466 ? -2.461 5.381 34.895 1.00 76.88 466 ALA A O 1
ATOM 3741 N N . GLU A 1 467 ? -4.486 5.452 35.828 1.00 77.56 467 GLU A N 1
ATOM 3742 C CA . GLU A 1 467 ? -5.187 5.662 34.560 1.00 77.56 467 GLU A CA 1
ATOM 3743 C C . GLU A 1 467 ? -4.980 7.083 34.014 1.00 77.56 467 GLU A C 1
ATOM 3745 O O . GLU A 1 467 ? -4.745 7.258 32.815 1.00 77.56 467 GLU A O 1
ATOM 3750 N N . ALA A 1 468 ? -4.955 8.093 34.889 1.00 81.19 468 ALA A N 1
ATOM 3751 C CA . ALA A 1 468 ? -4.634 9.468 34.516 1.00 81.19 468 ALA A CA 1
ATOM 3752 C C . ALA A 1 468 ? -3.187 9.617 34.008 1.00 81.19 468 ALA A C 1
ATOM 3754 O O . ALA A 1 468 ? -2.945 10.313 33.017 1.00 81.19 468 ALA A O 1
ATOM 3755 N N . THR A 1 469 ? -2.218 8.949 34.645 1.00 80.56 469 THR A N 1
ATOM 3756 C CA . THR A 1 469 ? -0.820 8.951 34.175 1.00 80.56 469 THR A CA 1
ATOM 3757 C C . THR A 1 469 ? -0.661 8.209 32.850 1.00 80.56 469 THR A C 1
ATOM 3759 O O . THR A 1 469 ? 0.025 8.722 31.964 1.00 80.56 469 THR A O 1
ATOM 3762 N N . ARG A 1 470 ? -1.358 7.077 32.653 1.00 85.06 470 ARG A N 1
ATOM 3763 C CA . ARG A 1 470 ? -1.405 6.373 31.359 1.00 85.06 470 ARG A CA 1
ATOM 3764 C C . ARG A 1 470 ? -1.926 7.278 30.244 1.00 85.06 470 ARG A C 1
ATOM 3766 O O . ARG A 1 470 ? -1.259 7.414 29.225 1.00 85.06 470 ARG A O 1
ATOM 3773 N N . LEU A 1 471 ? -3.077 7.924 30.446 1.00 81.00 471 LEU A N 1
ATOM 3774 C CA . LEU A 1 471 ? -3.683 8.815 29.447 1.00 81.00 471 LEU A CA 1
ATOM 3775 C C . LEU A 1 471 ? -2.753 9.972 29.065 1.00 81.00 471 LEU A C 1
ATOM 3777 O O . LEU A 1 471 ? -2.660 10.326 27.890 1.00 81.00 471 LEU A O 1
ATOM 3781 N N . LYS A 1 472 ? -2.036 10.538 30.043 1.00 85.25 472 LYS A N 1
ATOM 3782 C CA . LYS A 1 472 ? -1.056 11.604 29.806 1.00 85.25 472 LYS A CA 1
ATOM 3783 C C . LYS A 1 472 ? 0.138 11.123 28.973 1.00 85.25 472 LYS A C 1
ATOM 3785 O O . LYS A 1 472 ? 0.519 11.786 28.015 1.00 85.25 472 LYS A O 1
ATOM 3790 N N . LEU A 1 473 ? 0.699 9.959 29.296 1.00 80.12 473 LEU A N 1
ATOM 3791 C CA . LEU A 1 473 ? 1.802 9.374 28.525 1.00 80.12 473 LEU A CA 1
ATOM 3792 C C . LEU A 1 473 ? 1.369 8.948 27.118 1.00 80.12 473 LEU A C 1
ATOM 3794 O O . LEU A 1 473 ? 2.155 9.039 26.181 1.00 80.12 473 LEU A O 1
ATOM 3798 N N . GLU A 1 474 ? 0.118 8.530 26.942 1.00 77.00 474 GLU A N 1
ATOM 3799 C CA . GLU A 1 474 ? -0.457 8.205 25.636 1.00 77.00 474 GLU A CA 1
ATOM 3800 C C . GLU A 1 474 ? -0.619 9.462 24.768 1.00 77.00 474 GLU A C 1
ATOM 3802 O O . GLU A 1 474 ? -0.272 9.451 23.585 1.00 77.00 474 GLU A O 1
ATOM 3807 N N . THR A 1 475 ? -1.025 10.587 25.370 1.00 83.25 475 THR A N 1
ATOM 3808 C CA . THR A 1 475 ? -1.040 11.891 24.685 1.00 83.25 475 THR A CA 1
ATOM 3809 C C . THR A 1 475 ? 0.367 12.389 24.350 1.00 83.25 475 THR A C 1
ATOM 3811 O O . THR A 1 475 ? 0.592 12.863 23.235 1.00 83.25 475 THR A O 1
ATOM 3814 N N . ASP A 1 476 ? 1.326 12.247 25.266 1.00 78.81 476 ASP A N 1
ATOM 3815 C CA . ASP A 1 476 ? 2.728 12.615 25.028 1.00 78.81 476 ASP A CA 1
ATOM 3816 C C . ASP A 1 476 ? 3.379 11.719 23.953 1.00 78.81 476 ASP A C 1
ATOM 3818 O O . ASP A 1 476 ? 4.131 12.208 23.107 1.00 78.81 476 ASP A O 1
ATOM 3822 N N . SER A 1 477 ? 3.038 10.426 23.914 1.00 78.69 477 SER A N 1
ATOM 3823 C CA . SER A 1 477 ? 3.469 9.486 22.871 1.00 78.69 477 SER A CA 1
ATOM 3824 C C . SER A 1 477 ? 2.895 9.857 21.500 1.00 78.69 477 SER A C 1
ATOM 3826 O O . SER A 1 477 ? 3.641 9.946 20.523 1.00 78.69 477 SER A O 1
ATOM 3828 N N . ALA A 1 478 ? 1.597 10.174 21.424 1.00 76.38 478 ALA A N 1
ATOM 3829 C CA . ALA A 1 478 ? 0.959 10.636 20.191 1.00 76.38 478 ALA A CA 1
ATOM 3830 C C . ALA A 1 478 ? 1.574 11.951 19.683 1.00 76.38 478 ALA A C 1
ATOM 3832 O O . ALA A 1 478 ? 1.827 12.107 18.485 1.00 76.38 478 ALA A O 1
ATOM 3833 N N . LYS A 1 479 ? 1.885 12.880 20.594 1.00 82.81 479 LYS A N 1
ATOM 3834 C CA . LYS A 1 479 ? 2.582 14.125 20.263 1.00 82.81 479 LYS A CA 1
ATOM 3835 C C . LYS A 1 479 ? 3.991 13.861 19.721 1.00 82.81 479 LYS A C 1
ATOM 3837 O O . LYS A 1 479 ? 4.332 14.387 18.664 1.00 82.81 479 LYS A O 1
ATOM 3842 N N . ASN A 1 480 ? 4.776 13.008 20.383 1.00 81.81 480 ASN A N 1
ATOM 3843 C CA . ASN A 1 480 ? 6.105 12.611 19.906 1.00 81.81 480 ASN A CA 1
ATOM 3844 C C . ASN A 1 480 ? 6.047 11.883 18.557 1.00 81.81 480 ASN A C 1
ATOM 3846 O O . ASN A 1 480 ? 6.936 12.064 17.728 1.00 81.81 480 ASN A O 1
ATOM 3850 N N . HIS A 1 481 ? 5.005 11.089 18.300 1.00 79.44 481 HIS A N 1
ATOM 3851 C CA . HIS A 1 481 ? 4.788 10.478 16.991 1.00 79.44 481 HIS A CA 1
ATOM 3852 C C . HIS A 1 481 ? 4.538 11.538 15.906 1.00 79.44 481 HIS A C 1
ATOM 3854 O O . HIS A 1 481 ? 5.133 11.465 14.832 1.00 79.44 481 HIS A O 1
ATOM 3860 N N . GLY A 1 482 ? 3.735 12.565 16.200 1.00 81.31 482 GLY A N 1
ATOM 3861 C CA . GLY A 1 482 ? 3.552 13.714 15.309 1.00 81.31 482 GLY A CA 1
ATOM 3862 C C . GLY A 1 482 ? 4.862 14.460 15.022 1.00 81.31 482 GLY A C 1
ATOM 3863 O O . GLY A 1 482 ? 5.176 14.730 13.864 1.00 81.31 482 GLY A O 1
ATOM 3864 N N . GLU A 1 483 ? 5.665 14.733 16.055 1.00 82.00 483 GLU A N 1
ATOM 3865 C CA . GLU A 1 483 ? 6.990 15.357 15.911 1.00 82.00 483 GLU A CA 1
ATOM 3866 C C . GLU A 1 483 ? 7.948 14.487 15.073 1.00 82.00 483 GLU A C 1
ATOM 3868 O O . GLU A 1 483 ? 8.646 15.000 14.199 1.00 82.00 483 GLU A O 1
ATOM 3873 N N . LEU A 1 484 ? 7.925 13.163 15.256 1.00 81.31 484 LEU A N 1
ATOM 3874 C CA . LEU A 1 484 ? 8.713 12.211 14.468 1.00 81.31 484 LEU A CA 1
ATOM 3875 C C . LEU A 1 484 ? 8.335 12.236 12.985 1.00 81.31 484 LEU A C 1
ATOM 3877 O O . LEU A 1 484 ? 9.219 12.242 12.126 1.00 81.31 484 LEU A O 1
ATOM 3881 N N . MET A 1 485 ? 7.038 12.274 12.674 1.00 81.75 485 MET A N 1
ATOM 3882 C CA . MET A 1 485 ? 6.558 12.345 11.292 1.00 81.75 485 MET A CA 1
ATOM 3883 C C . MET A 1 485 ? 6.969 13.658 10.617 1.00 81.75 485 MET A C 1
ATOM 3885 O O . MET A 1 485 ? 7.384 13.641 9.457 1.00 81.75 485 MET A O 1
ATOM 3889 N N . LEU A 1 486 ? 6.941 14.776 11.351 1.00 80.81 486 LEU A N 1
ATOM 3890 C CA . LEU A 1 486 ? 7.445 16.063 10.865 1.00 80.81 486 LEU A CA 1
ATOM 3891 C C . LEU A 1 486 ? 8.955 16.015 10.599 1.00 80.81 486 LEU A C 1
ATOM 3893 O O . LEU A 1 486 ? 9.387 16.389 9.510 1.00 80.81 486 LEU A O 1
ATOM 3897 N N . CYS A 1 487 ? 9.754 15.486 11.532 1.00 79.00 487 CYS A N 1
ATOM 3898 C CA . CYS A 1 487 ? 11.198 15.324 11.333 1.00 79.00 487 CYS A CA 1
ATOM 3899 C C . CYS A 1 487 ? 11.526 14.413 10.140 1.00 79.00 487 CYS A C 1
ATOM 3901 O O . CYS A 1 487 ? 12.487 14.670 9.415 1.00 79.00 487 CYS A O 1
ATOM 3903 N N . LYS A 1 488 ? 10.733 13.358 9.916 1.00 79.12 488 LYS A N 1
ATOM 3904 C CA . LYS A 1 488 ? 10.907 12.446 8.781 1.00 79.12 488 LYS A CA 1
ATOM 3905 C C . LYS A 1 488 ? 10.592 13.127 7.447 1.00 79.12 488 LYS A C 1
ATOM 3907 O O . LYS A 1 488 ? 11.401 13.046 6.529 1.00 79.12 488 LYS A O 1
ATOM 3912 N N . SER A 1 489 ? 9.474 13.848 7.374 1.00 80.75 489 SER A N 1
ATOM 3913 C CA . SER A 1 489 ? 9.091 14.651 6.204 1.00 80.75 489 SER A CA 1
ATOM 3914 C C . SER A 1 489 ? 10.149 15.714 5.877 1.00 80.75 489 SER A C 1
ATOM 3916 O O . SER A 1 489 ? 10.546 15.883 4.724 1.00 80.75 489 SER A O 1
ATOM 3918 N N . GLU A 1 490 ? 10.685 16.390 6.896 1.00 81.38 490 GLU A N 1
ATOM 3919 C CA . GLU A 1 490 ? 11.729 17.398 6.714 1.00 81.38 490 GLU A CA 1
ATOM 3920 C C . GLU A 1 490 ? 13.061 16.788 6.245 1.00 81.38 490 GLU A C 1
ATOM 3922 O O . GLU A 1 490 ? 13.728 17.360 5.381 1.00 81.38 490 GLU A O 1
ATOM 3927 N N . LEU A 1 491 ? 13.427 15.605 6.752 1.00 80.38 491 LEU A N 1
ATOM 3928 C CA . LEU A 1 491 ? 14.586 14.844 6.278 1.00 80.38 491 LEU A CA 1
ATOM 3929 C C . LEU A 1 491 ? 14.425 14.430 4.807 1.00 80.38 491 LEU A C 1
ATOM 3931 O O . LEU A 1 491 ? 15.361 14.602 4.028 1.00 80.38 491 LEU A O 1
ATOM 3935 N N . GLU A 1 492 ? 13.256 13.914 4.423 1.00 84.12 492 GLU A N 1
ATOM 3936 C CA . GLU A 1 492 ? 12.950 13.525 3.040 1.00 84.12 492 GLU A CA 1
ATOM 3937 C C . GLU A 1 492 ? 13.036 14.733 2.095 1.00 84.12 492 GLU A C 1
ATOM 3939 O O . GLU A 1 492 ? 13.680 14.650 1.048 1.00 84.12 492 GLU A O 1
ATOM 3944 N N . ARG A 1 493 ? 12.499 15.894 2.501 1.00 86.62 493 ARG A N 1
ATOM 3945 C CA . ARG A 1 493 ? 12.621 17.149 1.740 1.00 86.62 493 ARG A CA 1
ATOM 3946 C C . ARG A 1 493 ? 14.083 17.558 1.537 1.00 86.62 493 ARG A C 1
ATOM 3948 O O . ARG A 1 493 ? 14.477 17.883 0.421 1.00 86.62 493 ARG A O 1
ATOM 3955 N N . ILE A 1 494 ? 14.889 17.531 2.602 1.00 81.88 494 ILE A N 1
ATOM 3956 C CA . ILE A 1 494 ? 16.318 17.880 2.542 1.00 81.88 494 ILE A CA 1
ATOM 3957 C C . ILE A 1 494 ? 17.086 16.903 1.636 1.00 81.88 494 ILE A C 1
ATOM 3959 O O . ILE A 1 494 ? 17.970 17.323 0.891 1.00 81.88 494 ILE A O 1
ATOM 3963 N N . GLN A 1 495 ? 16.759 15.609 1.675 1.00 81.56 495 GLN A N 1
ATOM 3964 C CA . GLN A 1 495 ? 17.390 14.597 0.822 1.00 81.56 495 GLN A CA 1
ATOM 3965 C C . GLN A 1 495 ? 17.046 14.781 -0.659 1.00 81.56 495 GLN A C 1
ATOM 3967 O O . GLN A 1 495 ? 17.922 14.615 -1.507 1.00 81.56 495 GLN A O 1
ATOM 3972 N N . GLU A 1 496 ? 15.809 15.160 -0.975 1.00 83.94 496 GLU A N 1
ATOM 3973 C CA . GLU A 1 496 ? 15.407 15.439 -2.354 1.00 83.94 496 GLU A CA 1
ATOM 3974 C C . GLU A 1 496 ? 16.073 16.717 -2.890 1.00 83.94 496 GLU A C 1
ATOM 3976 O O . GLU A 1 496 ? 16.630 16.719 -3.988 1.00 83.94 496 GLU A O 1
ATOM 3981 N N . GLU A 1 497 ? 16.125 17.785 -2.087 1.00 83.88 497 GLU A N 1
ATOM 3982 C CA . GLU A 1 497 ? 16.856 19.013 -2.440 1.00 83.88 497 GLU A CA 1
ATOM 3983 C C . GLU A 1 497 ? 18.350 18.748 -2.654 1.00 83.88 497 GLU A C 1
ATOM 3985 O O . GLU A 1 497 ? 18.948 19.262 -3.604 1.00 83.88 497 GLU A O 1
ATOM 3990 N N . LYS A 1 498 ? 18.945 17.890 -1.818 1.00 80.06 498 LYS A N 1
ATOM 3991 C CA . LYS A 1 498 ? 20.323 17.429 -1.984 1.00 80.06 498 LYS A CA 1
ATOM 3992 C C . LYS A 1 498 ? 20.514 16.709 -3.324 1.00 80.06 498 LYS A C 1
ATOM 3994 O O . LYS A 1 498 ? 21.436 17.048 -4.061 1.00 80.06 498 LYS A O 1
ATOM 3999 N N . ARG A 1 499 ? 19.637 15.762 -3.669 1.00 84.56 499 ARG A N 1
ATOM 4000 C CA . ARG A 1 499 ? 19.710 15.001 -4.928 1.00 84.56 499 ARG A CA 1
ATOM 4001 C C . ARG A 1 499 ? 19.637 15.910 -6.157 1.00 84.56 499 ARG A C 1
ATOM 4003 O O . ARG A 1 499 ? 20.388 15.730 -7.115 1.00 84.56 499 ARG A O 1
ATOM 4010 N N . LEU A 1 500 ? 18.759 16.913 -6.118 1.00 87.19 500 LEU A N 1
ATOM 4011 C CA . LEU A 1 500 ? 18.642 17.919 -7.176 1.00 87.19 500 LEU A CA 1
ATOM 4012 C C . LEU A 1 500 ? 19.926 18.749 -7.315 1.00 87.19 500 LEU A C 1
ATOM 4014 O O . LEU A 1 500 ? 20.365 19.028 -8.432 1.00 87.19 500 LEU A O 1
ATOM 4018 N N . LEU A 1 501 ? 20.554 19.128 -6.198 1.00 83.00 501 LEU A N 1
ATOM 4019 C CA . LEU A 1 501 ? 21.836 19.834 -6.214 1.00 83.00 501 LEU A CA 1
ATOM 4020 C C . LEU A 1 501 ? 22.972 18.970 -6.772 1.00 83.00 501 LEU A C 1
ATOM 4022 O O . LEU A 1 501 ? 23.746 19.479 -7.580 1.00 83.00 501 LEU A O 1
ATOM 4026 N N . GLU A 1 502 ? 23.047 17.686 -6.411 1.00 84.75 502 GLU A N 1
ATOM 4027 C CA . GLU A 1 502 ? 24.025 16.737 -6.971 1.00 84.75 502 GLU A CA 1
ATOM 4028 C C . GLU A 1 502 ? 23.876 16.628 -8.494 1.00 84.75 502 GLU A C 1
ATOM 4030 O O . GLU A 1 502 ? 24.846 16.816 -9.226 1.00 84.75 502 GLU A O 1
ATOM 4035 N N . SER A 1 503 ? 22.645 16.459 -8.989 1.00 88.50 503 SER A N 1
ATOM 4036 C CA . SER A 1 503 ? 22.365 16.417 -10.431 1.00 88.50 503 SER A CA 1
ATOM 4037 C C . SER A 1 503 ? 22.763 17.711 -11.155 1.00 88.50 503 SER A C 1
ATOM 4039 O O . SER A 1 503 ? 23.240 17.675 -12.295 1.00 88.50 503 SER A O 1
ATOM 4041 N N . ASN A 1 504 ? 22.558 18.870 -10.521 1.00 86.44 504 ASN A N 1
ATOM 4042 C CA . ASN A 1 504 ? 22.944 20.162 -11.088 1.00 86.44 504 ASN A CA 1
ATOM 4043 C C . ASN A 1 504 ? 24.471 20.329 -11.131 1.00 86.44 504 ASN A C 1
ATOM 4045 O O . ASN A 1 504 ? 24.998 20.814 -12.133 1.00 86.44 504 ASN A O 1
ATOM 4049 N N . ILE A 1 505 ? 25.178 19.903 -10.080 1.00 84.62 505 ILE A N 1
ATOM 4050 C CA . ILE A 1 505 ? 26.648 19.898 -10.019 1.00 84.62 505 ILE A CA 1
ATOM 4051 C C . ILE A 1 505 ? 27.223 18.975 -11.096 1.00 84.62 505 ILE A C 1
ATOM 4053 O O . ILE A 1 505 ? 28.122 19.380 -11.829 1.00 84.62 505 ILE A O 1
ATOM 4057 N N . ASP A 1 506 ? 26.672 17.773 -11.272 1.00 83.56 506 ASP A N 1
ATOM 4058 C CA . ASP A 1 506 ? 27.112 16.840 -12.316 1.00 83.56 506 ASP A CA 1
ATOM 4059 C C . ASP A 1 506 ? 26.919 17.415 -13.724 1.00 83.56 506 ASP A C 1
ATOM 4061 O O . ASP A 1 506 ? 27.809 17.316 -14.575 1.00 83.56 506 ASP A O 1
ATOM 4065 N N . SER A 1 507 ? 25.790 18.089 -13.958 1.00 87.75 507 SER A N 1
ATOM 4066 C CA . SER A 1 507 ? 25.511 18.770 -15.227 1.00 87.75 507 SER A CA 1
ATOM 4067 C C . SER A 1 507 ? 26.491 19.920 -15.487 1.00 87.75 507 SER A C 1
ATOM 4069 O O . SER A 1 507 ? 27.006 20.062 -16.600 1.00 87.75 507 SER A O 1
ATOM 4071 N N . LEU A 1 508 ? 26.798 20.724 -14.462 1.00 83.75 508 LEU A N 1
ATOM 4072 C CA . LEU A 1 508 ? 27.800 21.786 -14.563 1.00 83.75 508 LEU A CA 1
ATOM 4073 C C . LEU A 1 508 ? 29.205 21.227 -14.784 1.00 83.75 508 LEU A C 1
ATOM 4075 O O . LEU A 1 508 ? 29.935 21.783 -15.596 1.00 83.75 508 LEU A O 1
ATOM 4079 N N . ASN A 1 509 ? 29.573 20.126 -14.126 1.00 83.75 509 ASN A N 1
ATOM 4080 C CA . ASN A 1 509 ? 30.861 19.456 -14.311 1.00 83.75 509 ASN A CA 1
ATOM 4081 C C . ASN A 1 509 ? 31.041 18.952 -15.749 1.00 83.75 509 ASN A C 1
ATOM 4083 O O . ASN A 1 509 ? 32.115 19.128 -16.326 1.00 83.75 509 ASN A O 1
ATOM 4087 N N . GLN A 1 510 ? 29.995 18.379 -16.355 1.00 87.50 510 GLN A N 1
ATOM 4088 C CA . GLN A 1 510 ? 30.020 17.988 -17.768 1.00 87.50 510 GLN A CA 1
ATOM 4089 C C . GLN A 1 510 ? 30.234 19.199 -18.681 1.00 87.50 510 GLN A C 1
ATOM 4091 O O . GLN A 1 510 ? 31.089 19.161 -19.566 1.00 87.50 510 GLN A O 1
ATOM 4096 N N . LEU A 1 511 ? 29.504 20.294 -18.443 1.00 84.44 511 LEU A N 1
ATOM 4097 C CA . LEU A 1 511 ? 29.642 21.526 -19.222 1.00 84.44 511 LEU A CA 1
ATOM 4098 C C . LEU A 1 511 ? 31.040 22.152 -19.058 1.00 84.44 511 LEU A C 1
ATOM 4100 O O . LEU A 1 511 ? 31.636 22.606 -20.035 1.00 84.44 511 LEU A O 1
ATOM 4104 N N . LEU A 1 512 ? 31.589 22.120 -17.838 1.00 82.25 512 LEU A N 1
ATOM 4105 C CA . LEU A 1 512 ? 32.960 22.533 -17.537 1.00 82.25 512 LEU A CA 1
ATOM 4106 C C . LEU A 1 512 ? 33.972 21.721 -18.346 1.00 82.25 512 LEU A C 1
ATOM 4108 O O . LEU A 1 512 ? 34.888 22.300 -18.925 1.00 82.25 512 LEU A O 1
ATOM 4112 N N . GLY A 1 513 ? 33.791 20.398 -18.395 1.00 83.56 513 GLY A N 1
ATOM 4113 C CA . GLY A 1 513 ? 34.630 19.487 -19.170 1.00 83.56 513 GLY A CA 1
ATOM 4114 C C . GLY A 1 513 ? 34.627 19.834 -20.657 1.00 83.56 513 GLY A C 1
ATOM 4115 O O . GLY A 1 513 ? 35.691 20.007 -21.242 1.00 83.56 513 GLY A O 1
ATOM 4116 N N . VAL A 1 514 ? 33.445 20.052 -21.241 1.00 88.69 514 VAL A N 1
ATOM 4117 C CA . VAL A 1 514 ? 33.305 20.441 -22.656 1.00 88.69 514 VAL A CA 1
ATOM 4118 C C . VAL A 1 514 ? 34.013 21.766 -22.952 1.00 88.69 514 VAL A C 1
ATOM 4120 O O . VAL A 1 514 ? 34.758 21.861 -23.926 1.00 88.69 514 VAL A O 1
ATOM 4123 N N . HIS A 1 515 ? 33.822 22.793 -22.119 1.00 79.12 515 HIS A N 1
ATOM 4124 C CA . HIS A 1 515 ? 34.500 24.076 -22.322 1.00 79.12 515 HIS A CA 1
ATOM 4125 C C . HIS A 1 515 ? 36.017 23.977 -22.124 1.00 79.12 515 HIS A C 1
ATOM 4127 O O . HIS A 1 515 ? 36.765 24.624 -22.855 1.00 79.12 515 HIS A O 1
ATOM 4133 N N . GLN A 1 516 ? 36.487 23.148 -21.188 1.00 85.25 516 GLN A N 1
ATOM 4134 C CA . GLN A 1 516 ? 37.914 22.894 -20.996 1.00 85.25 516 GLN A CA 1
ATOM 4135 C C . GLN A 1 516 ? 38.533 22.216 -22.226 1.00 85.25 516 GLN A C 1
ATOM 4137 O O . GLN A 1 516 ? 39.554 22.682 -22.726 1.00 85.25 516 GLN A O 1
ATOM 4142 N N . GLU A 1 517 ? 37.883 21.182 -22.764 1.00 87.81 517 GLU A N 1
ATOM 4143 C CA . GLU A 1 517 ? 38.313 20.504 -23.992 1.00 87.81 517 GLU A CA 1
ATOM 4144 C C . GLU A 1 517 ? 38.343 21.460 -25.195 1.00 87.81 517 GLU A C 1
ATOM 4146 O O . GLU A 1 517 ? 39.290 21.437 -25.982 1.00 87.81 517 GLU A O 1
ATOM 4151 N N . GLN A 1 518 ? 37.347 22.346 -25.326 1.00 82.25 518 GLN A N 1
ATOM 4152 C CA . GLN A 1 518 ? 37.317 23.377 -26.372 1.00 82.25 518 GLN A CA 1
ATOM 4153 C C . GLN A 1 518 ? 38.470 24.376 -26.235 1.00 82.25 518 GLN A C 1
ATOM 4155 O O . GLN A 1 518 ? 39.117 24.711 -27.229 1.00 82.25 518 GLN A O 1
ATOM 4160 N N . VAL A 1 519 ? 38.758 24.837 -25.014 1.00 80.69 519 VAL A N 1
ATOM 4161 C CA . VAL A 1 519 ? 39.902 25.716 -24.734 1.00 80.69 519 VAL A CA 1
ATOM 4162 C C . VAL A 1 519 ? 41.217 25.022 -25.092 1.00 80.69 519 VAL A C 1
ATOM 4164 O O . VAL A 1 519 ? 42.078 25.639 -25.722 1.00 80.69 519 VAL A O 1
ATOM 4167 N N . ASP A 1 520 ? 41.374 23.748 -24.735 1.00 84.81 520 ASP A N 1
ATOM 4168 C CA . ASP A 1 520 ? 42.583 22.979 -25.034 1.00 84.81 520 ASP A CA 1
ATOM 4169 C C . ASP A 1 520 ? 42.743 22.740 -26.546 1.00 84.81 520 ASP A C 1
ATOM 4171 O O . ASP A 1 520 ? 43.838 22.922 -27.085 1.00 84.81 520 ASP A O 1
ATOM 4175 N N . HIS A 1 521 ? 41.652 22.451 -27.264 1.00 86.44 521 HIS A N 1
ATOM 4176 C CA . HIS A 1 521 ? 41.653 22.327 -28.725 1.00 86.44 521 HIS A CA 1
ATOM 4177 C C . HIS A 1 521 ? 42.069 23.632 -29.415 1.00 86.44 521 HIS A C 1
ATOM 4179 O O . HIS A 1 521 ? 42.961 23.631 -30.265 1.00 86.44 521 HIS A O 1
ATOM 4185 N N . LEU A 1 522 ? 41.467 24.762 -29.033 1.00 80.25 522 LEU A N 1
ATOM 4186 C CA . LEU A 1 522 ? 41.801 26.068 -29.608 1.00 80.25 522 LEU A CA 1
ATOM 4187 C C . LEU A 1 522 ? 43.243 26.490 -29.274 1.00 80.25 522 LEU A C 1
ATOM 4189 O O . LEU A 1 522 ? 43.909 27.124 -30.096 1.00 80.25 522 LEU A O 1
ATOM 4193 N N . LYS A 1 523 ? 43.768 26.108 -28.100 1.00 82.69 523 LYS A N 1
ATOM 4194 C CA . LYS A 1 523 ? 45.186 26.298 -27.743 1.00 82.69 523 LYS A CA 1
ATOM 4195 C C . LYS A 1 523 ? 46.116 25.506 -28.662 1.00 82.69 523 LYS A C 1
ATOM 4197 O O . LYS A 1 523 ? 47.118 26.063 -29.110 1.00 82.69 523 LYS A O 1
ATOM 4202 N N . ILE A 1 524 ? 45.778 24.252 -28.968 1.00 85.94 524 ILE A N 1
ATOM 4203 C CA . ILE A 1 524 ? 46.540 23.409 -29.902 1.00 85.94 524 ILE A CA 1
ATOM 4204 C C . ILE A 1 524 ? 46.474 23.975 -31.327 1.00 85.94 524 ILE A C 1
ATOM 4206 O O . ILE A 1 524 ? 47.514 24.120 -31.966 1.00 85.94 524 ILE A O 1
ATOM 4210 N N . GLU A 1 525 ? 45.293 24.358 -31.823 1.00 79.38 525 GLU A N 1
ATOM 4211 C CA . GLU A 1 525 ? 45.157 24.984 -33.148 1.00 79.38 525 GLU A CA 1
ATOM 4212 C C . GLU A 1 525 ? 45.975 26.270 -33.252 1.00 79.38 525 GLU A C 1
ATOM 4214 O O . GLU A 1 525 ? 46.723 26.449 -34.213 1.00 79.38 525 GLU A O 1
ATOM 4219 N N . ARG A 1 526 ? 45.904 27.143 -32.239 1.00 78.69 526 ARG A N 1
ATOM 4220 C CA . ARG A 1 526 ? 46.722 28.361 -32.179 1.00 78.69 526 ARG A CA 1
ATOM 4221 C C . ARG A 1 526 ? 48.215 28.046 -32.260 1.00 78.69 526 ARG A C 1
ATOM 4223 O O . ARG A 1 526 ? 48.937 28.752 -32.959 1.00 78.69 526 ARG A O 1
ATOM 4230 N N . GLN A 1 527 ? 48.675 27.009 -31.561 1.00 82.62 527 GLN A N 1
ATOM 4231 C CA . GLN A 1 527 ? 50.072 26.579 -31.598 1.00 82.62 527 GLN A CA 1
ATOM 4232 C C . GLN A 1 527 ? 50.474 26.075 -32.993 1.00 82.62 527 GLN A C 1
ATOM 4234 O O . GLN A 1 527 ? 51.507 26.491 -33.512 1.00 82.62 527 GLN A O 1
ATOM 4239 N N . ASN A 1 528 ? 49.628 25.271 -33.642 1.00 81.00 528 ASN A N 1
ATOM 4240 C CA . ASN A 1 528 ? 49.865 24.800 -35.010 1.00 81.00 528 ASN A CA 1
ATOM 4241 C C . ASN A 1 528 ? 49.958 25.968 -36.010 1.00 81.00 528 ASN A C 1
ATOM 4243 O O . ASN A 1 528 ? 50.865 25.993 -36.842 1.00 81.00 528 ASN A O 1
ATOM 4247 N N . PHE A 1 529 ? 49.076 26.970 -35.900 1.00 75.38 529 PHE A N 1
ATOM 4248 C CA . PHE A 1 529 ? 49.132 28.174 -36.740 1.00 75.38 529 PHE A CA 1
ATOM 4249 C C . PHE A 1 529 ? 50.393 29.010 -36.495 1.00 75.38 529 PHE A C 1
ATOM 4251 O O . PHE A 1 529 ? 50.952 29.558 -37.445 1.00 75.38 529 PHE A O 1
ATOM 4258 N N . LEU A 1 530 ? 50.863 29.112 -35.246 1.00 75.56 530 LEU A N 1
ATOM 4259 C CA . LEU A 1 530 ? 52.124 29.788 -34.923 1.00 75.56 530 LEU A CA 1
ATOM 4260 C C . LEU A 1 530 ? 53.319 29.086 -35.579 1.00 75.56 530 LEU A C 1
ATOM 4262 O O . LEU A 1 530 ? 54.148 29.751 -36.198 1.00 75.56 530 LEU A O 1
ATOM 4266 N N . GLU A 1 531 ? 53.376 27.756 -35.505 1.00 81.25 531 GLU A N 1
ATOM 4267 C CA . GLU A 1 531 ? 54.422 26.958 -36.155 1.00 81.25 531 GLU A CA 1
ATOM 4268 C C . GLU A 1 531 ? 54.376 27.083 -37.686 1.00 81.25 531 GLU A C 1
ATOM 4270 O O . GLU A 1 531 ? 55.416 27.157 -38.344 1.00 81.25 531 GLU A O 1
ATOM 4275 N N . GLU A 1 532 ? 53.182 27.150 -38.279 1.00 78.62 532 GLU A N 1
ATOM 4276 C CA . GLU A 1 532 ? 53.010 27.351 -39.719 1.00 78.62 532 GLU A CA 1
ATOM 4277 C C . GLU A 1 532 ? 53.395 28.772 -40.161 1.00 78.62 532 GLU A C 1
ATOM 4279 O O . GLU A 1 532 ? 54.083 28.937 -41.171 1.00 78.62 532 GLU A O 1
ATOM 4284 N N . LEU A 1 533 ? 53.058 29.798 -39.370 1.00 75.19 533 LEU A N 1
ATOM 4285 C CA . LEU A 1 533 ? 53.526 31.173 -39.574 1.00 75.19 533 LEU A CA 1
ATOM 4286 C C . LEU A 1 533 ? 55.054 31.282 -39.470 1.00 75.19 533 LEU A C 1
ATOM 4288 O O . LEU A 1 533 ? 55.664 32.006 -40.261 1.00 75.19 533 LEU A O 1
ATOM 4292 N N . GLU A 1 534 ? 55.688 30.570 -38.536 1.00 79.50 534 GLU A N 1
ATOM 4293 C CA . GLU A 1 534 ? 57.151 30.498 -38.433 1.00 79.50 534 GLU A CA 1
ATOM 4294 C C . GLU A 1 534 ? 57.776 29.794 -39.642 1.00 79.50 534 GLU A C 1
ATOM 4296 O O . GLU A 1 534 ? 58.756 30.299 -40.195 1.00 79.50 534 GLU A O 1
ATOM 4301 N N . ARG A 1 535 ? 57.189 28.688 -40.123 1.00 79.25 535 ARG A N 1
ATOM 4302 C CA . ARG A 1 535 ? 57.638 28.017 -41.357 1.00 79.25 535 ARG A CA 1
ATOM 4303 C C . ARG A 1 535 ? 57.521 28.928 -42.573 1.00 79.25 535 ARG A C 1
ATOM 4305 O O . ARG A 1 535 ? 58.489 29.052 -43.318 1.00 79.25 535 ARG A O 1
ATOM 4312 N N . LEU A 1 536 ? 56.375 29.582 -42.772 1.00 72.56 536 LEU A N 1
ATOM 4313 C CA . LEU A 1 536 ? 56.149 30.507 -43.890 1.00 72.56 536 LEU A CA 1
ATOM 4314 C C . LEU A 1 536 ? 57.102 31.707 -43.835 1.00 72.56 536 LEU A C 1
ATOM 4316 O O . LEU A 1 536 ? 57.640 32.110 -44.866 1.00 72.56 536 LEU A O 1
ATOM 4320 N N . ARG A 1 537 ? 57.379 32.237 -42.637 1.00 73.56 537 ARG A N 1
ATOM 4321 C CA . ARG A 1 537 ? 58.390 33.284 -42.438 1.00 73.56 537 ARG A CA 1
ATOM 4322 C C . ARG A 1 537 ? 59.799 32.781 -42.763 1.00 73.56 537 ARG A C 1
ATOM 4324 O O . ARG A 1 537 ? 60.535 33.481 -43.450 1.00 73.56 537 ARG A O 1
ATOM 4331 N N . GLY A 1 538 ? 60.149 31.564 -42.346 1.00 73.00 538 GLY A N 1
ATOM 4332 C CA . GLY A 1 538 ? 61.412 30.912 -42.702 1.00 73.00 538 GLY A CA 1
ATOM 4333 C C . GLY A 1 538 ? 61.566 30.700 -44.213 1.00 73.00 538 GLY A C 1
ATOM 4334 O O . GLY A 1 538 ? 62.629 30.981 -44.763 1.00 73.00 538 GLY A O 1
ATOM 4335 N N . PHE A 1 539 ? 60.496 30.303 -44.911 1.00 67.06 539 PHE A N 1
ATOM 4336 C CA . PHE A 1 539 ? 60.458 30.257 -46.378 1.00 67.06 539 PHE A CA 1
ATOM 4337 C C . PHE A 1 539 ? 60.641 31.645 -47.001 1.00 67.06 539 PHE A C 1
ATOM 4339 O O . PHE A 1 539 ? 61.390 31.782 -47.963 1.00 67.06 539 PHE A O 1
ATOM 4346 N N . GLN A 1 540 ? 60.011 32.686 -46.450 1.00 64.69 540 GLN A N 1
ATOM 4347 C CA . GLN A 1 540 ? 60.161 34.062 -46.932 1.00 64.69 540 GLN A CA 1
ATOM 4348 C C . GLN A 1 540 ? 61.595 34.591 -46.740 1.00 64.69 540 GLN A C 1
ATOM 4350 O O . GLN A 1 540 ? 62.123 35.277 -47.614 1.00 64.69 540 GLN A O 1
ATOM 4355 N N . GLU A 1 541 ? 62.241 34.267 -45.619 1.00 66.88 541 GLU A N 1
ATOM 4356 C CA . GLU A 1 541 ? 63.636 34.627 -45.342 1.00 66.88 541 GLU A CA 1
ATOM 4357 C C . GLU A 1 541 ? 64.618 33.829 -46.215 1.00 66.88 541 GLU A C 1
ATOM 4359 O O . GLU A 1 541 ? 65.545 34.420 -46.766 1.00 66.88 541 GLU A O 1
ATOM 4364 N N . SER A 1 542 ? 64.379 32.529 -46.431 1.00 62.38 542 SER A N 1
ATOM 4365 C CA . SER A 1 542 ? 65.183 31.682 -47.327 1.00 62.38 542 SER A CA 1
ATOM 4366 C C . SER A 1 542 ? 65.048 32.102 -48.798 1.00 62.38 542 SER A C 1
ATOM 4368 O O . SER A 1 542 ? 66.050 32.249 -49.495 1.00 62.38 542 SER A O 1
ATOM 4370 N N . ASN A 1 543 ? 63.831 32.406 -49.261 1.00 56.72 543 ASN A N 1
ATOM 4371 C CA . ASN A 1 543 ? 63.585 32.885 -50.625 1.00 56.72 543 ASN A CA 1
ATOM 4372 C C . ASN A 1 543 ? 64.117 34.309 -50.850 1.00 56.72 543 ASN A C 1
ATOM 4374 O O . ASN A 1 543 ? 64.545 34.620 -51.956 1.00 56.72 543 ASN A O 1
ATOM 4378 N N . LYS A 1 544 ? 64.185 35.169 -49.821 1.00 54.88 544 LYS A N 1
ATOM 4379 C CA . LYS A 1 544 ? 64.897 36.463 -49.905 1.00 54.88 544 LYS A CA 1
ATOM 4380 C C . LYS A 1 544 ? 66.411 36.314 -50.078 1.00 54.88 544 LYS A C 1
ATOM 4382 O O . LYS A 1 544 ? 67.044 37.218 -50.620 1.00 54.88 544 LYS A O 1
ATOM 4387 N N . VAL A 1 545 ? 66.995 35.209 -49.611 1.00 55.59 545 VAL A N 1
ATOM 4388 C CA . VAL A 1 545 ? 68.420 34.893 -49.807 1.00 55.59 545 VAL A CA 1
ATOM 4389 C C . VAL A 1 545 ? 68.670 34.306 -51.204 1.00 55.59 545 VAL A C 1
ATOM 4391 O O . VAL A 1 545 ? 69.729 34.557 -51.779 1.00 55.59 545 VAL A O 1
ATOM 4394 N N . GLU A 1 546 ? 67.697 33.600 -51.790 1.00 51.38 546 GLU A N 1
ATOM 4395 C CA . GLU A 1 546 ? 67.812 32.982 -53.123 1.00 51.38 546 GLU A CA 1
ATOM 4396 C C . GLU A 1 546 ? 67.359 33.891 -54.288 1.00 51.38 546 GLU A C 1
ATOM 4398 O O . GLU A 1 546 ? 67.949 33.850 -55.369 1.00 51.38 546 GLU A O 1
ATOM 4403 N N . ALA A 1 547 ? 66.386 34.783 -54.084 1.00 45.72 547 ALA A N 1
ATOM 4404 C CA . ALA A 1 547 ? 65.838 35.660 -55.118 1.00 45.72 547 ALA A CA 1
ATOM 4405 C C . ALA A 1 547 ? 66.448 37.069 -55.062 1.00 45.72 547 ALA A C 1
ATOM 4407 O O . ALA A 1 547 ? 65.822 38.052 -54.673 1.00 45.72 547 ALA A O 1
ATOM 4408 N N . SER A 1 548 ? 67.686 37.186 -55.545 1.00 50.28 548 SER A N 1
ATOM 4409 C CA . SER A 1 548 ? 68.215 38.473 -56.024 1.00 50.28 548 SER A CA 1
ATOM 4410 C C . SER A 1 548 ? 67.692 38.847 -57.421 1.00 50.28 548 SER A C 1
ATOM 4412 O O . SER A 1 548 ? 68.017 39.924 -57.913 1.00 50.28 548 SER A O 1
ATOM 4414 N N . THR A 1 549 ? 66.879 38.003 -58.068 1.00 51.06 549 THR A N 1
ATOM 4415 C CA . THR A 1 549 ? 66.238 38.280 -59.365 1.00 51.06 549 THR A CA 1
ATOM 4416 C C . THR A 1 549 ? 65.022 37.365 -59.585 1.00 51.06 549 THR A C 1
ATOM 4418 O O . THR A 1 549 ? 65.223 36.239 -60.016 1.00 51.06 549 THR A O 1
ATOM 4421 N N . GLU A 1 550 ? 63.799 37.832 -59.286 1.00 47.75 550 GLU A N 1
ATOM 4422 C CA . GLU A 1 550 ? 62.544 37.680 -60.075 1.00 47.75 550 GLU A CA 1
ATOM 4423 C C . GLU A 1 550 ? 61.249 37.817 -59.225 1.00 47.75 550 GLU A C 1
ATOM 4425 O O . GLU A 1 550 ? 61.084 37.190 -58.189 1.00 47.75 550 GLU A O 1
ATOM 4430 N N . THR A 1 551 ? 60.353 38.684 -59.732 1.00 53.84 551 THR A N 1
ATOM 4431 C CA . THR A 1 551 ? 58.886 38.847 -59.538 1.00 53.84 551 THR A CA 1
ATOM 4432 C C . THR A 1 551 ? 58.250 39.199 -58.169 1.00 53.84 551 THR A C 1
ATOM 4434 O O . THR A 1 551 ? 57.991 38.349 -57.333 1.00 53.84 551 THR A O 1
ATOM 4437 N N . ASN A 1 552 ? 57.762 40.451 -58.058 1.00 57.78 552 ASN A N 1
ATOM 4438 C CA . ASN A 1 552 ? 56.910 41.022 -56.983 1.00 57.78 552 ASN A CA 1
ATOM 4439 C C . ASN A 1 552 ? 55.531 40.342 -56.752 1.00 57.78 552 ASN A C 1
ATOM 4441 O O . ASN A 1 552 ? 54.803 40.753 -55.849 1.00 57.78 552 ASN A O 1
ATOM 4445 N N . SER A 1 553 ? 55.118 39.388 -57.593 1.00 58.28 553 SER A N 1
ATOM 4446 C CA . SER A 1 553 ? 53.778 38.775 -57.524 1.00 58.28 553 SER A CA 1
ATOM 4447 C C . SER A 1 553 ? 53.670 37.785 -56.362 1.00 58.28 553 SER A C 1
ATOM 4449 O O . SER A 1 553 ? 52.712 37.834 -55.594 1.00 58.28 553 SER A O 1
ATOM 4451 N N . ASP A 1 554 ? 54.696 36.953 -56.187 1.00 61.00 554 ASP A N 1
ATOM 4452 C CA . ASP A 1 554 ? 54.709 35.892 -55.176 1.00 61.00 554 ASP A CA 1
ATOM 4453 C C . ASP A 1 554 ? 54.860 36.481 -53.762 1.00 61.00 554 ASP A C 1
ATOM 4455 O O . ASP A 1 554 ? 54.273 35.990 -52.800 1.00 61.00 554 ASP A O 1
ATOM 4459 N N . GLU A 1 555 ? 55.563 37.614 -53.629 1.00 63.09 555 GLU A N 1
ATOM 4460 C CA . GLU A 1 555 ? 55.649 38.352 -52.363 1.00 63.09 555 GLU A CA 1
ATOM 4461 C C . GLU A 1 555 ? 54.293 38.927 -51.916 1.00 63.09 555 GLU A C 1
ATOM 4463 O O . GLU A 1 555 ? 54.007 38.950 -50.717 1.00 63.09 555 GLU A O 1
ATOM 4468 N N . GLN A 1 556 ? 53.440 39.378 -52.847 1.00 68.19 556 GLN A N 1
ATOM 4469 C CA . GLN A 1 556 ? 52.101 39.882 -52.513 1.00 68.19 556 GLN A CA 1
ATOM 4470 C C . GLN A 1 556 ? 51.154 38.767 -52.064 1.00 68.19 556 GLN A C 1
ATOM 4472 O O . GLN A 1 556 ? 50.375 38.977 -51.132 1.00 68.19 556 GLN A O 1
ATOM 4477 N N . GLU A 1 557 ? 51.228 37.592 -52.686 1.00 71.25 557 GLU A N 1
ATOM 4478 C CA . GLU A 1 557 ? 50.409 36.435 -52.319 1.00 71.25 557 GLU A CA 1
ATOM 4479 C C . GLU A 1 557 ? 50.795 35.895 -50.933 1.00 71.25 557 GLU A C 1
ATOM 4481 O O . GLU A 1 557 ? 49.928 35.704 -50.078 1.00 71.25 557 GLU A O 1
ATOM 4486 N N . ILE A 1 558 ? 52.098 35.791 -50.644 1.00 67.69 558 ILE A N 1
ATOM 4487 C CA . ILE A 1 558 ? 52.606 35.402 -49.318 1.00 67.69 558 ILE A CA 1
ATOM 4488 C C . ILE A 1 558 ? 52.197 36.421 -48.240 1.00 67.69 558 ILE A C 1
ATOM 4490 O O . ILE A 1 558 ? 51.784 36.031 -47.147 1.00 67.69 558 ILE A O 1
ATOM 4494 N N . LEU A 1 559 ? 52.255 37.727 -48.530 1.00 72.62 559 LEU A N 1
ATOM 4495 C CA . LEU A 1 559 ? 51.796 38.767 -47.597 1.00 72.62 559 LEU A CA 1
ATOM 4496 C C . LEU A 1 559 ? 50.280 38.713 -47.356 1.00 72.62 559 LEU A C 1
ATOM 4498 O O . LEU A 1 559 ? 49.835 38.947 -46.232 1.00 72.62 559 LEU A O 1
ATOM 4502 N N . SER A 1 560 ? 49.484 38.396 -48.381 1.00 76.88 560 SER A N 1
ATOM 4503 C CA . SER A 1 560 ? 48.035 38.212 -48.242 1.00 76.88 560 SER A CA 1
ATOM 4504 C C . SER A 1 560 ? 47.711 37.023 -47.336 1.00 76.88 560 SER A C 1
ATOM 4506 O O . SER A 1 560 ? 46.960 37.183 -46.375 1.00 76.88 560 SER A O 1
ATOM 4508 N N . LEU A 1 561 ? 48.339 35.869 -47.583 1.00 74.81 561 LEU A N 1
ATOM 4509 C CA . LEU A 1 561 ? 48.175 34.661 -46.767 1.00 74.81 561 LEU A CA 1
ATOM 4510 C C . LEU A 1 561 ? 48.649 34.879 -45.322 1.00 74.81 561 LEU A C 1
ATOM 4512 O O . LEU A 1 561 ? 47.993 34.449 -44.376 1.00 74.81 561 LEU A O 1
ATOM 4516 N N . SER A 1 562 ? 49.747 35.615 -45.123 1.00 75.31 562 SER A N 1
ATOM 4517 C CA . SER A 1 562 ? 50.228 35.966 -43.782 1.00 75.31 562 SER A CA 1
ATOM 4518 C C . SER A 1 562 ? 49.252 36.873 -43.024 1.00 75.31 562 SER A C 1
ATOM 4520 O O . SER A 1 562 ? 49.109 36.719 -41.811 1.00 75.31 562 SER A O 1
ATOM 4522 N N . ASN A 1 563 ? 48.593 37.817 -43.702 1.00 79.69 563 ASN A N 1
ATOM 4523 C CA . ASN A 1 563 ? 47.593 38.689 -43.080 1.00 79.69 563 ASN A CA 1
ATOM 4524 C C . ASN A 1 563 ? 46.300 37.932 -42.752 1.00 79.69 563 ASN A C 1
ATOM 4526 O O . ASN A 1 563 ? 45.696 38.180 -41.709 1.00 79.69 563 ASN A O 1
ATOM 4530 N N . GLU A 1 564 ? 45.890 37.000 -43.614 1.00 80.38 564 GLU A N 1
ATOM 4531 C CA . GLU A 1 564 ? 44.740 36.126 -43.373 1.00 80.38 564 GLU A CA 1
ATOM 4532 C C . GLU A 1 564 ? 44.986 35.198 -42.174 1.00 80.38 564 GLU A C 1
ATOM 4534 O O . GLU A 1 564 ? 44.152 35.131 -41.270 1.00 80.38 564 GLU A O 1
ATOM 4539 N N . ASN A 1 565 ? 46.175 34.595 -42.079 1.00 75.75 565 ASN A N 1
ATOM 4540 C CA . ASN A 1 565 ? 46.570 33.793 -40.918 1.00 75.75 565 ASN A CA 1
ATOM 4541 C C . ASN A 1 565 ? 46.644 34.616 -39.621 1.00 75.75 565 ASN A C 1
ATOM 4543 O O . ASN A 1 565 ? 46.217 34.140 -38.571 1.00 75.75 565 ASN A O 1
ATOM 4547 N N . LEU A 1 566 ? 47.111 35.870 -39.671 1.00 79.62 566 LEU A N 1
ATOM 4548 C CA . LEU A 1 566 ? 47.118 36.759 -38.501 1.00 79.62 566 LEU A CA 1
ATOM 4549 C C . LEU A 1 566 ? 45.691 37.108 -38.034 1.00 79.62 566 LEU A C 1
ATOM 4551 O O . LEU A 1 566 ? 45.410 37.164 -36.833 1.00 79.62 566 LEU A O 1
ATOM 4555 N N . LEU A 1 567 ? 44.766 37.315 -38.976 1.00 80.62 567 LEU A N 1
ATOM 4556 C CA . LEU A 1 567 ? 43.356 37.551 -38.671 1.00 80.62 567 LEU A CA 1
ATOM 4557 C C . LEU A 1 567 ? 42.707 36.313 -38.031 1.00 80.62 567 LEU A C 1
ATOM 4559 O O . LEU A 1 567 ? 41.995 36.445 -37.033 1.00 80.62 567 LEU A O 1
ATOM 4563 N N . LEU A 1 568 ? 42.982 35.119 -38.566 1.00 77.38 568 LEU A N 1
ATOM 4564 C CA . LEU A 1 568 ? 42.519 33.847 -38.003 1.00 77.38 568 LEU A CA 1
ATOM 4565 C C . LEU A 1 568 ? 43.082 33.611 -36.597 1.00 77.38 568 LEU A C 1
ATOM 4567 O O . LEU A 1 568 ? 42.323 33.265 -35.694 1.00 77.38 568 LEU A O 1
ATOM 4571 N N . GLN A 1 569 ? 44.365 33.900 -36.372 1.00 78.88 569 GLN A N 1
ATOM 4572 C CA . GLN A 1 569 ? 44.990 33.825 -35.050 1.00 78.88 569 GLN A CA 1
ATOM 4573 C C . GLN A 1 569 ? 44.297 34.744 -34.035 1.00 78.88 569 GLN A C 1
ATOM 4575 O O . GLN A 1 569 ? 43.993 34.317 -32.921 1.00 78.88 569 GLN A O 1
ATOM 4580 N N . THR A 1 570 ? 44.010 35.990 -34.422 1.00 81.62 570 THR A N 1
ATOM 4581 C CA . THR A 1 570 ? 43.319 36.954 -33.548 1.00 81.62 570 THR A CA 1
ATOM 4582 C C . THR A 1 570 ? 41.918 36.449 -33.188 1.00 81.62 570 THR A C 1
ATOM 4584 O O . THR A 1 570 ? 41.496 36.530 -32.038 1.00 81.62 570 THR A O 1
ATOM 4587 N N . LYS A 1 571 ? 41.220 35.846 -34.158 1.00 83.69 571 LYS A N 1
ATOM 4588 C CA . LYS A 1 571 ? 39.884 35.279 -33.958 1.00 83.69 571 LYS A CA 1
ATOM 4589 C C . LYS A 1 571 ? 39.886 34.045 -33.047 1.00 83.69 571 LYS A C 1
ATOM 4591 O O . LYS A 1 571 ? 38.981 33.911 -32.229 1.00 83.69 571 LYS A O 1
ATOM 4596 N N . ILE A 1 572 ? 40.895 33.178 -33.150 1.00 77.75 572 ILE A N 1
ATOM 4597 C CA . ILE A 1 572 ? 41.080 32.033 -32.241 1.00 77.75 572 ILE A CA 1
ATOM 4598 C C . ILE A 1 572 ? 41.396 32.519 -30.823 1.00 77.75 572 ILE A C 1
ATOM 4600 O O . ILE A 1 572 ? 40.852 31.987 -29.861 1.00 77.75 572 ILE A O 1
ATOM 4604 N N . GLU A 1 573 ? 42.219 33.559 -30.666 1.00 80.75 573 GLU A N 1
ATOM 4605 C CA . GLU A 1 573 ? 42.486 34.147 -29.348 1.00 80.75 573 GLU A CA 1
ATOM 4606 C C . GLU A 1 573 ? 41.237 34.743 -28.698 1.00 80.75 573 GLU A C 1
ATOM 4608 O O . GLU A 1 573 ? 41.035 34.560 -27.497 1.00 80.75 573 GLU A O 1
ATOM 4613 N N . ASP A 1 574 ? 40.393 35.431 -29.464 1.00 82.56 574 ASP A N 1
ATOM 4614 C CA . ASP A 1 574 ? 39.136 35.974 -28.948 1.00 82.56 574 ASP A CA 1
ATOM 4615 C C . ASP A 1 574 ? 38.163 34.853 -28.535 1.00 82.56 574 ASP A C 1
ATOM 4617 O O . ASP A 1 574 ? 37.555 34.944 -27.467 1.00 82.56 574 ASP A O 1
ATOM 4621 N N . LEU A 1 575 ? 38.082 33.761 -29.309 1.00 78.00 575 LEU A N 1
ATOM 4622 C CA . LEU A 1 575 ? 37.298 32.568 -28.954 1.00 78.00 575 LEU A CA 1
ATOM 4623 C C . LEU A 1 575 ? 37.844 31.855 -27.705 1.00 78.00 575 LEU A C 1
ATOM 4625 O O . LEU A 1 575 ? 37.065 31.499 -26.823 1.00 78.00 575 LEU A O 1
ATOM 4629 N N . CYS A 1 576 ? 39.167 31.709 -27.573 1.00 79.31 576 CYS A N 1
ATOM 4630 C CA . CYS A 1 576 ? 39.798 31.187 -26.355 1.00 79.31 576 CYS A CA 1
ATOM 4631 C C . CYS A 1 576 ? 39.424 32.025 -25.130 1.00 79.31 576 CYS A C 1
ATOM 4633 O O . CYS A 1 576 ? 39.012 31.472 -24.115 1.00 79.31 576 CYS A O 1
ATOM 4635 N N . ARG A 1 577 ? 39.534 33.359 -25.221 1.00 85.06 577 ARG A N 1
ATOM 4636 C CA . ARG A 1 577 ? 39.187 34.255 -24.105 1.00 85.06 577 ARG A CA 1
ATOM 4637 C C . ARG A 1 577 ? 37.705 34.166 -23.747 1.00 85.06 577 ARG A C 1
ATOM 4639 O O . ARG A 1 577 ? 37.370 34.243 -22.567 1.00 85.06 577 ARG A O 1
ATOM 4646 N N . GLN A 1 578 ? 36.828 34.000 -24.737 1.00 82.62 578 GLN A N 1
ATOM 4647 C CA . GLN A 1 578 ? 35.400 33.810 -24.498 1.00 82.62 578 GLN A CA 1
ATOM 4648 C C . GLN A 1 578 ? 35.129 32.502 -23.742 1.00 82.62 578 GLN A C 1
ATOM 4650 O O . GLN A 1 578 ? 34.465 32.534 -22.707 1.00 82.62 578 GLN A O 1
ATOM 4655 N N . HIS A 1 579 ? 35.688 31.376 -24.189 1.00 80.31 579 HIS A N 1
ATOM 4656 C CA . HIS A 1 579 ? 35.490 30.094 -23.510 1.00 80.31 579 HIS A CA 1
ATOM 4657 C C . HIS A 1 579 ? 36.166 30.031 -22.132 1.00 80.31 579 HIS A C 1
ATOM 4659 O O . HIS A 1 579 ? 35.601 29.452 -21.211 1.00 80.31 579 HIS A O 1
ATOM 4665 N N . GLU A 1 580 ? 37.317 30.680 -21.931 1.00 82.88 580 GLU A N 1
ATOM 4666 C CA . GLU A 1 580 ? 37.941 30.815 -20.603 1.00 82.88 580 GLU A CA 1
ATOM 4667 C C . GLU A 1 580 ? 37.080 31.657 -19.642 1.00 82.88 580 GLU A C 1
ATOM 4669 O O . GLU A 1 580 ? 37.013 31.375 -18.438 1.00 82.88 580 GLU A O 1
ATOM 4674 N N . HIS A 1 581 ? 36.384 32.674 -20.161 1.00 86.12 581 HIS A N 1
ATOM 4675 C CA . HIS A 1 581 ? 35.435 33.471 -19.388 1.00 86.12 581 HIS A CA 1
ATOM 4676 C C . HIS A 1 581 ? 34.184 32.666 -19.011 1.00 86.12 581 HIS A C 1
ATOM 4678 O O . HIS A 1 581 ? 33.805 32.649 -17.838 1.00 86.12 581 HIS A O 1
ATOM 4684 N N . GLU A 1 582 ? 33.584 31.956 -19.970 1.00 81.75 582 GLU A N 1
ATOM 4685 C CA . GLU A 1 582 ? 32.437 31.065 -19.746 1.00 81.75 582 GLU A CA 1
ATOM 4686 C C . GLU A 1 582 ? 32.787 29.953 -18.746 1.00 81.75 582 GLU A C 1
ATOM 4688 O O . GLU A 1 582 ? 32.068 29.754 -17.767 1.00 81.75 582 GLU A O 1
ATOM 4693 N N . PHE A 1 583 ? 33.948 29.311 -18.906 1.00 83.19 583 PHE A N 1
ATOM 4694 C CA . PHE A 1 583 ? 34.471 28.319 -17.967 1.00 83.19 583 PHE A CA 1
ATOM 4695 C C . PHE A 1 583 ? 34.611 28.882 -16.548 1.00 83.19 583 PHE A C 1
ATOM 4697 O O . PHE A 1 583 ? 34.229 28.230 -15.578 1.00 83.19 583 PHE A O 1
ATOM 4704 N N . SER A 1 584 ? 35.118 30.110 -16.405 1.00 87.06 584 SER A N 1
ATOM 4705 C CA . SER A 1 584 ? 35.280 30.751 -15.094 1.00 87.06 584 SER A CA 1
ATOM 4706 C C . SER A 1 584 ? 33.939 31.031 -14.407 1.00 87.06 584 SER A C 1
ATOM 4708 O O . SER A 1 584 ? 33.822 30.828 -13.198 1.00 87.06 584 SER A O 1
ATOM 4710 N N . ILE A 1 585 ? 32.920 31.459 -15.161 1.00 85.19 585 ILE A N 1
ATOM 4711 C CA . ILE A 1 585 ? 31.561 31.682 -14.638 1.00 85.19 585 ILE A CA 1
ATOM 4712 C C . ILE A 1 585 ? 30.937 30.357 -14.196 1.00 85.19 585 ILE A C 1
ATOM 4714 O O . ILE A 1 585 ? 30.414 30.259 -13.085 1.00 85.19 585 ILE A O 1
ATOM 4718 N N . LEU A 1 586 ? 31.022 29.329 -15.042 1.00 81.50 586 LEU A N 1
ATOM 4719 C CA . LEU A 1 586 ? 30.487 28.004 -14.739 1.00 81.50 586 LEU A CA 1
ATOM 4720 C C . LEU A 1 586 ? 31.179 27.382 -13.528 1.00 81.50 586 LEU A C 1
ATOM 4722 O O . LEU A 1 586 ? 30.513 26.802 -12.676 1.00 81.50 586 LEU A O 1
ATOM 4726 N N . LYS A 1 587 ? 32.496 27.569 -13.403 1.00 85.56 587 LYS A N 1
ATOM 4727 C CA . LYS A 1 587 ? 33.269 27.099 -12.252 1.00 85.56 587 LYS A CA 1
ATOM 4728 C C . LYS A 1 587 ? 32.819 27.773 -10.967 1.00 85.56 587 LYS A C 1
ATOM 4730 O O . LYS A 1 587 ? 32.583 27.088 -9.981 1.00 85.56 587 LYS A O 1
ATOM 4735 N N . HIS A 1 588 ? 32.630 29.088 -10.994 1.00 88.38 588 HIS A N 1
ATOM 4736 C CA . HIS A 1 588 ? 32.128 29.811 -9.833 1.00 88.38 588 HIS A CA 1
ATOM 4737 C C . HIS A 1 588 ? 30.725 29.338 -9.422 1.00 88.38 588 HIS A C 1
ATOM 4739 O O . HIS A 1 588 ? 30.490 29.076 -8.246 1.00 88.38 588 HIS A O 1
ATOM 4745 N N . SER A 1 589 ? 29.824 29.141 -10.391 1.00 85.88 589 SER A N 1
ATOM 4746 C CA . SER A 1 589 ? 28.489 28.587 -10.135 1.00 85.88 589 SER A CA 1
ATOM 4747 C C . SER A 1 589 ? 28.548 27.164 -9.567 1.00 85.88 589 SER A C 1
ATOM 4749 O O . SER A 1 589 ? 27.740 26.812 -8.711 1.00 85.88 589 SER A O 1
ATOM 4751 N N . ASN A 1 590 ? 29.486 26.340 -10.033 1.00 84.81 590 ASN A N 1
ATOM 4752 C CA . ASN A 1 590 ? 29.678 24.977 -9.548 1.00 84.81 590 ASN A CA 1
ATOM 4753 C C . ASN A 1 590 ? 30.220 24.949 -8.110 1.00 84.81 590 ASN A C 1
ATOM 4755 O O . ASN A 1 590 ? 29.759 24.157 -7.287 1.00 84.81 590 ASN A O 1
ATOM 4759 N N . ASP A 1 591 ? 31.148 25.852 -7.787 1.00 87.06 591 ASP A N 1
ATOM 4760 C CA . ASP A 1 591 ? 31.692 26.017 -6.438 1.00 87.06 591 ASP A CA 1
ATOM 4761 C C . ASP A 1 591 ? 30.596 26.482 -5.454 1.00 87.06 591 ASP A C 1
ATOM 4763 O O . ASP A 1 591 ? 30.482 25.938 -4.354 1.00 87.06 591 ASP A O 1
ATOM 4767 N N . GLU A 1 592 ? 29.729 27.423 -5.857 1.00 89.00 592 GLU A N 1
ATOM 4768 C CA . GLU A 1 592 ? 28.583 27.872 -5.046 1.00 89.00 592 GLU A CA 1
ATOM 4769 C C . GLU A 1 592 ? 27.565 26.751 -4.787 1.00 89.00 592 GLU A C 1
ATOM 4771 O O . GLU A 1 592 ? 27.088 26.590 -3.659 1.00 89.00 592 GLU A O 1
ATOM 4776 N N . LEU A 1 593 ? 27.227 25.955 -5.808 1.00 82.50 593 LEU A N 1
ATOM 4777 C CA . LEU A 1 593 ? 26.331 24.809 -5.630 1.00 82.50 593 LEU A CA 1
ATOM 4778 C C . LEU A 1 593 ? 26.969 23.723 -4.760 1.00 82.50 593 LEU A C 1
ATOM 4780 O O . LEU A 1 593 ? 26.283 23.157 -3.913 1.00 82.50 593 LEU A O 1
ATOM 4784 N N . SER A 1 594 ? 28.273 23.479 -4.907 1.00 83.06 594 SER A N 1
ATOM 4785 C CA . SER A 1 594 ? 29.021 22.532 -4.071 1.00 83.06 594 SER A CA 1
ATOM 4786 C C . SER A 1 594 ? 29.042 22.959 -2.602 1.00 83.06 594 SER A C 1
ATOM 4788 O O . SER A 1 594 ? 28.899 22.125 -1.707 1.00 83.06 594 SER A O 1
ATOM 4790 N N . GLN A 1 595 ? 29.157 24.263 -2.333 1.00 90.38 595 GLN A N 1
ATOM 4791 C CA . GLN A 1 595 ? 29.038 24.798 -0.979 1.00 90.38 595 GLN A CA 1
ATOM 4792 C C . GLN A 1 595 ? 27.627 24.592 -0.412 1.00 90.38 595 GLN A C 1
ATOM 4794 O O . GLN A 1 595 ? 27.490 24.111 0.712 1.00 90.38 595 GLN A O 1
ATOM 4799 N N . ARG A 1 596 ? 26.575 24.884 -1.191 1.00 84.12 596 ARG A N 1
ATOM 4800 C CA . ARG A 1 596 ? 25.190 24.616 -0.768 1.00 84.12 596 ARG A CA 1
ATOM 4801 C C . ARG A 1 596 ? 24.957 23.133 -0.500 1.00 84.12 596 ARG A C 1
ATOM 4803 O O . ARG A 1 596 ? 24.326 22.796 0.494 1.00 84.12 596 ARG A O 1
ATOM 4810 N N . LEU A 1 597 ? 25.492 22.247 -1.339 1.00 83.50 597 LEU A N 1
ATOM 4811 C CA . LEU A 1 597 ? 25.400 20.802 -1.137 1.00 83.50 597 LEU A CA 1
ATOM 4812 C C . LEU A 1 597 ? 25.995 20.386 0.218 1.00 83.50 597 LEU A C 1
ATOM 4814 O O . LEU A 1 597 ? 25.376 19.613 0.947 1.00 83.50 597 LEU A O 1
ATOM 4818 N N . ALA A 1 598 ? 27.148 20.949 0.593 1.00 84.31 598 ALA A N 1
ATOM 4819 C CA . ALA A 1 598 ? 27.768 20.694 1.891 1.00 84.31 598 ALA A CA 1
ATOM 4820 C C . ALA A 1 598 ? 26.909 21.194 3.072 1.00 84.31 598 ALA A C 1
ATOM 4822 O O . ALA A 1 598 ? 26.816 20.518 4.098 1.00 84.31 598 ALA A O 1
ATOM 4823 N N . GLU A 1 599 ? 26.250 22.348 2.928 1.00 86.50 599 GLU A N 1
ATOM 4824 C CA . GLU A 1 599 ? 25.316 22.882 3.930 1.00 86.50 599 GLU A CA 1
ATOM 4825 C C . GLU A 1 599 ? 24.085 21.972 4.101 1.00 86.50 599 GLU A C 1
ATOM 4827 O O . GLU A 1 599 ? 23.691 21.672 5.232 1.00 86.50 599 GLU A O 1
ATOM 4832 N N . TYR A 1 600 ? 23.522 21.463 2.999 1.00 81.25 600 TYR A N 1
ATOM 4833 C CA . TYR A 1 600 ? 22.423 20.491 3.032 1.00 81.25 600 TYR A CA 1
ATOM 4834 C C . TYR A 1 600 ? 22.844 19.142 3.617 1.00 81.25 600 TYR A C 1
ATOM 4836 O O . TYR A 1 600 ? 22.076 18.537 4.362 1.00 81.25 600 TYR A O 1
ATOM 4844 N N . ASP A 1 601 ? 24.070 18.685 3.359 1.00 79.88 601 ASP A N 1
ATOM 4845 C CA . ASP A 1 601 ? 24.626 17.484 3.987 1.00 79.88 601 ASP A CA 1
ATOM 4846 C C . ASP A 1 601 ? 24.732 17.616 5.509 1.00 79.88 601 ASP A C 1
ATOM 4848 O O . ASP A 1 601 ? 24.468 16.666 6.255 1.00 79.88 601 ASP A O 1
ATOM 4852 N N . GLU A 1 602 ? 25.122 18.792 5.996 1.00 89.06 602 GLU A N 1
ATOM 4853 C CA . GLU A 1 602 ? 25.176 19.063 7.427 1.00 89.06 602 GLU A CA 1
ATOM 4854 C C . GLU A 1 602 ? 23.772 19.174 8.038 1.00 89.06 602 GLU A C 1
ATOM 4856 O O . GLU A 1 602 ? 23.530 18.638 9.125 1.00 89.06 602 GLU A O 1
ATOM 4861 N N . ALA A 1 603 ? 22.830 19.803 7.330 1.00 80.88 603 ALA A N 1
ATOM 4862 C CA . ALA A 1 603 ? 21.426 19.865 7.728 1.00 80.88 603 ALA A CA 1
ATOM 4863 C C . ALA A 1 603 ? 20.791 18.465 7.794 1.00 80.88 603 ALA A C 1
ATOM 4865 O O . ALA A 1 603 ? 20.184 18.121 8.806 1.00 80.88 603 ALA A O 1
ATOM 4866 N N . ALA A 1 604 ? 21.020 17.615 6.788 1.00 78.56 604 ALA A N 1
ATOM 4867 C CA . ALA A 1 604 ? 20.544 16.234 6.758 1.00 78.56 604 ALA A CA 1
ATOM 4868 C C . ALA A 1 604 ? 21.075 15.428 7.950 1.00 78.56 604 ALA A C 1
ATOM 4870 O O . ALA A 1 604 ? 20.317 14.719 8.611 1.00 78.56 604 ALA A O 1
ATOM 4871 N N . LYS A 1 605 ? 22.367 15.576 8.280 1.00 85.38 605 LYS A N 1
ATOM 4872 C CA . LYS A 1 605 ? 22.967 14.930 9.459 1.00 85.38 605 LYS A CA 1
ATOM 4873 C C . LYS A 1 605 ? 22.322 15.401 10.761 1.00 85.38 605 LYS A C 1
ATOM 4875 O O . LYS A 1 605 ? 22.040 14.566 11.618 1.00 85.38 605 LYS A O 1
ATOM 4880 N N . LYS A 1 606 ? 22.074 16.706 10.918 1.00 85.69 606 LYS A N 1
ATOM 4881 C CA . LYS A 1 606 ? 21.400 17.265 12.104 1.00 85.69 606 LYS A CA 1
ATOM 4882 C C . LYS A 1 606 ? 19.969 16.743 12.229 1.00 85.69 606 LYS A C 1
ATOM 4884 O O . LYS A 1 606 ? 19.618 16.230 13.289 1.00 85.69 606 LYS A O 1
ATOM 4889 N N . SER A 1 607 ? 19.188 16.774 11.150 1.00 80.25 607 SER A N 1
ATOM 4890 C CA . SER A 1 607 ? 17.822 16.235 11.134 1.00 80.25 607 SER A CA 1
ATOM 4891 C C . SER A 1 607 ? 17.794 14.731 11.416 1.00 80.25 607 SER A C 1
ATOM 4893 O O . SER A 1 607 ? 16.932 14.261 12.151 1.00 80.25 607 SER A O 1
ATOM 4895 N N . GLN A 1 608 ? 18.777 13.968 10.930 1.00 83.06 608 GLN A N 1
ATOM 4896 C CA . GLN A 1 608 ? 18.871 12.533 11.207 1.00 83.06 608 GLN A CA 1
ATOM 4897 C C . GLN A 1 608 ? 19.238 12.219 12.664 1.00 83.06 608 GLN A C 1
ATOM 4899 O O . GLN A 1 608 ? 18.785 11.211 13.207 1.00 83.06 608 GLN A O 1
ATOM 4904 N N . ILE A 1 609 ? 20.053 13.058 13.309 1.00 86.50 609 ILE A N 1
ATOM 4905 C CA . ILE A 1 609 ? 20.329 12.950 14.748 1.00 86.50 609 ILE A CA 1
ATOM 4906 C C . ILE A 1 609 ? 19.055 13.249 15.543 1.00 86.50 609 ILE A C 1
ATOM 4908 O O . ILE A 1 609 ? 18.694 12.455 16.408 1.00 86.50 609 ILE A O 1
ATOM 4912 N N . HIS A 1 610 ? 18.337 14.323 15.205 1.00 81.31 610 HIS A N 1
ATOM 4913 C CA . HIS A 1 610 ? 17.079 14.660 15.873 1.00 81.31 610 HIS A CA 1
ATOM 4914 C C . HIS A 1 610 ? 16.015 13.571 15.715 1.00 81.31 610 HIS A C 1
ATOM 4916 O O . HIS A 1 610 ? 15.376 13.205 16.698 1.00 81.31 610 HIS A O 1
ATOM 4922 N N . LEU A 1 611 ? 15.881 12.981 14.523 1.00 82.19 611 LEU A N 1
ATOM 4923 C CA . LEU A 1 611 ? 14.976 11.854 14.293 1.00 82.19 611 LEU A CA 1
ATOM 4924 C C . LEU A 1 611 ? 15.287 10.684 15.242 1.00 82.19 611 LEU A C 1
ATOM 4926 O O . LEU A 1 611 ? 14.383 10.169 15.891 1.00 82.19 611 LEU A O 1
ATOM 4930 N N . LYS A 1 612 ? 16.568 10.318 15.393 1.00 83.69 612 LYS A N 1
ATOM 4931 C CA . LYS A 1 612 ? 16.992 9.256 16.323 1.00 83.69 612 LYS A CA 1
ATOM 4932 C C . LYS A 1 612 ? 16.699 9.590 17.784 1.00 83.69 612 LYS A C 1
ATOM 4934 O O . LYS A 1 612 ? 16.361 8.698 18.556 1.00 83.69 612 LYS A O 1
ATOM 4939 N N . GLU A 1 613 ? 16.846 10.851 18.181 1.00 85.69 613 GLU A N 1
ATOM 4940 C CA . GLU A 1 613 ? 16.520 11.295 19.540 1.00 85.69 613 GLU A CA 1
ATOM 4941 C C . GLU A 1 613 ? 15.016 11.198 19.820 1.00 85.69 613 GLU A C 1
ATOM 4943 O O . GLU A 1 613 ? 14.628 10.722 20.887 1.00 85.69 613 GLU A O 1
ATOM 4948 N N . VAL A 1 614 ? 14.167 11.608 18.871 1.00 79.44 614 VAL A N 1
ATOM 4949 C CA . VAL A 1 614 ? 12.703 11.510 18.998 1.00 79.44 614 VAL A CA 1
ATOM 4950 C C . VAL A 1 614 ? 12.247 10.047 18.963 1.00 79.44 614 VAL A C 1
ATOM 4952 O O . VAL A 1 614 ? 11.406 9.649 19.767 1.00 79.44 614 VAL A O 1
ATOM 4955 N N . GLU A 1 615 ? 12.844 9.213 18.106 1.00 80.31 615 GLU A N 1
ATOM 4956 C CA . GLU A 1 615 ? 12.624 7.759 18.086 1.00 80.31 615 GLU A CA 1
ATOM 4957 C C . GLU A 1 615 ? 12.983 7.104 19.423 1.00 80.31 615 GLU A C 1
ATOM 4959 O O . GLU A 1 615 ? 12.209 6.290 19.929 1.00 80.31 615 GLU A O 1
ATOM 4964 N N . GLY A 1 616 ? 14.123 7.483 20.012 1.00 82.31 616 GLY A N 1
ATOM 4965 C CA . GLY A 1 616 ? 14.538 7.025 21.337 1.00 82.31 616 GLY A CA 1
ATOM 4966 C C . GLY A 1 616 ? 13.521 7.399 22.413 1.00 82.31 616 GLY A C 1
ATOM 4967 O O . GLY A 1 616 ? 13.038 6.525 23.125 1.00 82.31 616 GLY A O 1
ATOM 4968 N N . ARG A 1 617 ? 13.100 8.672 22.459 1.00 81.88 617 ARG A N 1
ATOM 4969 C CA . ARG A 1 617 ? 12.073 9.137 23.410 1.00 81.88 617 ARG A CA 1
ATOM 4970 C C . ARG A 1 617 ? 10.737 8.415 23.241 1.00 81.88 617 ARG A C 1
ATOM 4972 O O . ARG A 1 617 ? 10.084 8.120 24.235 1.00 81.88 617 ARG A O 1
ATOM 4979 N N . ARG A 1 618 ? 10.314 8.123 22.005 1.00 81.62 618 ARG A N 1
ATOM 4980 C CA . ARG A 1 618 ? 9.087 7.351 21.744 1.00 81.62 618 ARG A CA 1
ATOM 4981 C C . ARG A 1 618 ? 9.192 5.938 22.320 1.00 81.62 618 ARG A C 1
ATOM 4983 O O . ARG A 1 618 ? 8.255 5.486 22.965 1.00 81.62 618 ARG A O 1
ATOM 4990 N N . LEU A 1 619 ? 10.320 5.260 22.107 1.00 81.19 619 LEU A N 1
ATOM 4991 C CA . LEU A 1 619 ? 10.548 3.914 22.643 1.00 81.19 619 LEU A CA 1
ATOM 4992 C C . LEU A 1 619 ? 10.564 3.902 24.178 1.00 81.19 619 LEU A C 1
ATOM 4994 O O . LEU A 1 619 ? 10.002 2.987 24.778 1.00 81.19 619 LEU A O 1
ATOM 4998 N N . ASP A 1 620 ? 11.156 4.922 24.803 1.00 83.94 620 ASP A N 1
ATOM 4999 C CA . ASP A 1 620 ? 11.153 5.070 26.261 1.00 83.94 620 ASP A CA 1
ATOM 5000 C C . ASP A 1 620 ? 9.719 5.255 26.798 1.00 83.94 620 ASP A C 1
ATOM 5002 O O . ASP A 1 620 ? 9.313 4.553 27.724 1.00 83.94 620 ASP A O 1
ATOM 5006 N N . LEU A 1 621 ? 8.907 6.110 26.160 1.00 81.00 621 LEU A N 1
ATOM 5007 C CA . LEU A 1 621 ? 7.492 6.297 26.517 1.00 81.00 621 LEU A CA 1
ATOM 5008 C C . LEU A 1 621 ? 6.647 5.035 26.299 1.00 81.00 621 LEU A C 1
ATOM 5010 O O . LEU A 1 621 ? 5.767 4.735 27.103 1.00 81.00 621 LEU A O 1
ATOM 5014 N N . GLU A 1 622 ? 6.899 4.274 25.232 1.00 78.50 622 GLU A N 1
ATOM 5015 C CA . GLU A 1 622 ? 6.224 2.993 24.982 1.00 78.50 622 GLU A CA 1
ATOM 5016 C C . GLU A 1 622 ? 6.559 1.956 26.060 1.00 78.50 622 GLU A C 1
ATOM 5018 O O . GLU A 1 622 ? 5.682 1.206 26.499 1.00 78.50 622 GLU A O 1
ATOM 5023 N N . ALA A 1 623 ? 7.808 1.934 26.530 1.00 82.75 623 ALA A N 1
ATOM 5024 C CA . ALA A 1 623 ? 8.216 1.083 27.639 1.00 82.75 623 ALA A CA 1
ATOM 5025 C C . ALA A 1 623 ? 7.542 1.501 28.960 1.00 82.75 623 ALA A C 1
ATOM 5027 O O . ALA A 1 623 ? 7.057 0.633 29.692 1.00 82.75 623 ALA A O 1
ATOM 5028 N N . GLU A 1 624 ? 7.459 2.805 29.244 1.00 85.00 624 GLU A N 1
ATOM 5029 C CA . GLU A 1 624 ? 6.753 3.343 30.418 1.00 85.00 624 GLU A CA 1
ATOM 5030 C C . GLU A 1 624 ? 5.246 3.039 30.377 1.00 85.00 624 GLU A C 1
ATOM 5032 O O . GLU A 1 624 ? 4.686 2.569 31.370 1.00 85.00 624 GLU A O 1
ATOM 5037 N N . LEU A 1 625 ? 4.595 3.202 29.219 1.00 77.81 625 LEU A N 1
ATOM 5038 C CA . LEU A 1 625 ? 3.191 2.826 29.013 1.00 77.81 625 LEU A CA 1
ATOM 5039 C C . LEU A 1 625 ? 2.958 1.331 29.257 1.00 77.81 625 LEU A C 1
ATOM 50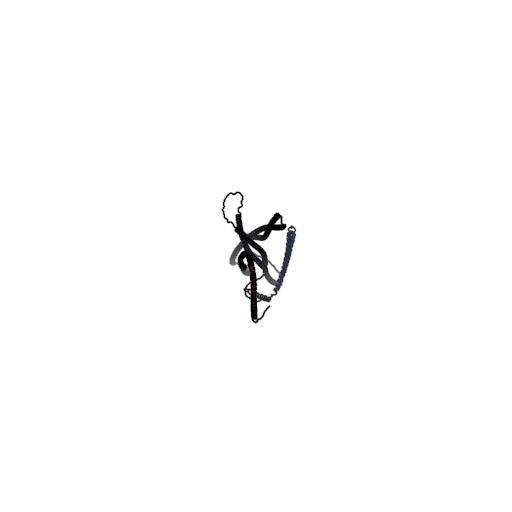41 O O . LEU A 1 625 ? 2.002 0.958 29.938 1.00 77.81 625 LEU A O 1
ATOM 5045 N N . GLY A 1 626 ? 3.845 0.470 28.751 1.00 79.75 626 GLY A N 1
ATOM 5046 C CA . GLY A 1 626 ? 3.765 -0.974 28.978 1.00 79.75 626 GLY A CA 1
ATOM 5047 C C . GLY A 1 626 ? 3.946 -1.368 30.450 1.00 79.75 626 GLY A C 1
ATOM 5048 O O . GLY A 1 626 ? 3.343 -2.341 30.912 1.00 79.75 626 GLY A O 1
ATOM 5049 N N . GLN A 1 627 ? 4.749 -0.617 31.206 1.00 82.38 627 GLN A N 1
ATOM 5050 C CA . GLN A 1 627 ? 4.925 -0.824 32.643 1.00 82.38 627 GLN A CA 1
ATOM 5051 C C . GLN A 1 627 ? 3.682 -0.380 33.432 1.00 82.38 627 GLN A C 1
ATOM 5053 O O . GLN A 1 627 ? 3.178 -1.155 34.247 1.00 82.38 627 GLN A O 1
ATOM 5058 N N . LEU A 1 628 ? 3.122 0.794 33.127 1.00 78.38 628 LEU A N 1
ATOM 5059 C CA . LEU A 1 628 ? 1.887 1.279 33.753 1.00 78.38 628 LEU A CA 1
ATOM 5060 C C . LEU A 1 628 ? 0.682 0.391 33.444 1.00 78.38 628 LEU A C 1
ATOM 5062 O O . LEU A 1 628 ? -0.137 0.153 34.324 1.00 78.38 628 LEU A O 1
ATOM 5066 N N . GLN A 1 629 ? 0.581 -0.167 32.234 1.00 80.00 629 GLN A N 1
ATOM 5067 C CA . GLN A 1 629 ? -0.466 -1.141 31.908 1.00 80.00 629 GLN A CA 1
ATOM 5068 C C . GLN A 1 629 ? -0.406 -2.375 32.817 1.00 80.00 629 GLN A C 1
ATOM 5070 O O . GLN A 1 629 ? -1.445 -2.843 33.278 1.00 80.00 629 GLN A O 1
ATOM 5075 N N . LYS A 1 630 ? 0.795 -2.881 33.131 1.00 82.00 630 LYS A N 1
ATOM 5076 C CA . LYS A 1 630 ? 0.953 -3.992 34.083 1.00 82.00 630 LYS A CA 1
ATOM 5077 C C . LYS A 1 630 ? 0.563 -3.594 35.501 1.00 82.00 630 LYS A C 1
ATOM 5079 O O . LYS A 1 630 ? -0.055 -4.393 36.196 1.00 82.00 630 LYS A O 1
ATOM 5084 N N . GLU A 1 631 ? 0.927 -2.394 35.938 1.00 79.62 631 GLU A N 1
ATOM 5085 C CA . GLU A 1 631 ? 0.571 -1.891 37.270 1.00 79.62 631 GLU A CA 1
ATOM 5086 C C . GLU A 1 631 ? -0.945 -1.696 37.410 1.00 79.62 631 GLU A C 1
ATOM 5088 O O . GLU A 1 631 ? -1.526 -2.104 38.414 1.00 79.62 631 GLU A O 1
ATOM 5093 N N . LEU A 1 632 ? -1.602 -1.188 36.366 1.00 76.44 632 LEU A N 1
ATOM 5094 C CA . LEU A 1 632 ? -3.054 -1.012 36.300 1.00 76.44 632 LEU A CA 1
ATOM 5095 C C . LEU A 1 632 ? -3.783 -2.368 36.289 1.00 76.44 632 LEU A C 1
ATOM 5097 O O . LEU A 1 632 ? -4.778 -2.538 36.987 1.00 76.44 632 LEU A O 1
ATOM 5101 N N . GLU A 1 633 ? -3.256 -3.368 35.579 1.00 81.00 633 GLU A N 1
ATOM 5102 C CA . GLU A 1 633 ? -3.757 -4.751 35.608 1.00 81.00 633 GLU A CA 1
ATOM 5103 C C . GLU A 1 633 ? -3.651 -5.371 37.015 1.00 81.00 633 GLU A C 1
ATOM 5105 O O . GLU A 1 633 ? -4.567 -6.052 37.478 1.00 81.00 633 GLU A O 1
ATOM 5110 N N . VAL A 1 634 ? -2.543 -5.125 37.725 1.00 81.06 634 VAL A N 1
ATOM 5111 C CA . VAL A 1 634 ? -2.359 -5.579 39.113 1.00 81.06 634 VAL A CA 1
ATOM 5112 C C . VAL A 1 634 ? -3.337 -4.872 40.052 1.00 81.06 634 VAL A C 1
ATOM 5114 O O . VAL A 1 634 ? -3.963 -5.538 40.876 1.00 81.06 634 VAL A O 1
ATOM 5117 N N . ALA A 1 635 ? -3.517 -3.557 39.908 1.00 74.50 635 ALA A N 1
ATOM 5118 C CA . ALA A 1 635 ? -4.474 -2.787 40.700 1.00 74.50 635 ALA A CA 1
ATOM 5119 C C . ALA A 1 635 ? -5.923 -3.243 40.450 1.00 74.50 635 ALA A C 1
ATOM 5121 O O . ALA A 1 635 ? -6.680 -3.410 41.404 1.00 74.50 635 ALA A O 1
ATOM 5122 N N . ARG A 1 636 ? -6.292 -3.533 39.193 1.00 78.25 636 ARG A N 1
ATOM 5123 C CA . ARG A 1 636 ? -7.602 -4.107 38.837 1.00 78.25 636 ARG A CA 1
ATOM 5124 C C . ARG A 1 636 ? -7.815 -5.476 39.465 1.00 78.25 636 ARG A C 1
ATOM 5126 O O . ARG A 1 636 ? -8.858 -5.699 40.059 1.00 78.25 636 ARG A O 1
ATOM 5133 N N . LYS A 1 637 ? -6.815 -6.360 39.431 1.00 79.00 637 LYS A N 1
ATOM 5134 C CA . LYS A 1 637 ? -6.907 -7.662 40.112 1.00 79.00 637 LYS A CA 1
ATOM 5135 C C . LYS A 1 637 ? -7.093 -7.520 41.618 1.00 79.00 637 LYS A C 1
ATOM 5137 O O . LYS A 1 637 ? -7.926 -8.213 42.182 1.00 79.00 637 LYS A O 1
ATOM 5142 N N . GLN A 1 638 ? -6.374 -6.602 42.262 1.00 75.62 638 GLN A N 1
ATOM 5143 C CA . GLN A 1 638 ? -6.559 -6.326 43.691 1.00 75.62 638 GLN A CA 1
ATOM 5144 C C . GLN A 1 638 ? -7.949 -5.749 43.991 1.00 75.62 638 GLN A C 1
ATOM 5146 O O . GLN A 1 638 ? -8.567 -6.119 44.987 1.00 75.62 638 GLN A O 1
ATOM 5151 N N . TYR A 1 639 ? -8.458 -4.874 43.122 1.00 73.88 639 TYR A N 1
ATOM 5152 C CA . TYR A 1 639 ? -9.817 -4.344 43.211 1.00 73.88 639 TYR A CA 1
ATOM 5153 C C . TYR A 1 639 ? -10.869 -5.450 43.055 1.00 73.88 639 TYR A C 1
ATOM 5155 O O . TYR A 1 639 ? -11.782 -5.543 43.873 1.00 73.88 639 TYR A O 1
ATOM 5163 N N . ASP A 1 640 ? -10.709 -6.329 42.066 1.00 71.12 640 ASP A N 1
ATOM 5164 C CA . ASP A 1 640 ? -11.599 -7.463 41.819 1.00 71.12 640 ASP A CA 1
ATOM 5165 C C . ASP A 1 640 ? -11.542 -8.485 42.959 1.00 71.12 640 ASP A C 1
ATOM 5167 O O . ASP A 1 640 ? -12.574 -9.028 43.338 1.00 71.12 640 ASP A O 1
ATOM 5171 N N . GLU A 1 641 ? -10.372 -8.738 43.549 1.00 72.69 641 GLU A N 1
ATOM 5172 C CA . GLU A 1 641 ? -10.215 -9.611 44.721 1.00 72.69 641 GLU A CA 1
ATOM 5173 C C . GLU A 1 641 ? -10.899 -9.029 45.970 1.00 72.69 641 GLU A C 1
ATOM 5175 O O . GLU A 1 641 ? -11.545 -9.764 46.719 1.00 72.69 641 GLU A O 1
ATOM 5180 N N . LEU A 1 642 ? -10.816 -7.709 46.182 1.00 67.12 642 LEU A N 1
ATOM 5181 C CA . LEU A 1 642 ? -11.514 -7.014 47.271 1.00 67.12 642 LEU A CA 1
ATOM 5182 C C . LEU A 1 642 ? -13.031 -6.930 47.033 1.00 67.12 642 LEU A C 1
ATOM 5184 O O . LEU A 1 642 ? -13.803 -7.046 47.984 1.00 67.12 642 LEU A O 1
ATOM 5188 N N . SER A 1 643 ? -13.457 -6.759 45.780 1.00 64.06 643 SER A N 1
ATOM 5189 C CA . SER A 1 643 ? -14.867 -6.711 45.373 1.00 64.06 643 SER A CA 1
ATOM 5190 C C . SER A 1 643 ? -15.537 -8.089 45.441 1.00 64.06 643 SER A C 1
ATOM 5192 O O . SER A 1 643 ? -16.651 -8.221 45.943 1.00 64.06 643 SER A O 1
ATOM 5194 N N . ASN A 1 644 ? -14.823 -9.142 45.027 1.00 59.97 644 ASN A N 1
ATOM 5195 C CA . ASN A 1 644 ? -15.301 -10.526 44.989 1.00 59.97 644 ASN A CA 1
ATOM 5196 C C . ASN A 1 644 ? -15.036 -11.315 46.277 1.00 59.97 644 ASN A C 1
ATOM 5198 O O . ASN A 1 644 ? -15.108 -12.549 46.256 1.00 59.97 644 ASN A O 1
ATOM 5202 N N . SER A 1 645 ? -14.756 -10.652 47.403 1.00 57.25 645 SER A N 1
ATOM 5203 C CA . SER A 1 645 ? -14.691 -11.290 48.725 1.00 57.25 645 SER A CA 1
ATOM 5204 C C . SER A 1 645 ? -16.087 -11.754 49.190 1.00 57.25 645 SER A C 1
ATOM 5206 O O . SER A 1 645 ? -16.632 -11.320 50.205 1.00 57.25 645 SER A O 1
ATOM 5208 N N . SER A 1 646 ? -16.673 -12.686 48.434 1.00 51.69 646 SER A N 1
ATOM 5209 C CA . SER A 1 646 ? -17.833 -13.498 48.804 1.00 51.69 646 SER A CA 1
ATOM 5210 C C . SER A 1 646 ? -17.551 -14.308 50.063 1.00 51.69 646 SER A C 1
ATOM 5212 O O . SER A 1 646 ? -18.471 -14.575 50.815 1.00 51.69 646 SER A O 1
ATOM 5214 N N . ALA A 1 647 ? -16.281 -14.597 50.369 1.00 55.72 647 ALA A N 1
ATOM 5215 C CA . ALA A 1 647 ? -15.877 -15.261 51.602 1.00 55.72 647 ALA A CA 1
ATOM 5216 C C . ALA A 1 647 ? -16.333 -14.503 52.863 1.00 55.72 647 ALA A C 1
ATOM 5218 O O . ALA A 1 647 ? -16.793 -15.133 53.810 1.00 55.72 647 ALA A O 1
ATOM 5219 N N . LEU A 1 648 ? -16.272 -13.163 52.867 1.00 56.91 648 LEU A N 1
ATOM 5220 C CA . LEU A 1 648 ? -16.723 -12.366 54.013 1.00 56.91 648 LEU A CA 1
ATOM 5221 C C . LEU A 1 648 ? -18.258 -12.282 54.076 1.00 56.91 648 LEU A C 1
ATOM 5223 O O . LEU A 1 648 ? -18.841 -12.326 55.158 1.00 56.91 648 LEU A O 1
ATOM 5227 N N . GLN A 1 649 ? -18.928 -12.195 52.921 1.00 56.84 649 GLN A N 1
ATOM 5228 C CA . GLN A 1 649 ? -20.394 -12.230 52.849 1.00 56.84 649 GLN A CA 1
ATOM 5229 C C . GLN A 1 649 ? -20.958 -13.601 53.254 1.00 56.84 649 GLN A C 1
ATOM 5231 O O . GLN A 1 649 ? -21.911 -13.653 54.028 1.00 56.84 649 GLN A O 1
ATOM 5236 N N . ASP A 1 650 ? -20.345 -14.695 52.812 1.00 60.38 650 ASP A N 1
ATOM 5237 C CA . ASP A 1 650 ? -20.747 -16.070 53.116 1.00 60.38 650 ASP A CA 1
ATOM 5238 C C . ASP A 1 650 ? -20.469 -16.440 54.580 1.00 60.38 650 ASP A C 1
ATOM 5240 O O . ASP A 1 650 ? -21.252 -17.170 55.193 1.00 60.38 650 ASP A O 1
ATOM 5244 N N . GLU A 1 651 ? -19.401 -15.902 55.179 1.00 66.06 651 GLU A N 1
ATOM 5245 C CA . GLU A 1 651 ? -19.111 -16.058 56.608 1.00 66.06 651 GLU A CA 1
ATOM 5246 C C . GLU A 1 651 ? -20.136 -15.312 57.477 1.00 66.06 651 GLU A C 1
ATOM 5248 O O . GLU A 1 651 ? -20.652 -15.883 58.441 1.00 66.06 651 GLU A O 1
ATOM 5253 N N . ILE A 1 652 ? -20.512 -14.081 57.104 1.00 66.56 652 ILE A N 1
ATOM 5254 C CA . ILE A 1 652 ? -21.565 -13.308 57.786 1.00 66.56 652 ILE A CA 1
ATOM 5255 C C . ILE A 1 652 ? -22.928 -14.000 57.644 1.00 66.56 652 ILE A C 1
ATOM 5257 O O . ILE A 1 652 ? -23.657 -14.133 58.629 1.00 66.56 652 ILE A O 1
ATOM 5261 N N . VAL A 1 653 ? -23.269 -14.487 56.448 1.00 66.94 653 VAL A N 1
ATOM 5262 C CA . VAL A 1 653 ? -24.522 -15.218 56.202 1.00 66.94 653 VAL A CA 1
ATOM 5263 C C . VAL A 1 653 ? -24.556 -16.535 56.981 1.00 66.94 653 VAL A C 1
ATOM 5265 O O . VAL A 1 653 ? -25.580 -16.848 57.590 1.00 66.94 653 VAL A O 1
ATOM 5268 N N . SER A 1 654 ? -23.445 -17.274 57.041 1.00 71.31 654 SER A N 1
ATOM 5269 C CA . SER A 1 654 ? -23.350 -18.521 57.815 1.00 71.31 654 SER A CA 1
ATOM 5270 C C . SER A 1 654 ? -23.464 -18.283 59.324 1.00 71.31 654 SER A C 1
ATOM 5272 O O . SER A 1 654 ? -24.133 -19.051 60.018 1.00 71.31 654 SER A O 1
ATOM 5274 N N . ARG A 1 655 ? -22.868 -17.200 59.845 1.00 69.94 655 ARG A N 1
ATOM 5275 C CA . ARG A 1 655 ? -23.007 -16.805 61.259 1.00 69.94 655 ARG A CA 1
ATOM 5276 C C . ARG A 1 655 ? -24.447 -16.425 61.602 1.00 69.94 655 ARG A C 1
ATOM 5278 O O . ARG A 1 655 ? -25.001 -16.960 62.556 1.00 69.94 655 ARG A O 1
ATOM 5285 N N . LEU A 1 656 ? -25.092 -15.606 60.770 1.00 66.81 656 LEU A N 1
ATOM 5286 C CA . LEU A 1 656 ? -26.496 -15.220 60.958 1.00 66.81 656 LEU A CA 1
ATOM 5287 C C . LEU A 1 656 ? -27.459 -16.416 60.874 1.00 66.81 656 LEU A C 1
ATOM 5289 O O . LEU A 1 656 ? -28.471 -16.441 61.575 1.00 66.81 656 LEU A O 1
ATOM 5293 N N . GLN A 1 657 ? -27.155 -17.420 60.045 1.00 69.00 657 GLN A N 1
ATOM 5294 C CA . GLN A 1 657 ? -27.918 -18.671 59.992 1.00 69.00 657 GLN A CA 1
ATOM 5295 C C . GLN A 1 657 ? -27.752 -19.513 61.263 1.00 69.00 657 GLN A C 1
ATOM 5297 O O . GLN A 1 657 ? -28.741 -20.056 61.752 1.00 69.00 657 GLN A O 1
ATOM 5302 N N . SER A 1 658 ? -26.539 -19.592 61.819 1.00 75.06 658 SER A N 1
ATOM 5303 C CA . SER A 1 658 ? -26.285 -20.285 63.089 1.00 75.06 658 SER A CA 1
ATOM 5304 C C . SER A 1 658 ? -27.058 -19.645 64.247 1.00 75.06 658 SER A C 1
ATOM 5306 O O . SER A 1 658 ? -27.718 -20.352 65.010 1.00 75.06 658 SER A O 1
ATOM 5308 N N . ASP A 1 659 ? -27.044 -18.314 64.337 1.00 71.88 659 ASP A N 1
ATOM 5309 C CA . ASP A 1 659 ? -27.741 -17.574 65.395 1.00 71.88 659 ASP A CA 1
ATOM 5310 C C . ASP A 1 659 ? -29.267 -17.741 65.290 1.00 71.88 659 ASP A C 1
ATOM 5312 O O . ASP A 1 659 ? -29.958 -17.936 66.293 1.00 71.88 659 ASP A O 1
ATOM 5316 N N . LEU A 1 660 ? -29.815 -17.724 64.068 1.00 72.75 660 LEU A N 1
ATOM 5317 C CA . LEU A 1 660 ? -31.241 -17.971 63.826 1.00 72.75 660 LEU A CA 1
ATOM 5318 C C . LEU A 1 660 ? -31.683 -19.370 64.274 1.00 72.75 660 LEU A C 1
ATOM 5320 O O . LEU A 1 660 ? -32.790 -19.516 64.800 1.00 72.75 660 LEU A O 1
ATOM 5324 N N . GLU A 1 661 ? -30.840 -20.385 64.086 1.00 76.25 661 GLU A N 1
ATOM 5325 C CA . GLU A 1 661 ? -31.136 -21.760 64.495 1.00 76.25 661 GLU A CA 1
ATOM 5326 C C . GLU A 1 661 ? -31.113 -21.905 66.030 1.00 76.25 661 GLU A C 1
ATOM 5328 O O . GLU A 1 661 ? -31.982 -22.566 66.608 1.00 76.25 661 GLU A O 1
ATOM 5333 N N . GLU A 1 662 ? -30.199 -21.204 66.712 1.00 78.00 662 GLU A N 1
ATOM 5334 C CA . GLU A 1 662 ? -30.122 -21.153 68.179 1.00 78.00 662 GLU A CA 1
ATOM 5335 C C . GLU A 1 662 ? -31.343 -20.449 68.803 1.00 78.00 662 GLU A C 1
ATOM 5337 O O . GLU A 1 662 ? -31.942 -20.958 69.761 1.00 78.00 662 GLU A O 1
ATOM 5342 N N . TYR A 1 663 ? -31.800 -19.338 68.209 1.00 69.56 663 TYR A N 1
ATOM 5343 C CA . TYR A 1 663 ? -33.053 -18.672 68.598 1.00 69.56 663 TYR A CA 1
ATOM 5344 C C . TYR A 1 663 ? -34.280 -19.572 68.413 1.00 69.56 663 TYR A C 1
ATOM 5346 O O . TYR A 1 663 ? -35.228 -19.546 69.205 1.00 69.56 663 TYR A O 1
ATOM 5354 N N . ARG A 1 664 ? -34.277 -20.395 67.362 1.00 74.75 664 ARG A N 1
ATOM 5355 C CA . ARG A 1 664 ? -35.349 -21.358 67.095 1.00 74.75 664 ARG A CA 1
ATOM 5356 C C . ARG A 1 664 ? -35.417 -22.444 68.165 1.00 74.75 664 ARG A C 1
ATOM 5358 O O . ARG A 1 664 ? -36.515 -22.819 68.584 1.00 74.75 664 ARG A O 1
ATOM 5365 N N . LEU A 1 665 ? -34.258 -22.916 68.622 1.00 77.56 665 LEU A N 1
ATOM 5366 C CA . LEU A 1 665 ? -34.144 -23.929 69.666 1.00 77.56 665 LEU A CA 1
ATOM 5367 C C . LEU A 1 665 ? -34.629 -23.395 71.024 1.00 77.56 665 LEU A C 1
ATOM 5369 O O . LEU A 1 665 ? -35.454 -24.029 71.679 1.00 77.56 665 LEU A O 1
ATOM 5373 N N . THR A 1 666 ? -34.234 -22.178 71.400 1.00 75.94 666 THR A N 1
ATOM 5374 C CA . THR A 1 666 ? -34.697 -21.532 72.645 1.00 75.94 666 THR A CA 1
ATOM 5375 C C . THR A 1 666 ? -36.202 -21.231 72.634 1.00 75.94 666 THR A C 1
ATOM 5377 O O . THR A 1 666 ? -36.890 -21.394 73.650 1.00 75.94 666 THR A O 1
ATOM 5380 N N . LEU A 1 667 ? -36.775 -20.864 71.482 1.00 68.69 667 LEU A N 1
ATOM 5381 C CA . LEU A 1 667 ? -38.231 -20.731 71.319 1.00 68.69 667 LEU A CA 1
ATOM 5382 C C . LEU A 1 667 ? -38.975 -22.070 71.466 1.00 68.69 667 LEU A C 1
ATOM 5384 O O . LEU A 1 667 ? -40.101 -22.097 71.961 1.00 68.69 667 LEU A O 1
ATOM 5388 N N . SER A 1 668 ? -38.362 -23.181 71.055 1.00 76.25 668 SER A N 1
ATOM 5389 C CA . SER A 1 668 ? -38.906 -24.528 71.269 1.00 76.25 668 SER A CA 1
ATOM 5390 C C . SER A 1 668 ? -38.909 -24.898 72.755 1.00 76.25 668 SER A C 1
ATOM 5392 O O . SER A 1 668 ? -39.936 -25.312 73.292 1.00 76.25 668 SER A O 1
ATOM 5394 N N . GLU A 1 669 ? -37.788 -24.690 73.444 1.00 77.19 669 GLU A N 1
ATOM 5395 C CA . GLU A 1 669 ? -37.632 -25.026 74.865 1.00 77.19 669 GLU A CA 1
ATOM 5396 C C . GLU A 1 669 ? -38.571 -24.216 75.773 1.00 77.19 669 GLU A C 1
ATOM 5398 O O . GLU A 1 669 ? -39.189 -24.758 76.693 1.00 77.19 669 GLU A O 1
ATOM 5403 N N . THR A 1 670 ? -38.752 -22.924 75.486 1.00 72.38 670 THR A N 1
ATOM 5404 C CA . THR A 1 670 ? -39.710 -22.071 76.214 1.00 72.38 670 THR A CA 1
ATOM 5405 C C . THR A 1 670 ? -41.159 -22.518 76.009 1.00 72.38 670 THR A C 1
ATOM 5407 O O . THR A 1 670 ? -41.963 -22.477 76.945 1.00 72.38 670 THR A O 1
ATOM 5410 N N . ARG A 1 671 ? -41.497 -23.021 74.817 1.00 73.69 671 ARG A N 1
ATOM 5411 C CA . ARG A 1 671 ? -42.827 -23.565 74.514 1.00 73.69 671 ARG A CA 1
ATOM 5412 C C . ARG A 1 671 ? -43.115 -24.843 75.305 1.00 73.69 671 ARG A C 1
ATOM 5414 O O . ARG A 1 671 ? -44.216 -24.986 75.842 1.00 73.69 671 ARG A O 1
ATOM 5421 N N . ASP A 1 672 ? -42.124 -25.720 75.439 1.00 76.06 672 ASP A N 1
ATOM 5422 C CA . ASP A 1 672 ? -42.224 -26.950 76.233 1.00 76.06 672 ASP A CA 1
ATOM 5423 C C . ASP A 1 672 ? -42.358 -26.663 77.737 1.00 76.06 672 ASP A C 1
ATOM 5425 O O . ASP A 1 672 ? -43.125 -27.331 78.440 1.00 76.06 672 ASP A O 1
ATOM 5429 N N . LEU A 1 673 ? -41.669 -25.635 78.243 1.00 74.75 673 LEU A N 1
ATOM 5430 C CA . LEU A 1 673 ? -41.814 -25.178 79.628 1.00 74.75 673 LEU A CA 1
ATOM 5431 C C . LEU A 1 673 ? -43.219 -24.624 79.907 1.00 74.75 673 LEU A C 1
ATOM 5433 O O . LEU A 1 673 ? -43.833 -25.005 80.905 1.00 74.75 673 LEU A O 1
ATOM 5437 N N . CYS A 1 674 ? -43.783 -23.816 79.003 1.00 69.56 674 CYS A N 1
ATOM 5438 C CA . CYS A 1 674 ? -45.167 -23.342 79.126 1.00 69.56 674 CYS A CA 1
ATOM 5439 C C . CYS A 1 674 ? -46.194 -24.487 79.138 1.00 69.56 674 CYS A C 1
ATOM 5441 O O . CYS A 1 674 ? -47.183 -24.423 79.874 1.00 69.56 674 CYS A O 1
ATOM 5443 N N . GLN A 1 675 ? -45.970 -25.550 78.359 1.00 72.56 675 GLN A N 1
ATOM 5444 C CA . GLN A 1 675 ? -46.840 -26.730 78.384 1.00 72.56 675 GLN A CA 1
ATOM 5445 C C . GLN A 1 675 ? -46.742 -27.502 79.705 1.00 72.56 675 GLN A C 1
ATOM 5447 O O . GLN A 1 675 ? -47.762 -27.970 80.215 1.00 72.56 675 GLN A O 1
ATOM 5452 N N . LYS A 1 676 ? -45.539 -27.623 80.283 1.00 74.25 676 LYS A N 1
ATOM 5453 C CA . LYS A 1 676 ? -45.352 -28.246 81.602 1.00 74.25 676 LYS A CA 1
ATOM 5454 C C . LYS A 1 676 ? -46.043 -27.453 82.712 1.00 74.25 676 LYS A C 1
ATOM 5456 O O . LYS A 1 676 ? -46.725 -28.060 83.534 1.00 74.25 676 LYS A O 1
ATOM 5461 N N . GLU A 1 677 ? -45.936 -26.127 82.702 1.00 71.81 677 GLU A N 1
ATOM 5462 C CA . GLU A 1 677 ? -46.615 -25.270 83.686 1.00 71.81 677 GLU A CA 1
ATOM 5463 C C . GLU A 1 677 ? -48.144 -25.300 83.543 1.00 71.81 677 GLU A C 1
ATOM 5465 O O . GLU A 1 677 ? -48.851 -25.355 84.547 1.00 71.81 677 GLU A O 1
ATOM 5470 N N . SER A 1 678 ? -48.681 -25.377 82.318 1.00 71.94 678 SER A N 1
ATOM 5471 C CA . SER A 1 678 ? -50.128 -25.593 82.132 1.00 71.94 678 SER A CA 1
ATOM 5472 C C . SER A 1 678 ? -50.601 -26.903 82.764 1.00 71.94 678 SER A C 1
ATOM 5474 O O . SER A 1 678 ? -51.597 -26.902 83.483 1.00 71.94 678 SER A O 1
ATOM 5476 N N . ARG A 1 679 ? -49.864 -28.008 82.567 1.00 75.06 679 ARG A N 1
ATOM 5477 C CA . ARG A 1 679 ? -50.203 -29.302 83.190 1.00 75.06 679 ARG A CA 1
ATOM 5478 C C . ARG A 1 679 ? -50.149 -29.233 84.715 1.00 75.06 679 ARG A C 1
ATOM 5480 O O . ARG A 1 679 ? -51.041 -29.748 85.378 1.00 75.06 679 ARG A O 1
ATOM 5487 N N . ARG A 1 680 ? -49.146 -28.549 85.270 1.00 76.19 680 ARG A N 1
ATOM 5488 C CA . ARG A 1 680 ? -49.006 -28.355 86.718 1.00 76.19 680 ARG A CA 1
ATOM 5489 C C . ARG A 1 680 ? -50.157 -27.535 87.312 1.00 76.19 680 ARG A C 1
ATOM 5491 O O . ARG A 1 680 ? -50.657 -27.871 88.383 1.00 76.19 680 ARG A O 1
ATOM 5498 N N . ASN A 1 681 ? -50.601 -26.485 86.622 1.00 74.31 681 ASN A N 1
ATOM 5499 C CA . ASN A 1 681 ? -51.768 -25.704 87.041 1.00 74.31 681 ASN A CA 1
ATOM 5500 C C . ASN A 1 681 ? -53.058 -26.530 87.012 1.00 74.31 681 ASN A C 1
ATOM 5502 O O . ASN A 1 681 ? -53.903 -26.386 87.895 1.00 74.31 681 ASN A O 1
ATOM 5506 N N . GLU A 1 682 ? -53.200 -27.425 86.038 1.00 80.12 682 GLU A N 1
ATOM 5507 C CA . GLU A 1 682 ? -54.354 -28.316 85.944 1.00 80.12 682 GLU A CA 1
ATOM 5508 C C . GLU A 1 682 ? -54.367 -29.362 87.073 1.00 80.12 682 GLU A C 1
ATOM 5510 O O . GLU A 1 682 ? -55.405 -29.590 87.694 1.00 80.12 682 GLU A O 1
ATOM 5515 N N . GLU A 1 683 ? -53.202 -29.911 87.433 1.00 79.38 683 GLU A N 1
ATOM 5516 C CA . GLU A 1 683 ? -53.032 -30.778 88.609 1.00 79.38 683 GLU A CA 1
ATOM 5517 C C . GLU A 1 683 ? -53.362 -30.049 89.927 1.00 79.38 683 GLU A C 1
ATOM 5519 O O . GLU A 1 683 ? -54.041 -30.604 90.796 1.00 79.38 683 GLU A O 1
ATOM 5524 N N . LEU A 1 684 ? -52.938 -28.788 90.077 1.00 76.56 684 LEU A N 1
ATOM 5525 C CA . LEU A 1 684 ? -53.267 -27.956 91.242 1.00 76.56 684 LEU A CA 1
ATOM 5526 C C . LEU A 1 684 ? -54.765 -27.647 91.334 1.00 76.56 684 LEU A C 1
ATOM 5528 O O . LEU A 1 684 ? -55.334 -27.694 92.426 1.00 76.56 684 LEU A O 1
ATOM 5532 N N . SER A 1 685 ? -55.419 -27.381 90.201 1.00 80.38 685 SER A N 1
ATOM 5533 C CA . SER A 1 685 ? -56.868 -27.166 90.157 1.00 80.38 685 SER A CA 1
ATOM 5534 C C . SER A 1 685 ? -57.627 -28.410 90.625 1.00 80.38 685 SER A C 1
ATOM 5536 O O . SER A 1 685 ? -58.524 -28.309 91.461 1.00 80.38 685 SER A O 1
ATOM 5538 N N . GLN A 1 686 ? -57.219 -29.598 90.167 1.00 77.44 686 GLN A N 1
ATOM 5539 C CA . GLN A 1 686 ? -57.820 -30.865 90.598 1.00 77.44 686 GLN A CA 1
ATOM 5540 C C . GLN A 1 686 ? -57.617 -31.128 92.100 1.00 77.44 686 GLN A C 1
ATOM 5542 O O . GLN A 1 686 ? -58.515 -31.651 92.766 1.00 77.44 686 GLN A O 1
ATOM 5547 N N . LEU A 1 687 ? -56.462 -30.745 92.655 1.00 78.88 687 LEU A N 1
ATOM 5548 C CA . LEU A 1 687 ? -56.179 -30.861 94.088 1.00 78.88 687 LEU A CA 1
ATOM 5549 C C . LEU A 1 687 ? -57.088 -29.947 94.928 1.00 78.88 687 LEU A C 1
ATOM 5551 O O . LEU A 1 687 ? -57.608 -30.381 95.961 1.00 78.88 687 LEU A O 1
ATOM 5555 N N . CYS A 1 688 ? -57.307 -28.707 94.480 1.00 73.81 688 CYS A N 1
ATOM 5556 C CA . CYS A 1 688 ? -58.239 -27.777 95.120 1.00 73.81 688 CYS A CA 1
ATOM 5557 C C . CYS A 1 688 ? -59.656 -28.357 95.179 1.00 73.81 688 CYS A C 1
ATOM 5559 O O . CYS A 1 688 ? -60.246 -28.392 96.257 1.00 73.81 688 CYS A O 1
ATOM 5561 N N . ASP A 1 689 ? -60.161 -28.915 94.076 1.00 77.56 689 ASP A N 1
ATOM 5562 C CA . ASP A 1 689 ? -61.508 -29.498 94.031 1.00 77.56 689 ASP A CA 1
ATOM 5563 C C . ASP A 1 689 ? -61.686 -30.677 95.002 1.00 77.56 689 ASP A C 1
ATOM 5565 O O . ASP A 1 689 ? -62.760 -30.870 95.581 1.00 77.56 689 ASP A O 1
ATOM 5569 N N . VAL A 1 690 ? -60.637 -31.485 95.197 1.00 77.19 690 VAL A N 1
ATOM 5570 C CA . VAL A 1 690 ? -60.638 -32.575 96.188 1.00 77.19 690 VAL A CA 1
ATOM 5571 C C . VAL A 1 690 ? -60.703 -32.012 97.607 1.00 77.19 690 VAL A C 1
ATOM 5573 O O . VAL A 1 690 ? -61.508 -32.482 98.412 1.00 77.19 690 VAL A O 1
ATOM 5576 N N . LYS A 1 691 ? -59.914 -30.975 97.910 1.00 76.88 691 LYS A N 1
ATOM 5577 C CA . LYS A 1 691 ? -59.901 -30.338 99.235 1.00 76.88 691 LYS A CA 1
ATOM 5578 C C . LYS A 1 691 ? -61.218 -29.639 99.566 1.00 76.88 691 LYS A C 1
ATOM 5580 O O . LYS A 1 691 ? -61.675 -29.722 100.704 1.00 76.88 691 LYS A O 1
ATOM 5585 N N . THR A 1 692 ? -61.869 -29.019 98.585 1.00 77.38 692 THR A N 1
ATOM 5586 C CA . THR A 1 692 ? -63.199 -28.420 98.766 1.00 77.38 692 THR A CA 1
ATOM 5587 C C . THR A 1 692 ? -64.255 -29.477 99.100 1.00 77.38 692 THR A C 1
ATOM 5589 O O . THR A 1 692 ? -65.078 -29.254 99.987 1.00 77.38 692 THR A O 1
ATOM 5592 N N . ARG A 1 693 ? -64.198 -30.656 98.464 1.00 73.62 693 ARG A N 1
ATOM 5593 C CA . ARG A 1 693 ? -65.088 -31.787 98.782 1.00 73.62 693 ARG A CA 1
ATOM 5594 C C . ARG A 1 693 ? -64.851 -32.361 100.181 1.00 73.62 693 ARG A C 1
ATOM 5596 O O . ARG A 1 693 ? -65.815 -32.658 100.880 1.00 73.62 693 ARG A O 1
ATOM 5603 N N . GLU A 1 694 ? -63.596 -32.476 100.618 1.00 73.75 694 GLU A N 1
ATOM 5604 C CA . GLU A 1 694 ? -63.270 -32.894 101.994 1.00 73.75 694 GLU A CA 1
ATOM 5605 C C . GLU A 1 694 ? -63.812 -31.903 103.040 1.00 73.75 694 GLU A C 1
ATOM 5607 O O . GLU A 1 694 ? -64.375 -32.317 104.053 1.00 73.75 694 GLU A O 1
ATOM 5612 N N . ALA A 1 695 ? -63.704 -30.595 102.783 1.00 69.69 695 ALA A N 1
ATOM 5613 C CA . ALA A 1 695 ? -64.229 -29.563 103.678 1.00 69.69 695 ALA A CA 1
ATOM 5614 C C . ALA A 1 695 ? -65.766 -29.586 103.784 1.00 69.69 695 ALA A C 1
ATOM 5616 O O . ALA A 1 695 ? -66.310 -29.370 104.867 1.00 69.69 695 ALA A O 1
ATOM 5617 N N . GLN A 1 696 ? -66.468 -29.885 102.686 1.00 71.88 696 GLN A N 1
ATOM 5618 C CA . GLN A 1 696 ? -67.927 -30.043 102.686 1.00 71.88 696 GLN A CA 1
ATOM 5619 C C . GLN A 1 696 ? -68.380 -31.250 103.523 1.00 71.88 696 GLN A C 1
ATOM 5621 O O . GLN A 1 696 ? -69.319 -31.115 104.305 1.00 71.88 696 GLN A O 1
ATOM 5626 N N . GLY A 1 697 ? -67.674 -32.385 103.453 1.00 71.50 697 GLY A N 1
ATOM 5627 C CA . GLY A 1 697 ? -67.988 -33.561 104.279 1.00 71.50 697 GLY A CA 1
ATOM 5628 C C . GLY A 1 697 ? -67.832 -33.315 105.787 1.00 71.50 697 GLY A C 1
ATOM 5629 O O . GLY A 1 697 ? -68.638 -33.792 106.582 1.00 71.50 697 GLY A O 1
ATOM 5630 N N . LEU A 1 698 ? -66.843 -32.511 106.193 1.00 73.50 698 LEU A N 1
ATOM 5631 C CA . LEU A 1 698 ? -66.650 -32.141 107.603 1.00 73.50 698 LEU A CA 1
ATOM 5632 C C . LEU A 1 698 ? -67.743 -31.196 108.131 1.00 73.50 698 LEU A C 1
ATOM 5634 O O . LEU A 1 698 ? -68.100 -31.262 109.307 1.00 73.50 698 LEU A O 1
ATOM 5638 N N . LEU A 1 699 ? -68.288 -30.321 107.280 1.00 72.38 699 LEU A N 1
ATOM 5639 C CA . LEU A 1 699 ? -69.392 -29.432 107.657 1.00 72.38 699 LEU A CA 1
ATOM 5640 C C . LEU A 1 699 ? -70.689 -30.212 107.919 1.00 72.38 699 LEU A C 1
ATOM 5642 O O . LEU A 1 699 ? -71.373 -29.928 108.903 1.00 72.38 699 LEU A O 1
ATOM 5646 N N . GLU A 1 700 ? -70.980 -31.233 107.109 1.00 73.06 700 GLU A N 1
ATOM 5647 C CA . GLU A 1 700 ? -72.138 -32.115 107.312 1.00 73.06 700 GLU A CA 1
ATOM 5648 C C . GLU A 1 700 ? -72.040 -32.908 108.632 1.00 73.06 700 GLU A C 1
ATOM 5650 O O . GLU A 1 700 ? -73.034 -33.062 109.347 1.00 73.06 700 GLU A O 1
ATOM 5655 N N . GLU A 1 701 ? -70.841 -33.354 109.028 1.00 69.88 701 GLU A N 1
ATOM 5656 C CA . GLU A 1 701 ? -70.633 -34.036 110.316 1.00 69.88 701 GLU A CA 1
ATOM 5657 C C . GLU A 1 701 ? -70.887 -33.120 111.527 1.00 69.88 701 GLU A C 1
ATOM 5659 O O . GLU A 1 701 ? -71.488 -33.550 112.519 1.00 69.88 701 GLU A O 1
ATOM 5664 N N . ILE A 1 702 ? -70.479 -31.849 111.455 1.00 70.25 702 ILE A N 1
ATOM 5665 C CA . ILE A 1 702 ? -70.705 -30.860 112.523 1.00 70.25 702 ILE A CA 1
ATOM 5666 C C . ILE A 1 702 ? -72.202 -30.577 112.702 1.00 70.25 702 ILE A C 1
ATOM 5668 O O . ILE A 1 702 ? -72.685 -30.444 113.833 1.00 70.25 702 ILE A O 1
ATOM 5672 N N . GLU A 1 703 ? -72.957 -30.516 111.607 1.00 70.88 703 GLU A N 1
ATOM 5673 C CA . GLU A 1 703 ? -74.395 -30.250 111.637 1.00 70.88 703 GLU A CA 1
ATOM 5674 C C . GLU A 1 703 ? -75.174 -31.393 112.314 1.00 70.88 703 GLU A C 1
ATOM 5676 O O . GLU A 1 703 ? -76.030 -31.142 113.169 1.00 70.88 703 GLU A O 1
ATOM 5681 N N . ILE A 1 704 ? -74.772 -32.648 112.071 1.00 67.75 704 ILE A N 1
ATOM 5682 C CA . ILE A 1 704 ? -75.331 -33.839 112.735 1.00 67.75 704 ILE A CA 1
ATOM 5683 C C . ILE A 1 704 ? -75.087 -33.809 114.255 1.00 67.75 704 ILE A C 1
ATOM 5685 O O . ILE A 1 704 ? -75.981 -34.158 115.040 1.00 67.75 704 ILE A O 1
ATOM 5689 N N . VAL A 1 705 ? -73.905 -33.367 114.700 1.00 61.62 705 VAL A N 1
ATOM 5690 C CA . VAL A 1 705 ? -73.574 -33.232 116.133 1.00 61.62 705 VAL A CA 1
ATOM 5691 C C . VAL A 1 705 ? -74.432 -32.151 116.798 1.00 61.62 705 VAL A C 1
ATOM 5693 O O . VAL A 1 705 ? -74.946 -32.369 117.898 1.00 61.62 705 VAL A O 1
ATOM 5696 N N . ARG A 1 706 ? -74.680 -31.033 116.109 1.00 60.28 706 ARG A N 1
ATOM 5697 C CA . ARG A 1 706 ? -75.499 -29.921 116.616 1.00 60.28 706 ARG A CA 1
ATOM 5698 C C . ARG A 1 706 ? -76.962 -30.323 116.829 1.00 60.28 706 ARG A C 1
ATOM 5700 O O . ARG A 1 706 ? -77.542 -30.008 117.867 1.00 60.28 706 ARG A O 1
ATOM 5707 N N . THR A 1 707 ? -77.536 -31.104 115.911 1.00 55.88 707 THR A N 1
ATOM 5708 C CA . THR A 1 707 ? -78.894 -31.660 116.066 1.00 55.88 707 THR A CA 1
ATOM 5709 C C . THR A 1 707 ? -79.024 -32.681 117.199 1.00 55.88 707 THR A C 1
ATOM 5711 O O . THR A 1 707 ? -80.102 -32.819 117.770 1.00 55.88 707 THR A O 1
ATOM 5714 N N . ARG A 1 708 ? -77.941 -33.368 117.591 1.00 52.69 708 ARG A N 1
ATOM 5715 C CA . ARG A 1 708 ? -77.943 -34.272 118.759 1.00 52.69 708 ARG A CA 1
ATOM 5716 C C . ARG A 1 708 ? -77.842 -33.533 120.096 1.00 52.69 708 ARG A C 1
ATOM 5718 O O . ARG A 1 708 ? -78.228 -34.097 121.115 1.00 52.69 708 ARG A O 1
ATOM 5725 N N . GLN A 1 709 ? -77.361 -32.291 120.094 1.00 46.38 709 GLN A N 1
ATOM 5726 C CA . GLN A 1 709 ? -77.200 -31.469 121.296 1.00 46.38 709 GLN A CA 1
ATOM 5727 C C . GLN A 1 709 ? -78.511 -30.769 121.701 1.00 46.38 709 GLN A C 1
ATOM 5729 O O . GLN A 1 709 ? -78.803 -30.676 122.886 1.00 46.38 709 GLN A O 1
ATOM 5734 N N . LEU A 1 710 ? -79.361 -30.413 120.727 1.00 48.72 710 LEU A N 1
ATOM 5735 C CA . LEU A 1 710 ? -80.683 -29.802 120.953 1.00 48.72 710 LEU A CA 1
ATOM 5736 C C . LEU A 1 710 ? -81.756 -30.772 121.492 1.00 48.72 710 LEU A C 1
ATOM 5738 O O . LEU A 1 710 ? -82.735 -30.329 122.077 1.00 48.72 710 LEU A O 1
ATOM 5742 N N . VAL A 1 711 ? -81.571 -32.091 121.353 1.00 49.19 711 VAL A N 1
ATOM 5743 C CA . VAL A 1 711 ? -82.535 -33.117 121.819 1.00 49.19 711 VAL A CA 1
ATOM 5744 C C . VAL A 1 711 ? -82.296 -33.535 123.286 1.00 49.19 711 VAL A C 1
ATOM 5746 O O . VAL A 1 711 ? -83.113 -34.237 123.873 1.00 49.19 711 VAL A O 1
ATOM 5749 N N . LEU A 1 712 ? -81.203 -33.085 123.918 1.00 45.38 712 LEU A N 1
ATOM 5750 C CA . LEU A 1 712 ? -80.848 -33.440 125.304 1.00 45.38 712 LEU A CA 1
ATOM 5751 C C . LEU A 1 712 ? -81.197 -32.361 126.351 1.00 45.38 712 LEU A C 1
ATOM 5753 O O . LEU A 1 712 ? -81.064 -32.625 127.545 1.00 45.38 712 LEU A O 1
ATOM 5757 N N . GLU A 1 713 ? -81.672 -31.180 125.938 1.00 44.06 713 GLU A N 1
ATOM 5758 C CA . GLU A 1 713 ? -81.982 -30.047 126.834 1.00 44.06 713 GLU A CA 1
ATOM 5759 C C . GLU A 1 713 ? -83.478 -29.890 127.188 1.00 44.06 713 GLU A C 1
ATOM 5761 O O . GLU A 1 713 ? -83.813 -29.082 128.052 1.00 44.06 713 GLU A O 1
ATOM 5766 N N . GLU A 1 714 ? -84.377 -30.716 126.630 1.00 43.72 714 GLU A N 1
ATOM 5767 C CA . GLU A 1 714 ? -85.835 -30.636 126.874 1.00 43.72 714 GLU A CA 1
ATOM 5768 C C . GLU A 1 714 ? -86.389 -31.553 127.996 1.00 43.72 714 GLU A C 1
ATOM 5770 O O . GLU A 1 714 ? -87.588 -31.525 128.273 1.00 43.72 714 GLU A O 1
ATOM 5775 N N . GLU A 1 715 ? -85.564 -32.307 128.736 1.00 36.22 715 GLU A N 1
ATOM 5776 C CA . GLU A 1 715 ? -86.035 -33.147 129.858 1.00 36.22 715 GLU A CA 1
ATOM 5777 C C . GLU A 1 715 ? -85.516 -32.694 131.240 1.00 36.22 715 GLU A C 1
ATOM 5779 O O . GLU A 1 715 ? -84.542 -33.243 131.759 1.00 36.22 715 GLU A O 1
ATOM 5784 N N . LYS A 1 716 ? -86.216 -31.754 131.905 1.00 33.25 716 LYS A N 1
ATOM 5785 C CA . LYS A 1 716 ? -86.407 -31.779 133.379 1.00 33.25 716 LYS A CA 1
ATOM 5786 C C . LYS A 1 716 ? -87.448 -30.772 133.893 1.00 33.25 716 LYS A C 1
ATOM 5788 O O . LYS A 1 716 ? -87.253 -29.562 133.893 1.00 33.25 716 LYS A O 1
ATOM 5793 N N . ASN A 1 717 ? -88.537 -31.351 134.396 1.00 30.17 717 ASN A N 1
ATOM 5794 C CA . ASN A 1 717 ? -89.738 -30.736 134.959 1.00 30.17 717 ASN A CA 1
ATOM 5795 C C . ASN A 1 717 ? -89.542 -29.756 136.134 1.00 30.17 717 ASN A C 1
ATOM 5797 O O . ASN A 1 717 ? -88.710 -29.953 137.019 1.00 30.17 717 ASN A O 1
ATOM 5801 N N . HIS A 1 718 ? -90.470 -28.794 136.175 1.00 31.28 718 HIS A N 1
ATOM 5802 C CA . HIS A 1 718 ? -90.917 -27.978 137.312 1.00 31.28 718 HIS A CA 1
ATOM 5803 C C . HIS A 1 718 ? -91.896 -28.734 138.249 1.00 31.28 718 HIS A C 1
ATOM 5805 O O . HIS A 1 718 ? -92.667 -29.571 137.782 1.00 31.28 718 HIS A O 1
ATOM 5811 N N . ASN A 1 719 ? -91.927 -28.363 139.541 1.00 32.56 719 ASN A N 1
ATOM 5812 C CA . ASN A 1 719 ? -93.119 -28.246 140.424 1.00 32.56 719 ASN A CA 1
ATOM 5813 C C . ASN A 1 719 ? -92.670 -27.631 141.777 1.00 32.56 719 ASN A C 1
ATOM 5815 O O . ASN A 1 719 ? -91.585 -27.974 142.233 1.00 32.56 719 ASN A O 1
ATOM 5819 N N . SER A 1 720 ? -93.371 -26.755 142.509 1.00 34.78 720 SER A N 1
ATOM 5820 C CA . SER A 1 720 ? -94.785 -26.345 142.593 1.00 34.78 720 SER A CA 1
ATOM 5821 C C . SER A 1 720 ? -94.866 -25.008 143.361 1.00 34.78 720 SER A C 1
ATOM 5823 O O . SER A 1 720 ? -94.150 -24.858 144.347 1.00 34.78 720 SER A O 1
ATOM 5825 N N . ASP A 1 721 ? -95.729 -24.072 142.947 1.00 36.16 721 ASP A N 1
ATOM 5826 C CA . ASP A 1 721 ? -96.780 -23.470 143.800 1.00 36.16 721 ASP A CA 1
ATOM 5827 C C . ASP A 1 721 ? -97.599 -22.456 142.978 1.00 36.16 721 ASP A C 1
ATOM 5829 O O . ASP A 1 721 ? -97.184 -21.339 142.665 1.00 36.16 721 ASP A O 1
ATOM 5833 N N . LEU A 1 722 ? -98.783 -22.916 142.568 1.00 45.84 722 LEU A N 1
ATOM 5834 C CA . LEU A 1 722 ? -99.404 -22.650 141.268 1.00 45.84 722 LEU A CA 1
ATOM 5835 C C . LEU A 1 722 ? -100.779 -21.971 141.396 1.00 45.84 722 LEU A C 1
ATOM 5837 O O . LEU A 1 722 ? -101.733 -22.351 140.730 1.00 45.84 722 LEU A O 1
ATOM 5841 N N . GLU A 1 723 ? -100.902 -20.947 142.242 1.00 44.44 723 GLU A N 1
ATOM 5842 C CA . GLU A 1 723 ? -102.177 -20.205 142.362 1.00 44.44 723 GLU A CA 1
ATOM 5843 C C . GLU A 1 723 ? -102.051 -18.679 142.231 1.00 44.44 723 GLU A C 1
ATOM 5845 O O . GLU A 1 723 ? -103.053 -17.996 142.035 1.00 44.44 723 GLU A O 1
ATOM 5850 N N . LYS A 1 724 ? -100.832 -18.118 142.214 1.00 48.84 724 LYS A N 1
ATOM 5851 C CA . LYS A 1 724 ? -100.604 -16.689 141.892 1.00 48.84 724 LYS A CA 1
ATOM 5852 C C . LYS A 1 724 ? -100.074 -16.442 140.473 1.00 48.84 724 LYS A C 1
ATOM 5854 O O . LYS A 1 724 ? -100.098 -15.306 140.010 1.00 48.84 724 LYS A O 1
ATOM 5859 N N . GLN A 1 725 ? -99.648 -17.494 139.772 1.00 50.28 725 GLN A N 1
ATOM 5860 C CA . GLN A 1 725 ? -99.035 -17.420 138.438 1.00 50.28 725 GLN A CA 1
ATOM 5861 C C . GLN A 1 725 ? -100.052 -17.317 137.288 1.00 50.28 725 GLN A C 1
ATOM 5863 O O . GLN A 1 725 ? -99.742 -16.731 136.257 1.00 50.28 725 GLN A O 1
ATOM 5868 N N . ILE A 1 726 ? -101.285 -17.806 137.462 1.00 53.22 726 ILE A N 1
ATOM 5869 C CA . ILE A 1 726 ? -102.272 -17.900 136.366 1.00 53.22 726 ILE A CA 1
ATOM 5870 C C . ILE A 1 726 ? -102.725 -16.512 135.863 1.00 53.22 726 ILE A C 1
ATOM 5872 O O . ILE A 1 726 ? -102.962 -16.322 134.670 1.00 53.22 726 ILE A O 1
ATOM 5876 N N . LEU A 1 727 ? -102.761 -15.501 136.737 1.00 53.06 727 LEU A N 1
ATOM 5877 C CA . LEU A 1 727 ? -103.171 -14.138 136.366 1.00 53.06 727 LEU A CA 1
ATOM 5878 C C . LEU A 1 727 ? -102.028 -13.288 135.774 1.00 53.06 727 LEU A C 1
ATOM 5880 O O . LEU A 1 727 ? -102.303 -12.338 135.046 1.00 53.06 727 LEU A O 1
ATOM 5884 N N . ALA A 1 728 ? -100.764 -13.643 136.038 1.00 55.09 728 ALA A N 1
ATOM 5885 C CA . ALA A 1 728 ? -99.592 -13.006 135.425 1.00 55.09 728 ALA A CA 1
ATOM 5886 C C . ALA A 1 728 ? -99.259 -13.625 134.053 1.00 55.09 728 ALA A C 1
ATOM 5888 O O . ALA A 1 728 ? -99.013 -12.892 133.097 1.00 55.09 728 ALA A O 1
ATOM 5889 N N . LEU A 1 729 ? -99.372 -14.954 133.926 1.00 55.31 729 LEU A N 1
ATOM 5890 C CA . LEU A 1 729 ? -99.075 -15.686 132.689 1.00 55.31 729 LEU A CA 1
ATOM 5891 C C . LEU A 1 729 ? -100.024 -15.345 131.535 1.00 55.31 729 LEU A C 1
ATOM 5893 O O . LEU A 1 729 ? -99.601 -15.356 130.387 1.00 55.31 729 LEU A O 1
ATOM 5897 N N . THR A 1 730 ? -101.280 -14.980 131.807 1.00 60.84 730 THR A N 1
ATOM 5898 C CA . THR A 1 730 ? -102.216 -14.618 130.724 1.00 60.84 730 THR A CA 1
ATOM 5899 C C . THR A 1 730 ? -101.762 -13.349 129.981 1.00 60.84 730 THR A C 1
ATOM 5901 O O . THR A 1 730 ? -101.865 -13.289 128.762 1.00 60.84 730 THR A O 1
ATOM 5904 N N . LYS A 1 731 ? -101.174 -12.369 130.686 1.00 61.06 731 LYS A N 1
ATOM 5905 C CA . LYS A 1 731 ? -100.604 -11.154 130.068 1.00 61.06 731 LYS A CA 1
ATOM 5906 C C . LYS A 1 731 ? -99.249 -11.392 129.399 1.00 61.06 731 LYS A C 1
ATOM 5908 O O . LYS A 1 731 ? -98.924 -10.729 128.423 1.00 61.06 731 LYS A O 1
ATOM 5913 N N . GLU A 1 732 ? -98.453 -12.313 129.930 1.00 63.41 732 GLU A N 1
ATOM 5914 C CA . GLU A 1 732 ? -97.137 -12.653 129.378 1.00 63.41 732 GLU A CA 1
ATOM 5915 C C . GLU A 1 732 ? -97.254 -13.486 128.089 1.00 63.41 732 GLU A C 1
ATOM 5917 O O . GLU A 1 732 ? -96.462 -13.303 127.169 1.00 63.41 732 GLU A O 1
ATOM 5922 N N . ILE A 1 733 ? -98.287 -14.334 127.980 1.00 64.88 733 ILE A N 1
ATOM 5923 C CA . ILE A 1 733 ? -98.603 -15.100 126.763 1.00 64.88 733 ILE A CA 1
ATOM 5924 C C . ILE A 1 733 ? -99.038 -14.179 125.614 1.00 64.88 733 ILE A C 1
ATOM 5926 O O . ILE A 1 733 ? -98.622 -14.410 124.482 1.00 64.88 733 ILE A O 1
ATOM 5930 N N . GLU A 1 734 ? -99.815 -13.123 125.879 1.00 65.69 734 GLU A N 1
ATOM 5931 C CA . GLU A 1 734 ? -100.185 -12.140 124.845 1.00 65.69 734 GLU A CA 1
ATOM 5932 C C . GLU A 1 734 ? -98.951 -11.394 124.310 1.00 65.69 734 GLU A C 1
ATOM 5934 O O . GLU A 1 734 ? -98.753 -11.330 123.102 1.00 65.69 734 GLU A O 1
ATOM 5939 N N . ILE A 1 735 ? -98.046 -10.939 125.187 1.00 73.62 735 ILE A N 1
ATOM 5940 C CA . ILE A 1 735 ? -96.798 -10.269 124.767 1.00 73.62 735 ILE A CA 1
ATOM 5941 C C . ILE A 1 735 ? -95.893 -11.228 123.977 1.00 73.62 735 ILE A C 1
ATOM 5943 O O . ILE A 1 735 ? -95.358 -10.860 122.933 1.00 73.62 735 ILE A O 1
ATOM 5947 N N . LYS A 1 736 ? -95.756 -12.479 124.433 1.00 72.75 736 LYS A N 1
ATOM 5948 C CA . LYS A 1 736 ? -94.971 -13.513 123.740 1.00 72.75 736 LYS A CA 1
ATOM 5949 C C . LYS A 1 736 ? -95.567 -13.904 122.384 1.00 72.75 736 LYS A C 1
ATOM 5951 O O . LYS A 1 736 ? -94.815 -14.222 121.468 1.00 72.75 736 LYS A O 1
ATOM 5956 N N . SER A 1 737 ? -96.891 -13.875 122.244 1.00 72.19 737 SER A N 1
ATOM 5957 C CA . SER A 1 737 ? -97.589 -14.089 120.971 1.00 72.19 737 SER A CA 1
ATOM 5958 C C . SER A 1 737 ? -97.278 -12.972 119.970 1.00 72.19 737 SER A C 1
ATOM 5960 O O . SER A 1 737 ? -96.973 -13.252 118.811 1.00 72.19 737 SER A O 1
ATOM 5962 N N . GLU A 1 738 ? -97.283 -11.713 120.414 1.00 72.12 738 GLU A N 1
ATOM 5963 C CA . GLU A 1 738 ? -96.897 -10.567 119.581 1.00 72.12 738 GLU A CA 1
ATOM 5964 C C . GLU A 1 738 ? -95.413 -10.625 119.158 1.00 72.12 738 GLU A C 1
ATOM 5966 O O . GLU A 1 738 ? -95.100 -10.399 117.989 1.00 72.12 738 GLU A O 1
ATOM 5971 N N . GLU A 1 739 ? -94.503 -10.996 120.071 1.00 76.19 739 GLU A N 1
ATOM 5972 C CA . GLU A 1 739 ? -93.073 -11.208 119.768 1.00 76.19 739 GLU A CA 1
ATOM 5973 C C . GLU A 1 739 ? -92.866 -12.333 118.738 1.00 76.19 739 GLU A C 1
ATOM 5975 O O . GLU A 1 739 ? -92.070 -12.195 117.809 1.00 76.19 739 GLU A O 1
ATOM 5980 N N . MET A 1 740 ? -93.607 -13.439 118.865 1.00 74.69 740 MET A N 1
ATOM 5981 C CA . MET A 1 740 ? -93.545 -14.559 117.921 1.00 74.69 740 MET A CA 1
ATOM 5982 C C . MET A 1 740 ? -94.006 -14.137 116.521 1.00 74.69 740 MET A C 1
ATOM 5984 O O . MET A 1 740 ? -93.360 -14.483 115.533 1.00 74.69 740 MET A O 1
ATOM 5988 N N . ASN A 1 741 ? -95.084 -13.353 116.427 1.00 76.56 741 ASN A N 1
ATOM 5989 C CA . ASN A 1 741 ? -95.585 -12.855 115.146 1.00 76.56 741 ASN A CA 1
ATOM 5990 C C . ASN A 1 741 ? -94.576 -11.915 114.465 1.00 76.56 741 ASN A C 1
ATOM 5992 O O . ASN A 1 741 ? -94.359 -12.037 113.262 1.00 76.56 741 ASN A O 1
ATOM 5996 N N . GLN A 1 742 ? -93.889 -11.053 115.224 1.00 78.06 742 GLN A N 1
ATOM 5997 C CA . GLN A 1 742 ? -92.826 -10.192 114.685 1.00 78.06 742 GLN A CA 1
ATOM 5998 C C . GLN A 1 742 ? -91.613 -10.991 114.181 1.00 78.06 742 GLN A C 1
ATOM 6000 O O . GLN A 1 742 ? -91.045 -10.658 113.142 1.00 78.06 742 GLN A O 1
ATOM 6005 N N . ILE A 1 743 ? -91.223 -12.066 114.874 1.00 79.38 743 ILE A N 1
ATOM 6006 C CA . ILE A 1 743 ? -90.121 -12.939 114.433 1.00 79.38 743 ILE A CA 1
ATOM 6007 C C . ILE A 1 743 ? -90.498 -13.703 113.157 1.00 79.38 743 ILE A C 1
ATOM 6009 O O . ILE A 1 743 ? -89.675 -13.830 112.250 1.00 79.38 743 ILE A O 1
ATOM 6013 N N . VAL A 1 744 ? -91.738 -14.191 113.059 1.00 78.25 744 VAL A N 1
ATOM 6014 C CA . VAL A 1 744 ? -92.241 -14.858 111.848 1.00 78.25 744 VAL A CA 1
ATOM 6015 C C . VAL A 1 744 ? -92.234 -13.897 110.658 1.00 78.25 744 VAL A C 1
ATOM 6017 O O . VAL A 1 744 ? -91.775 -14.269 109.580 1.00 78.25 744 VAL A O 1
ATOM 6020 N N . GLU A 1 745 ? -92.653 -12.647 110.858 1.00 80.62 745 GLU A N 1
ATOM 6021 C CA . GLU A 1 745 ? -92.647 -11.623 109.810 1.00 80.62 745 GLU A CA 1
ATOM 6022 C C . GLU A 1 745 ? -91.220 -11.263 109.352 1.00 80.62 745 GLU A C 1
ATOM 6024 O O . GLU A 1 745 ? -90.963 -11.146 108.151 1.00 80.62 745 GLU A O 1
ATOM 6029 N N . GLN A 1 746 ? -90.255 -11.187 110.279 1.00 79.62 746 GLN A N 1
ATOM 6030 C CA . GLN A 1 746 ? -88.839 -11.006 109.937 1.00 79.62 746 GLN A CA 1
ATOM 6031 C C . GLN A 1 746 ? -88.271 -12.193 109.152 1.00 79.62 746 GLN A C 1
ATOM 6033 O O . GLN A 1 746 ? -87.590 -11.985 108.150 1.00 79.62 746 GLN A O 1
ATOM 6038 N N . LEU A 1 747 ? -88.583 -13.430 109.548 1.00 79.38 747 LEU A N 1
ATOM 6039 C CA . LEU A 1 747 ? -88.136 -14.627 108.831 1.00 79.38 747 LEU A CA 1
ATOM 6040 C C . LEU A 1 747 ? -88.733 -14.722 107.422 1.00 79.38 747 LEU A C 1
ATOM 6042 O O . LEU A 1 747 ? -88.051 -15.173 106.500 1.00 79.38 747 LEU A O 1
ATOM 6046 N N . GLU A 1 748 ? -89.979 -14.286 107.226 1.00 80.06 748 GLU A N 1
ATOM 6047 C CA . GLU A 1 748 ? -90.579 -14.192 105.893 1.00 80.06 748 GLU A CA 1
ATOM 6048 C C . GLU A 1 748 ? -89.897 -13.135 105.020 1.00 80.06 748 GLU A C 1
ATOM 6050 O O . GLU A 1 748 ? -89.662 -13.392 103.838 1.00 80.06 748 GLU A O 1
ATOM 6055 N N . LEU A 1 749 ? -89.534 -11.981 105.587 1.00 81.69 749 LEU A N 1
ATOM 6056 C CA . LEU A 1 749 ? -88.752 -10.954 104.895 1.00 81.69 749 LEU A CA 1
ATOM 6057 C C . LEU A 1 749 ? -87.382 -11.487 104.468 1.00 81.69 749 LEU A C 1
ATOM 6059 O O . LEU A 1 749 ? -87.051 -11.415 103.287 1.00 81.69 749 LEU A O 1
ATOM 6063 N N . THR A 1 750 ? -86.635 -12.125 105.372 1.00 78.81 750 THR A N 1
ATOM 6064 C CA . THR A 1 750 ? -85.321 -12.701 105.033 1.00 78.81 750 THR A CA 1
ATOM 6065 C C . THR A 1 750 ? -85.439 -13.831 104.008 1.00 78.81 750 THR A C 1
ATOM 6067 O O . THR A 1 750 ? -84.538 -14.049 103.199 1.00 78.81 750 THR A O 1
ATOM 6070 N N . ARG A 1 751 ? -86.551 -14.577 104.017 1.00 81.44 751 ARG A N 1
ATOM 6071 C CA . ARG A 1 751 ? -86.820 -15.608 103.009 1.00 81.44 751 ARG A CA 1
ATOM 6072 C C . ARG A 1 751 ? -87.078 -14.992 101.635 1.00 81.44 751 ARG A C 1
ATOM 6074 O O . ARG A 1 751 ? -86.487 -15.464 100.672 1.00 81.44 751 ARG A O 1
ATOM 6081 N N . ARG A 1 752 ? -87.877 -13.921 101.552 1.00 82.44 752 ARG A N 1
ATOM 6082 C CA . ARG A 1 752 ? -88.096 -13.172 100.300 1.00 82.44 752 ARG A CA 1
ATOM 6083 C C . ARG A 1 752 ? -86.793 -12.566 99.774 1.00 82.44 752 ARG A C 1
ATOM 6085 O O . ARG A 1 752 ? -86.499 -12.715 98.597 1.00 82.44 752 ARG A O 1
ATOM 6092 N N . GLU A 1 753 ? -85.972 -11.977 100.643 1.00 82.44 753 GLU A N 1
ATOM 6093 C CA . GLU A 1 753 ? -84.655 -11.437 100.266 1.00 82.44 753 GLU A CA 1
ATOM 6094 C C . GLU A 1 753 ? -83.701 -12.523 99.749 1.00 82.44 753 GLU A C 1
ATOM 6096 O O . GLU A 1 753 ? -82.978 -12.310 98.775 1.00 82.44 753 GLU A O 1
ATOM 6101 N N . ARG A 1 754 ? -83.713 -13.710 100.370 1.00 82.69 754 ARG A N 1
ATOM 6102 C CA . ARG A 1 754 ? -82.934 -14.861 99.900 1.00 82.69 754 ARG A CA 1
ATOM 6103 C C . ARG A 1 754 ? -83.411 -15.335 98.531 1.00 82.69 754 ARG A C 1
ATOM 6105 O O . ARG A 1 754 ? -82.574 -15.602 97.676 1.00 82.69 754 ARG A O 1
ATOM 6112 N N . ASP A 1 755 ? -84.720 -15.447 98.331 1.00 82.25 755 ASP A N 1
ATOM 6113 C CA . ASP A 1 755 ? -85.296 -15.900 97.064 1.00 82.25 755 ASP A CA 1
ATOM 6114 C C . ASP A 1 755 ? -85.001 -14.888 95.934 1.00 82.25 755 ASP A C 1
ATOM 6116 O O . ASP A 1 755 ? -84.588 -15.294 94.845 1.00 82.25 755 ASP A O 1
ATOM 6120 N N . ASP A 1 756 ? -85.061 -13.580 96.217 1.00 85.81 756 ASP A N 1
ATOM 6121 C CA . ASP A 1 756 ? -84.658 -12.509 95.290 1.00 85.81 756 ASP A CA 1
ATOM 6122 C C . ASP A 1 756 ? -83.160 -12.557 94.948 1.00 85.81 756 ASP A C 1
ATOM 6124 O O . ASP A 1 756 ? -82.770 -12.402 93.786 1.00 85.81 756 ASP A O 1
ATOM 6128 N N . LEU A 1 757 ? -82.293 -12.788 95.940 1.00 84.19 757 LEU A N 1
ATOM 6129 C CA . LEU A 1 757 ? -80.857 -12.969 95.708 1.00 84.19 757 LEU A CA 1
ATOM 6130 C C . LEU A 1 757 ? -80.579 -14.217 94.869 1.00 84.19 757 LEU A C 1
ATOM 6132 O O . LEU A 1 757 ? -79.732 -14.175 93.977 1.00 84.19 757 LEU A O 1
ATOM 6136 N N . ASN A 1 758 ? -81.310 -15.306 95.104 1.00 84.06 758 ASN A N 1
ATOM 6137 C CA . ASN A 1 758 ? -81.170 -16.529 94.321 1.00 84.06 758 ASN A CA 1
ATOM 6138 C C . ASN A 1 758 ? -81.607 -16.320 92.863 1.00 84.06 758 ASN A C 1
ATOM 6140 O O . ASN A 1 758 ? -80.937 -16.808 91.952 1.00 84.06 758 ASN A O 1
ATOM 6144 N N . SER A 1 759 ? -82.672 -15.542 92.631 1.00 84.75 759 SER A N 1
ATOM 6145 C CA . SER A 1 759 ? -83.089 -15.145 91.280 1.00 84.75 759 SER A CA 1
ATOM 6146 C C . SER A 1 759 ? -81.998 -14.334 90.576 1.00 84.75 759 SER A C 1
ATOM 6148 O O . SER A 1 759 ? -81.609 -14.666 89.459 1.00 84.75 759 SER A O 1
ATOM 6150 N N . LYS A 1 760 ? -81.408 -13.342 91.258 1.00 86.00 760 LYS A N 1
ATOM 6151 C CA . LYS A 1 760 ? -80.309 -12.524 90.709 1.00 86.00 760 LYS A CA 1
ATOM 6152 C C . LYS A 1 760 ? -79.046 -13.337 90.411 1.00 86.00 760 LYS A C 1
ATOM 6154 O O . LYS A 1 760 ? -78.376 -13.091 89.410 1.00 86.00 760 LYS A O 1
ATOM 6159 N N . ILE A 1 761 ? -78.710 -14.316 91.252 1.00 81.88 761 ILE A N 1
ATOM 6160 C CA . ILE A 1 761 ? -77.583 -15.231 91.006 1.00 81.88 761 ILE A CA 1
ATOM 6161 C C . ILE A 1 761 ? -77.867 -16.113 89.786 1.00 81.88 761 ILE A C 1
ATOM 6163 O O . ILE A 1 761 ? -76.976 -16.318 88.963 1.00 81.88 761 ILE A O 1
ATOM 6167 N N . SER A 1 762 ? -79.100 -16.606 89.639 1.00 82.94 762 SER A N 1
ATOM 6168 C CA . SER A 1 762 ? -79.515 -17.369 88.459 1.00 82.94 762 SER A CA 1
ATOM 6169 C C . SER A 1 762 ? -79.390 -16.536 87.181 1.00 82.94 762 SER A C 1
ATOM 6171 O O . SER A 1 762 ? -78.794 -17.003 86.214 1.00 82.94 762 SER A O 1
ATOM 6173 N N . GLU A 1 763 ? -79.883 -15.297 87.184 1.00 83.69 763 GLU A N 1
ATOM 6174 C CA . GLU A 1 763 ? -79.770 -14.368 86.050 1.00 83.69 763 GLU A CA 1
ATOM 6175 C C . GLU A 1 763 ? -78.300 -14.077 85.701 1.00 83.69 763 GLU A C 1
ATOM 6177 O O . GLU A 1 763 ? -77.892 -14.219 84.546 1.00 83.69 763 GLU A O 1
ATOM 6182 N N . SER A 1 764 ? -77.459 -13.789 86.700 1.00 82.50 764 SER A N 1
ATOM 6183 C CA . SER A 1 764 ? -76.023 -13.560 86.490 1.00 82.50 764 SER A CA 1
ATOM 6184 C C . SER A 1 764 ? -75.294 -14.798 85.953 1.00 82.50 764 SER A C 1
ATOM 6186 O O . SER A 1 764 ? -74.389 -14.676 85.125 1.00 82.50 764 SER A O 1
ATOM 6188 N N . ASN A 1 765 ? -75.692 -16.002 86.372 1.00 80.00 765 ASN A N 1
ATOM 6189 C CA 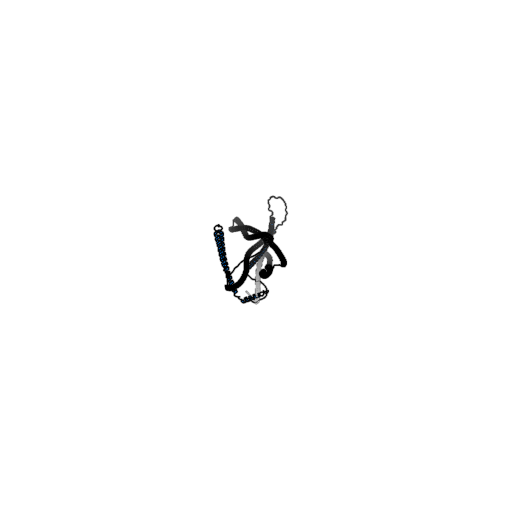. ASN A 1 765 ? -75.141 -17.242 85.830 1.00 80.00 765 ASN A CA 1
ATOM 6190 C C . ASN A 1 765 ? -75.565 -17.465 84.374 1.00 80.00 765 ASN A C 1
ATOM 6192 O O . ASN A 1 765 ? -74.734 -17.886 83.572 1.00 80.00 765 ASN A O 1
ATOM 6196 N N . THR A 1 766 ? -76.806 -17.132 84.003 1.00 84.50 766 THR A N 1
ATOM 6197 C CA . THR A 1 766 ? -77.234 -17.195 82.595 1.00 84.50 766 THR A CA 1
ATOM 6198 C C . THR A 1 766 ? -76.500 -16.183 81.715 1.00 84.50 766 THR A C 1
ATOM 6200 O O . THR A 1 766 ? -76.105 -16.515 80.601 1.00 84.50 766 THR A O 1
ATOM 6203 N N . GLU A 1 767 ? -76.232 -14.979 82.226 1.00 84.19 767 GLU A N 1
ATOM 6204 C CA . GLU A 1 767 ? -75.449 -13.964 81.515 1.00 84.19 767 GLU A CA 1
ATOM 6205 C C . GLU A 1 767 ? -73.976 -14.382 81.369 1.00 84.19 767 GLU A C 1
ATOM 6207 O O . GLU A 1 767 ? -73.395 -14.251 80.291 1.00 84.19 767 GLU A O 1
ATOM 6212 N N . LYS A 1 768 ? -73.378 -14.970 82.416 1.00 82.75 768 LYS A N 1
ATOM 6213 C CA . LYS A 1 768 ? -72.030 -15.557 82.346 1.00 82.75 768 LYS A CA 1
ATOM 6214 C C . LYS A 1 768 ? -71.927 -16.674 81.315 1.00 82.75 768 LYS A C 1
ATOM 6216 O O . LYS A 1 768 ? -70.904 -16.757 80.638 1.00 82.75 768 LYS A O 1
ATOM 6221 N N . GLU A 1 769 ? -72.949 -17.515 81.198 1.00 84.56 769 GLU A N 1
ATOM 6222 C CA . GLU A 1 769 ? -72.953 -18.592 80.209 1.00 84.56 769 GLU A CA 1
ATOM 6223 C C . GLU A 1 769 ? -73.070 -18.027 78.784 1.00 84.56 769 GLU A C 1
ATOM 6225 O O . GLU A 1 769 ? -72.270 -18.387 77.923 1.00 84.56 769 GLU A O 1
ATOM 6230 N N . GLY A 1 770 ? -73.928 -17.024 78.558 1.00 84.88 770 GLY A N 1
ATOM 6231 C CA . GLY A 1 770 ? -73.988 -16.312 77.273 1.00 84.88 770 GLY A CA 1
ATOM 6232 C C . GLY A 1 770 ? -72.676 -15.597 76.907 1.00 84.88 770 GLY A C 1
ATOM 6233 O O . GLY A 1 770 ? -72.237 -15.604 75.752 1.00 84.88 770 GLY A O 1
ATOM 6234 N N . LEU A 1 771 ? -71.980 -15.024 77.893 1.00 85.62 771 LEU A N 1
ATOM 6235 C CA . LEU A 1 771 ? -70.648 -14.447 77.691 1.00 85.62 771 LEU A CA 1
ATOM 6236 C C . LEU A 1 771 ? -69.589 -15.518 77.389 1.00 85.62 771 LEU A C 1
ATOM 6238 O O . LEU A 1 771 ? -68.711 -15.282 76.564 1.00 85.62 771 LEU A O 1
ATOM 6242 N N . ARG A 1 772 ? -69.665 -16.708 77.995 1.00 86.12 772 ARG A N 1
ATOM 6243 C CA . ARG A 1 772 ? -68.776 -17.831 77.653 1.00 86.12 772 ARG A CA 1
ATOM 6244 C C . ARG A 1 772 ? -68.984 -18.309 76.223 1.00 86.12 772 ARG A C 1
ATOM 6246 O O . ARG A 1 772 ? -67.999 -18.488 75.510 1.00 86.12 772 ARG A O 1
ATOM 6253 N N . GLU A 1 773 ? -70.232 -18.466 75.798 1.00 87.00 773 GLU A N 1
ATOM 6254 C CA . GLU A 1 773 ? -70.568 -18.890 74.436 1.00 87.00 773 GLU A CA 1
ATOM 6255 C C . GLU A 1 773 ? -70.057 -17.887 73.391 1.00 87.00 773 GLU A C 1
ATOM 6257 O O . GLU A 1 773 ? -69.436 -18.274 72.400 1.00 87.00 773 GLU A O 1
ATOM 6262 N N . THR A 1 774 ? -70.229 -16.583 73.636 1.00 85.50 774 THR A N 1
ATOM 6263 C CA . THR A 1 774 ? -69.703 -15.536 72.740 1.00 85.50 774 THR A CA 1
ATOM 6264 C C . THR A 1 774 ? -68.173 -15.499 72.707 1.00 85.50 774 THR A C 1
ATOM 6266 O O . THR A 1 774 ? -67.585 -15.350 71.635 1.00 85.50 774 THR A O 1
ATOM 6269 N N . LEU A 1 775 ? -67.500 -15.700 73.842 1.00 85.44 775 LEU A N 1
ATOM 6270 C CA . LEU A 1 775 ? -66.035 -15.760 73.907 1.00 85.44 775 LEU A CA 1
ATOM 6271 C C . LEU A 1 775 ? -65.490 -17.000 73.178 1.00 85.44 775 LEU A C 1
ATOM 6273 O O . LEU A 1 775 ? -64.500 -16.900 72.452 1.00 85.44 775 LEU A O 1
ATOM 6277 N N . GLN A 1 776 ? -66.170 -18.143 73.294 1.00 87.94 776 GLN A N 1
ATOM 6278 C CA . GLN A 1 776 ? -65.843 -19.358 72.548 1.00 87.94 776 GLN A CA 1
ATOM 6279 C C . GLN A 1 776 ? -66.049 -19.168 71.037 1.00 87.94 776 GLN A C 1
ATOM 6281 O O . GLN A 1 776 ? -65.196 -19.574 70.246 1.00 87.94 776 GLN A O 1
ATOM 6286 N N . ALA A 1 777 ? -67.124 -18.489 70.624 1.00 86.69 777 ALA A N 1
ATOM 6287 C CA . ALA A 1 777 ? -67.355 -18.142 69.222 1.00 86.69 777 ALA A CA 1
ATOM 6288 C C . ALA A 1 777 ? -66.249 -17.225 68.667 1.00 86.69 777 ALA A C 1
ATOM 6290 O O . ALA A 1 777 ? -65.740 -17.469 67.571 1.00 86.69 777 ALA A O 1
ATOM 6291 N N . PHE A 1 778 ? -65.805 -16.222 69.433 1.00 85.38 778 PHE A N 1
ATOM 6292 C CA . PHE A 1 778 ? -64.680 -15.371 69.033 1.00 85.38 778 PHE A CA 1
ATOM 6293 C C . PHE A 1 778 ? -63.349 -16.127 68.967 1.00 85.38 778 PHE A C 1
ATOM 6295 O O . PHE A 1 778 ? -62.545 -15.867 68.071 1.00 85.38 778 PHE A O 1
ATOM 6302 N N . GLN A 1 779 ? -63.103 -17.081 69.869 1.00 86.56 779 GLN A N 1
ATOM 6303 C CA . GLN A 1 779 ? -61.913 -17.937 69.807 1.00 86.56 779 GLN A CA 1
ATOM 6304 C C . GLN A 1 779 ? -61.904 -18.797 68.538 1.00 86.56 779 GLN A C 1
ATOM 6306 O O . GLN A 1 779 ? -60.889 -18.830 67.841 1.00 86.56 779 GLN A O 1
ATOM 6311 N N . GLN A 1 780 ? -63.044 -19.399 68.184 1.00 88.19 780 GLN A N 1
ATOM 6312 C CA . GLN A 1 780 ? -63.190 -20.169 66.946 1.00 88.19 780 GLN A CA 1
ATOM 6313 C C . GLN A 1 780 ? -63.015 -19.294 65.696 1.00 88.19 780 GLN A C 1
ATOM 6315 O O . GLN A 1 780 ? -62.300 -19.679 64.773 1.00 88.19 780 GLN A O 1
ATOM 6320 N N . GLN A 1 781 ? -63.601 -18.091 65.670 1.00 87.69 781 GLN A N 1
ATOM 6321 C CA . GLN A 1 781 ? -63.398 -17.140 64.570 1.00 87.69 781 GLN A CA 1
ATOM 6322 C C . GLN A 1 781 ? -61.930 -16.719 64.439 1.00 87.69 781 GLN A C 1
ATOM 6324 O O . GLN A 1 781 ? -61.406 -16.634 63.328 1.00 87.69 781 GLN A O 1
ATOM 6329 N N . ARG A 1 782 ? -61.238 -16.496 65.563 1.00 89.12 782 ARG A N 1
ATOM 6330 C CA . ARG A 1 782 ? -59.807 -16.173 65.567 1.00 89.12 782 ARG A CA 1
ATOM 6331 C C . ARG A 1 782 ? -58.975 -17.323 65.005 1.00 89.12 782 ARG A C 1
ATOM 6333 O O . ARG A 1 782 ? -58.076 -17.070 64.211 1.00 89.12 782 ARG A O 1
ATOM 6340 N N . GLU A 1 783 ? -59.264 -18.566 65.378 1.00 89.56 783 GLU A N 1
ATOM 6341 C CA . GLU A 1 783 ? -58.566 -19.742 64.838 1.00 89.56 783 GLU A CA 1
ATOM 6342 C C . GLU A 1 783 ? -58.804 -19.928 63.338 1.00 89.56 783 GLU A C 1
ATOM 6344 O O . GLU A 1 783 ? -57.850 -20.173 62.600 1.00 89.56 783 GLU A O 1
ATOM 6349 N N . GLN A 1 784 ? -60.034 -19.720 62.863 1.00 89.81 784 GLN A N 1
ATOM 6350 C CA . GLN A 1 784 ? -60.344 -19.741 61.430 1.00 89.81 784 GLN A CA 1
ATOM 6351 C C . GLN A 1 784 ? -59.598 -18.642 60.661 1.00 89.81 784 GLN A C 1
ATOM 6353 O O . GLN A 1 784 ? -59.047 -18.896 59.587 1.00 89.81 784 GLN A O 1
ATOM 6358 N N . LEU A 1 785 ? -59.519 -17.429 61.217 1.00 87.69 785 LEU A N 1
ATOM 6359 C CA . LEU A 1 785 ? -58.739 -16.332 60.637 1.00 87.69 785 LEU A CA 1
ATOM 6360 C C . LEU A 1 785 ? -57.244 -16.654 60.603 1.00 87.69 785 LEU A C 1
ATOM 6362 O O . LEU A 1 785 ? -56.609 -16.449 59.573 1.00 87.69 785 LEU A O 1
ATOM 6366 N N . VAL A 1 786 ? -56.684 -17.202 61.685 1.00 90.19 786 VAL A N 1
ATOM 6367 C CA . VAL A 1 786 ? -55.270 -17.606 61.736 1.00 90.19 786 VAL A CA 1
ATOM 6368 C C . VAL A 1 786 ? -54.970 -18.681 60.693 1.00 90.19 786 VAL A C 1
ATOM 6370 O O . VAL A 1 786 ? -53.988 -18.544 59.966 1.00 90.19 786 VAL A O 1
ATOM 6373 N N . GLN A 1 787 ? -55.825 -19.699 60.552 1.00 89.25 787 GLN A N 1
ATOM 6374 C CA . GLN A 1 787 ? -55.674 -20.716 59.505 1.00 89.25 787 GLN A CA 1
ATOM 6375 C C . GLN A 1 787 ? -55.746 -20.106 58.103 1.00 89.25 787 GLN A C 1
ATOM 6377 O O . GLN A 1 787 ? -54.918 -20.420 57.251 1.00 89.25 787 GLN A O 1
ATOM 6382 N N . THR A 1 788 ? -56.683 -19.184 57.871 1.00 88.88 788 THR A N 1
ATOM 6383 C CA . THR A 1 788 ? -56.829 -18.503 56.576 1.00 88.88 788 THR A CA 1
ATOM 6384 C C . THR A 1 788 ? -55.599 -17.654 56.250 1.00 88.88 788 THR A C 1
ATOM 6386 O O . THR A 1 788 ? -55.101 -17.689 55.127 1.00 88.88 788 THR A O 1
ATOM 6389 N N . VAL A 1 789 ? -55.062 -16.921 57.230 1.00 87.62 789 VAL A N 1
ATOM 6390 C CA . VAL A 1 789 ? -53.843 -16.114 57.069 1.00 87.62 789 VAL A CA 1
ATOM 6391 C C . VAL A 1 789 ? -52.626 -17.003 56.824 1.00 87.62 789 VAL A C 1
ATOM 6393 O O . VAL A 1 789 ? -51.836 -16.702 55.934 1.00 87.62 789 VAL A O 1
ATOM 6396 N N . GLN A 1 790 ? -52.485 -18.117 57.546 1.00 89.88 790 GLN A N 1
ATOM 6397 C CA . GLN A 1 790 ? -51.404 -19.083 57.319 1.00 89.88 790 GLN A CA 1
ATOM 6398 C C . GLN A 1 790 ? -51.485 -19.708 55.925 1.00 89.88 790 GLN A C 1
ATOM 6400 O O . GLN A 1 790 ? -50.471 -19.795 55.236 1.00 89.88 790 GLN A O 1
ATOM 6405 N N . GLN A 1 791 ? -52.686 -20.074 55.472 1.00 92.19 791 GLN A N 1
ATOM 6406 C CA . GLN A 1 791 ? -52.899 -20.578 54.120 1.00 92.19 791 GLN A CA 1
ATOM 6407 C C . GLN A 1 791 ? -52.535 -19.521 53.068 1.00 92.19 791 GLN A C 1
ATOM 6409 O O . GLN A 1 791 ? -51.794 -19.816 52.134 1.00 92.19 791 GLN A O 1
ATOM 6414 N N . LYS A 1 792 ? -52.991 -18.273 53.238 1.00 88.19 792 LYS A N 1
ATOM 6415 C CA . LYS A 1 792 ? -52.673 -17.171 52.316 1.00 88.19 792 LYS A CA 1
ATOM 6416 C C . LYS A 1 792 ? -51.188 -16.827 52.303 1.00 88.19 792 LYS A C 1
ATOM 6418 O O . LYS A 1 792 ? -50.646 -16.529 51.243 1.00 88.19 792 LYS A O 1
ATOM 6423 N N . HIS A 1 793 ? -50.520 -16.910 53.449 1.00 88.94 793 HIS A N 1
ATOM 6424 C CA . HIS A 1 793 ? -49.076 -16.748 53.538 1.00 88.94 793 HIS A CA 1
ATOM 6425 C C . HIS A 1 793 ? -48.343 -17.862 52.781 1.00 88.94 793 HIS A C 1
ATOM 6427 O O . HIS A 1 793 ? -47.461 -17.566 51.982 1.00 88.94 793 HIS A O 1
ATOM 6433 N N . GLN A 1 794 ? -48.752 -19.124 52.949 1.00 90.69 794 GLN A N 1
ATOM 6434 C CA . GLN A 1 794 ? -48.159 -20.242 52.215 1.00 90.69 794 GLN A CA 1
ATOM 6435 C C . GLN A 1 794 ? -48.382 -20.123 50.699 1.00 90.69 794 GLN A C 1
ATOM 6437 O O . GLN A 1 794 ? -47.463 -20.371 49.922 1.00 90.69 794 GLN A O 1
ATOM 6442 N N . GLU A 1 795 ? -49.577 -19.706 50.271 1.00 90.19 795 GLU A N 1
ATOM 6443 C CA . GLU A 1 795 ? -49.868 -19.404 48.865 1.00 90.19 795 GLU A CA 1
ATOM 6444 C C . GLU A 1 795 ? -48.940 -18.295 48.338 1.00 90.19 795 GLU A C 1
ATOM 6446 O O . GLU A 1 795 ? -48.338 -18.461 47.280 1.00 90.19 795 GLU A O 1
ATOM 6451 N N . ALA A 1 796 ? -48.750 -17.204 49.088 1.00 87.19 796 ALA A N 1
ATOM 6452 C CA . ALA A 1 796 ? -47.859 -16.106 48.704 1.00 87.19 796 ALA A CA 1
ATOM 6453 C C . ALA A 1 796 ? -46.385 -16.536 48.605 1.00 87.19 796 ALA A C 1
ATOM 6455 O O . ALA A 1 796 ? -45.702 -16.153 47.656 1.00 87.19 796 ALA A O 1
ATOM 6456 N N . VAL A 1 797 ? -45.904 -17.366 49.536 1.00 91.31 797 VAL A N 1
ATOM 6457 C CA . VAL A 1 797 ? -44.548 -17.939 49.488 1.00 91.31 797 VAL A CA 1
ATOM 6458 C C . VAL A 1 797 ? -44.376 -18.822 48.251 1.00 91.31 797 VAL A C 1
ATOM 6460 O O . VAL A 1 797 ? -43.369 -18.707 47.555 1.00 91.31 797 VAL A O 1
ATOM 6463 N N . ASN A 1 798 ? -45.375 -19.645 47.922 1.00 89.69 798 ASN A N 1
ATOM 6464 C CA . ASN A 1 798 ? -45.347 -20.479 46.721 1.00 89.69 798 ASN A CA 1
ATOM 6465 C C . ASN A 1 798 ? -45.339 -19.623 45.438 1.00 89.69 798 ASN A C 1
ATOM 6467 O O . ASN A 1 798 ? -44.554 -19.898 44.532 1.00 89.69 798 ASN A O 1
ATOM 6471 N N . TYR A 1 799 ? -46.147 -18.558 45.366 1.00 91.00 799 TYR A N 1
ATOM 6472 C CA . TYR A 1 799 ? -46.126 -17.625 44.232 1.00 91.00 799 TYR A CA 1
ATOM 6473 C C . TYR A 1 799 ? -44.793 -16.888 44.110 1.00 91.00 799 TYR A C 1
ATOM 6475 O O . TYR A 1 799 ? -44.306 -16.696 42.999 1.00 91.00 799 TYR A O 1
ATOM 6483 N N . HIS A 1 800 ? -44.174 -16.500 45.225 1.00 88.94 800 HIS A N 1
ATOM 6484 C CA . HIS A 1 800 ? -42.861 -15.866 45.200 1.00 88.94 800 HIS A CA 1
ATOM 6485 C C . HIS A 1 800 ? -41.776 -16.832 44.703 1.00 88.94 800 HIS A C 1
ATOM 6487 O O . HIS A 1 800 ? -40.990 -16.469 43.829 1.00 88.94 800 HIS A O 1
ATOM 6493 N N . ALA A 1 801 ? -41.788 -18.083 45.175 1.00 89.50 801 ALA A N 1
ATOM 6494 C CA . ALA A 1 801 ? -40.887 -19.127 44.689 1.00 89.50 801 ALA A CA 1
ATOM 6495 C C . ALA A 1 801 ? -41.057 -19.389 43.181 1.00 89.50 801 ALA A C 1
ATOM 6497 O O . ALA A 1 801 ? -40.065 -19.508 42.462 1.00 89.50 801 ALA A O 1
ATOM 6498 N N . GLU A 1 802 ? -42.297 -19.416 42.683 1.00 89.50 802 GLU A N 1
ATOM 6499 C CA . GLU A 1 802 ? -42.570 -19.578 41.251 1.00 89.50 802 GLU A CA 1
ATOM 6500 C C . GLU A 1 802 ? -42.165 -18.338 40.441 1.00 89.50 802 GLU A C 1
ATOM 6502 O O . GLU A 1 802 ? -41.624 -18.464 39.347 1.00 89.50 802 GLU A O 1
ATOM 6507 N N . THR A 1 803 ? -42.332 -17.136 40.998 1.00 89.81 803 THR A N 1
ATOM 6508 C CA . THR A 1 803 ? -41.883 -15.884 40.367 1.00 89.81 803 THR A CA 1
ATOM 6509 C C . THR A 1 803 ? -40.363 -15.866 40.211 1.00 89.81 803 THR A C 1
ATOM 6511 O O . THR A 1 803 ? -39.866 -15.520 39.144 1.00 89.81 803 THR A O 1
ATOM 6514 N N . LEU A 1 804 ? -39.617 -16.292 41.236 1.00 88.94 804 LEU A N 1
ATOM 6515 C CA . LEU A 1 804 ? -38.158 -16.432 41.170 1.00 88.94 804 LEU A CA 1
ATOM 6516 C C . LEU A 1 804 ? -37.733 -17.502 40.157 1.00 88.94 804 LEU A C 1
ATOM 6518 O O . LEU A 1 804 ? -36.794 -17.291 39.391 1.00 88.94 804 LEU A O 1
ATOM 6522 N N . ARG A 1 805 ? -38.443 -18.636 40.111 1.00 94.00 805 ARG A N 1
ATOM 6523 C CA . ARG A 1 805 ? -38.205 -19.688 39.114 1.00 94.00 805 ARG A CA 1
ATOM 6524 C C . ARG A 1 805 ? -38.415 -19.162 37.691 1.00 94.00 805 ARG A C 1
ATOM 6526 O O . ARG A 1 805 ? -37.568 -19.394 36.834 1.00 94.00 805 ARG A O 1
ATOM 6533 N N . LEU A 1 806 ? -39.516 -18.453 37.445 1.00 90.44 806 LEU A N 1
ATOM 6534 C CA . LEU A 1 806 ? -39.828 -17.866 36.142 1.00 90.44 806 LEU A CA 1
ATOM 6535 C C . LEU A 1 806 ? -38.842 -16.758 35.764 1.00 90.44 806 LEU A C 1
ATOM 6537 O O . LEU A 1 806 ? -38.402 -16.731 34.621 1.00 90.44 806 LEU A O 1
ATOM 6541 N N . ALA A 1 807 ? -38.437 -15.904 36.707 1.00 88.44 807 ALA A N 1
ATOM 6542 C CA . ALA A 1 807 ? -37.418 -14.882 36.472 1.00 88.44 807 ALA A CA 1
ATOM 6543 C C . ALA A 1 807 ? -36.091 -15.505 36.015 1.00 88.44 807 ALA A C 1
ATOM 6545 O O . ALA A 1 807 ? -35.533 -15.075 35.009 1.00 88.44 807 ALA A O 1
ATOM 6546 N N . LYS A 1 808 ? -35.652 -16.585 36.674 1.00 90.31 808 LYS A N 1
ATOM 6547 C CA . LYS A 1 808 ? -34.442 -17.321 36.289 1.00 90.31 808 LYS A CA 1
ATOM 6548 C C . LYS A 1 808 ? -34.558 -17.962 34.902 1.00 90.31 808 LYS A C 1
ATOM 6550 O O . LYS A 1 808 ? -33.615 -17.916 34.123 1.00 90.31 808 LYS A O 1
ATOM 6555 N N . ILE A 1 809 ? -35.721 -18.524 34.564 1.00 91.56 809 ILE A N 1
ATOM 6556 C CA . ILE A 1 809 ? -35.972 -19.075 33.222 1.00 91.56 809 ILE A CA 1
ATOM 6557 C C . ILE A 1 809 ? -35.955 -17.965 32.162 1.00 91.56 809 ILE A C 1
ATOM 6559 O O . ILE A 1 809 ? -35.389 -18.164 31.092 1.00 91.56 809 ILE A O 1
ATOM 6563 N N . CYS A 1 810 ? -36.549 -16.801 32.437 1.00 85.94 810 CYS A N 1
ATOM 6564 C CA . CYS A 1 810 ? -36.510 -15.656 31.527 1.00 85.94 810 CYS A CA 1
ATOM 6565 C C . CYS A 1 810 ? -35.078 -15.152 31.310 1.00 85.94 810 CYS A C 1
ATOM 6567 O O . CYS A 1 810 ? -34.716 -14.845 30.179 1.00 85.94 810 CYS A O 1
ATOM 6569 N N . GLU A 1 811 ? -34.261 -15.112 32.361 1.00 89.69 811 GLU A N 1
ATOM 6570 C CA . GLU A 1 811 ? -32.848 -14.732 32.282 1.00 89.69 811 GLU A CA 1
ATOM 6571 C C . GLU A 1 811 ? -32.035 -15.744 31.456 1.00 89.69 811 GLU A C 1
ATOM 6573 O O . GLU A 1 811 ? -31.329 -15.358 30.528 1.00 89.69 811 GLU A O 1
ATOM 6578 N N . GLU A 1 812 ? -32.219 -17.049 31.688 1.00 90.06 812 GLU A N 1
ATOM 6579 C CA . GLU A 1 812 ? -31.603 -18.106 30.871 1.00 90.06 812 GLU A CA 1
ATOM 6580 C C . GLU A 1 812 ? -32.043 -18.043 29.397 1.00 90.06 812 GLU A C 1
ATOM 6582 O O . GLU A 1 812 ? -31.232 -18.261 28.495 1.00 90.06 812 GLU A O 1
ATOM 6587 N N . LEU A 1 813 ? -33.318 -17.744 29.127 1.00 89.12 813 LEU A N 1
ATOM 6588 C CA . LEU A 1 813 ? -33.824 -17.566 27.764 1.00 89.12 813 LEU A CA 1
ATOM 6589 C C . LEU A 1 813 ? -33.262 -16.303 27.104 1.00 89.12 813 LEU A C 1
ATOM 6591 O O . LEU A 1 813 ? -32.962 -16.342 25.913 1.00 89.12 813 LEU A O 1
ATOM 6595 N N . GLN A 1 814 ? -33.082 -15.218 27.858 1.00 89.12 814 GLN A N 1
ATOM 6596 C CA . GLN A 1 814 ? -32.471 -13.987 27.362 1.00 89.12 814 GLN A CA 1
ATOM 6597 C C . GLN A 1 814 ? -31.001 -14.209 26.991 1.00 89.12 814 GLN A C 1
ATOM 6599 O O . GLN A 1 814 ? -30.568 -13.761 25.932 1.00 89.12 814 GLN A O 1
ATOM 6604 N N . ILE A 1 815 ? -30.254 -14.949 27.817 1.00 90.62 815 ILE A N 1
ATOM 6605 C CA . ILE A 1 815 ? -28.864 -15.324 27.528 1.00 90.62 815 ILE A CA 1
ATOM 6606 C C . ILE A 1 815 ? -28.801 -16.172 26.253 1.00 90.62 815 ILE A C 1
ATOM 6608 O O . ILE A 1 815 ? -28.058 -15.830 25.339 1.00 90.62 815 ILE A O 1
ATOM 6612 N N . ARG A 1 816 ? -29.639 -17.212 26.125 1.00 88.44 816 ARG A N 1
ATOM 6613 C CA . ARG A 1 816 ? -29.676 -18.038 24.902 1.00 88.44 816 ARG A CA 1
ATOM 6614 C C . ARG A 1 816 ? -30.072 -17.251 23.657 1.00 88.44 816 ARG A C 1
ATOM 6616 O O . ARG A 1 816 ? -29.576 -17.545 22.575 1.00 88.44 816 ARG A O 1
ATOM 6623 N N . LEU A 1 817 ? -30.978 -16.283 23.786 1.00 87.25 817 LEU A N 1
ATOM 6624 C CA . LEU A 1 817 ? -31.369 -15.422 22.672 1.00 87.25 817 LEU A CA 1
ATOM 6625 C C . LEU A 1 817 ? -30.202 -14.530 22.230 1.00 87.25 817 LEU A C 1
ATOM 6627 O O . LEU A 1 817 ? -29.984 -14.366 21.033 1.00 87.25 817 LEU A O 1
ATOM 6631 N N . ASN A 1 818 ? -29.429 -13.999 23.180 1.00 87.25 818 ASN A N 1
ATOM 6632 C CA . ASN A 1 818 ? -28.225 -13.227 22.882 1.00 87.25 818 ASN A CA 1
ATOM 6633 C C . ASN A 1 818 ? -27.153 -14.102 22.209 1.00 87.25 818 ASN A C 1
ATOM 6635 O O . ASN A 1 818 ? -26.658 -13.724 21.153 1.00 87.25 818 ASN A O 1
ATOM 6639 N N . GLU A 1 819 ? -26.882 -15.303 22.733 1.00 89.88 819 GLU A N 1
ATOM 6640 C CA . GLU A 1 819 ? -25.962 -16.273 22.113 1.00 89.88 819 GLU A CA 1
ATOM 6641 C C . GLU A 1 819 ? -26.403 -16.648 20.687 1.00 89.88 819 GLU A C 1
ATOM 6643 O O . GLU A 1 819 ? -25.587 -16.760 19.773 1.00 89.88 819 GLU A O 1
ATOM 6648 N N . GLN A 1 820 ? -27.710 -16.824 20.466 1.00 86.56 820 GLN A N 1
ATOM 6649 C CA . GLN A 1 820 ? -28.250 -17.123 19.143 1.00 86.56 820 GLN A CA 1
ATOM 6650 C C . GLN A 1 820 ? -28.090 -15.938 18.178 1.00 86.56 820 GLN A C 1
ATOM 6652 O O . GLN A 1 820 ? -27.737 -16.158 17.020 1.00 86.56 820 GLN A O 1
ATOM 6657 N N . ASN A 1 821 ? -28.290 -14.703 18.646 1.00 86.94 821 ASN A N 1
ATOM 6658 C CA . ASN A 1 821 ? -28.065 -13.498 17.846 1.00 86.94 821 ASN A CA 1
ATOM 6659 C C . ASN A 1 821 ? -26.582 -13.322 17.485 1.00 86.94 821 ASN A C 1
ATOM 6661 O O . ASN A 1 821 ? -26.277 -12.969 16.349 1.00 86.94 821 ASN A O 1
ATOM 6665 N N . GLU A 1 822 ? -25.662 -13.605 18.409 1.00 88.81 822 GLU A N 1
ATOM 6666 C CA . GLU A 1 822 ? -24.216 -13.574 18.146 1.00 88.81 822 GLU A CA 1
ATOM 6667 C C . GLU A 1 822 ? -23.813 -14.628 17.104 1.00 88.81 822 GLU A C 1
ATOM 6669 O O . GLU A 1 822 ? -23.095 -14.325 16.150 1.00 88.81 822 GLU A O 1
ATOM 6674 N N . LEU A 1 823 ? -24.338 -15.854 17.216 1.00 88.12 823 LEU A N 1
ATOM 6675 C CA . LEU A 1 823 ? -24.124 -16.905 16.215 1.00 88.12 823 LEU A CA 1
ATOM 6676 C C . LEU A 1 823 ? -24.722 -16.542 14.846 1.00 88.12 823 LEU A C 1
ATOM 6678 O O . LEU A 1 823 ? -24.157 -16.889 13.803 1.00 88.12 823 LEU A O 1
ATOM 6682 N N . GLU A 1 824 ? -25.863 -15.854 14.821 1.00 85.88 824 GLU A N 1
ATOM 6683 C CA . GLU A 1 824 ? -26.495 -15.392 13.586 1.00 85.88 824 GLU A CA 1
ATOM 6684 C C . GLU A 1 824 ? -25.691 -14.257 12.931 1.00 85.88 824 GLU A C 1
ATOM 6686 O O . GLU A 1 824 ? -25.447 -14.293 11.724 1.00 85.88 824 GLU A O 1
ATOM 6691 N N . GLN A 1 825 ? -25.169 -13.314 13.719 1.00 85.94 825 GLN A N 1
ATOM 6692 C CA . GLN A 1 825 ? -24.245 -12.285 13.234 1.00 85.94 825 GLN A CA 1
ATOM 6693 C C . GLN A 1 825 ? -22.955 -12.897 12.680 1.00 85.94 825 GLN A C 1
ATOM 6695 O O . GLN A 1 825 ? -22.543 -12.550 11.572 1.00 85.94 825 GLN A O 1
ATOM 6700 N N . GLU A 1 826 ? -22.359 -13.864 13.381 1.00 88.00 826 GLU A N 1
ATOM 6701 C CA . GLU A 1 826 ? -21.140 -14.528 12.916 1.00 88.00 826 GLU A CA 1
ATOM 6702 C C . GLU A 1 826 ? -21.396 -15.358 11.651 1.00 88.00 826 GLU A C 1
ATOM 6704 O O . GLU A 1 826 ? -20.597 -15.343 10.716 1.00 88.00 826 GLU A O 1
ATOM 6709 N N . THR A 1 827 ? -22.545 -16.032 11.538 1.00 86.38 827 THR A N 1
ATOM 6710 C CA . THR A 1 827 ? -22.895 -16.740 10.294 1.00 86.38 827 THR A CA 1
ATOM 6711 C C . THR A 1 827 ? -23.173 -15.795 9.128 1.00 86.38 827 THR A C 1
ATOM 6713 O O . THR A 1 827 ? -22.852 -16.147 7.990 1.00 86.38 827 THR A O 1
ATOM 6716 N N . VAL A 1 828 ? -23.727 -14.602 9.364 1.00 88.25 828 VAL A N 1
ATOM 6717 C CA . VAL A 1 828 ? -23.853 -13.559 8.334 1.00 88.25 828 VAL A CA 1
ATOM 6718 C C . VAL A 1 828 ? -22.475 -13.042 7.916 1.00 88.25 828 VAL A C 1
ATOM 6720 O O . VAL A 1 828 ? -22.218 -12.940 6.714 1.00 88.25 828 VAL A O 1
ATOM 6723 N N . ARG A 1 829 ? -21.568 -12.807 8.871 1.00 90.62 829 ARG A N 1
ATOM 6724 C CA . ARG A 1 829 ? -20.186 -12.383 8.605 1.00 90.62 829 ARG A CA 1
ATOM 6725 C C . ARG A 1 829 ? -19.413 -13.425 7.796 1.00 90.62 829 ARG A C 1
ATOM 6727 O O . ARG A 1 829 ? -18.822 -13.111 6.771 1.00 90.62 829 ARG A O 1
ATOM 6734 N N . LEU A 1 830 ? -19.498 -14.698 8.178 1.00 87.06 830 LEU A N 1
ATOM 6735 C CA . LEU A 1 830 ? -18.859 -15.789 7.439 1.00 87.06 830 LEU A CA 1
ATOM 6736 C C . LEU A 1 830 ? -19.444 -15.962 6.028 1.00 87.06 830 LEU A C 1
ATOM 6738 O O . LEU A 1 830 ? -18.725 -16.339 5.103 1.00 87.06 830 LEU A O 1
ATOM 6742 N N . ARG A 1 831 ? -20.740 -15.682 5.822 1.00 88.50 831 ARG A N 1
ATOM 6743 C CA . ARG A 1 831 ? -21.340 -15.685 4.476 1.00 88.50 831 ARG A CA 1
ATOM 6744 C C . ARG A 1 831 ? -20.849 -14.522 3.624 1.00 88.50 831 ARG A C 1
ATOM 6746 O O . ARG A 1 831 ? -20.569 -14.750 2.448 1.00 88.50 831 ARG A O 1
ATOM 6753 N N . SER A 1 832 ? -20.734 -13.319 4.189 1.00 86.69 832 SER A N 1
ATOM 6754 C CA . SER A 1 832 ? -20.203 -12.171 3.451 1.00 86.69 832 SER A CA 1
ATOM 6755 C C . SER A 1 832 ? -18.733 -12.391 3.091 1.00 86.69 832 SER A C 1
ATOM 6757 O O . SER A 1 832 ? -18.368 -12.196 1.934 1.00 86.69 832 SER A O 1
ATOM 6759 N N . GLU A 1 833 ? -17.923 -12.921 4.012 1.00 87.94 833 GLU A N 1
ATOM 6760 C CA . GLU A 1 833 ? -16.544 -13.347 3.742 1.00 87.94 833 GLU A CA 1
ATOM 6761 C C . GLU A 1 833 ? -16.480 -14.432 2.648 1.00 87.94 833 GLU A C 1
ATOM 6763 O O . GLU A 1 833 ? -15.676 -14.353 1.721 1.00 87.94 833 GLU A O 1
ATOM 6768 N N . ALA A 1 834 ? -17.359 -15.437 2.675 1.00 84.25 834 ALA A N 1
ATOM 6769 C CA . ALA A 1 834 ? -17.401 -16.455 1.622 1.00 84.25 834 ALA A CA 1
ATOM 6770 C C . ALA A 1 834 ? -17.779 -15.874 0.243 1.00 84.25 834 ALA A C 1
ATOM 6772 O O . ALA A 1 834 ? -17.259 -16.320 -0.786 1.00 84.25 834 ALA A O 1
ATOM 6773 N N . GLU A 1 835 ? -18.670 -14.881 0.194 1.00 85.75 835 GLU A N 1
ATOM 6774 C CA . GLU A 1 835 ? -19.041 -14.185 -1.042 1.00 85.75 835 GLU A CA 1
ATOM 6775 C C . GLU A 1 835 ? -17.925 -13.277 -1.563 1.00 85.75 835 GLU A C 1
ATOM 6777 O O . GLU A 1 835 ? -17.681 -13.265 -2.775 1.00 85.75 835 GLU A O 1
ATOM 6782 N N . THR A 1 836 ? -17.187 -12.590 -0.684 1.00 88.12 836 THR A N 1
ATOM 6783 C CA . THR A 1 836 ? -16.004 -11.819 -1.092 1.00 88.12 836 THR A CA 1
ATOM 6784 C C . THR A 1 836 ? -14.919 -12.744 -1.632 1.00 88.12 836 THR A C 1
ATOM 6786 O O . THR A 1 836 ? -14.427 -12.502 -2.735 1.00 88.12 836 THR A O 1
ATOM 6789 N N . PHE A 1 837 ? -14.627 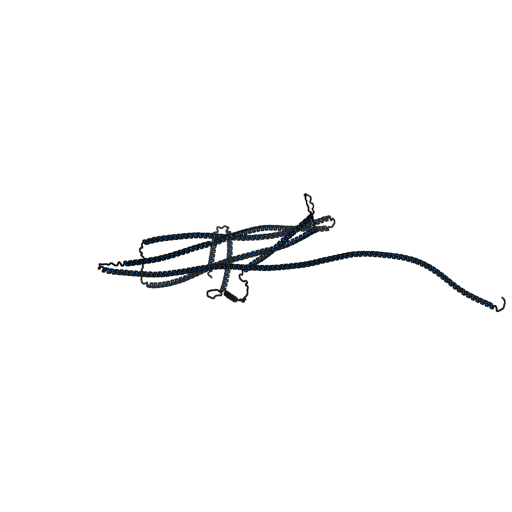-13.869 -0.966 1.00 88.00 837 PHE A N 1
ATOM 6790 C CA . PHE A 1 837 ? -13.691 -14.872 -1.485 1.00 88.00 837 PHE A CA 1
ATOM 6791 C C . PHE A 1 837 ? -14.123 -15.412 -2.849 1.00 88.00 837 PHE A C 1
ATOM 6793 O O . PHE A 1 837 ? -13.303 -15.520 -3.761 1.00 88.00 837 PHE A O 1
ATOM 6800 N N . LYS A 1 838 ? -15.413 -15.704 -3.038 1.00 90.31 838 LYS A N 1
ATOM 6801 C CA . LYS A 1 838 ? -15.937 -16.163 -4.330 1.00 90.31 838 LYS A CA 1
ATOM 6802 C C . LYS A 1 838 ? -15.777 -15.105 -5.428 1.00 90.31 838 LYS A C 1
ATOM 6804 O O . LYS A 1 838 ? -15.448 -15.460 -6.560 1.00 90.31 838 LYS A O 1
ATOM 6809 N N . SER A 1 839 ? -15.976 -13.827 -5.104 1.00 87.19 839 SER A N 1
ATOM 6810 C CA . SER A 1 839 ? -15.752 -12.713 -6.033 1.00 87.19 839 SER A CA 1
ATOM 6811 C C . SER A 1 839 ? -14.275 -12.573 -6.408 1.00 87.19 839 SER A C 1
ATOM 6813 O O . SER A 1 839 ? -13.960 -12.481 -7.594 1.00 87.19 839 SER A O 1
ATOM 6815 N N . VAL A 1 840 ? -13.368 -12.625 -5.427 1.00 90.19 840 VAL A N 1
ATOM 6816 C CA . VAL A 1 840 ? -11.912 -12.546 -5.647 1.00 90.19 840 VAL A CA 1
ATOM 6817 C C . VAL A 1 840 ? -11.427 -13.713 -6.508 1.00 90.19 840 VAL A C 1
ATOM 6819 O O . VAL A 1 840 ? -10.696 -13.509 -7.475 1.00 90.19 840 VAL A O 1
ATOM 6822 N N . VAL A 1 841 ? -11.885 -14.937 -6.225 1.00 89.00 841 VAL A N 1
ATOM 6823 C CA . VAL A 1 841 ? -11.566 -16.115 -7.048 1.00 89.00 841 VAL A CA 1
ATOM 6824 C C . VAL A 1 841 ? -12.076 -15.936 -8.480 1.00 89.00 841 VAL A C 1
ATOM 6826 O O . VAL A 1 841 ? -11.339 -16.217 -9.422 1.00 89.00 841 VAL A O 1
ATOM 6829 N N . GLY A 1 842 ? -13.294 -15.416 -8.665 1.00 89.38 842 GLY A N 1
ATOM 6830 C CA . GLY A 1 842 ? -13.838 -15.115 -9.991 1.00 89.38 842 GLY A CA 1
ATOM 6831 C C . GLY A 1 842 ? -13.012 -14.078 -10.761 1.00 89.38 842 GLY A C 1
ATOM 6832 O O . GLY A 1 842 ? -12.731 -14.276 -11.943 1.00 89.38 842 GLY A O 1
ATOM 6833 N N . GLN A 1 843 ? -12.567 -13.010 -10.093 1.00 85.94 843 GLN A N 1
ATOM 6834 C CA . GLN A 1 843 ? -11.700 -11.985 -10.685 1.00 85.94 843 GLN A CA 1
ATOM 6835 C C . GLN A 1 843 ? -10.341 -12.560 -11.092 1.00 85.94 843 GLN A C 1
ATOM 6837 O O . GLN A 1 843 ? -9.924 -12.386 -12.236 1.00 85.94 843 GLN A O 1
ATOM 6842 N N . LYS A 1 844 ? -9.688 -13.324 -10.207 1.00 86.06 844 LYS A N 1
ATOM 6843 C CA . LYS A 1 844 ? -8.392 -13.952 -10.504 1.00 86.06 844 LYS A CA 1
ATOM 6844 C C . LYS A 1 844 ? -8.497 -15.017 -11.598 1.00 86.06 844 LYS A C 1
ATOM 6846 O O . LYS A 1 844 ? -7.568 -15.188 -12.389 1.00 86.06 844 LYS A O 1
ATOM 6851 N N . GLN A 1 845 ? -9.639 -15.695 -11.711 1.00 88.25 845 GLN A N 1
ATOM 6852 C CA . GLN A 1 845 ? -9.907 -16.622 -12.810 1.00 88.25 845 GLN A CA 1
ATOM 6853 C C . GLN A 1 845 ? -10.086 -15.895 -14.157 1.00 88.25 845 GLN A C 1
ATOM 6855 O O . GLN A 1 845 ? -9.512 -16.311 -15.162 1.00 88.25 845 GLN A O 1
ATOM 6860 N N . ALA A 1 846 ? -10.800 -14.767 -14.177 1.00 88.38 846 ALA A N 1
ATOM 6861 C CA . ALA A 1 846 ? -10.926 -13.932 -15.374 1.00 88.38 846 ALA A CA 1
ATOM 6862 C C . ALA A 1 846 ? -9.579 -13.316 -15.798 1.00 88.38 846 ALA A C 1
ATOM 6864 O O . ALA A 1 846 ? -9.250 -13.262 -16.984 1.00 88.38 846 ALA A O 1
ATOM 6865 N N . GLU A 1 847 ? -8.765 -12.896 -14.831 1.00 88.69 847 GLU A N 1
ATOM 6866 C CA . GLU A 1 847 ? -7.421 -12.373 -15.068 1.00 88.69 847 GLU A CA 1
ATOM 6867 C C . GLU A 1 847 ? -6.481 -13.445 -15.633 1.00 88.69 847 GLU A C 1
ATOM 6869 O O . GLU A 1 847 ? -5.786 -13.202 -16.620 1.00 88.69 847 GLU A O 1
ATOM 6874 N N . THR A 1 848 ? -6.520 -14.671 -15.102 1.00 89.56 848 THR A N 1
ATOM 6875 C CA . THR A 1 848 ? -5.746 -15.787 -15.669 1.00 89.56 848 THR A CA 1
ATOM 6876 C C . THR A 1 848 ? -6.192 -16.154 -17.085 1.00 89.56 848 THR A C 1
ATOM 6878 O O . THR A 1 848 ? -5.343 -16.458 -17.923 1.00 89.56 848 THR A O 1
ATOM 6881 N N . GLU A 1 849 ? -7.486 -16.095 -17.408 1.00 89.12 849 GLU A N 1
ATOM 6882 C CA . GLU A 1 849 ? -7.975 -16.285 -18.784 1.00 89.12 849 GLU A CA 1
ATOM 6883 C C . GLU A 1 849 ? -7.523 -15.162 -19.728 1.00 89.12 849 GLU A C 1
ATOM 6885 O O . GLU A 1 849 ? -7.101 -15.432 -20.861 1.00 89.12 849 GLU A O 1
ATOM 6890 N N . ARG A 1 850 ? -7.527 -13.910 -19.257 1.00 94.56 850 ARG A N 1
ATOM 6891 C CA . ARG A 1 850 ? -6.990 -12.764 -20.000 1.00 94.56 850 ARG A CA 1
ATOM 6892 C C . ARG A 1 850 ? -5.490 -12.920 -20.251 1.00 94.56 850 ARG A C 1
ATOM 6894 O O . ARG A 1 850 ? -5.058 -12.743 -21.388 1.00 94.56 850 ARG A O 1
ATOM 6901 N N . LEU A 1 851 ? -4.707 -13.274 -19.232 1.00 91.69 851 LEU A N 1
ATOM 6902 C CA . LEU A 1 851 ? -3.261 -13.483 -19.353 1.00 91.69 851 LEU A CA 1
ATOM 6903 C C . LEU A 1 851 ? -2.938 -14.640 -20.302 1.00 91.69 851 LEU A C 1
ATOM 6905 O O . LEU A 1 851 ? -2.065 -14.494 -21.151 1.00 91.69 851 LEU A O 1
ATOM 6909 N N . ARG A 1 852 ? -3.685 -15.751 -20.243 1.00 92.56 852 ARG A N 1
ATOM 6910 C CA . ARG A 1 852 ? -3.561 -16.853 -21.216 1.00 92.56 852 ARG A CA 1
ATOM 6911 C C . ARG A 1 852 ? -3.849 -16.395 -22.642 1.00 92.56 852 ARG A C 1
ATOM 6913 O O . ARG A 1 852 ? -3.112 -16.753 -23.554 1.00 92.56 852 ARG A O 1
ATOM 6920 N N . SER A 1 853 ? -4.896 -15.594 -22.834 1.00 90.81 853 SER A N 1
ATOM 6921 C CA . SER A 1 853 ? -5.256 -15.052 -24.150 1.00 90.81 853 SER A CA 1
ATOM 6922 C C . SER A 1 853 ? -4.196 -14.079 -24.673 1.00 90.81 853 SER A C 1
ATOM 6924 O O . SER A 1 853 ? -3.863 -14.104 -25.856 1.00 90.81 853 SER A O 1
ATOM 6926 N N . HIS A 1 854 ? -3.628 -13.250 -23.795 1.00 92.31 854 HIS A N 1
ATOM 6927 C CA . HIS A 1 854 ? -2.538 -12.349 -24.150 1.00 92.31 854 HIS A CA 1
ATOM 6928 C C . HIS A 1 854 ? -1.263 -13.119 -24.502 1.00 92.31 854 HIS A C 1
ATOM 6930 O O . HIS A 1 854 ? -0.664 -12.832 -25.532 1.00 92.31 854 HIS A O 1
ATOM 6936 N N . LEU A 1 855 ? -0.898 -14.139 -23.717 1.00 92.44 855 LEU A N 1
ATOM 6937 C CA . LEU A 1 855 ? 0.239 -15.015 -24.005 1.00 92.44 855 LEU A CA 1
ATOM 6938 C C . LEU A 1 855 ? 0.086 -15.678 -25.381 1.00 92.44 855 LEU A C 1
ATOM 6940 O O . LEU A 1 855 ? 0.998 -15.594 -26.193 1.00 92.44 855 LEU A O 1
ATOM 6944 N N . LEU A 1 856 ? -1.091 -16.241 -25.678 1.00 92.50 856 LEU A N 1
ATOM 6945 C CA . LEU A 1 856 ? -1.413 -16.806 -26.995 1.00 92.50 856 LEU A CA 1
ATOM 6946 C C . LEU A 1 856 ? -1.253 -15.776 -28.122 1.00 92.50 856 LEU A C 1
ATOM 6948 O O . LEU A 1 856 ? -0.662 -16.081 -29.153 1.00 92.50 856 LEU A O 1
ATOM 6952 N N . SER A 1 857 ? -1.737 -14.547 -27.923 1.00 93.56 857 SER A N 1
ATOM 6953 C CA . SER A 1 857 ? -1.568 -13.466 -28.902 1.00 93.56 857 SER A CA 1
ATOM 6954 C C . SER A 1 857 ? -0.099 -13.090 -29.096 1.00 93.56 857 SER A C 1
ATOM 6956 O O . SER A 1 857 ? 0.314 -12.817 -30.220 1.00 93.56 857 SER A O 1
ATOM 6958 N N . VAL A 1 858 ? 0.689 -13.051 -28.022 1.00 92.06 858 VAL A N 1
ATOM 6959 C CA . VAL A 1 858 ? 2.117 -12.727 -28.074 1.00 92.06 858 VAL A CA 1
ATOM 6960 C C . VAL A 1 858 ? 2.887 -13.841 -28.789 1.00 92.06 858 VAL A C 1
ATOM 6962 O O . VAL A 1 858 ? 3.668 -13.564 -29.700 1.00 92.06 858 VAL A O 1
ATOM 6965 N N . GLU A 1 859 ? 2.612 -15.105 -28.469 1.00 89.88 859 GLU A N 1
ATOM 6966 C CA . GLU A 1 859 ? 3.156 -16.269 -29.177 1.00 89.88 859 GLU A CA 1
ATOM 6967 C C . GLU A 1 859 ? 2.790 -16.251 -30.670 1.00 89.88 859 GLU A C 1
ATOM 6969 O O . GLU A 1 859 ? 3.641 -16.515 -31.526 1.00 89.88 859 GLU A O 1
ATOM 6974 N N . GLU A 1 860 ? 1.556 -15.871 -31.013 1.00 91.62 860 GLU A N 1
ATOM 6975 C CA . GLU A 1 860 ? 1.132 -15.694 -32.404 1.00 91.62 860 GLU A CA 1
ATOM 6976 C C . GLU A 1 860 ? 1.916 -14.565 -33.098 1.00 91.62 860 GLU A C 1
ATOM 6978 O O . GLU A 1 860 ? 2.376 -14.729 -34.230 1.00 91.62 860 GLU A O 1
ATOM 6983 N N . THR A 1 861 ? 2.157 -13.437 -32.423 1.00 89.94 861 THR A N 1
ATOM 6984 C CA . THR A 1 861 ? 2.971 -12.354 -32.998 1.00 89.94 861 THR A CA 1
ATOM 6985 C C . THR A 1 861 ? 4.429 -12.763 -33.208 1.00 89.94 861 THR A C 1
ATOM 6987 O O . THR A 1 861 ? 4.965 -12.528 -34.292 1.00 89.94 861 THR A O 1
ATOM 6990 N N . TYR A 1 862 ? 5.050 -13.457 -32.247 1.00 90.06 862 TYR A N 1
ATOM 6991 C CA . TYR A 1 862 ? 6.424 -13.945 -32.386 1.00 90.06 862 TYR A CA 1
ATOM 6992 C C . TYR A 1 862 ? 6.553 -15.000 -33.484 1.00 90.06 862 TYR A C 1
ATOM 6994 O O . TYR A 1 862 ? 7.508 -14.972 -34.261 1.00 90.06 862 TYR A O 1
ATOM 7002 N N . THR A 1 863 ? 5.587 -15.914 -33.605 1.00 91.06 863 THR A N 1
ATOM 7003 C CA . THR A 1 863 ? 5.586 -16.906 -34.691 1.00 91.06 863 THR A CA 1
ATOM 7004 C C . THR A 1 863 ? 5.398 -16.251 -36.060 1.00 91.06 863 THR A C 1
ATOM 7006 O O . THR A 1 863 ? 6.091 -16.620 -37.013 1.00 91.06 863 THR A O 1
ATOM 7009 N N . GLN A 1 864 ? 4.542 -15.231 -36.175 1.00 90.56 864 GLN A N 1
ATOM 7010 C CA . GLN A 1 864 ? 4.414 -14.439 -37.403 1.00 90.56 864 GLN A CA 1
ATOM 7011 C C . GLN A 1 864 ? 5.693 -13.657 -37.733 1.00 90.56 864 GLN A C 1
ATOM 7013 O O . GLN A 1 864 ? 6.084 -13.579 -38.900 1.00 90.56 864 GLN A O 1
ATOM 7018 N N . GLU A 1 865 ? 6.361 -13.079 -36.737 1.00 87.19 865 GLU A N 1
ATOM 7019 C CA . GLU A 1 865 ? 7.606 -12.337 -36.929 1.00 87.19 865 GLU A CA 1
ATOM 7020 C C . GLU A 1 865 ? 8.770 -13.255 -37.320 1.00 87.19 865 GLU A C 1
ATOM 7022 O O . GLU A 1 865 ? 9.517 -12.939 -38.249 1.00 87.19 865 GLU A O 1
ATOM 7027 N N . LEU A 1 866 ? 8.850 -14.448 -36.725 1.00 90.19 866 LEU A N 1
ATOM 7028 C CA . LEU A 1 866 ? 9.789 -15.494 -37.124 1.00 90.19 866 LEU A CA 1
ATOM 7029 C C . LEU A 1 866 ? 9.558 -15.930 -38.578 1.00 90.19 866 LEU A C 1
ATOM 7031 O O . LEU A 1 866 ? 10.510 -16.003 -39.355 1.00 90.19 866 LEU A O 1
ATOM 7035 N N . LEU A 1 867 ? 8.301 -16.155 -38.978 1.00 89.25 867 LEU A N 1
ATOM 7036 C CA . LEU A 1 867 ? 7.942 -16.462 -40.368 1.00 89.25 867 LEU A CA 1
ATOM 7037 C C . LEU A 1 867 ? 8.339 -15.322 -41.317 1.00 89.25 867 LEU A C 1
ATOM 7039 O O . LEU A 1 867 ? 8.934 -15.565 -42.369 1.00 89.25 867 LEU A O 1
ATOM 7043 N N . ARG A 1 868 ? 8.078 -14.062 -40.946 1.00 90.25 868 ARG A N 1
ATOM 7044 C CA . ARG A 1 868 ? 8.513 -12.894 -41.730 1.00 90.25 868 ARG A CA 1
ATOM 7045 C C . ARG A 1 868 ? 10.035 -12.827 -41.842 1.00 90.25 868 ARG A C 1
ATOM 7047 O O . ARG A 1 868 ? 10.537 -12.575 -42.934 1.00 90.25 868 ARG A O 1
ATOM 7054 N N . SER A 1 869 ? 10.768 -13.094 -40.768 1.00 86.38 869 SER A N 1
ATOM 7055 C CA . SER A 1 869 ? 12.232 -13.141 -40.785 1.00 86.38 869 SER A CA 1
ATOM 7056 C C . SER A 1 869 ? 12.750 -14.247 -41.709 1.00 86.38 869 SER A C 1
ATOM 7058 O O . SER A 1 869 ? 13.552 -13.970 -42.598 1.00 86.38 869 SER A O 1
ATOM 7060 N N . GLN A 1 870 ? 12.202 -15.463 -41.616 1.00 87.81 870 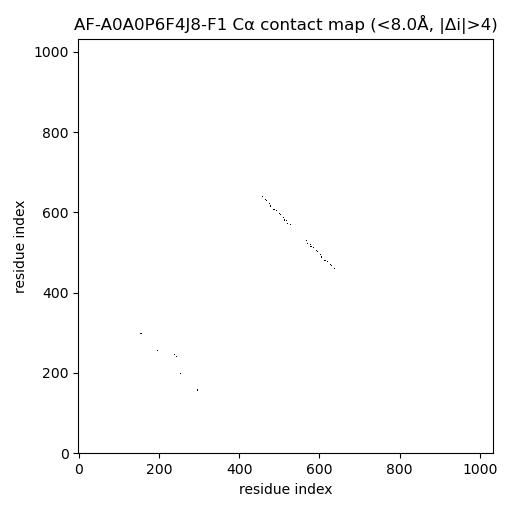GLN A N 1
ATOM 7061 C CA . GLN A 1 870 ? 12.557 -16.569 -42.512 1.00 87.81 870 GLN A CA 1
ATOM 7062 C C . GLN A 1 870 ? 12.250 -16.259 -43.982 1.00 87.81 870 GLN A C 1
ATOM 7064 O O . GLN A 1 870 ? 13.056 -16.566 -44.860 1.00 87.81 870 GLN A O 1
ATOM 7069 N N . THR A 1 871 ? 11.110 -15.625 -44.280 1.00 87.88 871 THR A N 1
ATOM 7070 C CA . THR A 1 871 ? 10.797 -15.213 -45.660 1.00 87.88 871 THR A CA 1
ATOM 7071 C C . THR A 1 871 ? 11.768 -14.147 -46.169 1.00 87.88 871 THR A C 1
ATOM 7073 O O . THR A 1 871 ? 12.268 -14.284 -47.284 1.00 87.88 871 THR A O 1
ATOM 7076 N N . LYS A 1 872 ? 12.113 -13.141 -45.352 1.00 89.06 872 LYS A N 1
ATOM 7077 C CA . LYS A 1 872 ? 13.138 -12.139 -45.692 1.00 89.06 872 LYS A CA 1
ATOM 7078 C C . LYS A 1 872 ? 14.493 -12.797 -45.937 1.00 89.06 872 LYS A C 1
ATOM 7080 O O . LYS A 1 872 ? 15.118 -12.544 -46.963 1.00 89.06 872 LYS A O 1
ATOM 7085 N N . GLU A 1 873 ? 14.920 -13.689 -45.051 1.00 88.81 873 GLU A N 1
ATOM 7086 C CA . GLU A 1 873 ? 16.176 -14.422 -45.183 1.00 88.81 873 GLU A CA 1
ATOM 7087 C C . GLU A 1 873 ? 16.204 -15.262 -46.469 1.00 88.81 873 GLU A C 1
ATOM 7089 O O . GLU A 1 873 ? 17.191 -15.247 -47.201 1.00 88.81 873 GLU A O 1
ATOM 7094 N N . LYS A 1 874 ? 15.098 -15.937 -46.807 1.00 90.50 874 LYS A N 1
ATOM 7095 C CA . LYS A 1 874 ? 14.958 -16.654 -48.079 1.00 90.50 874 LYS A CA 1
ATOM 7096 C C . LYS A 1 874 ? 15.114 -15.715 -49.281 1.00 90.50 874 LYS A C 1
ATOM 7098 O O . LYS A 1 874 ? 15.903 -16.019 -50.170 1.00 90.50 874 LYS A O 1
ATOM 7103 N N . THR A 1 875 ? 14.441 -14.561 -49.288 1.00 89.19 875 THR A N 1
ATOM 7104 C CA . THR A 1 875 ? 14.569 -13.586 -50.390 1.00 89.19 875 THR A CA 1
ATOM 7105 C C . THR A 1 875 ? 15.977 -12.998 -50.506 1.00 89.19 875 THR A C 1
ATOM 7107 O O . THR A 1 875 ? 16.463 -12.773 -51.613 1.00 89.19 875 THR A O 1
ATOM 7110 N N . LEU A 1 876 ? 16.667 -12.784 -49.380 1.00 87.88 876 LEU A N 1
ATOM 7111 C CA . LEU A 1 876 ? 18.050 -12.311 -49.371 1.00 87.88 876 LEU A CA 1
ATOM 7112 C C . LEU A 1 876 ? 19.008 -13.377 -49.904 1.00 87.88 876 LEU A C 1
ATOM 7114 O O . LEU A 1 876 ? 19.876 -13.038 -50.702 1.00 87.88 876 LEU A O 1
ATOM 7118 N N . ARG A 1 877 ? 18.820 -14.655 -49.542 1.00 89.25 877 ARG A N 1
ATOM 7119 C CA . ARG A 1 877 ? 19.591 -15.765 -50.126 1.00 89.25 877 ARG A CA 1
ATOM 7120 C C . ARG A 1 877 ? 19.386 -15.867 -51.637 1.00 89.25 877 ARG A C 1
ATOM 7122 O O . ARG A 1 877 ? 20.363 -15.994 -52.363 1.00 89.25 877 ARG A O 1
ATOM 7129 N N . GLU A 1 878 ? 18.148 -15.762 -52.119 1.00 89.62 878 GLU A N 1
ATOM 7130 C CA . GLU A 1 878 ? 17.842 -15.785 -53.559 1.00 89.62 878 GLU A CA 1
ATOM 7131 C C . GLU A 1 878 ? 18.467 -14.585 -54.302 1.00 89.62 878 GLU A C 1
ATOM 7133 O O . GLU A 1 878 ? 19.011 -14.734 -55.399 1.00 89.62 878 GLU A O 1
ATOM 7138 N N . SER A 1 879 ? 18.446 -13.396 -53.689 1.00 89.12 879 SER A N 1
ATOM 7139 C CA . SER A 1 879 ? 19.092 -12.189 -54.222 1.00 89.12 879 SER A CA 1
ATOM 7140 C C . SER A 1 879 ? 20.619 -12.312 -54.257 1.00 89.12 879 SER A C 1
ATOM 7142 O O . SER A 1 879 ? 21.242 -11.950 -55.258 1.00 89.12 879 SER A O 1
ATOM 7144 N N . LEU A 1 880 ? 21.216 -12.864 -53.194 1.00 86.94 880 LEU A N 1
ATOM 7145 C CA . LEU A 1 880 ? 22.649 -13.135 -53.107 1.00 86.94 880 LEU A CA 1
ATOM 7146 C C . LEU A 1 880 ? 23.073 -14.135 -54.183 1.00 86.94 880 LEU A C 1
ATOM 7148 O O . LEU A 1 880 ? 23.972 -13.827 -54.958 1.00 86.94 880 LEU A O 1
ATOM 7152 N N . GLN A 1 881 ? 22.366 -15.260 -54.312 1.00 89.44 881 GLN A N 1
ATOM 7153 C CA . GLN A 1 881 ? 22.625 -16.246 -55.361 1.00 89.44 881 GLN A CA 1
ATOM 7154 C C . GLN A 1 881 ? 22.533 -15.606 -56.757 1.00 89.44 881 GLN A C 1
ATOM 7156 O O . GLN A 1 881 ? 23.422 -15.774 -57.587 1.00 89.44 881 GLN A O 1
ATOM 7161 N N . SER A 1 882 ? 21.511 -14.780 -57.003 1.00 86.25 882 SER A N 1
ATOM 7162 C CA . SER A 1 882 ? 21.366 -14.049 -58.271 1.00 86.25 882 SER A CA 1
ATOM 7163 C C . SER A 1 882 ? 22.485 -13.020 -58.505 1.00 86.25 882 SER A C 1
ATOM 7165 O O . SER A 1 882 ? 22.776 -12.651 -59.644 1.00 86.25 882 SER A O 1
ATOM 7167 N N . ALA A 1 883 ? 23.086 -12.471 -57.447 1.00 81.69 883 ALA A N 1
ATOM 7168 C CA . ALA A 1 883 ? 24.239 -11.579 -57.543 1.00 81.69 883 ALA A CA 1
ATOM 7169 C C . ALA A 1 883 ? 25.534 -12.357 -57.825 1.00 81.69 883 ALA A C 1
ATOM 7171 O O . ALA A 1 883 ? 26.315 -11.928 -58.672 1.00 81.69 883 ALA A O 1
ATOM 7172 N N . GLU A 1 884 ? 25.723 -13.514 -57.192 1.00 86.44 884 GLU A N 1
ATOM 7173 C CA . GLU A 1 884 ? 26.845 -14.425 -57.443 1.00 86.44 884 GLU A CA 1
ATOM 7174 C C . GLU A 1 884 ? 26.820 -14.973 -58.879 1.00 86.44 884 GLU A C 1
ATOM 7176 O O . GLU A 1 884 ? 27.838 -14.952 -59.572 1.00 86.44 884 GLU A O 1
ATOM 7181 N N . GLU A 1 885 ? 25.652 -15.371 -59.387 1.00 87.50 885 GLU A N 1
ATOM 7182 C CA . GLU A 1 885 ? 25.469 -15.793 -60.785 1.00 87.50 885 GLU A CA 1
ATOM 7183 C C . GLU A 1 885 ? 25.799 -14.657 -61.773 1.00 87.50 885 GLU A C 1
ATOM 7185 O O . GLU A 1 885 ? 26.450 -14.870 -62.796 1.00 87.50 885 GLU A O 1
ATOM 7190 N N . ARG A 1 886 ? 25.434 -13.408 -61.448 1.00 84.62 886 ARG A N 1
ATOM 7191 C CA . ARG A 1 886 ? 25.813 -12.239 -62.263 1.00 84.62 886 ARG A CA 1
ATOM 7192 C C . ARG A 1 886 ? 27.310 -11.951 -62.214 1.00 84.62 886 ARG A C 1
ATOM 7194 O O . ARG A 1 886 ? 27.887 -11.620 -63.247 1.00 84.62 886 ARG A O 1
ATOM 7201 N N . ALA A 1 887 ? 27.935 -12.064 -61.046 1.00 81.25 887 ALA A N 1
ATOM 7202 C CA . ALA A 1 887 ? 29.369 -11.850 -60.892 1.00 81.25 887 ALA A CA 1
ATOM 7203 C C . ALA A 1 887 ? 30.170 -12.919 -61.649 1.00 81.25 887 ALA A C 1
ATOM 7205 O O . ALA A 1 887 ? 31.105 -12.590 -62.376 1.00 81.25 887 ALA A O 1
ATOM 7206 N N . THR A 1 888 ? 29.775 -14.189 -61.547 1.00 84.88 888 THR A N 1
ATOM 7207 C CA . THR A 1 888 ? 30.413 -15.289 -62.287 1.00 84.88 888 THR A CA 1
ATOM 7208 C C . THR A 1 888 ? 30.244 -15.140 -63.800 1.00 84.88 888 THR A C 1
ATOM 7210 O O . THR A 1 888 ? 31.208 -15.343 -64.540 1.00 84.88 888 THR A O 1
ATOM 7213 N N . GLU A 1 889 ? 29.079 -14.694 -64.281 1.00 83.94 889 GLU A N 1
ATOM 7214 C CA . GLU A 1 889 ? 28.886 -14.383 -65.703 1.00 83.94 889 GLU A CA 1
ATOM 7215 C C . GLU A 1 889 ? 29.729 -13.178 -66.154 1.00 83.94 889 GLU A C 1
ATOM 7217 O O . GLU A 1 889 ? 30.317 -13.211 -67.235 1.00 83.94 889 GLU A O 1
ATOM 7222 N N . GLN A 1 890 ? 29.866 -12.138 -65.323 1.00 81.56 890 GLN A N 1
ATOM 7223 C CA . GLN A 1 890 ? 30.774 -11.018 -65.598 1.00 81.56 890 GLN A CA 1
ATOM 7224 C C . GLN A 1 890 ? 32.234 -11.470 -65.695 1.00 81.56 890 GLN A C 1
ATOM 7226 O O . GLN A 1 890 ? 32.928 -11.056 -66.622 1.00 81.56 890 GLN A O 1
ATOM 7231 N N . TRP A 1 891 ? 32.687 -12.350 -64.800 1.00 81.69 891 TRP A N 1
ATOM 7232 C CA . TRP A 1 891 ? 34.017 -12.959 -64.878 1.00 81.69 891 TRP A CA 1
ATOM 7233 C C . TRP A 1 891 ? 34.202 -13.751 -66.174 1.00 81.69 891 TRP A C 1
ATOM 7235 O O . TRP A 1 891 ? 35.190 -13.557 -66.880 1.00 81.69 891 TRP A O 1
ATOM 7245 N N . ARG A 1 892 ? 33.212 -14.566 -66.558 1.00 86.69 892 ARG A N 1
ATOM 7246 C CA . ARG A 1 892 ? 33.234 -15.332 -67.814 1.00 86.69 892 ARG A CA 1
ATOM 7247 C C . ARG A 1 892 ? 33.307 -14.429 -69.049 1.00 86.69 892 ARG A C 1
ATOM 7249 O O . ARG A 1 892 ? 34.007 -14.751 -70.011 1.00 86.69 892 ARG A O 1
ATOM 7256 N N . LEU A 1 893 ? 32.582 -13.310 -69.046 1.00 83.31 893 LEU A N 1
ATOM 7257 C CA . LEU A 1 893 ? 32.642 -12.305 -70.110 1.00 83.31 893 LEU A CA 1
ATOM 7258 C C . LEU A 1 893 ? 33.984 -11.561 -70.116 1.00 83.31 893 LEU A C 1
ATOM 7260 O O . LEU A 1 893 ? 34.514 -11.295 -71.194 1.00 83.31 893 LEU A O 1
ATOM 7264 N N . GLY A 1 894 ? 34.552 -11.276 -68.942 1.00 85.00 894 GLY A N 1
ATOM 7265 C CA . GLY A 1 894 ? 35.894 -10.716 -68.788 1.00 85.00 894 GLY A CA 1
ATOM 7266 C C . GLY A 1 894 ? 36.971 -11.617 -69.395 1.00 85.00 894 GLY A C 1
ATOM 7267 O O . GLY A 1 894 ? 37.773 -11.154 -70.205 1.00 85.00 894 GLY A O 1
ATOM 7268 N N . ASP A 1 895 ? 36.928 -12.919 -69.111 1.00 84.00 895 ASP A N 1
ATOM 7269 C CA . ASP A 1 895 ? 37.836 -13.905 -69.711 1.00 84.00 895 ASP A CA 1
ATOM 7270 C C . ASP A 1 895 ? 37.682 -13.980 -71.235 1.00 84.00 895 ASP A C 1
ATOM 7272 O O . ASP A 1 895 ? 38.673 -13.998 -71.968 1.00 84.00 895 ASP A O 1
ATOM 7276 N N . GLN A 1 896 ? 36.446 -13.957 -71.746 1.00 85.06 896 GLN A N 1
ATOM 7277 C CA . GLN A 1 896 ? 36.213 -13.902 -73.192 1.00 85.06 896 GLN A CA 1
ATOM 7278 C C . GLN A 1 896 ? 36.774 -12.619 -73.813 1.00 85.06 896 GLN A C 1
ATOM 7280 O O . GLN A 1 896 ? 37.390 -12.682 -74.878 1.00 85.06 896 GLN A O 1
ATOM 7285 N N . LEU A 1 897 ? 36.596 -11.465 -73.163 1.00 86.12 897 LEU A N 1
ATOM 7286 C CA . LEU A 1 897 ? 37.143 -10.191 -73.624 1.00 86.12 897 LEU A CA 1
ATOM 7287 C C . LEU A 1 897 ? 38.674 -10.230 -73.672 1.00 86.12 897 LEU A C 1
ATOM 7289 O O . LEU A 1 897 ? 39.248 -9.779 -74.660 1.00 86.12 897 LEU A O 1
ATOM 7293 N N . ASN A 1 898 ? 39.323 -10.821 -72.668 1.00 86.31 898 ASN A N 1
ATOM 7294 C CA . ASN A 1 898 ? 40.775 -11.002 -72.641 1.00 86.31 898 ASN A CA 1
ATOM 7295 C C . ASN A 1 898 ? 41.254 -11.873 -73.813 1.00 86.31 898 ASN A C 1
ATOM 7297 O O . ASN A 1 898 ? 42.171 -11.486 -74.536 1.00 86.31 898 ASN A O 1
ATOM 7301 N N . VAL A 1 899 ? 40.573 -12.992 -74.092 1.00 87.50 899 VAL A N 1
ATOM 7302 C CA . VAL A 1 899 ? 40.869 -13.837 -75.266 1.00 87.50 899 VAL A CA 1
ATOM 7303 C C . VAL A 1 899 ? 40.702 -13.059 -76.577 1.00 87.50 899 VAL A C 1
ATOM 7305 O O . VAL A 1 899 ? 41.503 -13.214 -77.503 1.00 87.50 899 VAL A O 1
ATOM 7308 N N . TRP A 1 900 ? 39.676 -12.213 -76.686 1.00 85.25 900 TRP A N 1
ATOM 7309 C CA . TRP A 1 900 ? 39.478 -11.358 -77.860 1.00 85.25 900 TRP A CA 1
ATOM 7310 C C . TRP A 1 900 ? 40.544 -10.267 -77.985 1.00 85.25 900 TRP A C 1
ATOM 7312 O O . TRP A 1 900 ? 41.012 -10.016 -79.096 1.00 85.25 900 TRP A O 1
ATOM 7322 N N . GLN A 1 901 ? 40.968 -9.655 -76.878 1.00 85.69 901 GLN A N 1
ATOM 7323 C CA . GLN A 1 901 ? 42.069 -8.690 -76.864 1.00 85.69 901 GLN A CA 1
ATOM 7324 C C . GLN A 1 901 ? 43.390 -9.334 -77.292 1.00 85.69 901 GLN A C 1
ATOM 7326 O O . GLN A 1 901 ? 44.134 -8.734 -78.066 1.00 85.69 901 GLN A O 1
ATOM 7331 N N . ASP A 1 902 ? 43.666 -10.564 -76.862 1.00 85.81 902 ASP A N 1
ATOM 7332 C CA . ASP A 1 902 ? 44.867 -11.292 -77.274 1.00 85.81 902 ASP A CA 1
ATOM 7333 C C . ASP A 1 902 ? 44.825 -11.681 -78.753 1.00 85.81 902 ASP A C 1
ATOM 7335 O O . ASP A 1 902 ? 45.803 -11.464 -79.470 1.00 85.81 902 ASP A O 1
ATOM 7339 N N . LYS A 1 903 ? 43.672 -12.135 -79.266 1.00 86.31 903 LYS A N 1
ATOM 7340 C CA . LYS A 1 903 ? 43.482 -12.355 -80.712 1.00 86.31 903 LYS A CA 1
ATOM 7341 C C . LYS A 1 903 ? 43.651 -11.072 -81.522 1.00 86.31 903 LYS A C 1
ATOM 7343 O O . LYS A 1 903 ? 44.230 -11.106 -82.608 1.00 86.31 903 LYS A O 1
ATOM 7348 N N . TYR A 1 904 ? 43.159 -9.944 -81.011 1.00 84.31 904 TYR A N 1
ATOM 7349 C CA . TYR A 1 904 ? 43.336 -8.642 -81.647 1.00 84.31 904 TYR A CA 1
ATOM 7350 C C . TYR A 1 904 ? 44.811 -8.227 -81.658 1.00 84.31 904 TYR A C 1
ATOM 7352 O O . TYR A 1 904 ? 45.326 -7.863 -82.715 1.00 84.31 904 TYR A O 1
ATOM 7360 N N . ARG A 1 905 ? 45.524 -8.365 -80.529 1.00 88.75 905 ARG A N 1
ATOM 7361 C CA . ARG A 1 905 ? 46.977 -8.137 -80.454 1.00 88.75 905 ARG A CA 1
ATOM 7362 C C . ARG A 1 905 ? 47.730 -9.011 -81.453 1.00 88.75 905 ARG A C 1
ATOM 7364 O O . ARG A 1 905 ? 48.578 -8.498 -82.176 1.00 88.75 905 ARG A O 1
ATOM 7371 N N . GLN A 1 906 ? 47.370 -10.287 -81.564 1.00 88.44 906 GLN A N 1
ATOM 7372 C CA . GLN A 1 906 ? 47.973 -11.197 -82.533 1.00 88.44 906 GLN A CA 1
ATOM 7373 C C . GLN A 1 906 ? 47.722 -10.747 -83.983 1.00 88.44 906 GLN A C 1
ATOM 7375 O O . GLN A 1 906 ? 48.664 -10.671 -84.770 1.00 88.44 906 GLN A O 1
ATOM 7380 N N . CYS A 1 907 ? 46.493 -10.340 -84.323 1.00 86.50 907 CYS A N 1
ATOM 7381 C CA . CYS A 1 907 ? 46.180 -9.791 -85.648 1.00 86.50 907 CYS A CA 1
ATOM 7382 C C . CYS A 1 907 ? 46.982 -8.521 -85.967 1.00 86.50 907 CYS A C 1
ATOM 7384 O O . CYS A 1 907 ? 47.413 -8.351 -87.105 1.00 86.50 907 CYS A O 1
ATOM 7386 N N . VAL A 1 908 ? 47.201 -7.641 -84.984 1.00 88.75 908 VAL A N 1
ATOM 7387 C CA . VAL A 1 908 ? 48.048 -6.449 -85.157 1.00 88.75 908 VAL A CA 1
ATOM 7388 C C . VAL A 1 908 ? 49.493 -6.861 -85.437 1.00 88.75 908 VAL A C 1
ATOM 7390 O O . VAL A 1 908 ? 50.073 -6.396 -86.413 1.00 88.75 908 VAL A O 1
ATOM 7393 N N . THR A 1 909 ? 50.050 -7.800 -84.667 1.00 88.25 909 THR A N 1
ATOM 7394 C CA . THR A 1 909 ? 51.420 -8.282 -84.908 1.00 88.25 909 THR A CA 1
ATOM 7395 C C . THR A 1 909 ? 51.584 -8.972 -86.267 1.00 88.25 909 THR A C 1
ATOM 7397 O O . THR A 1 909 ? 52.602 -8.787 -86.934 1.00 88.25 909 THR A O 1
ATOM 7400 N N . ASP A 1 910 ? 50.581 -9.734 -86.718 1.00 86.62 910 ASP A N 1
ATOM 7401 C CA . ASP A 1 910 ? 50.588 -10.355 -88.045 1.00 86.62 910 ASP A CA 1
ATOM 7402 C C . ASP A 1 910 ? 50.457 -9.314 -89.159 1.00 86.62 910 ASP A C 1
ATOM 7404 O O . ASP A 1 910 ? 51.140 -9.422 -90.178 1.00 86.62 910 ASP A O 1
ATOM 7408 N N . LYS A 1 911 ? 49.630 -8.280 -88.961 1.00 88.94 911 LYS A N 1
ATOM 7409 C CA . LYS A 1 911 ? 49.526 -7.150 -89.888 1.00 88.94 911 LYS A CA 1
ATOM 7410 C C . LYS A 1 911 ? 50.877 -6.451 -90.043 1.00 88.94 911 LYS A C 1
ATOM 7412 O O . LYS A 1 911 ? 51.317 -6.271 -91.175 1.00 88.94 911 LYS A O 1
ATOM 7417 N N . ASP A 1 912 ? 51.550 -6.118 -88.945 1.00 88.44 912 ASP A N 1
ATOM 7418 C CA . ASP A 1 912 ? 52.854 -5.441 -88.980 1.00 88.44 912 ASP A CA 1
ATOM 7419 C C . ASP A 1 912 ? 53.918 -6.303 -89.684 1.00 88.44 912 ASP A C 1
ATOM 7421 O O . ASP A 1 912 ? 54.728 -5.806 -90.473 1.00 88.44 912 ASP A O 1
ATOM 7425 N N . ARG A 1 913 ? 53.889 -7.625 -89.461 1.00 90.62 913 ARG A N 1
ATOM 7426 C CA . ARG A 1 913 ? 54.748 -8.581 -90.176 1.00 90.62 913 ARG A CA 1
ATOM 7427 C C . ARG A 1 913 ? 54.468 -8.586 -91.680 1.00 90.62 913 ARG A C 1
ATOM 7429 O O . ARG A 1 913 ? 55.412 -8.494 -92.464 1.00 90.62 913 ARG A O 1
ATOM 7436 N N . LEU A 1 914 ? 53.200 -8.662 -92.082 1.00 86.38 914 LEU A N 1
ATOM 7437 C CA . LEU A 1 914 ? 52.800 -8.647 -93.491 1.00 86.38 914 LEU A CA 1
ATOM 7438 C C . LEU A 1 914 ? 53.120 -7.309 -94.167 1.00 86.38 914 LEU A C 1
ATOM 7440 O O . LEU A 1 914 ? 53.527 -7.297 -95.325 1.00 86.38 914 LEU A O 1
ATOM 7444 N N . GLU A 1 915 ? 52.983 -6.181 -93.468 1.00 87.25 915 GLU A N 1
ATOM 7445 C CA . GLU A 1 915 ? 53.383 -4.867 -93.986 1.00 87.25 915 GLU A CA 1
ATOM 7446 C C . GLU A 1 915 ? 54.895 -4.790 -94.220 1.00 87.25 915 GLU A C 1
ATOM 7448 O O . GLU A 1 915 ? 55.334 -4.255 -95.242 1.00 87.25 915 GLU A O 1
ATOM 7453 N N . LYS A 1 916 ? 55.699 -5.390 -93.334 1.00 88.25 916 LYS A N 1
ATOM 7454 C CA . LYS A 1 916 ? 57.148 -5.507 -93.526 1.00 88.25 916 LYS A CA 1
ATOM 7455 C C . LYS A 1 916 ? 57.501 -6.394 -94.723 1.00 88.25 916 LYS A C 1
ATOM 7457 O O . LYS A 1 916 ? 58.310 -5.985 -95.555 1.00 88.25 916 LYS A O 1
ATOM 7462 N N . GLU A 1 917 ? 56.869 -7.563 -94.849 1.00 88.75 917 GLU A N 1
ATOM 7463 C CA . GLU A 1 917 ? 57.039 -8.457 -96.005 1.00 88.75 917 GLU A CA 1
ATOM 7464 C C . GLU A 1 917 ? 56.627 -7.767 -97.316 1.00 88.75 917 GLU A C 1
ATOM 7466 O O . GLU A 1 917 ? 57.348 -7.851 -98.312 1.00 88.75 917 GLU A O 1
ATOM 7471 N N . ARG A 1 918 ? 55.516 -7.014 -97.310 1.00 86.12 918 ARG A N 1
ATOM 7472 C CA . ARG A 1 918 ? 55.083 -6.196 -98.451 1.00 86.12 918 ARG A CA 1
ATOM 7473 C C . ARG A 1 918 ? 56.138 -5.155 -98.815 1.00 86.12 918 ARG A C 1
ATOM 7475 O O . ARG A 1 918 ? 56.498 -5.056 -99.983 1.00 86.12 918 ARG A O 1
ATOM 7482 N N . GLY A 1 919 ? 56.669 -4.426 -97.834 1.00 87.69 919 GLY A N 1
ATOM 7483 C CA . GLY A 1 919 ? 57.719 -3.431 -98.059 1.00 87.69 919 GLY A CA 1
ATOM 7484 C C . GLY A 1 919 ? 59.021 -4.033 -98.600 1.00 87.69 919 GLY A C 1
ATOM 7485 O O . GLY A 1 919 ? 59.696 -3.421 -99.427 1.00 87.69 919 GLY A O 1
ATOM 7486 N N . ASP A 1 920 ? 59.387 -5.245 -98.184 1.00 87.25 920 ASP A N 1
ATOM 7487 C CA . ASP A 1 920 ? 60.564 -5.936 -98.718 1.00 87.25 920 ASP A CA 1
ATOM 7488 C C . ASP A 1 920 ? 60.331 -6.474 -100.140 1.00 87.25 920 ASP A C 1
ATOM 7490 O O . ASP A 1 920 ? 61.230 -6.393 -100.985 1.00 87.25 920 ASP A O 1
ATOM 7494 N N . LEU A 1 921 ? 59.114 -6.935 -100.448 1.00 86.06 921 LEU A N 1
ATOM 7495 C CA . LEU A 1 921 ? 58.707 -7.291 -101.809 1.00 86.06 921 LEU A CA 1
ATOM 7496 C C . LEU A 1 921 ? 58.673 -6.070 -102.736 1.00 86.06 921 LEU A C 1
ATOM 7498 O O . LEU A 1 921 ? 59.184 -6.168 -103.851 1.00 86.06 921 LEU A O 1
ATOM 7502 N N . GLU A 1 922 ? 58.162 -4.923 -102.283 1.00 88.12 922 GLU A N 1
ATOM 7503 C CA . GLU A 1 922 ? 58.192 -3.649 -103.019 1.00 88.12 922 GLU A CA 1
ATOM 7504 C C . GLU A 1 922 ? 59.638 -3.256 -103.369 1.00 88.12 922 GLU A C 1
ATOM 7506 O O . GLU A 1 922 ? 59.956 -3.045 -104.539 1.00 88.12 922 GLU A O 1
ATOM 7511 N N . LYS A 1 923 ? 60.570 -3.310 -102.404 1.00 88.56 923 LYS A N 1
ATOM 7512 C CA . LYS A 1 923 ? 62.004 -3.079 -102.677 1.00 88.56 923 LYS A CA 1
ATOM 7513 C C . LYS A 1 923 ? 62.584 -4.083 -103.677 1.00 88.56 923 LYS A C 1
ATOM 7515 O O . LYS A 1 923 ? 63.475 -3.739 -104.455 1.00 88.56 923 LYS A O 1
ATOM 7520 N N . SER A 1 924 ? 62.147 -5.343 -103.637 1.00 85.44 924 SER A N 1
ATOM 7521 C CA . SER A 1 924 ? 62.594 -6.365 -104.593 1.00 85.44 924 SER A CA 1
ATOM 7522 C C . SER A 1 924 ? 62.082 -6.079 -106.010 1.00 85.44 924 SER A C 1
ATOM 7524 O O . SER A 1 924 ? 62.838 -6.213 -106.975 1.00 85.44 924 SER A O 1
ATOM 7526 N N . LEU A 1 925 ? 60.835 -5.611 -106.123 1.00 87.25 925 LEU A N 1
ATOM 7527 C CA . LEU A 1 925 ? 60.216 -5.192 -107.372 1.00 87.25 925 LEU A CA 1
ATOM 7528 C C . LEU A 1 925 ? 60.969 -3.995 -107.962 1.00 87.25 925 LEU A C 1
ATOM 7530 O O . LEU A 1 925 ? 61.308 -4.024 -109.142 1.00 87.25 925 LEU A O 1
ATOM 7534 N N . ASP A 1 926 ? 61.311 -2.998 -107.144 1.00 85.75 926 ASP A N 1
ATOM 7535 C CA . ASP A 1 926 ? 62.083 -1.827 -107.575 1.00 85.75 926 ASP A CA 1
ATOM 7536 C C . ASP A 1 926 ? 63.463 -2.218 -108.121 1.00 85.75 926 ASP A C 1
ATOM 7538 O O . ASP A 1 926 ? 63.892 -1.724 -109.170 1.00 85.75 926 ASP A O 1
ATOM 7542 N N . ARG A 1 927 ? 64.150 -3.164 -107.460 1.00 89.06 927 ARG A N 1
ATOM 7543 C CA . ARG A 1 927 ? 65.427 -3.718 -107.947 1.00 89.06 927 ARG A CA 1
ATOM 7544 C C . ARG A 1 927 ? 65.262 -4.411 -109.298 1.00 89.06 927 ARG A C 1
ATOM 7546 O O . ARG A 1 927 ? 66.087 -4.204 -110.186 1.00 89.06 927 ARG A O 1
ATOM 7553 N N . LEU A 1 928 ? 64.207 -5.208 -109.470 1.00 84.94 928 LEU A N 1
ATOM 7554 C CA . LEU A 1 928 ? 63.909 -5.873 -110.742 1.00 84.94 928 LEU A CA 1
ATOM 7555 C C . LEU A 1 928 ? 63.556 -4.866 -111.841 1.00 84.94 928 LEU A C 1
ATOM 7557 O O . LEU A 1 928 ? 64.032 -5.009 -112.965 1.00 84.94 928 LEU A O 1
ATOM 7561 N N . GLN A 1 929 ? 62.790 -3.819 -111.530 1.00 85.44 929 GLN A N 1
ATOM 7562 C CA . GLN A 1 929 ? 62.503 -2.737 -112.472 1.00 85.44 929 GLN A CA 1
ATOM 7563 C C . GLN A 1 929 ? 63.780 -1.998 -112.892 1.00 85.44 929 GLN A C 1
ATOM 7565 O O . GLN A 1 929 ? 63.964 -1.726 -114.079 1.00 85.44 929 GLN A O 1
ATOM 7570 N N . HIS A 1 930 ? 64.695 -1.720 -111.958 1.00 85.56 930 HIS A N 1
ATOM 7571 C CA . HIS A 1 930 ? 65.998 -1.127 -112.273 1.00 85.56 930 HIS A CA 1
ATOM 7572 C C . HIS A 1 930 ? 66.856 -2.041 -113.159 1.00 85.56 930 HIS A C 1
ATOM 7574 O O . HIS A 1 930 ? 67.426 -1.571 -114.146 1.00 85.56 930 HIS A O 1
ATOM 7580 N N . ALA A 1 931 ? 66.909 -3.343 -112.857 1.00 86.00 931 ALA A N 1
ATOM 7581 C CA . ALA A 1 931 ? 67.625 -4.326 -113.669 1.00 86.00 931 ALA A CA 1
ATOM 7582 C C . ALA A 1 931 ? 67.037 -4.440 -115.086 1.00 86.00 931 ALA A C 1
ATOM 7584 O O . ALA A 1 931 ? 67.780 -4.450 -116.067 1.00 86.00 931 ALA A O 1
ATOM 7585 N N . LEU A 1 932 ? 65.706 -4.440 -115.217 1.00 82.81 932 LEU A N 1
ATOM 7586 C CA . LEU A 1 932 ? 65.032 -4.410 -116.516 1.00 82.81 932 LEU A CA 1
ATOM 7587 C C . LEU A 1 932 ? 65.371 -3.137 -117.293 1.00 82.81 932 LEU A C 1
ATOM 7589 O O . LEU A 1 932 ? 65.718 -3.230 -118.464 1.00 82.81 932 LEU A O 1
ATOM 7593 N N . GLN A 1 933 ? 65.354 -1.959 -116.662 1.00 85.75 933 GLN A N 1
ATOM 7594 C CA . GLN A 1 933 ? 65.776 -0.725 -117.332 1.00 85.75 933 GLN A CA 1
ATOM 7595 C C . GLN A 1 933 ? 67.243 -0.769 -117.789 1.00 85.75 933 GLN A C 1
ATOM 7597 O O . GLN A 1 933 ? 67.563 -0.221 -118.843 1.00 85.75 933 GLN A O 1
ATOM 7602 N N . GLN A 1 934 ? 68.146 -1.388 -117.022 1.00 84.50 934 GLN A N 1
ATOM 7603 C CA . GLN A 1 934 ? 69.539 -1.576 -117.443 1.00 84.50 934 GLN A CA 1
ATOM 7604 C C . GLN A 1 934 ? 69.645 -2.504 -118.657 1.00 84.50 934 GLN A C 1
ATOM 7606 O O . GLN A 1 934 ? 70.291 -2.122 -119.631 1.00 84.50 934 GLN A O 1
ATOM 7611 N N . LEU A 1 935 ? 68.945 -3.642 -118.651 1.00 81.88 935 LEU A N 1
ATOM 7612 C CA . LEU A 1 935 ? 68.898 -4.566 -119.790 1.00 81.88 935 LEU A CA 1
ATOM 7613 C C . LEU A 1 935 ? 68.312 -3.913 -121.048 1.00 81.88 935 LEU A C 1
ATOM 7615 O O . LEU A 1 935 ? 68.812 -4.140 -122.149 1.00 81.88 935 LEU A O 1
ATOM 7619 N N . THR A 1 936 ? 67.282 -3.074 -120.909 1.00 82.19 936 THR A N 1
ATOM 7620 C CA . THR A 1 936 ? 66.720 -2.327 -122.044 1.00 82.19 936 THR A CA 1
ATOM 7621 C C . THR A 1 936 ? 67.740 -1.336 -122.606 1.00 82.19 936 THR A C 1
ATOM 7623 O O . THR A 1 936 ? 67.946 -1.310 -123.816 1.00 82.19 936 THR A O 1
ATOM 7626 N N . ARG A 1 937 ? 68.453 -0.591 -121.746 1.00 83.38 937 ARG A N 1
ATOM 7627 C CA . ARG A 1 937 ? 69.528 0.328 -122.172 1.00 83.38 937 ARG A CA 1
ATOM 7628 C C . ARG A 1 937 ? 70.702 -0.405 -122.827 1.00 83.38 937 ARG A C 1
ATOM 7630 O O . ARG A 1 937 ? 71.301 0.120 -123.760 1.00 83.38 937 ARG A O 1
ATOM 7637 N N . GLU A 1 938 ? 71.060 -1.592 -122.343 1.00 82.44 938 GLU A N 1
ATOM 7638 C CA . GLU A 1 938 ? 72.090 -2.440 -122.958 1.00 82.44 938 GLU A CA 1
ATOM 7639 C C . GLU A 1 938 ? 71.658 -2.928 -124.341 1.00 82.44 938 GLU A C 1
ATOM 7641 O O . GLU A 1 938 ? 72.395 -2.728 -125.304 1.00 82.44 938 GLU A O 1
ATOM 7646 N N . ARG A 1 939 ? 70.424 -3.432 -124.479 1.00 83.00 939 ARG A N 1
ATOM 7647 C CA . ARG A 1 939 ? 69.861 -3.788 -125.790 1.00 83.00 939 ARG A CA 1
ATOM 7648 C C . ARG A 1 939 ? 69.811 -2.608 -126.756 1.00 83.00 939 ARG A C 1
ATOM 7650 O O . ARG A 1 939 ? 70.115 -2.784 -127.931 1.00 83.00 939 ARG A O 1
ATOM 7657 N N . GLU A 1 940 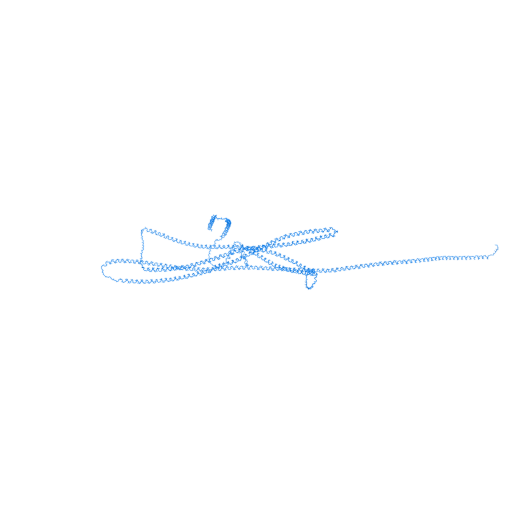? 69.430 -1.419 -126.297 1.00 82.62 940 GLU A N 1
ATOM 7658 C CA . GLU A 1 940 ? 69.434 -0.207 -127.127 1.00 82.62 940 GLU A CA 1
ATOM 7659 C C . GLU A 1 940 ? 70.848 0.131 -127.621 1.00 82.62 940 GLU A C 1
ATOM 7661 O O . GLU A 1 940 ? 71.021 0.441 -128.801 1.00 82.62 940 GLU A O 1
ATOM 7666 N N . ARG A 1 941 ? 71.875 0.009 -126.766 1.00 84.56 941 ARG A N 1
ATOM 7667 C CA . ARG A 1 941 ? 73.277 0.178 -127.185 1.00 84.56 941 ARG A CA 1
ATOM 7668 C C . ARG A 1 941 ? 73.694 -0.859 -128.225 1.00 84.56 941 ARG A C 1
ATOM 7670 O O . ARG A 1 941 ? 74.307 -0.479 -129.221 1.00 84.56 941 ARG A O 1
ATOM 7677 N N . ASP A 1 942 ? 73.340 -2.127 -128.033 1.00 83.19 942 ASP A N 1
ATOM 7678 C CA . ASP A 1 942 ? 73.663 -3.197 -128.984 1.00 83.19 942 ASP A CA 1
ATOM 7679 C C . ASP A 1 942 ? 72.983 -2.976 -130.342 1.00 83.19 942 ASP A C 1
ATOM 7681 O O . ASP A 1 942 ? 73.610 -3.151 -131.387 1.00 83.19 942 ASP A O 1
ATOM 7685 N N . ILE A 1 943 ? 71.727 -2.511 -130.349 1.00 80.69 943 ILE A N 1
ATOM 7686 C CA . ILE A 1 943 ? 71.011 -2.131 -131.576 1.00 80.69 943 ILE A CA 1
ATOM 7687 C C . ILE A 1 943 ? 71.739 -0.989 -132.292 1.00 80.69 943 ILE A C 1
ATOM 7689 O O . ILE A 1 943 ? 71.934 -1.061 -133.505 1.00 80.69 943 ILE A O 1
ATOM 7693 N N . VAL A 1 944 ? 72.173 0.047 -131.568 1.00 84.50 944 VAL A N 1
ATOM 7694 C CA . VAL A 1 944 ? 72.921 1.174 -132.152 1.00 84.50 944 VAL A CA 1
ATOM 7695 C C . VAL A 1 944 ? 74.260 0.713 -132.737 1.00 84.50 944 VAL A C 1
ATOM 7697 O O . VAL A 1 944 ? 74.632 1.134 -133.836 1.00 84.50 944 VAL A O 1
ATOM 7700 N N . LEU A 1 945 ? 74.982 -0.175 -132.048 1.00 84.25 945 LEU A N 1
ATOM 7701 C CA . LEU A 1 945 ? 76.230 -0.751 -132.556 1.00 84.25 945 LEU A CA 1
ATOM 7702 C C . LEU A 1 945 ? 75.990 -1.583 -133.823 1.00 84.25 945 LEU A C 1
ATOM 7704 O O . LEU A 1 945 ? 76.685 -1.381 -134.821 1.00 84.25 945 LEU A O 1
ATOM 7708 N N . ALA A 1 946 ? 74.962 -2.435 -133.833 1.00 79.00 946 ALA A N 1
ATOM 7709 C CA . ALA A 1 946 ? 74.582 -3.218 -135.006 1.00 79.00 946 ALA A CA 1
ATOM 7710 C C . ALA A 1 946 ? 74.163 -2.327 -136.189 1.00 79.00 946 ALA A C 1
ATOM 7712 O O . ALA A 1 946 ? 74.568 -2.578 -137.324 1.00 79.00 946 ALA A O 1
ATOM 7713 N N . GLN A 1 947 ? 73.409 -1.247 -135.944 1.00 80.06 947 GLN A N 1
ATOM 7714 C CA . GLN A 1 947 ? 73.053 -0.259 -136.971 1.00 80.06 947 GLN A CA 1
ATOM 7715 C C . GLN A 1 947 ? 74.296 0.412 -137.572 1.00 80.06 947 GLN A C 1
ATOM 7717 O O . GLN A 1 947 ? 74.364 0.596 -138.789 1.00 80.06 947 GLN A O 1
ATOM 7722 N N . LYS A 1 948 ? 75.303 0.732 -136.750 1.00 83.19 948 LYS A N 1
ATOM 7723 C CA . LYS A 1 948 ? 76.573 1.314 -137.209 1.00 83.19 948 LYS A CA 1
ATOM 7724 C C . LYS A 1 948 ? 77.367 0.346 -138.092 1.00 83.19 948 LYS A C 1
ATOM 7726 O O . LYS A 1 948 ? 77.875 0.760 -139.134 1.00 83.19 948 LYS A O 1
ATOM 7731 N N . GLU A 1 949 ? 77.443 -0.933 -137.724 1.00 82.06 949 GLU A N 1
ATOM 7732 C CA . GLU A 1 949 ? 78.081 -1.962 -138.560 1.00 82.06 949 GLU A CA 1
ATOM 7733 C C . GLU A 1 949 ? 77.360 -2.151 -139.900 1.00 82.06 949 GLU A C 1
ATOM 7735 O O . GLU A 1 949 ? 77.998 -2.298 -140.945 1.00 82.06 949 GLU A O 1
ATOM 7740 N N . LEU A 1 950 ? 76.026 -2.127 -139.888 1.00 79.31 950 LEU A N 1
ATOM 7741 C CA . LEU A 1 950 ? 75.204 -2.275 -141.089 1.00 79.31 950 LEU A CA 1
ATOM 7742 C C . LEU A 1 950 ? 75.379 -1.079 -142.034 1.00 79.31 950 LEU A C 1
ATOM 7744 O O . LEU A 1 950 ? 75.549 -1.275 -143.236 1.00 79.31 950 LEU A O 1
ATOM 7748 N N . ALA A 1 951 ? 75.443 0.142 -141.492 1.00 79.81 951 ALA A N 1
ATOM 7749 C CA . ALA A 1 951 ? 75.766 1.348 -142.252 1.00 79.81 951 ALA A CA 1
ATOM 7750 C C . ALA A 1 951 ? 77.173 1.282 -142.875 1.00 79.81 951 ALA A C 1
ATOM 7752 O O . ALA A 1 951 ? 77.360 1.660 -144.031 1.00 79.81 951 ALA A O 1
ATOM 7753 N N . GLN A 1 952 ? 78.159 0.743 -142.152 1.00 81.69 952 GLN A N 1
ATOM 7754 C CA . GLN A 1 952 ? 79.518 0.568 -142.669 1.00 81.69 952 GLN A CA 1
ATOM 7755 C C . GLN A 1 952 ? 79.584 -0.472 -143.803 1.00 81.69 952 GLN A C 1
ATOM 7757 O O . GLN A 1 952 ? 80.294 -0.260 -144.787 1.00 81.69 952 GLN A O 1
ATOM 7762 N N . LYS A 1 953 ? 78.814 -1.567 -143.705 1.00 81.44 953 LYS A N 1
ATOM 7763 C CA . LYS A 1 953 ? 78.666 -2.566 -144.783 1.00 81.44 953 LYS A CA 1
ATOM 7764 C C . LYS A 1 953 ? 77.923 -2.015 -146.005 1.00 81.44 953 LYS A C 1
ATOM 7766 O O . LYS A 1 953 ? 78.252 -2.380 -147.128 1.00 81.44 953 LYS A O 1
ATOM 7771 N N . LEU A 1 954 ? 76.942 -1.136 -145.802 1.00 80.94 954 LEU A N 1
ATOM 7772 C CA . LEU A 1 954 ? 76.253 -0.432 -146.890 1.00 80.94 954 LEU A CA 1
ATOM 7773 C C . LEU A 1 954 ? 77.206 0.504 -147.639 1.00 80.94 954 LEU A C 1
ATOM 7775 O O . LEU A 1 954 ? 77.283 0.434 -148.860 1.00 80.94 954 LEU A O 1
ATOM 7779 N N . ALA A 1 955 ? 78.001 1.296 -146.916 1.00 78.88 955 ALA A N 1
ATOM 7780 C CA . ALA A 1 955 ? 78.980 2.195 -147.524 1.00 78.88 955 ALA A CA 1
ATOM 7781 C C . ALA A 1 955 ? 80.053 1.446 -148.341 1.00 78.88 955 ALA A C 1
ATOM 7783 O O . ALA A 1 955 ? 80.455 1.901 -149.413 1.00 78.88 955 ALA A O 1
ATOM 7784 N N . SER A 1 956 ? 80.511 0.276 -147.875 1.00 78.75 956 SER A N 1
ATOM 7785 C CA . SER A 1 956 ? 81.452 -0.545 -148.648 1.00 78.75 956 SER A CA 1
ATOM 7786 C C . SER A 1 956 ? 80.803 -1.190 -149.879 1.00 78.75 956 SER A C 1
ATOM 7788 O O . SER A 1 956 ? 81.439 -1.255 -150.931 1.00 78.75 956 SER A O 1
ATOM 7790 N N . ALA A 1 957 ? 79.537 -1.609 -149.787 1.00 79.06 957 ALA A N 1
ATOM 7791 C CA . ALA A 1 957 ? 78.779 -2.123 -150.927 1.00 79.06 957 ALA A CA 1
ATOM 7792 C C . ALA A 1 957 ? 78.520 -1.040 -151.991 1.00 79.06 957 ALA A C 1
ATOM 7794 O O . ALA A 1 957 ? 78.707 -1.305 -153.176 1.00 79.06 957 ALA A O 1
ATOM 7795 N N . GLU A 1 958 ? 78.174 0.187 -151.588 1.00 80.12 958 GLU A N 1
ATOM 7796 C CA . GLU A 1 958 ? 78.009 1.332 -152.500 1.00 80.12 958 GLU A CA 1
ATOM 7797 C C . GLU A 1 958 ? 79.318 1.694 -153.215 1.00 80.12 958 GLU A C 1
ATOM 7799 O O . GLU A 1 958 ? 79.323 1.942 -154.421 1.00 80.12 958 GLU A O 1
ATOM 7804 N N . SER A 1 959 ? 80.449 1.665 -152.504 1.00 79.19 959 SER A N 1
ATOM 7805 C CA . SER A 1 959 ? 81.776 1.843 -153.107 1.00 79.19 959 SER A CA 1
ATOM 7806 C C . SER A 1 959 ? 82.054 0.792 -154.190 1.00 79.19 959 SER A C 1
ATOM 7808 O O . SER A 1 959 ? 82.529 1.132 -155.273 1.00 79.19 959 SER A O 1
ATOM 7810 N N . LEU A 1 960 ? 81.735 -0.476 -153.916 1.00 83.62 960 LEU A N 1
ATOM 7811 C CA . LEU A 1 960 ? 81.929 -1.581 -154.858 1.00 83.62 960 LEU A CA 1
ATOM 7812 C C . LEU A 1 960 ? 80.988 -1.475 -156.072 1.00 83.62 960 LEU A C 1
ATOM 7814 O O . LEU A 1 960 ? 81.379 -1.769 -157.201 1.00 83.62 960 LEU A O 1
ATOM 7818 N N . GLN A 1 961 ? 79.750 -1.026 -155.849 1.00 80.19 961 GLN A N 1
ATOM 7819 C CA . GLN A 1 961 ? 78.768 -0.789 -156.905 1.00 80.19 961 GLN A CA 1
ATOM 7820 C C . GLN A 1 961 ? 79.233 0.320 -157.859 1.00 80.19 961 GLN A C 1
ATOM 7822 O O . GLN A 1 961 ? 79.217 0.123 -159.073 1.00 80.19 961 GLN A O 1
ATOM 7827 N N . ASN A 1 962 ? 79.735 1.438 -157.327 1.00 81.12 962 ASN A N 1
ATOM 7828 C CA . ASN A 1 962 ? 80.282 2.530 -158.136 1.00 81.12 962 ASN A CA 1
ATOM 7829 C C . ASN A 1 962 ? 81.478 2.080 -158.994 1.00 81.12 962 ASN A C 1
ATOM 7831 O O . ASN A 1 962 ? 81.606 2.485 -160.153 1.00 81.12 962 ASN A O 1
ATOM 7835 N N . GLU A 1 963 ? 82.338 1.211 -158.458 1.00 81.00 963 GLU A N 1
ATOM 7836 C CA . GLU A 1 963 ? 83.452 0.624 -159.207 1.00 81.00 963 GLU A CA 1
ATOM 7837 C C . GLU A 1 963 ? 82.940 -0.228 -160.383 1.00 81.00 963 GLU A C 1
ATOM 7839 O O . GLU A 1 963 ? 83.386 -0.050 -161.521 1.00 81.00 963 GLU A O 1
ATOM 7844 N N . LYS A 1 964 ? 81.923 -1.071 -160.159 1.00 79.62 964 LYS A N 1
ATOM 7845 C CA . LYS A 1 964 ? 81.305 -1.887 -161.217 1.00 79.62 964 LYS A CA 1
ATOM 7846 C C . LYS A 1 964 ? 80.531 -1.080 -162.254 1.00 79.62 964 LYS A C 1
ATOM 7848 O O . LYS A 1 964 ? 80.617 -1.397 -163.441 1.00 79.62 964 LYS A O 1
ATOM 7853 N N . ASP A 1 965 ? 79.864 -0.001 -161.865 1.00 80.25 965 ASP A N 1
ATOM 7854 C CA . ASP A 1 965 ? 79.220 0.909 -162.816 1.00 80.25 965 ASP A CA 1
ATOM 7855 C C . ASP A 1 965 ? 80.249 1.651 -163.684 1.00 80.25 965 ASP A C 1
ATOM 7857 O O . ASP A 1 965 ? 80.021 1.875 -164.879 1.00 80.25 965 ASP A O 1
ATOM 7861 N N . SER A 1 966 ? 81.426 1.972 -163.136 1.00 79.56 966 SER A N 1
ATOM 7862 C CA . SER A 1 966 ? 82.531 2.543 -163.913 1.00 79.56 966 SER A CA 1
ATOM 7863 C C . SER A 1 966 ? 83.089 1.553 -164.950 1.00 79.56 966 SER A C 1
ATOM 7865 O O . SER A 1 966 ? 83.287 1.925 -166.114 1.00 79.56 966 SER A O 1
ATOM 7867 N N . GLU A 1 967 ? 83.241 0.274 -164.578 1.00 80.31 967 GLU A N 1
ATOM 7868 C CA . GLU A 1 967 ? 83.615 -0.811 -165.496 1.00 80.31 967 GLU A CA 1
ATOM 7869 C C . GLU A 1 967 ? 82.556 -0.994 -166.595 1.00 80.31 967 GLU A C 1
ATOM 7871 O O . GLU A 1 967 ? 82.890 -1.070 -167.783 1.00 80.31 967 GLU A O 1
ATOM 7876 N N . MET A 1 968 ? 81.271 -0.999 -166.223 1.00 81.19 968 MET A N 1
ATOM 7877 C CA . MET A 1 968 ? 80.158 -1.163 -167.159 1.00 81.19 968 MET A CA 1
ATOM 7878 C C . MET A 1 968 ? 80.100 -0.016 -168.177 1.00 81.19 968 MET A C 1
ATOM 7880 O O . MET A 1 968 ? 79.908 -0.248 -169.372 1.00 81.19 968 MET A O 1
ATOM 7884 N N . ASN A 1 969 ? 80.326 1.223 -167.736 1.00 80.12 969 ASN A N 1
ATOM 7885 C CA . ASN A 1 969 ? 80.385 2.390 -168.615 1.00 80.12 969 ASN A CA 1
ATOM 7886 C C . ASN A 1 969 ? 81.581 2.346 -169.577 1.00 80.12 969 ASN A C 1
ATOM 7888 O O . ASN A 1 969 ? 81.464 2.755 -170.736 1.00 80.12 969 ASN A O 1
ATOM 7892 N N . MET A 1 970 ? 82.722 1.813 -169.137 1.00 81.19 970 MET A N 1
ATOM 7893 C CA . MET A 1 970 ? 83.894 1.632 -169.995 1.00 81.19 970 MET A CA 1
ATOM 7894 C C . MET A 1 970 ? 83.649 0.554 -171.065 1.00 81.19 970 MET A C 1
ATOM 7896 O O . MET A 1 970 ? 83.970 0.764 -172.237 1.00 81.19 970 MET A O 1
ATOM 7900 N N . LEU A 1 971 ? 82.987 -0.550 -170.702 1.00 80.94 971 LEU A N 1
ATOM 7901 C CA . LEU A 1 971 ? 82.556 -1.587 -171.647 1.00 80.94 971 LEU A CA 1
ATOM 7902 C C . LEU A 1 971 ? 81.513 -1.070 -172.650 1.00 80.94 971 LEU A C 1
ATOM 7904 O O . LEU A 1 971 ? 81.619 -1.361 -173.842 1.00 80.94 971 LEU A O 1
ATOM 7908 N N . ARG A 1 972 ? 80.553 -0.247 -172.208 1.00 81.38 972 ARG A N 1
ATOM 7909 C CA . ARG A 1 972 ? 79.565 0.391 -173.098 1.00 81.38 972 ARG A CA 1
ATOM 7910 C C . ARG A 1 972 ? 80.216 1.322 -174.128 1.00 81.38 972 ARG A C 1
ATOM 7912 O O . ARG A 1 972 ? 79.813 1.289 -175.288 1.00 81.38 972 ARG A O 1
ATOM 7919 N N . ARG A 1 973 ? 81.250 2.097 -173.759 1.00 78.88 973 ARG A N 1
ATOM 7920 C CA . ARG A 1 973 ? 82.018 2.910 -174.730 1.00 78.88 973 ARG A CA 1
ATOM 7921 C C . ARG A 1 973 ? 82.713 2.050 -175.784 1.00 78.88 973 ARG A C 1
ATOM 7923 O O . ARG A 1 973 ? 82.574 2.330 -176.969 1.00 78.88 973 ARG A O 1
ATOM 7930 N N . LYS A 1 974 ? 83.380 0.968 -175.369 1.00 78.75 974 LYS A N 1
ATOM 7931 C CA . LYS A 1 974 ? 84.045 0.038 -176.301 1.00 78.75 974 LYS A CA 1
ATOM 7932 C C . LYS A 1 974 ? 83.061 -0.620 -177.275 1.00 78.75 974 LYS A C 1
ATOM 7934 O O . LYS A 1 974 ? 83.383 -0.796 -178.447 1.00 78.75 974 LYS A O 1
ATOM 7939 N N . LEU A 1 975 ? 81.851 -0.948 -176.814 1.00 79.12 975 LEU A N 1
ATOM 7940 C CA . LEU A 1 975 ? 80.789 -1.491 -177.667 1.00 79.12 975 LEU A CA 1
ATOM 7941 C C . LEU A 1 975 ? 80.298 -0.460 -178.703 1.00 79.12 975 LEU A C 1
ATOM 7943 O O . LEU A 1 975 ? 80.120 -0.797 -179.871 1.00 79.12 975 LEU A O 1
ATOM 7947 N N . SER A 1 976 ? 80.125 0.798 -178.286 1.00 80.06 976 SER A N 1
ATOM 7948 C CA . SER A 1 976 ? 79.716 1.902 -179.166 1.00 80.06 976 SER A CA 1
ATOM 7949 C C . SER A 1 976 ? 80.747 2.191 -180.263 1.00 80.06 976 SER A C 1
ATOM 7951 O O . SER A 1 976 ? 80.368 2.446 -181.405 1.00 80.06 976 SER A O 1
ATOM 7953 N N . GLU A 1 977 ? 82.041 2.148 -179.942 1.00 78.00 977 GLU A N 1
ATOM 7954 C CA . GLU A 1 977 ? 83.119 2.342 -180.922 1.00 78.00 977 GLU A CA 1
ATOM 7955 C C . GLU A 1 977 ? 83.164 1.201 -181.951 1.00 78.00 977 GLU A C 1
ATOM 7957 O O . GLU A 1 977 ? 83.324 1.445 -183.149 1.00 78.00 977 GLU A O 1
ATOM 7962 N N . ALA A 1 978 ? 82.934 -0.042 -181.513 1.00 75.06 978 ALA A N 1
ATOM 7963 C CA . ALA A 1 978 ? 82.854 -1.198 -182.405 1.00 75.06 978 ALA A CA 1
ATOM 7964 C C . ALA A 1 978 ? 81.638 -1.140 -183.355 1.00 75.06 978 ALA A C 1
ATOM 7966 O O . ALA A 1 978 ? 81.754 -1.508 -184.525 1.00 75.06 978 ALA A O 1
ATOM 7967 N N . GLN A 1 979 ? 80.485 -0.640 -182.890 1.00 73.94 979 GLN A N 1
ATOM 7968 C CA . GLN A 1 979 ? 79.284 -0.467 -183.723 1.00 73.94 979 GLN A CA 1
ATOM 7969 C C . GLN A 1 979 ? 79.470 0.592 -184.821 1.00 73.94 979 GLN A C 1
ATOM 7971 O O . GLN A 1 979 ? 79.074 0.357 -185.963 1.00 73.94 979 GLN A O 1
ATOM 7976 N N . LEU A 1 980 ? 80.143 1.709 -184.520 1.00 76.50 980 LEU A N 1
ATOM 7977 C CA . LEU A 1 980 ? 80.466 2.740 -185.516 1.00 76.50 980 LEU A CA 1
ATOM 7978 C C . LEU A 1 980 ? 81.436 2.228 -186.599 1.00 76.50 980 LEU A C 1
ATOM 7980 O O . LEU A 1 980 ? 81.305 2.591 -187.770 1.00 76.50 980 LEU A O 1
ATOM 7984 N N . GLY A 1 981 ? 82.370 1.339 -186.241 1.00 72.69 981 GLY A N 1
ATOM 7985 C CA . GLY A 1 981 ? 83.243 0.660 -187.207 1.00 72.69 981 GLY A CA 1
ATOM 7986 C C . GLY A 1 981 ? 82.494 -0.303 -188.139 1.00 72.69 981 GLY A C 1
ATOM 7987 O O . GLY A 1 981 ? 82.816 -0.397 -189.326 1.00 72.69 981 GLY A O 1
ATOM 7988 N N . LEU A 1 982 ? 81.457 -0.978 -187.632 1.00 74.12 982 LEU A N 1
ATOM 7989 C CA . LEU A 1 982 ? 80.637 -1.916 -188.406 1.00 74.12 982 LEU A CA 1
ATOM 7990 C C . LEU A 1 982 ? 79.740 -1.195 -189.431 1.00 74.12 982 LEU A C 1
ATOM 7992 O O . LEU A 1 982 ? 79.636 -1.624 -190.582 1.00 74.12 982 LEU A O 1
ATOM 7996 N N . GLU A 1 983 ? 79.134 -0.066 -189.050 1.00 72.56 983 GLU A N 1
ATOM 7997 C CA . GLU A 1 983 ? 78.317 0.751 -189.960 1.00 72.56 983 GLU A CA 1
ATOM 7998 C C . GLU A 1 983 ? 79.139 1.363 -191.107 1.00 72.56 983 GLU A C 1
ATOM 8000 O O . GLU A 1 983 ? 78.649 1.475 -192.237 1.00 72.56 983 GLU A O 1
ATOM 8005 N N . ALA A 1 984 ? 80.406 1.709 -190.857 1.00 69.94 984 ALA A N 1
ATOM 8006 C CA . ALA A 1 984 ? 81.317 2.198 -191.890 1.00 69.94 984 ALA A CA 1
ATOM 8007 C C . ALA A 1 984 ? 81.645 1.118 -192.943 1.00 69.94 984 ALA A C 1
ATOM 8009 O O . ALA A 1 984 ? 81.660 1.412 -194.142 1.00 69.94 984 ALA A O 1
ATOM 8010 N N . ALA A 1 985 ? 81.829 -0.140 -192.526 1.00 64.31 985 ALA A N 1
ATOM 8011 C CA . ALA A 1 985 ? 82.061 -1.267 -193.437 1.00 64.31 985 ALA A CA 1
ATOM 8012 C C . ALA A 1 985 ? 80.820 -1.605 -194.294 1.00 64.31 985 ALA A C 1
ATOM 8014 O O . ALA A 1 985 ? 80.940 -1.937 -195.479 1.00 64.31 985 ALA A O 1
ATOM 8015 N N . GLY A 1 986 ? 79.614 -1.438 -193.737 1.00 68.88 986 GLY A N 1
ATOM 8016 C CA . GLY A 1 986 ? 78.355 -1.617 -194.469 1.00 68.88 986 GLY A CA 1
ATOM 8017 C C . GLY A 1 986 ? 78.169 -0.626 -195.627 1.00 68.88 986 GLY A C 1
ATOM 8018 O O . GLY A 1 986 ? 77.711 -1.010 -196.704 1.00 68.88 986 GLY A O 1
ATOM 8019 N N . ARG A 1 987 ? 78.592 0.636 -195.456 1.00 67.62 987 ARG A N 1
ATOM 8020 C CA . ARG A 1 987 ? 78.468 1.683 -196.495 1.00 67.62 987 ARG A CA 1
ATOM 8021 C C . ARG A 1 987 ? 79.409 1.480 -197.689 1.00 67.62 987 ARG A C 1
ATOM 8023 O O . ARG A 1 987 ? 79.027 1.804 -198.812 1.00 67.62 987 ARG A O 1
ATOM 8030 N N . LEU A 1 988 ? 80.599 0.913 -197.476 1.00 61.62 988 LEU A N 1
ATOM 8031 C CA . LEU A 1 988 ? 81.555 0.617 -198.556 1.00 61.62 988 LEU A CA 1
ATOM 8032 C C . LEU A 1 988 ? 81.112 -0.571 -199.423 1.00 61.62 988 LEU A C 1
ATOM 8034 O O . LEU A 1 988 ? 81.261 -0.531 -200.643 1.00 61.62 988 LEU A O 1
ATOM 8038 N N . THR A 1 989 ? 80.489 -1.584 -198.817 1.00 66.50 989 THR A N 1
ATOM 8039 C CA . THR A 1 989 ? 79.969 -2.761 -199.539 1.00 66.50 989 THR A CA 1
ATOM 8040 C C . THR A 1 989 ? 78.851 -2.359 -200.513 1.00 66.50 989 THR A C 1
ATOM 8042 O O . THR A 1 989 ? 78.854 -2.750 -201.677 1.00 66.50 989 THR A O 1
ATOM 8045 N N . GLN A 1 990 ? 77.972 -1.444 -200.091 1.00 66.56 990 GLN A N 1
ATOM 8046 C CA . GLN A 1 990 ? 76.870 -0.931 -200.914 1.00 66.56 990 GLN A CA 1
ATOM 8047 C C . GLN A 1 990 ? 77.313 -0.070 -202.117 1.00 66.56 990 GLN A C 1
ATOM 8049 O O . GLN A 1 990 ? 76.571 0.052 -203.096 1.00 66.56 990 GLN A O 1
ATOM 8054 N N . GLN A 1 991 ? 78.495 0.558 -202.065 1.00 63.22 991 GLN A N 1
ATOM 8055 C CA . GLN A 1 991 ? 79.054 1.313 -203.197 1.00 63.22 991 GLN A CA 1
ATOM 8056 C C . GLN A 1 991 ? 79.711 0.401 -204.242 1.00 63.22 991 GLN A C 1
ATOM 8058 O O . GLN A 1 991 ? 79.694 0.723 -205.434 1.00 63.22 991 GLN A O 1
ATOM 8063 N N . LEU A 1 992 ? 80.238 -0.752 -203.825 1.00 63.72 992 LEU A N 1
ATOM 8064 C CA . LEU A 1 992 ? 80.885 -1.702 -204.727 1.00 63.72 992 LEU A CA 1
ATOM 8065 C C . LEU A 1 992 ? 79.858 -2.399 -205.634 1.00 63.72 992 LEU A C 1
ATOM 8067 O O . LEU A 1 992 ? 80.059 -2.454 -206.847 1.00 63.72 992 LEU A O 1
ATOM 8071 N N . ASP A 1 993 ? 78.705 -2.783 -205.082 1.00 66.19 993 ASP A N 1
ATOM 8072 C CA . ASP A 1 993 ? 77.612 -3.421 -205.834 1.00 66.19 993 ASP A CA 1
ATOM 8073 C C . ASP A 1 993 ? 77.013 -2.500 -206.914 1.00 66.19 993 ASP A C 1
ATOM 8075 O O . ASP A 1 993 ? 76.660 -2.934 -208.014 1.00 66.19 993 ASP A O 1
ATOM 8079 N N . LYS A 1 994 ? 76.949 -1.187 -206.651 1.00 68.69 994 LYS A N 1
ATOM 8080 C CA . LYS A 1 994 ? 76.458 -0.199 -207.630 1.00 68.69 994 LYS A CA 1
ATOM 8081 C C . LYS A 1 994 ? 77.414 0.001 -208.807 1.00 68.69 994 LYS A C 1
ATOM 8083 O O . LYS A 1 994 ? 76.963 0.255 -209.922 1.00 68.69 994 LYS A O 1
ATOM 8088 N N . THR A 1 995 ? 78.723 -0.115 -208.583 1.00 65.88 995 THR A N 1
ATOM 8089 C CA . THR A 1 995 ? 79.728 0.079 -209.645 1.00 65.88 995 THR A CA 1
ATOM 8090 C C . THR A 1 995 ? 79.899 -1.158 -210.523 1.00 65.88 995 THR A C 1
ATOM 8092 O O . THR A 1 995 ? 80.108 -1.020 -211.728 1.00 65.88 995 THR A O 1
ATOM 8095 N N . THR A 1 996 ? 79.703 -2.362 -209.979 1.00 68.25 996 THR A N 1
ATOM 8096 C CA . THR A 1 996 ? 79.692 -3.600 -210.777 1.00 68.25 996 THR A CA 1
ATOM 8097 C C . THR A 1 996 ? 78.481 -3.668 -211.710 1.00 68.25 996 THR A C 1
ATOM 8099 O O . THR A 1 996 ? 78.625 -4.068 -212.866 1.00 68.25 996 THR A O 1
ATOM 8102 N N . ALA A 1 997 ? 77.310 -3.203 -211.259 1.00 62.44 997 ALA A N 1
ATOM 8103 C CA . ALA A 1 997 ? 76.105 -3.142 -212.089 1.00 62.44 997 ALA A CA 1
ATOM 8104 C C . ALA A 1 997 ? 76.244 -2.166 -213.277 1.00 62.44 997 ALA A C 1
ATOM 8106 O O . ALA A 1 997 ? 75.826 -2.481 -214.391 1.00 62.44 997 ALA A O 1
ATOM 8107 N N . ALA A 1 998 ? 76.890 -1.012 -213.072 1.00 62.50 998 ALA A N 1
ATOM 8108 C CA . ALA A 1 998 ? 77.137 -0.037 -214.139 1.00 62.50 998 ALA A CA 1
ATOM 8109 C C . ALA A 1 998 ? 78.133 -0.549 -215.201 1.00 62.50 998 ALA A C 1
ATOM 8111 O O . ALA A 1 998 ? 77.982 -0.263 -216.390 1.00 62.50 998 ALA A O 1
ATOM 8112 N N . LEU A 1 999 ? 79.122 -1.357 -214.798 1.00 59.91 999 LEU A N 1
ATOM 8113 C CA . LEU A 1 999 ? 80.143 -1.902 -215.700 1.00 59.91 999 LEU A CA 1
ATOM 8114 C C . LEU A 1 999 ? 79.595 -3.000 -216.632 1.00 59.91 999 LEU A C 1
ATOM 8116 O O . LEU A 1 999 ? 80.068 -3.152 -217.759 1.00 59.91 999 LEU A O 1
ATOM 8120 N N . ALA A 1 1000 ? 78.579 -3.747 -216.187 1.00 61.62 1000 ALA A N 1
ATOM 8121 C CA . ALA A 1 1000 ? 77.911 -4.765 -216.999 1.00 61.62 1000 ALA A CA 1
ATOM 8122 C C . ALA A 1 1000 ? 77.042 -4.151 -218.115 1.00 61.62 1000 ALA A C 1
ATOM 8124 O O . ALA A 1 1000 ? 77.019 -4.676 -219.229 1.00 61.62 1000 ALA A O 1
ATOM 8125 N N . ALA A 1 1001 ? 76.389 -3.014 -217.847 1.00 64.69 1001 ALA A N 1
ATOM 8126 C CA . ALA A 1 1001 ? 75.552 -2.315 -218.824 1.00 64.69 1001 ALA A CA 1
ATOM 8127 C C . ALA A 1 1001 ? 76.376 -1.720 -219.983 1.00 64.69 1001 ALA A C 1
ATOM 8129 O O . ALA A 1 1001 ? 76.036 -1.919 -221.148 1.00 64.69 1001 ALA A O 1
ATOM 8130 N N . ALA A 1 1002 ? 77.515 -1.085 -219.684 1.00 61.03 1002 ALA A N 1
ATOM 8131 C CA . ALA A 1 1002 ? 78.379 -0.480 -220.704 1.00 61.03 1002 ALA A CA 1
ATOM 8132 C C . ALA A 1 1002 ? 79.036 -1.520 -221.635 1.00 61.03 1002 ALA A C 1
ATOM 8134 O O . ALA A 1 1002 ? 79.284 -1.256 -222.811 1.00 61.03 1002 ALA A O 1
ATOM 8135 N N . LYS A 1 1003 ? 79.283 -2.740 -221.140 1.00 65.31 1003 LYS A N 1
ATOM 8136 C CA . LYS A 1 1003 ? 79.878 -3.823 -221.939 1.00 65.31 1003 LYS A CA 1
ATOM 8137 C C . LYS A 1 1003 ? 78.928 -4.349 -223.024 1.00 65.31 1003 LYS A C 1
ATOM 8139 O O . LYS A 1 1003 ? 79.384 -4.758 -224.089 1.00 65.31 1003 LYS A O 1
ATOM 8144 N N . HIS A 1 1004 ? 77.620 -4.301 -222.772 1.00 69.62 1004 HIS A N 1
ATOM 8145 C CA . HIS A 1 1004 ? 76.592 -4.739 -223.718 1.00 69.62 1004 HIS A CA 1
ATOM 8146 C C . HIS A 1 1004 ? 76.366 -3.718 -224.856 1.00 69.62 1004 HIS A C 1
ATOM 8148 O O . HIS A 1 1004 ? 76.003 -4.087 -225.978 1.00 69.62 1004 HIS A O 1
ATOM 8154 N N . GLU A 1 1005 ? 76.625 -2.438 -224.585 1.00 65.38 1005 GLU A N 1
ATOM 8155 C CA . GLU A 1 1005 ? 76.492 -1.338 -225.548 1.00 65.38 1005 GLU A CA 1
ATOM 8156 C C . GLU A 1 1005 ? 77.673 -1.285 -226.541 1.00 65.38 1005 GLU A C 1
ATOM 8158 O O . GLU A 1 1005 ? 77.503 -0.993 -227.724 1.00 65.38 1005 GLU A O 1
ATOM 8163 N N . VAL A 1 1006 ? 78.874 -1.677 -226.101 1.00 66.88 1006 VAL A N 1
ATOM 8164 C CA . VAL A 1 1006 ? 80.055 -1.786 -226.978 1.00 66.88 1006 VAL A CA 1
ATOM 8165 C C . VAL A 1 1006 ? 79.923 -2.955 -227.965 1.00 66.88 1006 VAL A C 1
ATOM 8167 O O . VAL A 1 1006 ? 80.203 -2.790 -229.151 1.00 66.88 1006 VAL A O 1
ATOM 8170 N N . GLN A 1 1007 ? 79.408 -4.108 -227.525 1.00 64.62 1007 GLN A N 1
ATOM 8171 C CA . GLN A 1 1007 ? 79.227 -5.275 -228.404 1.00 64.62 1007 GLN A CA 1
ATOM 8172 C C . GLN A 1 1007 ? 78.169 -5.061 -229.497 1.00 64.62 1007 GLN A C 1
ATOM 8174 O O . GLN A 1 1007 ? 78.288 -5.603 -230.595 1.00 64.62 1007 GLN A O 1
ATOM 8179 N N . THR A 1 1008 ? 77.144 -4.251 -229.228 1.00 67.31 1008 THR A N 1
ATOM 8180 C CA . THR A 1 1008 ? 76.114 -3.916 -230.224 1.00 67.31 1008 THR A CA 1
ATOM 8181 C C . THR A 1 1008 ? 76.646 -2.948 -231.282 1.00 67.31 1008 THR A C 1
ATOM 8183 O O . THR A 1 1008 ? 76.359 -3.118 -232.467 1.00 67.31 1008 THR A O 1
ATOM 8186 N N . LYS A 1 1009 ? 77.509 -2.001 -230.896 1.00 63.62 1009 LYS A N 1
ATOM 8187 C CA . LYS A 1 1009 ? 78.157 -1.069 -231.835 1.00 63.62 1009 LYS A CA 1
ATOM 8188 C C . LYS A 1 1009 ? 79.242 -1.720 -232.700 1.00 63.62 1009 LYS A C 1
ATOM 8190 O O . LYS A 1 1009 ? 79.392 -1.351 -233.864 1.00 63.62 1009 LYS A O 1
ATOM 8195 N N . GLU A 1 1010 ? 79.955 -2.722 -232.188 1.00 63.59 1010 GLU A N 1
ATOM 8196 C CA . GLU A 1 1010 ? 80.915 -3.506 -232.983 1.00 63.59 1010 GLU A CA 1
ATOM 8197 C C . GLU A 1 1010 ? 80.228 -4.376 -234.053 1.00 63.59 1010 GLU A C 1
ATOM 8199 O O . GLU A 1 1010 ? 80.757 -4.525 -235.157 1.00 63.59 1010 GLU A O 1
ATOM 8204 N N . ALA A 1 1011 ? 79.016 -4.876 -233.782 1.00 63.19 1011 ALA A N 1
ATOM 8205 C CA . ALA A 1 1011 ? 78.220 -5.621 -234.759 1.00 63.19 1011 ALA A CA 1
ATOM 8206 C C . ALA A 1 1011 ? 77.695 -4.729 -235.906 1.00 63.19 1011 ALA A C 1
ATOM 8208 O O . ALA A 1 1011 ? 77.712 -5.141 -237.068 1.00 63.19 1011 ALA A O 1
ATOM 8209 N N . GLU A 1 1012 ? 77.304 -3.483 -235.616 1.00 61.62 1012 GLU A N 1
ATOM 8210 C CA . GLU A 1 1012 ? 76.892 -2.504 -236.638 1.00 61.62 1012 GLU A CA 1
ATOM 8211 C C . GLU A 1 1012 ? 78.059 -2.107 -237.564 1.00 61.62 1012 GLU A C 1
ATOM 8213 O O . GLU A 1 1012 ? 77.889 -1.993 -238.781 1.00 61.62 1012 GLU A O 1
ATOM 8218 N N . LEU A 1 1013 ? 79.275 -1.979 -237.018 1.00 59.94 1013 LEU A N 1
ATOM 8219 C CA . LEU A 1 1013 ? 80.487 -1.687 -237.795 1.00 59.94 1013 LEU A CA 1
ATOM 8220 C C . LEU A 1 1013 ? 80.924 -2.850 -238.700 1.00 59.94 1013 LEU A C 1
ATOM 8222 O O . LEU A 1 1013 ? 81.509 -2.614 -239.761 1.00 59.94 1013 LEU A O 1
ATOM 8226 N N . ALA A 1 1014 ? 80.623 -4.095 -238.326 1.00 59.72 1014 ALA A N 1
A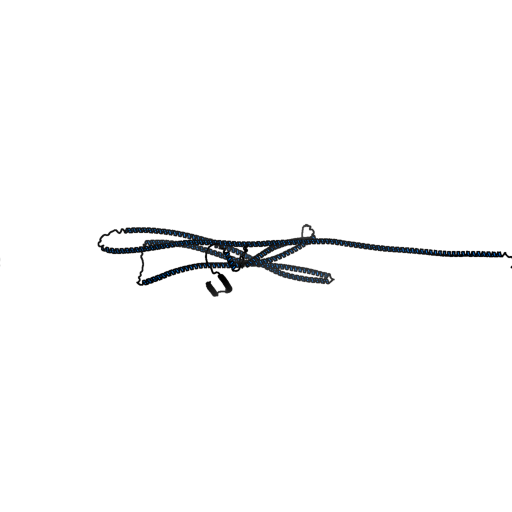TOM 8227 C CA . ALA A 1 1014 ? 80.854 -5.260 -239.178 1.00 59.72 1014 ALA A CA 1
ATOM 8228 C C . ALA A 1 1014 ? 79.853 -5.329 -240.349 1.00 59.72 1014 ALA A C 1
ATOM 8230 O O . ALA A 1 1014 ? 80.237 -5.678 -241.466 1.00 59.72 1014 ALA A O 1
ATOM 8231 N N . HIS A 1 1015 ? 78.596 -4.929 -240.131 1.00 62.16 1015 HIS A N 1
ATOM 8232 C CA . HIS A 1 1015 ? 77.559 -4.952 -241.167 1.00 62.16 1015 HIS A CA 1
ATOM 8233 C C . HIS A 1 1015 ? 77.783 -3.891 -242.261 1.00 62.16 1015 HIS A C 1
ATOM 8235 O O . HIS A 1 1015 ? 77.649 -4.183 -243.449 1.00 62.16 1015 HIS A O 1
ATOM 8241 N N . ILE A 1 1016 ? 78.224 -2.685 -241.886 1.00 61.53 1016 ILE A N 1
ATOM 8242 C CA . ILE A 1 1016 ? 78.513 -1.610 -242.853 1.00 61.53 1016 ILE A CA 1
ATOM 8243 C C . ILE A 1 1016 ? 79.776 -1.918 -243.676 1.00 61.53 1016 ILE A C 1
ATOM 8245 O O . ILE A 1 1016 ? 79.824 -1.624 -244.871 1.00 61.53 1016 ILE A O 1
ATOM 8249 N N . ARG A 1 1017 ? 80.783 -2.579 -243.083 1.00 59.78 1017 ARG A N 1
ATOM 8250 C CA . ARG A 1 1017 ? 81.957 -3.067 -243.833 1.00 59.78 1017 ARG A CA 1
ATOM 8251 C C . ARG A 1 1017 ? 81.580 -4.114 -244.880 1.00 59.78 1017 ARG A C 1
ATOM 8253 O O . ARG A 1 1017 ? 82.144 -4.088 -245.965 1.00 59.78 1017 ARG A O 1
ATOM 8260 N N . HIS A 1 1018 ? 80.591 -4.962 -244.607 1.00 58.41 1018 HIS A N 1
ATOM 8261 C CA . HIS A 1 1018 ? 80.146 -5.959 -245.579 1.00 58.41 1018 HIS A CA 1
ATOM 8262 C C . HIS A 1 1018 ? 79.374 -5.337 -246.758 1.00 58.41 1018 HIS A C 1
ATOM 8264 O O . HIS A 1 1018 ? 79.570 -5.754 -247.898 1.00 58.41 1018 HIS A O 1
ATOM 8270 N N . GLN A 1 1019 ? 78.598 -4.273 -246.518 1.00 53.97 1019 GLN A N 1
ATOM 8271 C CA . GLN A 1 1019 ? 77.933 -3.514 -247.589 1.00 53.97 1019 GLN A CA 1
ATOM 8272 C C . GLN A 1 1019 ? 78.917 -2.710 -248.461 1.00 53.97 1019 GLN A C 1
ATOM 8274 O O . GLN A 1 1019 ? 78.646 -2.487 -249.642 1.00 53.97 1019 GLN A O 1
ATOM 8279 N N . MET A 1 1020 ? 80.087 -2.329 -247.923 1.00 49.94 1020 MET A N 1
ATOM 8280 C CA . MET A 1 1020 ? 81.184 -1.754 -248.721 1.00 49.94 1020 MET A CA 1
ATOM 8281 C C . MET A 1 1020 ? 81.863 -2.772 -249.655 1.00 49.94 1020 MET A C 1
ATOM 8283 O O . MET A 1 1020 ? 82.438 -2.366 -250.666 1.00 49.94 1020 MET A O 1
ATOM 8287 N N . GLU A 1 1021 ? 81.790 -4.071 -249.360 1.00 51.50 1021 GLU A N 1
ATOM 8288 C CA . GLU A 1 1021 ? 82.405 -5.125 -250.180 1.00 51.50 1021 GLU A CA 1
ATOM 8289 C C . GLU A 1 1021 ? 81.488 -5.556 -251.346 1.00 51.50 1021 GLU A C 1
ATOM 8291 O O . GLU A 1 1021 ? 81.967 -5.816 -252.450 1.00 51.50 1021 GLU A O 1
ATOM 8296 N N . GLU A 1 1022 ? 80.162 -5.563 -251.156 1.00 50.62 1022 GLU A N 1
ATOM 8297 C CA . GLU A 1 1022 ? 79.214 -6.013 -252.192 1.00 50.62 1022 GLU A CA 1
ATOM 8298 C C . GLU A 1 1022 ? 78.963 -4.978 -253.298 1.00 50.62 1022 GLU A C 1
ATOM 8300 O O . GLU A 1 1022 ? 78.838 -5.345 -254.467 1.00 50.62 1022 GLU A O 1
ATOM 8305 N N . MET A 1 1023 ? 79.018 -3.677 -252.997 1.00 48.34 1023 MET A N 1
ATOM 8306 C CA . MET A 1 1023 ? 78.920 -2.632 -254.032 1.00 48.34 1023 MET A CA 1
ATOM 8307 C C . MET A 1 1023 ? 80.201 -2.495 -254.887 1.00 48.34 1023 MET A C 1
ATOM 8309 O O . MET A 1 1023 ? 80.210 -1.745 -255.861 1.00 48.34 1023 MET A O 1
ATOM 8313 N N . ARG A 1 1024 ? 81.278 -3.241 -254.578 1.00 39.53 1024 ARG A N 1
ATOM 8314 C CA . ARG A 1 1024 ? 82.543 -3.259 -255.340 1.00 39.53 1024 ARG A CA 1
ATOM 8315 C C . ARG A 1 1024 ? 82.616 -4.299 -256.469 1.00 39.53 1024 ARG A C 1
ATOM 8317 O O . ARG A 1 1024 ? 83.618 -4.312 -257.175 1.00 39.53 1024 ARG A O 1
ATOM 8324 N N . SER A 1 1025 ? 81.596 -5.135 -256.696 1.00 48.72 1025 SER A N 1
ATOM 8325 C CA . SER A 1 1025 ? 81.675 -6.220 -257.703 1.00 48.72 1025 SER A CA 1
ATOM 8326 C C . SER A 1 1025 ? 80.644 -6.172 -258.843 1.00 48.72 1025 SER A C 1
ATOM 8328 O O . SER A 1 1025 ? 80.531 -7.124 -259.611 1.00 48.72 1025 SER A O 1
ATOM 8330 N N . GLY A 1 1026 ? 79.947 -5.047 -259.030 1.00 34.38 1026 GLY A N 1
ATOM 8331 C CA . GLY A 1 1026 ? 78.903 -4.920 -260.051 1.00 34.38 1026 GLY A CA 1
ATOM 8332 C C . GLY A 1 1026 ? 78.862 -3.594 -260.809 1.00 34.38 1026 GLY A C 1
ATOM 8333 O O . GLY A 1 1026 ? 77.775 -3.060 -260.935 1.00 34.38 1026 GLY A O 1
ATOM 8334 N N . THR A 1 1027 ? 79.997 -3.060 -261.284 1.00 34.12 1027 THR A N 1
ATOM 8335 C CA . THR A 1 1027 ? 80.142 -2.399 -262.608 1.00 34.12 1027 THR A CA 1
ATOM 8336 C C . THR A 1 1027 ? 81.581 -1.937 -262.840 1.00 34.12 1027 THR A C 1
ATOM 8338 O O . THR A 1 1027 ? 82.204 -1.325 -261.978 1.00 34.12 1027 THR A O 1
ATOM 8341 N N . ASP A 1 1028 ? 82.063 -2.229 -264.044 1.00 41.25 1028 ASP A N 1
ATOM 8342 C CA . ASP A 1 1028 ? 83.333 -1.811 -264.629 1.00 41.25 1028 ASP A CA 1
ATOM 8343 C C . ASP A 1 1028 ? 83.319 -0.317 -265.026 1.00 41.25 1028 ASP A C 1
ATOM 8345 O O . ASP A 1 1028 ? 82.256 0.254 -265.280 1.00 41.25 1028 ASP A O 1
ATOM 8349 N N . SER A 1 1029 ? 84.514 0.251 -265.221 1.00 32.56 1029 SER A N 1
ATOM 8350 C CA . SER A 1 1029 ? 84.835 1.512 -265.927 1.00 32.56 1029 SER A CA 1
ATOM 8351 C C . SER A 1 1029 ? 85.256 2.773 -265.134 1.00 32.56 1029 SER A C 1
ATOM 8353 O O . SER A 1 1029 ? 84.464 3.541 -264.601 1.00 32.56 1029 SER A O 1
ATOM 8355 N N . LYS A 1 1030 ? 86.562 3.034 -265.310 1.00 33.47 1030 LYS A N 1
ATOM 8356 C CA . LYS A 1 1030 ? 87.201 4.282 -265.779 1.00 33.47 1030 LYS A CA 1
ATOM 8357 C C . LYS A 1 1030 ? 87.696 5.334 -264.774 1.00 33.47 1030 LYS A C 1
ATOM 8359 O O . LYS A 1 1030 ? 86.973 6.224 -264.360 1.00 33.47 1030 LYS A O 1
ATOM 8364 N N . VAL A 1 1031 ? 89.021 5.249 -264.590 1.00 33.28 1031 VAL A N 1
ATOM 8365 C CA . VAL A 1 1031 ? 90.068 6.216 -265.008 1.00 33.28 1031 VAL A CA 1
ATOM 8366 C C . VAL A 1 1031 ? 90.036 7.642 -264.421 1.00 33.28 1031 VAL A C 1
ATOM 8368 O O . VAL A 1 1031 ? 89.211 8.464 -264.797 1.00 33.28 1031 VAL A O 1
ATOM 8371 N N . ASP A 1 1032 ? 91.114 7.884 -263.659 1.00 33.06 1032 ASP A N 1
ATOM 8372 C CA . ASP A 1 1032 ? 91.918 9.092 -263.382 1.00 33.06 1032 ASP A CA 1
ATOM 8373 C C . ASP A 1 1032 ? 91.418 10.298 -262.559 1.00 33.06 1032 ASP A C 1
ATOM 8375 O O . ASP A 1 1032 ? 90.379 10.898 -262.823 1.00 33.06 1032 ASP A O 1
ATOM 8379 N N . ARG A 1 1033 ? 92.384 10.727 -261.716 1.00 32.16 1033 ARG A N 1
ATOM 8380 C CA . ARG A 1 1033 ? 92.540 11.892 -260.816 1.00 32.16 1033 ARG A CA 1
ATOM 8381 C C . ARG A 1 1033 ? 91.840 11.876 -259.465 1.00 32.16 1033 ARG A C 1
ATOM 8383 O O . ARG A 1 1033 ? 90.599 11.965 -259.413 1.00 32.16 1033 ARG A O 1
#

Solvent-accessible surface area (backbone atoms only — not comparable to full-atom values): 57885 Å² total; per-residue (Å²): 142,86,79,70,73,70,59,57,58,58,48,52,54,50,49,54,51,49,54,53,49,54,53,48,55,52,53,55,60,59,65,75,59,76,86,76,81,63,84,77,59,59,58,57,54,54,54,52,51,51,52,53,53,51,52,52,50,52,49,53,53,50,52,52,52,50,52,51,51,52,52,51,52,53,51,50,54,49,52,52,50,54,52,54,59,64,60,67,76,73,80,81,86,83,87,89,81,90,82,85,86,86,82,91,88,68,81,78,60,56,60,59,49,52,55,50,52,52,52,51,52,37,55,74,71,75,55,88,80,85,85,80,86,82,87,83,90,83,93,78,89,88,80,86,89,73,98,79,58,60,71,60,53,50,49,50,56,49,50,54,51,50,51,53,55,52,50,52,52,50,52,56,50,51,52,51,49,51,55,52,49,52,51,50,50,51,52,50,54,50,52,50,52,53,50,51,51,51,51,52,52,51,52,48,55,52,48,53,51,51,53,55,52,55,73,68,55,73,89,79,83,80,83,87,82,89,81,86,84,84,88,80,86,81,91,74,94,74,79,85,85,49,76,67,58,56,51,48,54,50,53,51,53,56,48,52,53,53,51,51,52,51,49,52,52,53,51,48,54,50,52,56,52,49,54,56,48,54,58,50,50,49,54,53,50,52,52,49,52,52,53,51,54,52,47,54,54,50,51,51,51,51,51,53,49,50,55,51,51,50,50,50,48,53,52,50,51,53,50,48,53,52,50,52,53,52,50,53,52,50,52,51,51,53,51,51,50,55,53,48,52,49,50,53,51,51,49,52,51,49,50,54,50,49,50,54,49,48,54,51,50,47,55,50,48,52,49,48,53,50,51,48,53,50,46,52,54,48,52,70,65,54,76,68,79,83,89,90,89,86,88,91,86,83,92,87,90,87,86,92,82,71,65,70,64,53,51,54,53,52,53,53,50,54,50,55,50,50,54,51,51,52,53,49,51,52,49,52,52,53,51,51,54,52,50,54,50,54,49,52,54,50,51,52,53,53,50,53,52,50,51,53,51,52,52,52,52,52,53,52,52,53,43,53,53,50,50,53,52,45,55,50,50,52,51,52,42,53,49,45,50,52,52,40,53,50,40,50,53,52,38,52,52,45,51,51,55,40,52,54,45,52,55,50,43,53,53,46,50,51,51,45,49,52,37,50,52,51,40,52,50,49,52,48,51,51,49,54,51,52,55,49,51,50,50,54,49,50,50,52,56,52,46,60,72,70,49,90,79,81,71,78,62,63,58,52,54,54,50,48,53,51,52,52,50,53,52,50,49,53,52,50,52,52,51,38,53,49,39,54,49,51,39,52,52,52,47,52,54,38,52,52,49,53,51,50,44,52,53,43,53,52,48,43,52,51,40,54,50,50,41,51,53,45,52,49,52,44,53,53,47,52,52,50,48,56,50,50,52,52,52,46,52,50,46,48,49,54,49,48,55,66,72,63,45,52,68,60,55,52,50,52,51,50,50,54,52,52,54,52,52,54,55,51,50,53,56,50,54,54,52,54,50,53,52,52,53,52,51,51,52,52,53,51,52,54,51,49,57,52,52,54,53,55,53,52,55,54,52,55,54,53,52,57,52,53,61,59,58,67,72,69,74,80,81,80,86,88,87,87,84,86,81,75,52,68,77,54,46,59,60,51,50,54,54,51,50,55,54,50,52,53,52,51,52,50,52,51,51,54,47,52,52,50,52,53,50,50,50,52,52,52,52,52,50,53,52,49,50,53,51,48,53,51,52,51,51,51,51,52,52,50,51,53,49,52,52,51,50,53,49,50,49,52,52,51,52,51,52,50,53,50,49,54,53,49,50,52,50,52,50,55,50,50,51,51,51,50,55,48,50,53,53,49,51,49,52,50,49,53,47,52,52,52,51,51,51,52,49,53,52,51,51,54,50,52,48,52,51,50,51,51,52,49,50,53,52,50,52,51,50,51,54,51,49,51,51,51,49,53,51,51,52,51,52,49,51,54,50,49,51,56,49,51,54,50,50,52,50,51,50,54,49,49,53,52,49,50,56,50,51,52,52,49,52,50,50,51,54,51,47,56,51,50,53,50,52,49,53,52,49,49,55,50,48,52,51,51,52,52,51,49,53,50,52,52,54,50,51,52,51,50,51,53,52,52,50,51,54,51,52,52,53,49,54,53,50,52,55,52,48,54,53,51,52,52,51,51,53,54,52,52,50,57,51,54,56,52,50,57,54,51,55,54,56,55,57,55,54,61,53,51,59,56,53,56,55,55,56,57,56,58,56,57,55,53,57,55,54,53,52,54,57,53,54,55,54,52,57,62,56,62,74,70,75,78,80,87,87,83,86,87,135

Nearest PDB structures (foldseek):
  6ewy-assembly1_A  TM=4.751E-01  e=3.952E-02  Mycobacterium tuberculosis H37Rv
  5nnv-assembly2_B  TM=4.581E-01  e=9.555E-02  Bacillus subtilis subsp. subtilis str. 168
  7p3r-assembly1_C  TM=4.096E-01  e=2.310E-01  Vibrio cholerae O1 biovar El Tor str. N16961
  7a0g-assembly1_HHH  TM=2.942E-01  e=2.219E+00  Serratia marcescens
  6yvu-assembly1_B  TM=1.511E-01  e=6.332E+00  Saccharomyces cerevisiae S288C

Radius of gyration: 98.88 Å; Cα contacts (8 Å, |Δi|>4): 106; chains: 1; bounding box: 196×84×410 Å

Sequence (1033 aa):
MSWFGGGLSNLQGKISSFTAQVLNEVAESVQENDNQITPEQTEEVVGSTSEILQLKKQNEELILINREIESQLSTLSRQYRNLLSSSKGNHETTTSASVEGQNDHQSQVVELSWQKDVQQWLKSQGLELPPALSERIIPNRLNRDGPGHDEEDEAYTFLNKKVASLEEQLVDLDQQHQAALEVAISSRDQLKEENRQLQLQLMQVLNDRQQEQQTKSGPLFPIDEESEEVDAEPTVDTKPVTEDDIKRLEDDQNTFRREIVQFQQQFQAMSDSLKGFESIQFQNNELKQEITALRETASKWESDCQAKELRLNEENTDLKAKFEALQSQNQILSSMTSVLDRVTNENRLLESNLESANETLQVKSDLIEQLKAELLSLQTNQQTEISPFVVRNDASTEPHLDWPDIQRQIDEKCQLQAELEELKAHKTSSETSRIEELSKENEILVEQMSEARKAFNSSQIQMEEAEATRLKLETDSAKNHGELMLCKSELERIQEEKRLLESNIDSLNQLLGVHQEQVDHLKIERQNFLEELERLRGFQESNKVEASTETNSDEQEILSLSNENLLLQTKIEDLCRQHEHEFSILKHSNDELSQRLAEYDEAAKKSQIHLKEVEGRRLDLEAELGQLQKELEVARKQYDELSNSSALQDEIVSRLQSDLEEYRLTLSETRDLCQKESRRNEELSQLCDVKTREAQGLLEEIEIVRTRQLVLEEEKNHNSDLEKQILALTKEIEIKSEEMNQIVEQLELTRRERDDLNSKISESNTEKEGLRETLQAFQQQREQLVQTVQQKHQEAVNYHAETLRLAKICEELQIRLNEQNELEQETVRLRSEAETFKSVVGQKQAETERLRSHLLSVEETYTQELLRSQTKEKTLRESLQSAEERATEQWRLGDQLNVWQDKYRQCVTDKDRLEKERGDLEKSLDRLQHALQQLTRERERDIVLAQKELAQKLASAESLQNEKDSEMNMLRRKLSEAQLGLEAAGRLTQQLDKTTAALAAAKHEVQTKEAELAHIRHQMEEMRSGTDSKVDR